Protein 1WZL (pdb70)

Foldseek 3Di:
DPQVFKDFACAFLAWAAQALFKIKGKMKGFPQFFDWKKKWKDAPPDDPPDGTDIWTFDFQAAFDTITMTMTMDGGPVQWMKMWMWTAGPVGDIWIAAPQGIGNDNVNNHIHIDGGRDRLLNFDAFPVLLQFAEEEDAQQFEFQQDPPQWDPPADDADQPDFDDLQHGPLGALNGVLVCLVVVLLLPGQEYEYQAQAADPHPRCLAHQGLLFGHSSHHTLVSVLVSQVSCVVSNYAYEYEDELFWHFCNHPQNVQCLVQPPNRPSPLQFAFDHDDFDDDCDTRTDAPDPSDNGTTTTQCVPPVSLVVVLVSVVSVVVSPHQEYEYEPVVNHDDVSQLVSCVSVCVSPVRRAYEYEDPDQPSVQQSRSGHQEYAPVLLLVLLLCQLQVVVAFQSNSSNSVVVSLSRGHLSHQQAHERENDEQAFWDNCVSNVNDVLSVLLSLLCLLQDRHHYYHYAQVQFPRGAGGPPRNSRRHDDPPVSGNVVSSVSSSLSSVVSVVQPQSSPFRKHWFDTDRVQRKTKMWGDDDLKIKMKIWRSAQAKAKDKTFADCSNHFWWAFSVPRDIFGADPRIGIDIAGGGDMTITIRVD/DPQVFKDFACAFLAWAAQALFKIKGKMKGWPQFFPWKKKWKDAPPDDPPDGTDIWTWDFQAAFDTITMTMTMDGGPVQWMWMWMWTQHPVRQTWIAAPQGIDSDNVNNGTHINGGRDRLQNQDAFPVLLQFAEEEDAQQFEFQQDPVLWDPQADDADQPDFDDQQHGPQGALNGVLVCLVVVLLLPGQEYEYQAQAADPDPRCLAHQDLQFGHSSHHTLVSVLVSQVSQVVSNYAYEYEDELFWHFCNHPQNVQCLVVPVPRPSNVQFAAQDPPQDDPPDGRTDAPDPPDNGTTTTQCVPPVSLVVVLVSVVNVVVSPHQEYEYEPVVNHDPVSQLVSLVSVCVSPVRRAYEYEDDDQPSVQASRSGHQEYAPVLLLVLLLCQLAVVVAFQSNSSNSVVVSCSSGHLSHQQAHERENDEQAFWQNCVSNVVDVLSVLLSLLCLLQDRHHYYHYQQVQFPRGAGGPPRNSRRHDPPNVSGNVVSSVSSSLSSVVSVVQCQSSPFRKHWFDGDRVQSKTKIWRDDDLKIKIKIWRAAQAKDKDKTFAPCSNHFWWAFSVPRDIWGADPRITIDIDHHGDMTIIIRPD

CATH classification: 2.60.40.10 (+3 more: 3.20.20.80, 3.90.400.10, 2.60.40.1180)

B-factor: mean 25.06, std 10.13, range [9.93, 81.61]

Structure (mmCIF, N/CA/C/O backbone):
data_1WZL
#
_entry.id   1WZL
#
_cell.length_a   112.874
_cell.length_b   117.907
_cell.length_c   113.142
_cell.angle_alpha   90.00
_cell.angle_beta   90.00
_cell.angle_gamma   90.00
#
_symmetry.space_group_name_H-M   'P 21 21 21'
#
loop_
_entity.id
_entity.type
_entity.pdbx_description
1 polymer 'Alpha-amylase II'
2 non-polymer 'CALCIUM ION'
3 water water
#
loop_
_atom_site.group_PDB
_atom_site.id
_atom_site.type_symbol
_atom_site.label_atom_id
_atom_site.label_alt_id
_atom_site.label_comp_id
_atom_site.label_asym_id
_atom_site.label_entity_id
_atom_site.label_seq_id
_atom_site.pdbx_PDB_ins_code
_atom_site.Cartn_x
_atom_site.Cartn_y
_atom_site.Cartn_z
_atom_site.occupancy
_atom_site.B_iso_or_equiv
_atom_site.auth_seq_id
_atom_site.auth_comp_id
_atom_site.auth_asym_id
_atom_site.auth_atom_id
_atom_site.pdbx_PDB_model_num
ATOM 1 N N . MET A 1 1 ? 20.309 33.301 20.793 1.00 30.41 1 MET A N 1
ATOM 2 C CA . MET A 1 1 ? 20.761 34.100 21.965 1.00 28.73 1 MET A CA 1
ATOM 3 C C . MET A 1 1 ? 22.219 33.818 22.339 1.00 27.63 1 MET A C 1
ATOM 4 O O . MET A 1 1 ? 22.825 32.853 21.862 1.00 25.40 1 MET A O 1
ATOM 9 N N . LEU A 1 2 ? 22.786 34.678 23.179 1.00 25.98 2 LEU A N 1
ATOM 10 C CA . LEU A 1 2 ? 24.170 34.536 23.618 1.00 24.81 2 LEU A CA 1
ATOM 11 C C . LEU A 1 2 ? 24.175 33.743 24.921 1.00 23.09 2 LEU A C 1
ATOM 12 O O . LEU A 1 2 ? 24.030 34.299 26.008 1.00 20.45 2 LEU A O 1
ATOM 17 N N . LEU A 1 3 ? 24.343 32.434 24.784 1.00 20.13 3 LEU A N 1
ATOM 18 C CA . LEU A 1 3 ? 24.331 31.509 25.906 1.00 20.84 3 LEU A CA 1
ATOM 19 C C . LEU A 1 3 ? 25.368 31.801 26.984 1.00 19.79 3 LEU A C 1
ATOM 20 O O . LEU A 1 3 ? 25.157 31.490 28.157 1.00 19.70 3 LEU A O 1
ATOM 25 N N . GLU A 1 4 ? 26.492 32.389 26.592 1.00 19.96 4 GLU A N 1
ATOM 26 C CA . GLU A 1 4 ? 27.547 32.715 27.549 1.00 20.52 4 GLU A CA 1
ATOM 27 C C . GLU A 1 4 ? 27.142 33.823 28.523 1.00 20.58 4 GLU A C 1
ATOM 28 O O . GLU A 1 4 ? 27.739 33.957 29.587 1.00 17.93 4 GLU A O 1
ATOM 34 N N . ALA A 1 5 ? 26.132 34.608 28.161 1.00 20.16 5 ALA A N 1
ATOM 35 C CA . ALA A 1 5 ? 25.684 35.700 29.013 1.00 20.90 5 ALA A CA 1
ATOM 36 C C . ALA A 1 5 ? 24.500 35.324 29.900 1.00 20.19 5 ALA A C 1
ATOM 37 O O . ALA A 1 5 ? 24.003 36.150 30.664 1.00 22.14 5 ALA A O 1
ATOM 39 N N . ILE A 1 6 ? 24.055 34.077 29.811 1.00 20.82 6 ILE A N 1
ATOM 40 C CA . ILE A 1 6 ? 22.931 33.608 30.616 1.00 19.91 6 ILE A CA 1
ATOM 41 C C . ILE A 1 6 ? 23.449 33.002 31.920 1.00 20.58 6 ILE A C 1
ATOM 42 O O . ILE A 1 6 ? 24.346 32.157 31.909 1.00 21.59 6 ILE A O 1
ATOM 47 N N . PHE A 1 7 ? 22.885 33.432 33.045 1.00 19.05 7 PHE A N 1
ATOM 48 C CA . PHE A 1 7 ? 23.343 32.935 34.332 1.00 18.08 7 PHE A CA 1
ATOM 49 C C . PHE A 1 7 ? 22.288 32.586 35.359 1.00 18.62 7 PHE A C 1
ATOM 50 O O . PHE A 1 7 ? 21.239 33.218 35.456 1.00 19.18 7 PHE A O 1
ATOM 58 N N . HIS A 1 8 ? 22.620 31.572 36.145 1.00 18.96 8 HIS A N 1
ATOM 59 C CA . HIS A 1 8 ? 21.794 31.111 37.235 1.00 19.03 8 HIS A CA 1
ATOM 60 C C . HIS A 1 8 ? 22.643 30.169 38.065 1.00 18.48 8 HIS A C 1
ATOM 61 O O . HIS A 1 8 ? 23.555 29.518 37.556 1.00 17.72 8 HIS A O 1
ATOM 68 N N . GLU A 1 9 ? 22.346 30.127 39.354 1.00 19.20 9 GLU A N 1
ATOM 69 C CA . GLU A 1 9 ? 23.025 29.226 40.266 1.00 17.85 9 GLU A CA 1
ATOM 70 C C . GLU A 1 9 ? 21.938 28.811 41.239 1.00 18.85 9 GLU A C 1
ATOM 71 O O . GLU A 1 9 ? 21.066 29.623 41.572 1.00 18.43 9 GLU A O 1
ATOM 77 N N . ALA A 1 10 ? 21.965 27.550 41.666 1.00 15.92 10 ALA A N 1
ATOM 78 C CA . ALA A 1 10 ? 20.952 27.020 42.578 1.00 16.73 10 ALA A CA 1
ATOM 79 C C . ALA A 1 10 ? 21.253 27.337 44.043 1.00 16.01 10 ALA A C 1
ATOM 80 O O . ALA A 1 10 ? 21.220 26.461 44.908 1.00 16.87 10 ALA A O 1
ATOM 82 N N . LYS A 1 11 ? 21.530 28.606 44.315 1.00 16.32 11 LYS A N 1
ATOM 83 C CA . LYS A 1 11 ? 21.839 29.061 45.666 1.00 16.24 11 LYS A CA 1
ATOM 84 C C . LYS A 1 11 ? 21.884 30.584 45.697 1.00 16.84 11 LYS A C 1
ATOM 85 O O . LYS A 1 11 ? 21.537 31.249 44.718 1.00 13.60 11 LYS A O 1
ATOM 91 N N . GLY A 1 12 ? 22.317 31.125 46.835 1.00 17.43 12 GLY A N 1
ATOM 92 C CA . GLY A 1 12 ? 22.444 32.568 47.000 1.00 16.21 12 GLY A CA 1
ATOM 93 C C . GLY A 1 12 ? 21.248 33.445 46.653 1.00 15.74 12 GLY A C 1
ATOM 94 O O . GLY A 1 12 ? 20.159 33.276 47.196 1.00 14.82 12 GLY A O 1
ATOM 95 N N . SER A 1 13 ? 21.464 34.402 45.755 1.00 15.88 13 SER A N 1
ATOM 96 C CA . SER A 1 13 ? 20.416 35.334 45.352 1.00 17.28 13 SER A CA 1
ATOM 97 C C . SER A 1 13 ? 19.673 34.883 44.104 1.00 17.08 13 SER A C 1
ATOM 98 O O . SER A 1 13 ? 18.754 35.564 43.644 1.00 19.14 13 SER A O 1
ATOM 101 N N . TYR A 1 14 ? 20.066 33.739 43.553 1.00 14.90 14 TYR A N 1
ATOM 102 C CA . TYR A 1 14 ? 19.424 33.252 42.337 1.00 15.44 14 TYR A CA 1
ATOM 103 C C . TYR A 1 14 ? 18.469 32.085 42.548 1.00 15.87 14 TYR A C 1
ATOM 104 O O . TYR A 1 14 ? 17.608 31.792 41.709 1.00 15.27 14 TYR A O 1
ATOM 113 N N . ALA A 1 15 ? 18.612 31.416 43.687 1.00 16.59 15 ALA A N 1
ATOM 114 C CA . ALA A 1 15 ? 17.716 30.312 44.074 1.00 15.57 15 ALA A CA 1
ATOM 115 C C . ALA A 1 15 ? 17.671 30.335 45.599 1.00 16.31 15 ALA A C 1
ATOM 116 O O . ALA A 1 15 ? 18.701 30.141 46.236 1.00 15.51 15 ALA A O 1
ATOM 118 N N . TYR A 1 16 ? 16.496 30.635 46.154 1.00 15.33 16 TYR A N 1
ATOM 119 C CA . TYR A 1 16 ? 16.311 30.665 47.604 1.00 16.51 16 TYR A CA 1
ATOM 120 C C . TYR A 1 16 ? 14.831 30.518 47.963 1.00 17.84 16 TYR A C 1
ATOM 121 O O . TYR A 1 16 ? 13.949 30.991 47.234 1.00 17.99 16 TYR A O 1
ATOM 130 N N . PRO A 1 17 ? 14.534 29.847 49.087 1.00 18.75 17 PRO A N 1
ATOM 131 C CA . PRO A 1 17 ? 13.132 29.672 49.479 1.00 19.14 17 PRO A CA 1
ATOM 132 C C . PRO A 1 17 ? 12.527 30.907 50.148 1.00 20.47 17 PRO A C 1
ATOM 133 O O . PRO A 1 17 ? 13.247 31.743 50.701 1.00 18.54 17 PRO A O 1
ATOM 137 N N . ILE A 1 18 ? 11.203 31.028 50.081 1.00 21.04 18 ILE A N 1
ATOM 138 C CA . ILE A 1 18 ? 10.504 32.139 50.729 1.00 21.77 18 ILE A CA 1
ATOM 139 C C . ILE A 1 18 ? 9.578 31.509 51.754 1.00 22.53 18 ILE A C 1
ATOM 140 O O . ILE A 1 18 ? 9.000 32.188 52.595 1.00 21.92 18 ILE A O 1
ATOM 145 N N . SER A 1 19 ? 9.457 30.190 51.669 1.00 22.67 19 SER A N 1
ATOM 146 C CA . SER A 1 19 ? 8.642 29.417 52.594 1.00 25.21 19 SER A CA 1
ATOM 147 C C . SER A 1 19 ? 9.206 28.008 52.564 1.00 25.56 19 SER A C 1
ATOM 148 O O . SER A 1 19 ? 10.123 27.716 51.795 1.00 24.30 19 SER A O 1
ATOM 151 N N . GLU A 1 20 ? 8.658 27.121 53.381 1.00 26.90 20 GLU A N 1
ATOM 152 C CA . GLU A 1 20 ? 9.166 25.759 53.418 1.00 27.66 20 GLU A CA 1
ATOM 153 C C . GLU A 1 20 ? 8.886 25.002 52.127 1.00 27.35 20 GLU A C 1
ATOM 154 O O . GLU A 1 20 ? 9.567 24.032 51.815 1.00 28.54 20 GLU A O 1
ATOM 160 N N . THR A 1 21 ? 7.870 25.435 51.390 1.00 26.29 21 THR A N 1
ATOM 161 C CA . THR A 1 21 ? 7.510 24.772 50.145 1.00 25.20 21 THR A CA 1
ATOM 162 C C . THR A 1 21 ? 7.559 25.633 48.889 1.00 24.22 21 THR A C 1
ATOM 163 O O . THR A 1 21 ? 6.998 25.257 47.859 1.00 24.58 21 THR A O 1
ATOM 167 N N . GLN A 1 22 ? 8.211 26.787 48.961 1.00 22.27 22 GLN A N 1
ATOM 168 C CA . GLN A 1 22 ? 8.285 27.664 47.792 1.00 21.25 22 GLN A CA 1
ATOM 169 C C . GLN A 1 22 ? 9.698 28.173 47.518 1.00 20.12 22 GLN A C 1
ATOM 170 O O . GLN A 1 22 ? 10.315 28.798 48.378 1.00 19.90 22 GLN A O 1
ATOM 176 N N . LEU A 1 23 ? 10.200 27.909 46.314 1.00 17.63 23 LEU A N 1
ATOM 177 C CA . LEU A 1 23 ? 11.540 28.339 45.927 1.00 16.60 23 LEU A CA 1
ATOM 178 C C . LEU A 1 23 ? 11.496 29.439 44.882 1.00 16.82 23 LEU A C 1
ATOM 179 O O . LEU A 1 23 ? 10.903 29.262 43.818 1.00 17.05 23 LEU A O 1
ATOM 184 N N . ARG A 1 24 ? 12.107 30.579 45.188 1.00 15.19 24 ARG A N 1
ATOM 185 C CA . ARG A 1 24 ? 12.157 31.673 44.232 1.00 15.64 24 ARG A CA 1
ATOM 186 C C . ARG A 1 24 ? 13.389 31.385 43.388 1.00 17.06 24 ARG A C 1
ATOM 187 O O . ARG A 1 24 ? 14.426 31.002 43.930 1.00 17.31 24 ARG A O 1
ATOM 195 N N . VAL A 1 25 ? 13.274 31.522 42.072 1.00 16.26 25 VAL A N 1
ATOM 196 C CA . VAL A 1 25 ? 14.425 31.315 41.202 1.00 17.96 25 VAL A CA 1
ATOM 197 C C . VAL A 1 25 ? 14.534 32.515 40.275 1.00 18.31 25 VAL A C 1
ATOM 198 O O . VAL A 1 25 ? 13.526 33.051 39.816 1.00 19.31 25 VAL A O 1
ATOM 202 N N . ARG A 1 26 ? 15.764 32.956 40.036 1.00 17.58 26 ARG A N 1
ATOM 203 C CA . ARG A 1 26 ? 16.007 34.100 39.175 1.00 19.13 26 ARG A CA 1
ATOM 204 C C . ARG A 1 26 ? 17.068 33.755 38.141 1.00 18.93 26 ARG A C 1
ATOM 205 O O . ARG A 1 26 ? 17.986 32.976 38.401 1.00 19.15 26 ARG A O 1
ATOM 213 N N . LEU A 1 27 ? 16.934 34.340 36.961 1.00 19.00 27 LEU A N 1
ATOM 214 C CA . LEU A 1 27 ? 17.876 34.086 35.890 1.00 18.93 27 LEU A CA 1
ATOM 215 C C . LEU A 1 27 ? 18.164 35.374 35.147 1.00 18.31 27 LEU A C 1
ATOM 216 O O . LEU A 1 27 ? 17.252 36.149 34.866 1.00 17.85 27 LEU A O 1
ATOM 221 N N . ARG A 1 28 ? 19.437 35.619 34.855 1.00 18.30 28 ARG A N 1
ATOM 222 C CA . ARG A 1 28 ? 19.801 36.818 34.123 1.00 19.85 28 ARG A CA 1
ATOM 223 C C . ARG A 1 28 ? 20.319 36.450 32.742 1.00 19.59 28 ARG A C 1
ATOM 224 O O . ARG A 1 28 ? 20.857 35.356 32.530 1.00 19.05 28 ARG A O 1
ATOM 232 N N . ALA A 1 29 ? 20.129 37.370 31.803 1.00 18.35 29 ALA A N 1
ATOM 233 C CA . ALA A 1 29 ? 20.566 37.198 30.421 1.00 19.62 29 ALA A CA 1
ATOM 234 C C . ALA A 1 29 ? 20.842 38.576 29.845 1.00 18.73 29 ALA A C 1
ATOM 235 O O . ALA A 1 29 ? 20.393 39.582 30.395 1.00 18.33 29 ALA A O 1
ATOM 237 N N . LYS A 1 30 ? 21.601 38.632 28.757 1.00 17.90 30 LYS A N 1
ATOM 238 C CA . LYS A 1 30 ? 21.894 39.914 28.125 1.00 20.03 30 LYS A CA 1
ATOM 239 C C . LYS A 1 30 ? 20.540 40.550 27.823 1.00 20.84 30 LYS A C 1
ATOM 240 O O . LYS A 1 30 ? 19.622 39.867 27.354 1.00 21.70 30 LYS A O 1
ATOM 246 N N . LYS A 1 31 ? 20.401 41.842 28.106 1.00 22.18 31 LYS A N 1
ATOM 247 C CA . LYS A 1 31 ? 19.133 42.544 27.878 1.00 23.54 31 LYS A CA 1
ATOM 248 C C . LYS A 1 31 ? 18.606 42.439 26.448 1.00 23.70 31 LYS A C 1
ATOM 249 O O . LYS A 1 31 ? 19.304 42.795 25.501 1.00 22.66 31 LYS A O 1
ATOM 255 N N . GLY A 1 32 ? 17.373 41.958 26.314 1.00 24.70 32 GLY A N 1
ATOM 256 C CA . GLY A 1 32 ? 16.741 41.832 25.017 1.00 26.34 32 GLY A CA 1
ATOM 257 C C . GLY A 1 32 ? 17.074 40.548 24.288 1.00 27.81 32 GLY A C 1
ATOM 258 O O . GLY A 1 32 ? 16.539 40.270 23.217 1.00 25.83 32 GLY A O 1
ATOM 259 N N . ASP A 1 33 ? 17.953 39.754 24.881 1.00 27.47 33 ASP A N 1
ATOM 260 C CA . ASP A 1 33 ? 18.385 38.505 24.285 1.00 29.01 33 ASP A CA 1
ATOM 261 C C . ASP A 1 33 ? 17.394 37.367 24.515 1.00 29.13 33 ASP A C 1
ATOM 262 O O . ASP A 1 33 ? 17.309 36.436 23.714 1.00 30.66 33 ASP A O 1
ATOM 267 N N . VAL A 1 34 ? 16.643 37.448 25.607 1.00 28.11 34 VAL A N 1
ATOM 268 C CA . VAL A 1 34 ? 15.652 36.431 25.946 1.00 27.27 34 VAL A CA 1
ATOM 269 C C . VAL A 1 34 ? 14.279 37.083 26.092 1.00 28.64 34 VAL A C 1
ATOM 270 O O . VAL A 1 34 ? 14.119 38.033 26.861 1.00 27.84 34 VAL A O 1
ATOM 274 N N . VAL A 1 35 ? 13.291 36.567 25.364 1.00 28.20 35 VAL A N 1
ATOM 275 C CA . VAL A 1 35 ? 11.935 37.117 25.407 1.00 29.17 35 VAL A CA 1
ATOM 276 C C . VAL A 1 35 ? 11.021 36.356 26.361 1.00 27.69 35 VAL A C 1
ATOM 277 O O . VAL A 1 35 ? 10.113 36.935 26.961 1.00 27.02 35 VAL A O 1
ATOM 281 N N . ARG A 1 36 ? 11.261 35.058 26.500 1.00 25.92 36 ARG A N 1
ATOM 282 C CA . ARG A 1 36 ? 10.440 34.237 27.375 1.00 26.20 36 ARG A CA 1
ATOM 283 C C . ARG A 1 36 ? 11.287 33.246 28.169 1.00 24.11 36 ARG A C 1
ATOM 284 O O . ARG A 1 36 ? 12.172 32.598 27.621 1.00 24.17 36 ARG A O 1
ATOM 292 N N . CYS A 1 37 ? 11.008 33.133 29.461 1.00 23.07 37 CYS A N 1
ATOM 293 C CA . CYS A 1 37 ? 11.747 32.226 30.332 1.00 23.54 37 CYS A CA 1
ATOM 294 C C . CYS A 1 37 ? 10.750 31.386 31.119 1.00 22.65 37 CYS A C 1
ATOM 295 O O . CYS A 1 37 ? 9.944 31.917 31.888 1.00 24.60 37 CYS A O 1
ATOM 298 N N . GLU A 1 38 ? 10.796 30.077 30.908 1.00 22.32 38 GLU A N 1
ATOM 299 C CA . GLU A 1 38 ? 9.894 29.174 31.600 1.00 22.57 38 GLU A CA 1
ATOM 300 C C . GLU A 1 38 ? 10.673 28.138 32.390 1.00 22.70 38 GLU A C 1
ATOM 301 O O . GLU A 1 38 ? 11.744 27.695 31.971 1.00 21.62 38 GLU A O 1
ATOM 307 N N . VAL A 1 39 ? 10.132 27.756 33.540 1.00 21.02 39 VAL A N 1
ATOM 308 C CA . VAL A 1 39 ? 10.785 26.763 34.377 1.00 20.77 39 VAL A CA 1
ATOM 309 C C . VAL A 1 39 ? 9.973 25.467 34.449 1.00 21.42 39 VAL A C 1
ATOM 310 O O . VAL A 1 39 ? 8.774 25.480 34.744 1.00 20.41 39 VAL A O 1
ATOM 314 N N . LEU A 1 40 ? 10.640 24.353 34.155 1.00 20.04 40 LEU A N 1
ATOM 315 C CA . LEU A 1 40 ? 10.032 23.025 34.195 1.00 20.87 40 LEU A CA 1
ATOM 316 C C . LEU A 1 40 ? 10.668 22.328 35.387 1.00 20.75 40 LEU A C 1
ATOM 317 O O . LEU A 1 40 ? 11.890 22.204 35.457 1.00 20.73 40 LEU A O 1
ATOM 322 N N . TYR A 1 41 ? 9.847 21.865 36.322 1.00 19.30 41 TYR A N 1
ATOM 323 C CA . TYR A 1 41 ? 10.389 21.246 37.521 1.00 21.35 41 TYR A CA 1
ATOM 324 C C . TYR A 1 41 ? 9.538 20.131 38.114 1.00 22.13 41 TYR A C 1
ATOM 325 O O . TYR A 1 41 ? 8.427 19.860 37.649 1.00 21.64 41 TYR A O 1
ATOM 334 N N . ALA A 1 42 ? 10.077 19.502 39.157 1.00 19.99 42 ALA A N 1
ATOM 335 C CA . ALA A 1 42 ? 9.403 18.417 39.867 1.00 21.57 42 ALA A CA 1
ATOM 336 C C . ALA A 1 42 ? 10.254 17.964 41.049 1.00 21.88 42 ALA A C 1
ATOM 337 O O . ALA A 1 42 ? 11.399 18.392 41.190 1.00 21.59 42 ALA A O 1
ATOM 339 N N . ASP A 1 43 ? 9.689 17.112 41.901 1.00 22.95 43 ASP A N 1
ATOM 340 C CA . ASP A 1 43 ? 10.416 16.595 43.055 1.00 22.83 43 ASP A CA 1
ATOM 341 C C . ASP A 1 43 ? 11.657 15.897 42.518 1.00 22.53 43 ASP A C 1
ATOM 342 O O . ASP A 1 43 ? 11.604 15.237 41.474 1.00 22.25 43 ASP A O 1
ATOM 347 N N . ARG A 1 44 ? 12.768 16.045 43.231 1.00 21.73 44 ARG A N 1
ATOM 348 C CA . ARG A 1 44 ? 14.040 15.451 42.822 1.00 22.25 44 ARG A CA 1
ATOM 349 C C . ARG A 1 44 ? 13.989 13.933 42.637 1.00 22.15 44 ARG A C 1
ATOM 350 O O . ARG A 1 44 ? 14.854 13.355 41.976 1.00 22.47 44 ARG A O 1
ATOM 358 N N . TYR A 1 45 ? 12.985 13.286 43.224 1.00 22.41 45 TYR A N 1
ATOM 359 C CA . TYR A 1 45 ? 12.852 11.837 43.088 1.00 23.14 45 TYR A CA 1
ATOM 360 C C . TYR A 1 45 ? 11.766 11.418 42.099 1.00 25.10 45 TYR A C 1
ATOM 361 O O . TYR A 1 45 ? 11.475 10.230 41.954 1.00 25.41 45 TYR A O 1
ATOM 370 N N . ALA A 1 46 ? 11.177 12.386 41.407 1.00 26.83 46 ALA A N 1
ATOM 371 C CA . ALA A 1 46 ? 10.129 12.078 40.445 1.00 28.65 46 ALA A CA 1
ATOM 372 C C . ALA A 1 46 ? 10.625 11.102 39.387 1.00 30.32 46 ALA A C 1
ATOM 373 O O . ALA A 1 46 ? 11.800 11.116 39.013 1.00 29.85 46 ALA A O 1
ATOM 375 N N . SER A 1 47 ? 9.722 10.251 38.912 1.00 32.94 47 SER A N 1
ATOM 376 C CA . SER A 1 47 ? 10.051 9.270 37.885 1.00 36.68 47 SER A CA 1
ATOM 377 C C . SER A 1 47 ? 10.301 9.974 36.557 1.00 38.86 47 SER A C 1
ATOM 378 O O . SER A 1 47 ? 9.718 11.023 36.284 1.00 39.04 47 SER A O 1
ATOM 381 N N . PRO A 1 48 ? 11.176 9.405 35.714 1.00 40.97 48 PRO A N 1
ATOM 382 C CA . PRO A 1 48 ? 11.497 9.987 34.408 1.00 42.94 48 PRO A CA 1
ATOM 383 C C . PRO A 1 48 ? 10.308 9.992 33.449 1.00 44.27 48 PRO A C 1
ATOM 384 O O . PRO A 1 48 ? 10.431 10.408 32.298 1.00 46.34 48 PRO A O 1
ATOM 388 N N . GLU A 1 49 ? 9.157 9.531 33.926 1.00 45.40 49 GLU A N 1
ATOM 389 C CA . GLU A 1 49 ? 7.950 9.491 33.108 1.00 47.21 49 GLU A CA 1
ATOM 390 C C . GLU A 1 49 ? 6.941 10.562 33.506 1.00 46.63 49 GLU A C 1
ATOM 391 O O . GLU A 1 49 ? 6.226 11.089 32.658 1.00 45.94 49 GLU A O 1
ATOM 397 N N . GLU A 1 50 ? 6.879 10.867 34.800 1.00 45.91 50 GLU A N 1
ATOM 398 C CA . GLU A 1 50 ? 5.941 11.859 35.315 1.00 44.99 50 GLU A CA 1
ATOM 399 C C . GLU A 1 50 ? 6.095 13.200 34.594 1.00 43.51 50 GLU A C 1
ATOM 400 O O . GLU A 1 50 ? 7.197 13.589 34.199 1.00 42.41 50 GLU A O 1
ATOM 406 N N . GLU A 1 51 ? 4.979 13.898 34.414 1.00 42.04 51 GLU A N 1
ATOM 407 C CA . GLU A 1 51 ? 4.999 15.194 33.753 1.00 40.78 51 GLU A CA 1
ATOM 408 C C . GLU A 1 51 ? 5.630 16.232 34.672 1.00 37.44 51 GLU A C 1
ATOM 409 O O . GLU A 1 51 ? 5.451 16.183 35.887 1.00 37.04 51 GLU A O 1
ATOM 415 N N . LEU A 1 52 ? 6.374 17.168 34.092 1.00 34.48 52 LEU A N 1
ATOM 416 C CA . LEU A 1 52 ? 7.023 18.213 34.874 1.00 31.89 52 LEU A CA 1
ATOM 417 C C . LEU A 1 52 ? 6.065 19.374 35.091 1.00 29.89 52 LEU A C 1
ATOM 418 O O . LEU A 1 52 ? 5.205 19.648 34.254 1.00 28.66 52 LEU A O 1
ATOM 423 N N . ALA A 1 53 ? 6.213 20.047 36.226 1.00 26.72 53 ALA A N 1
ATOM 424 C CA . ALA A 1 53 ? 5.379 21.195 36.545 1.00 25.47 53 ALA A CA 1
ATOM 425 C C . ALA A 1 53 ? 5.912 22.371 35.736 1.00 24.80 53 ALA A C 1
ATOM 426 O O . ALA A 1 53 ? 7.065 22.362 35.303 1.00 23.20 53 ALA A O 1
ATOM 428 N N . HIS A 1 54 ? 5.072 23.377 35.527 1.00 24.52 54 HIS A N 1
ATOM 429 C CA . HIS A 1 54 ? 5.466 24.548 34.757 1.00 25.13 54 HIS A CA 1
ATOM 430 C C . HIS A 1 54 ? 5.379 25.834 35.571 1.00 24.74 54 HIS A C 1
ATOM 431 O O . HIS A 1 54 ? 4.394 26.072 36.267 1.00 24.54 54 HIS A O 1
ATOM 438 N N . ALA A 1 55 ? 6.410 26.666 35.474 1.00 23.79 55 ALA A N 1
ATOM 439 C CA . ALA A 1 55 ? 6.434 27.947 36.173 1.00 24.36 55 ALA A CA 1
ATOM 440 C C . ALA A 1 55 ? 6.940 28.993 35.195 1.00 25.33 55 ALA A C 1
ATOM 441 O O . ALA A 1 55 ? 8.046 28.874 34.667 1.00 25.30 55 ALA A O 1
ATOM 443 N N . LEU A 1 56 ? 6.125 30.012 34.945 1.00 25.38 56 LEU A N 1
ATOM 444 C CA . LEU A 1 56 ? 6.500 31.074 34.015 1.00 26.93 56 LEU A CA 1
ATOM 445 C C . LEU A 1 56 ? 7.322 32.135 34.741 1.00 27.04 56 LEU A C 1
ATOM 446 O O . LEU A 1 56 ? 6.860 32.724 35.712 1.00 27.28 56 LEU A O 1
ATOM 451 N N . ALA A 1 57 ? 8.541 32.372 34.270 1.00 26.75 57 ALA A N 1
ATOM 452 C CA . ALA A 1 57 ? 9.419 33.355 34.896 1.00 26.82 57 ALA A CA 1
ATOM 453 C C . ALA A 1 57 ? 9.288 34.727 34.249 1.00 27.05 57 ALA A C 1
ATOM 454 O O . ALA A 1 57 ? 9.892 34.991 33.209 1.00 28.99 57 ALA A O 1
ATOM 456 N N . GLY A 1 58 ? 8.510 35.604 34.876 1.00 25.45 58 GLY A N 1
ATOM 457 C CA . GLY A 1 58 ? 8.329 36.941 34.337 1.00 25.93 58 GLY A CA 1
ATOM 458 C C . GLY A 1 58 ? 9.561 37.815 34.505 1.00 25.85 58 GLY A C 1
ATOM 459 O O . GLY A 1 58 ? 10.390 37.564 35.378 1.00 24.69 58 GLY A O 1
ATOM 460 N N . LYS A 1 59 ? 9.683 38.846 33.674 1.00 26.19 59 LYS A N 1
ATOM 461 C CA . LYS A 1 59 ? 10.827 39.743 33.752 1.00 26.83 59 LYS A CA 1
ATOM 462 C C . LYS A 1 59 ? 10.667 40.681 34.941 1.00 26.41 59 LYS A C 1
ATOM 463 O O . LYS A 1 59 ? 9.849 41.597 34.907 1.00 28.95 59 LYS A O 1
ATOM 469 N N . ALA A 1 60 ? 11.444 40.446 35.993 1.00 25.31 60 ALA A N 1
ATOM 470 C CA . ALA A 1 60 ? 11.374 41.265 37.200 1.00 23.62 60 ALA A CA 1
ATOM 471 C C . ALA A 1 60 ? 12.088 42.607 37.063 1.00 24.05 60 ALA A C 1
ATOM 472 O O . ALA A 1 60 ? 11.948 43.480 37.923 1.00 23.17 60 ALA A O 1
ATOM 474 N N . GLY A 1 61 ? 12.855 42.772 35.990 1.00 21.44 61 GLY A N 1
ATOM 475 C CA . GLY A 1 61 ? 13.556 44.024 35.782 1.00 20.18 61 GLY A CA 1
ATOM 476 C C . GLY A 1 61 ? 14.743 43.909 34.846 1.00 20.16 61 GLY A C 1
ATOM 477 O O . GLY A 1 61 ? 15.080 42.829 34.362 1.00 20.89 61 GLY A O 1
ATOM 478 N N . SER A 1 62 ? 15.373 45.036 34.561 1.00 19.54 62 SER A N 1
ATOM 479 C CA . SER A 1 62 ? 16.545 45.013 33.707 1.00 20.52 62 SER A CA 1
ATOM 480 C C . SER A 1 62 ? 17.426 46.189 34.060 1.00 20.77 62 SER A C 1
ATOM 481 O O . SER A 1 62 ? 16.929 47.261 34.400 1.00 21.47 62 SER A O 1
ATOM 484 N N . ASP A 1 63 ? 18.737 45.980 34.046 1.00 20.97 63 ASP A N 1
ATOM 485 C CA . ASP A 1 63 ? 19.628 47.077 34.353 1.00 21.28 63 ASP A CA 1
ATOM 486 C C . ASP A 1 63 ? 20.350 47.533 33.100 1.00 23.76 63 ASP A C 1
ATOM 487 O O . ASP A 1 63 ? 19.813 47.456 31.989 1.00 24.36 63 ASP A O 1
ATOM 492 N N . GLU A 1 64 ? 21.565 48.017 33.280 1.00 25.23 64 GLU A N 1
ATOM 493 C CA . GLU A 1 64 ? 22.340 48.513 32.163 1.00 27.26 64 GLU A CA 1
ATOM 494 C C . GLU A 1 64 ? 22.579 47.454 31.090 1.00 27.42 64 GLU A C 1
ATOM 495 O O . GLU A 1 64 ? 22.390 47.705 29.898 1.00 25.71 64 GLU A O 1
ATOM 501 N N . ARG A 1 65 ? 22.983 46.262 31.512 1.00 25.09 65 ARG A N 1
ATOM 502 C CA . ARG A 1 65 ? 23.301 45.207 30.556 1.00 23.31 65 ARG A CA 1
ATOM 503 C C . ARG A 1 65 ? 22.481 43.924 30.592 1.00 21.55 65 ARG A C 1
ATOM 504 O O . ARG A 1 65 ? 22.516 43.139 29.639 1.00 18.65 65 ARG A O 1
ATOM 512 N N . PHE A 1 66 ? 21.748 43.708 31.680 1.00 19.11 66 PHE A N 1
ATOM 513 C CA . PHE A 1 66 ? 20.973 42.480 31.823 1.00 18.07 66 PHE A CA 1
ATOM 514 C C . PHE A 1 66 ? 19.466 42.602 32.006 1.00 18.06 66 PHE A C 1
ATOM 515 O O . PHE A 1 66 ? 18.930 43.650 32.385 1.00 18.18 66 PHE A O 1
ATOM 523 N N . ASP A 1 67 ? 18.806 41.479 31.735 1.00 18.18 67 ASP A N 1
ATOM 524 C CA . ASP A 1 67 ? 17.370 41.299 31.921 1.00 18.96 67 ASP A CA 1
ATOM 525 C C . ASP A 1 67 ? 17.336 40.277 33.053 1.00 18.67 67 ASP A C 1
ATOM 526 O O . ASP A 1 67 ? 18.161 39.363 33.083 1.00 20.36 67 ASP A O 1
ATOM 531 N N . TYR A 1 68 ? 16.401 40.430 33.981 1.00 18.86 68 TYR A N 1
ATOM 532 C CA . TYR A 1 68 ? 16.271 39.492 35.087 1.00 18.94 68 TYR A CA 1
ATOM 533 C C . TYR A 1 68 ? 14.877 38.882 35.077 1.00 19.68 68 TYR A C 1
ATOM 534 O O . TYR A 1 68 ? 13.876 39.602 35.111 1.00 19.98 68 TYR A O 1
ATOM 543 N N . PHE A 1 69 ? 14.818 37.556 35.026 1.00 19.70 69 PHE A N 1
ATOM 544 C CA . PHE A 1 69 ? 13.550 36.841 35.032 1.00 19.42 69 PHE A CA 1
ATOM 545 C C . PHE A 1 69 ? 13.400 36.181 36.397 1.00 21.15 69 PHE A C 1
ATOM 546 O O . PHE A 1 69 ? 14.385 35.722 36.982 1.00 21.39 69 PHE A O 1
ATOM 554 N N . GLU A 1 70 ? 12.176 36.140 36.909 1.00 19.64 70 GLU A N 1
ATOM 555 C CA . GLU A 1 70 ? 11.936 35.559 38.224 1.00 20.67 70 GLU A CA 1
ATOM 556 C C . GLU A 1 70 ? 10.698 34.666 38.247 1.00 19.29 70 GLU A C 1
ATOM 557 O O . GLU A 1 70 ? 9.652 35.025 37.707 1.00 16.79 70 GLU A O 1
ATOM 563 N N . ALA A 1 71 ? 10.821 33.505 38.880 1.00 17.75 71 ALA A N 1
ATOM 564 C CA . ALA A 1 71 ? 9.709 32.572 38.982 1.00 19.04 71 ALA A CA 1
ATOM 565 C C . ALA A 1 71 ? 9.618 32.016 40.392 1.00 20.23 71 ALA A C 1
ATOM 566 O O . ALA A 1 71 ? 10.570 32.105 41.172 1.00 19.62 71 ALA A O 1
ATOM 568 N N . LEU A 1 72 ? 8.467 31.443 40.721 1.00 19.75 72 LEU A N 1
ATOM 569 C CA . LEU A 1 72 ? 8.273 30.850 42.037 1.00 20.76 72 LEU A CA 1
ATOM 570 C C . LEU A 1 72 ? 7.897 29.391 41.832 1.00 20.70 72 LEU A C 1
ATOM 571 O O . LEU A 1 72 ? 6.938 29.085 41.129 1.00 20.72 72 LEU A O 1
ATOM 576 N N . LEU A 1 73 ? 8.657 28.487 42.437 1.00 19.08 73 LEU A N 1
ATOM 577 C CA . LEU A 1 73 ? 8.378 27.068 42.289 1.00 19.39 73 LEU A CA 1
ATOM 578 C C . LEU A 1 73 ? 7.639 26.540 43.514 1.00 21.87 73 LEU A C 1
ATOM 579 O O . LEU A 1 73 ? 8.061 26.780 44.650 1.00 20.36 73 LEU A O 1
ATOM 584 N N . GLU A 1 74 ? 6.525 25.843 43.283 1.00 20.68 74 GLU A N 1
ATOM 585 C CA . GLU A 1 74 ? 5.731 25.266 44.371 1.00 22.45 74 GLU A CA 1
ATOM 586 C C . GLU A 1 74 ? 6.272 23.868 44.626 1.00 23.32 74 GLU A C 1
ATOM 587 O O . GLU A 1 74 ? 6.052 22.963 43.828 1.00 23.76 74 GLU A O 1
ATOM 593 N N . CYS A 1 75 ? 6.966 23.690 45.744 1.00 24.22 75 CYS A N 1
ATOM 594 C CA . CYS A 1 75 ? 7.570 22.403 46.063 1.00 24.64 75 CYS A CA 1
ATOM 595 C C . CYS A 1 75 ? 7.040 21.797 47.356 1.00 23.55 75 CYS A C 1
ATOM 596 O O . CYS A 1 75 ? 7.632 21.966 48.420 1.00 24.01 75 CYS A O 1
ATOM 599 N N . SER A 1 76 ? 5.934 21.070 47.262 1.00 24.66 76 SER A N 1
ATOM 600 C CA . SER A 1 76 ? 5.336 20.456 48.442 1.00 24.02 76 SER A CA 1
ATOM 601 C C . SER A 1 76 ? 6.255 19.426 49.098 1.00 24.17 76 SER A C 1
ATOM 602 O O . SER A 1 76 ? 6.179 19.203 50.307 1.00 24.00 76 SER A O 1
ATOM 605 N N . THR A 1 77 ? 7.112 18.788 48.305 1.00 24.50 77 THR A N 1
ATOM 606 C CA . THR A 1 77 ? 8.031 17.791 48.844 1.00 23.93 77 THR A CA 1
ATOM 607 C C . THR A 1 77 ? 9.259 18.443 49.467 1.00 22.49 77 THR A C 1
ATOM 608 O O . THR A 1 77 ? 10.044 17.781 50.148 1.00 22.35 77 THR A O 1
ATOM 612 N N . LYS A 1 78 ? 9.426 19.739 49.223 1.00 21.40 78 LYS A N 1
ATOM 613 C CA . LYS A 1 78 ? 10.561 20.489 49.761 1.00 20.07 78 LYS A CA 1
ATOM 614 C C . LYS A 1 78 ? 11.870 20.115 49.060 1.00 20.26 78 LYS A C 1
ATOM 615 O O . LYS A 1 78 ? 12.957 20.478 49.511 1.00 18.38 78 LYS A O 1
ATOM 621 N N . ARG A 1 79 ? 11.753 19.397 47.946 1.00 18.68 79 ARG A N 1
ATOM 622 C CA . ARG A 1 79 ? 12.917 18.982 47.160 1.00 19.82 79 ARG A CA 1
ATOM 623 C C . ARG A 1 79 ? 12.562 19.269 45.713 1.00 18.51 79 ARG A C 1
ATOM 624 O O . ARG A 1 79 ? 11.461 18.944 45.272 1.00 21.59 79 ARG A O 1
ATOM 632 N N . VAL A 1 80 ? 13.476 19.855 44.954 1.00 18.35 80 VAL A N 1
ATOM 633 C CA . VAL A 1 80 ? 13.137 20.164 43.572 1.00 17.67 80 VAL A CA 1
ATOM 634 C C . VAL A 1 80 ? 14.296 20.135 42.579 1.00 18.44 80 VAL A C 1
ATOM 635 O O . VAL A 1 80 ? 15.437 20.459 42.909 1.00 16.60 80 VAL A O 1
ATOM 639 N N . LYS A 1 81 ? 13.986 19.705 41.363 1.00 17.31 81 LYS A N 1
ATOM 640 C CA . LYS A 1 81 ? 14.954 19.672 40.283 1.00 16.74 81 LYS A CA 1
ATOM 641 C C . LYS A 1 81 ? 14.252 20.473 39.207 1.00 17.45 81 LYS A C 1
ATOM 642 O O . LYS A 1 81 ? 13.034 20.359 39.050 1.00 17.85 81 LYS A O 1
ATOM 648 N N . TYR A 1 82 ? 14.999 21.290 38.476 1.00 17.93 82 TYR A N 1
ATOM 649 C CA . TYR A 1 82 ? 14.379 22.113 37.451 1.00 17.90 82 TYR A CA 1
ATOM 650 C C . TYR A 1 82 ? 15.313 22.472 36.312 1.00 18.61 82 TYR A C 1
ATOM 651 O O . TYR A 1 82 ? 16.537 22.453 36.462 1.00 20.02 82 TYR A O 1
ATOM 660 N N . VAL A 1 83 ? 14.714 22.777 35.165 1.00 16.94 83 VAL A N 1
ATOM 661 C CA . VAL A 1 83 ? 15.452 23.158 33.971 1.00 17.75 83 VAL A CA 1
ATOM 662 C C . VAL A 1 83 ? 14.752 24.371 33.374 1.00 18.96 83 VAL A C 1
ATOM 663 O O . VAL A 1 83 ? 13.529 24.500 33.493 1.00 18.78 83 VAL A O 1
ATOM 667 N N . PHE A 1 84 ? 15.517 25.269 32.755 1.00 18.71 84 PHE A N 1
ATOM 668 C CA . PHE A 1 84 ? 14.929 26.466 32.142 1.00 18.90 84 PHE A CA 1
ATOM 669 C C . PHE A 1 84 ? 14.669 26.258 30.660 1.00 19.50 84 PHE A C 1
ATOM 670 O O . PHE A 1 84 ? 15.449 25.600 29.974 1.00 20.22 84 PHE A O 1
ATOM 678 N N . LEU A 1 85 ? 13.560 26.812 30.181 1.00 19.52 85 LEU A N 1
ATOM 679 C CA . LEU A 1 85 ? 13.198 26.745 28.768 1.00 20.58 85 LEU A CA 1
ATOM 680 C C . LEU A 1 85 ? 13.223 28.209 28.330 1.00 19.22 85 LEU A C 1
ATOM 681 O O . LEU A 1 85 ? 12.332 28.984 28.676 1.00 19.78 85 LEU A O 1
ATOM 686 N N . LEU A 1 86 ? 14.261 28.579 27.586 1.00 19.11 86 LEU A N 1
ATOM 687 C CA . LEU A 1 86 ? 14.451 29.951 27.133 1.00 19.47 86 LEU A CA 1
ATOM 688 C C . LEU A 1 86 ? 14.107 30.163 25.661 1.00 21.26 86 LEU A C 1
ATOM 689 O O . LEU A 1 86 ? 14.524 29.389 24.802 1.00 20.70 86 LEU A O 1
ATOM 694 N N . THR A 1 87 ? 13.363 31.229 25.376 1.00 24.02 87 THR A N 1
ATOM 695 C CA . THR A 1 87 ? 12.966 31.548 24.006 1.00 25.64 87 THR A CA 1
ATOM 696 C C . THR A 1 87 ? 13.466 32.931 23.603 1.00 26.95 87 THR A C 1
ATOM 697 O O . THR A 1 87 ? 13.240 33.912 24.310 1.00 27.30 87 THR A O 1
ATOM 701 N N . GLY A 1 88 ? 14.153 32.996 22.465 1.00 29.16 88 GLY A N 1
ATOM 702 C CA . GLY A 1 88 ? 14.683 34.259 21.983 1.00 31.33 88 GLY A CA 1
ATOM 703 C C . GLY A 1 88 ? 13.686 35.043 21.151 1.00 34.29 88 GLY A C 1
ATOM 704 O O . GLY A 1 88 ? 12.620 34.533 20.815 1.00 33.22 88 GLY A O 1
ATOM 705 N N . PRO A 1 89 ? 14.010 36.295 20.800 1.00 36.96 89 PRO A N 1
ATOM 706 C CA . PRO A 1 89 ? 13.148 37.171 20.001 1.00 39.61 89 PRO A CA 1
ATOM 707 C C . PRO A 1 89 ? 12.607 36.496 18.745 1.00 42.03 89 PRO A C 1
ATOM 708 O O . PRO A 1 89 ? 11.415 36.589 18.444 1.00 43.52 89 PRO A O 1
ATOM 712 N N . GLN A 1 90 ? 13.487 35.817 18.016 1.00 43.67 90 GLN A N 1
ATOM 713 C CA . GLN A 1 90 ? 13.087 35.137 16.792 1.00 46.00 90 GLN A CA 1
ATOM 714 C C . GLN A 1 90 ? 12.597 33.706 17.012 1.00 44.80 90 GLN A C 1
ATOM 715 O O . GLN A 1 90 ? 12.800 32.832 16.170 1.00 45.07 90 GLN A O 1
ATOM 721 N N . GLY A 1 91 ? 11.954 33.479 18.153 1.00 43.01 91 GLY A N 1
ATOM 722 C CA . GLY A 1 91 ? 11.400 32.173 18.463 1.00 39.78 91 GLY A CA 1
ATOM 723 C C . GLY A 1 91 ? 12.316 30.992 18.738 1.00 38.11 91 GLY A C 1
ATOM 724 O O . GLY A 1 91 ? 11.825 29.922 19.098 1.00 37.00 91 GLY A O 1
ATOM 725 N N . GLU A 1 92 ? 13.628 31.144 18.578 1.00 36.97 92 GLU A N 1
ATOM 726 C CA . GLU A 1 92 ? 14.518 30.012 18.841 1.00 36.06 92 GLU A CA 1
ATOM 727 C C . GLU A 1 92 ? 14.496 29.680 20.335 1.00 33.89 92 GLU A C 1
ATOM 728 O O . GLU A 1 92 ? 14.504 30.575 21.176 1.00 33.49 92 GLU A O 1
ATOM 734 N N . ALA A 1 93 ? 14.453 28.391 20.661 1.00 32.73 93 ALA A N 1
ATOM 735 C CA . ALA A 1 93 ? 14.391 27.964 22.056 1.00 31.88 93 ALA A CA 1
ATOM 736 C C . ALA A 1 93 ? 15.528 27.041 22.465 1.00 31.00 93 ALA A C 1
ATOM 737 O O . ALA A 1 93 ? 16.090 26.324 21.637 1.00 31.86 93 ALA A O 1
ATOM 739 N N . VAL A 1 94 ? 15.859 27.057 23.752 1.00 27.71 94 VAL A N 1
ATOM 740 C CA . VAL A 1 94 ? 16.935 26.222 24.257 1.00 25.20 94 VAL A CA 1
ATOM 741 C C . VAL A 1 94 ? 16.751 25.921 25.738 1.00 23.99 94 VAL A C 1
ATOM 742 O O . VAL A 1 94 ? 16.247 26.751 26.492 1.00 22.50 94 VAL A O 1
ATOM 746 N N . TYR A 1 95 ? 17.142 24.722 26.151 1.00 23.20 95 TYR A N 1
ATOM 747 C CA . TYR A 1 95 ? 17.030 24.344 27.551 1.00 22.95 95 TYR A CA 1
ATOM 748 C C . TYR A 1 95 ? 18.336 24.673 28.253 1.00 21.93 95 TYR A C 1
ATOM 749 O O . TYR A 1 95 ? 19.418 24.512 27.688 1.00 20.73 95 TYR A O 1
ATOM 758 N N . PHE A 1 96 ? 18.215 25.144 29.488 1.00 21.67 96 PHE A N 1
ATOM 759 C CA . PHE A 1 96 ? 19.363 25.529 30.298 1.00 19.49 96 PHE A CA 1
ATOM 760 C C . PHE A 1 96 ? 19.282 24.796 31.630 1.00 19.11 96 PHE A C 1
ATOM 761 O O . PHE A 1 96 ? 18.347 25.007 32.410 1.00 17.27 96 PHE A O 1
ATOM 769 N N . GLY A 1 97 ? 20.255 23.921 31.870 1.00 18.30 97 GLY A N 1
ATOM 770 C CA . GLY A 1 97 ? 20.297 23.147 33.100 1.00 17.21 97 GLY A CA 1
ATOM 771 C C . GLY A 1 97 ? 21.709 23.092 33.638 1.00 17.38 97 GLY A C 1
ATOM 772 O O . GLY A 1 97 ? 22.628 23.651 33.040 1.00 17.66 97 GLY A O 1
ATOM 773 N N . GLU A 1 98 ? 21.885 22.418 34.767 1.00 16.71 98 GLU A N 1
ATOM 774 C CA . GLU A 1 98 ? 23.207 22.296 35.372 1.00 18.97 98 GLU A CA 1
ATOM 775 C C . GLU A 1 98 ? 24.257 21.788 34.379 1.00 20.74 98 GLU A C 1
ATOM 776 O O . GLU A 1 98 ? 25.411 22.225 34.398 1.00 21.63 98 GLU A O 1
ATOM 782 N N . THR A 1 99 ? 23.848 20.872 33.509 1.00 22.14 99 THR A N 1
ATOM 783 C CA . THR A 1 99 ? 24.753 20.307 32.515 1.00 25.19 99 THR A CA 1
ATOM 784 C C . THR A 1 99 ? 25.186 21.367 31.511 1.00 26.10 99 THR A C 1
ATOM 785 O O . THR A 1 99 ? 26.322 21.357 31.028 1.00 26.70 99 THR A O 1
ATOM 789 N N . GLY A 1 100 ? 24.270 22.280 31.201 1.00 25.15 100 GLY A N 1
ATOM 790 C CA . GLY A 1 100 ? 24.562 23.339 30.250 1.00 25.08 100 GLY A CA 1
ATOM 791 C C . GLY A 1 100 ? 23.369 23.656 29.364 1.00 24.76 100 GLY A C 1
ATOM 792 O O . GLY A 1 100 ? 22.221 23.523 29.789 1.00 23.42 100 GLY A O 1
ATOM 793 N N . PHE A 1 101 ? 23.638 24.066 28.128 1.00 24.62 101 PHE A N 1
ATOM 794 C CA . PHE A 1 101 ? 22.577 24.406 27.190 1.00 25.22 101 PHE A CA 1
ATOM 795 C C . PHE A 1 101 ? 22.397 23.349 26.107 1.00 25.40 101 PHE A C 1
ATOM 796 O O . PHE A 1 101 ? 23.364 22.752 25.640 1.00 26.79 101 PHE A O 1
ATOM 804 N N . SER A 1 102 ? 21.152 23.113 25.712 1.00 25.70 102 SER A N 1
ATOM 805 C CA . SER A 1 102 ? 20.872 22.131 24.676 1.00 27.45 102 SER A CA 1
ATOM 806 C C . SER A 1 102 ? 19.466 22.290 24.120 1.00 27.89 102 SER A C 1
ATOM 807 O O . SER A 1 102 ? 18.553 22.749 24.812 1.00 26.55 102 SER A O 1
ATOM 810 N N . ALA A 1 103 ? 19.295 21.887 22.866 1.00 28.99 103 ALA A N 1
ATOM 811 C CA . ALA A 1 103 ? 17.993 21.953 22.217 1.00 29.54 103 ALA A CA 1
ATOM 812 C C . ALA A 1 103 ? 17.171 20.807 22.792 1.00 29.93 103 ALA A C 1
ATOM 813 O O . ALA A 1 103 ? 15.941 20.826 22.753 1.00 29.87 103 ALA A O 1
ATOM 815 N N . GLU A 1 104 ? 17.871 19.810 23.329 1.00 30.54 104 GLU A N 1
ATOM 816 C CA . GLU A 1 104 ? 17.232 18.648 23.943 1.00 31.78 104 GLU A CA 1
ATOM 817 C C . GLU A 1 104 ? 17.209 18.826 25.454 1.00 31.39 104 GLU A C 1
ATOM 818 O O . GLU A 1 104 ? 18.248 19.032 26.075 1.00 31.25 104 GLU A O 1
ATOM 824 N N . ARG A 1 105 ? 16.021 18.738 26.039 1.00 31.86 105 ARG A N 1
ATOM 825 C CA . ARG A 1 105 ? 15.855 18.905 27.477 1.00 33.00 105 ARG A CA 1
ATOM 826 C C . ARG A 1 105 ? 16.765 18.003 28.305 1.00 32.90 105 ARG A C 1
ATOM 827 O O . ARG A 1 105 ? 17.448 18.468 29.215 1.00 30.90 105 ARG A O 1
ATOM 835 N N . SER A 1 106 ? 16.778 16.716 27.983 1.00 32.13 106 SER A N 1
ATOM 836 C CA . SER A 1 106 ? 17.598 15.763 28.716 1.00 33.33 106 SER A CA 1
ATOM 837 C C . SER A 1 106 ? 19.077 16.136 28.756 1.00 31.79 106 SER A C 1
ATOM 838 O O . SER A 1 106 ? 19.738 15.960 29.777 1.00 33.59 106 SER A O 1
ATOM 841 N N . LYS A 1 107 ? 19.599 16.661 27.655 1.00 29.82 107 LYS A N 1
ATOM 842 C CA . LYS A 1 107 ? 21.016 17.011 27.592 1.00 29.40 107 LYS A CA 1
ATOM 843 C C . LYS A 1 107 ? 21.382 18.279 28.363 1.00 27.34 107 LYS A C 1
ATOM 844 O O . LYS A 1 107 ? 22.552 18.506 28.669 1.00 27.33 107 LYS A O 1
ATOM 850 N N . ALA A 1 108 ? 20.388 19.102 28.677 1.00 25.72 108 ALA A N 1
ATOM 851 C CA . ALA A 1 108 ? 20.641 20.338 29.418 1.00 25.24 108 ALA A CA 1
ATOM 852 C C . ALA A 1 108 ? 20.874 20.025 30.890 1.00 24.09 108 ALA A C 1
ATOM 853 O O . ALA A 1 108 ? 21.464 20.817 31.629 1.00 23.99 108 ALA A O 1
ATOM 855 N N . GLY A 1 109 ? 20.398 18.864 31.315 1.00 22.97 109 GLY A N 1
ATOM 856 C CA . GLY A 1 109 ? 20.573 18.482 32.698 1.00 23.21 109 GLY A CA 1
ATOM 857 C C . GLY A 1 109 ? 19.591 19.232 33.563 1.00 24.00 109 GLY A C 1
ATOM 858 O O . GLY A 1 109 ? 18.638 19.831 33.062 1.00 22.49 109 GLY A O 1
ATOM 859 N N . VAL A 1 110 ? 19.826 19.232 34.866 1.00 24.66 110 VAL A N 1
ATOM 860 C CA . VAL A 1 110 ? 18.893 19.902 35.747 1.00 23.47 110 VAL A CA 1
ATOM 861 C C . VAL A 1 110 ? 19.525 20.506 36.995 1.00 22.68 110 VAL A C 1
ATOM 862 O O . VAL A 1 110 ? 20.404 19.905 37.623 1.00 20.74 110 VAL A O 1
ATOM 866 N N . PHE A 1 111 ? 19.091 21.718 37.333 1.00 20.81 111 PHE A N 1
ATOM 867 C CA . PHE A 1 111 ? 19.569 22.364 38.541 1.00 19.06 111 PHE A CA 1
ATOM 868 C C . PHE A 1 111 ? 18.794 21.687 39.647 1.00 18.19 111 PHE A C 1
ATOM 869 O O . PHE A 1 111 ? 17.667 21.231 39.431 1.00 18.09 111 PHE A O 1
ATOM 877 N N . GLN A 1 112 ? 19.396 21.607 40.827 1.00 16.49 112 GLN A N 1
ATOM 878 C CA . GLN A 1 112 ? 18.730 20.983 41.961 1.00 14.48 112 GLN A CA 1
ATOM 879 C C . GLN A 1 112 ? 18.878 21.785 43.245 1.00 15.84 112 GLN A C 1
ATOM 880 O O . GLN A 1 112 ? 19.957 22.297 43.551 1.00 14.76 112 GLN A O 1
ATOM 886 N N . TYR A 1 113 ? 17.773 21.915 43.971 1.00 15.34 113 TYR A N 1
ATOM 887 C CA . TYR A 1 113 ? 17.780 22.566 45.267 1.00 17.23 113 TYR A CA 1
ATOM 888 C C . TYR A 1 113 ? 17.411 21.356 46.117 1.00 18.44 113 TYR A C 1
ATOM 889 O O . TYR A 1 113 ? 16.234 21.014 46.270 1.00 16.49 113 TYR A O 1
ATOM 898 N N . ALA A 1 114 ? 18.449 20.691 46.613 1.00 19.16 114 ALA A N 1
ATOM 899 C CA . ALA A 1 114 ? 18.341 19.461 47.385 1.00 19.01 114 ALA A CA 1
ATOM 900 C C . ALA A 1 114 ? 17.228 19.365 48.407 1.00 19.72 114 ALA A C 1
ATOM 901 O O . ALA A 1 114 ? 16.454 18.405 48.401 1.00 18.17 114 ALA A O 1
ATOM 903 N N . TYR A 1 115 ? 17.163 20.335 49.308 1.00 19.77 115 TYR A N 1
ATOM 904 C CA . TYR A 1 115 ? 16.149 20.290 50.340 1.00 20.05 115 TYR A CA 1
ATOM 905 C C . TYR A 1 115 ? 15.910 21.667 50.943 1.00 20.00 115 TYR A C 1
ATOM 906 O O . TYR A 1 115 ? 16.845 22.455 51.089 1.00 17.95 115 TYR A O 1
ATOM 915 N N . ILE A 1 116 ? 14.661 21.953 51.300 1.00 19.64 116 ILE A N 1
ATOM 916 C CA . ILE A 1 116 ? 14.327 23.237 51.903 1.00 19.79 116 ILE A CA 1
ATOM 917 C C . ILE A 1 116 ? 14.031 23.058 53.384 1.00 19.18 116 ILE A C 1
ATOM 918 O O . ILE A 1 116 ? 12.989 22.524 53.749 1.00 20.29 116 ILE A O 1
ATOM 923 N N . HIS A 1 117 ? 14.959 23.484 54.234 1.00 18.43 117 HIS A N 1
ATOM 924 C CA . HIS A 1 117 ? 14.763 23.379 55.675 1.00 18.78 117 HIS A CA 1
ATOM 925 C C . HIS A 1 117 ? 14.115 24.660 56.166 1.00 19.45 117 HIS A C 1
ATOM 926 O O . HIS A 1 117 ? 14.498 25.764 55.759 1.00 17.91 117 HIS A O 1
ATOM 933 N N . ARG A 1 118 ? 13.139 24.523 57.052 1.00 19.25 118 ARG A N 1
ATOM 934 C CA . ARG A 1 118 ? 12.448 25.694 57.571 1.00 21.01 118 ARG A CA 1
ATOM 935 C C . ARG A 1 118 ? 13.418 26.647 58.262 1.00 19.12 118 ARG A C 1
ATOM 936 O O . ARG A 1 118 ? 13.265 27.862 58.178 1.00 19.17 118 ARG A O 1
ATOM 944 N N . SER A 1 119 ? 14.423 26.093 58.932 1.00 18.94 119 SER A N 1
ATOM 945 C CA . SER A 1 119 ? 15.400 26.904 59.651 1.00 19.59 119 SER A CA 1
ATOM 946 C C . SER A 1 119 ? 16.309 27.699 58.720 1.00 19.35 119 SER A C 1
ATOM 947 O O . SER A 1 119 ? 17.061 28.567 59.166 1.00 20.13 119 SER A O 1
ATOM 950 N N . GLU A 1 120 ? 16.253 27.401 57.428 1.00 18.94 120 GLU A N 1
ATOM 951 C CA . GLU A 1 120 ? 17.097 28.110 56.478 1.00 20.21 120 GLU A CA 1
ATOM 952 C C . GLU A 1 120 ? 16.305 29.118 55.649 1.00 20.87 120 GLU A C 1
ATOM 953 O O . GLU A 1 120 ? 16.842 29.732 54.723 1.00 23.46 120 GLU A O 1
ATOM 959 N N . VAL A 1 121 ? 15.025 29.280 55.971 1.00 19.50 121 VAL A N 1
ATOM 960 C CA . VAL A 1 121 ? 14.203 30.255 55.271 1.00 18.01 121 VAL A CA 1
ATOM 961 C C . VAL A 1 121 ? 14.550 31.608 55.892 1.00 17.17 121 VAL A C 1
ATOM 962 O O . VAL A 1 121 ? 14.336 31.827 57.083 1.00 17.07 121 VAL A O 1
ATOM 966 N N . PHE A 1 122 ? 15.057 32.523 55.071 1.00 16.08 122 PHE A N 1
ATOM 967 C CA . PHE A 1 122 ? 15.472 33.855 55.526 1.00 15.49 122 PHE A CA 1
ATOM 968 C C . PHE A 1 122 ? 14.262 34.550 56.169 1.00 15.12 122 PHE A C 1
ATOM 969 O O . PHE A 1 122 ? 13.231 34.759 55.528 1.00 15.08 122 PHE A O 1
ATOM 977 N N . THR A 1 123 ? 14.391 34.869 57.455 1.00 16.09 123 THR A N 1
ATOM 978 C CA . THR A 1 123 ? 13.313 35.494 58.212 1.00 16.57 123 THR A CA 1
ATOM 979 C C . THR A 1 123 ? 13.787 36.753 58.938 1.00 15.98 123 THR A C 1
ATOM 980 O O . THR A 1 123 ? 14.785 36.723 59.658 1.00 17.05 123 THR A O 1
ATOM 984 N N . THR A 1 124 ? 13.065 37.854 58.751 1.00 16.20 124 THR A N 1
ATOM 985 C CA . THR A 1 124 ? 13.416 39.115 59.391 1.00 15.42 124 THR A CA 1
ATOM 986 C C . THR A 1 124 ? 12.251 39.592 60.266 1.00 15.94 124 THR A C 1
ATOM 987 O O . THR A 1 124 ? 11.109 39.174 60.076 1.00 16.76 124 THR A O 1
ATOM 991 N N . PRO A 1 125 ? 12.528 40.474 61.238 1.00 17.10 125 PRO A N 1
ATOM 992 C CA . PRO A 1 125 ? 11.474 40.979 62.131 1.00 17.14 125 PRO A CA 1
ATOM 993 C C . PRO A 1 125 ? 10.328 41.652 61.381 1.00 18.42 125 PRO A C 1
ATOM 994 O O . PRO A 1 125 ? 10.553 42.490 60.509 1.00 17.27 125 PRO A O 1
ATOM 998 N N . GLU A 1 126 ? 9.100 41.281 61.727 1.00 19.24 126 GLU A N 1
ATOM 999 C CA . GLU A 1 126 ? 7.924 41.850 61.078 1.00 19.79 126 GLU A CA 1
ATOM 1000 C C . GLU A 1 126 ? 7.832 43.364 61.183 1.00 19.82 126 GLU A C 1
ATOM 1001 O O . GLU A 1 126 ? 7.487 44.036 60.209 1.00 19.06 126 GLU A O 1
ATOM 1007 N N . TRP A 1 127 ? 8.142 43.908 62.355 1.00 18.88 127 TRP A N 1
ATOM 1008 C CA . TRP A 1 127 ? 8.054 45.354 62.544 1.00 19.28 127 TRP A CA 1
ATOM 1009 C C . TRP A 1 127 ? 9.024 46.120 61.653 1.00 17.41 127 TRP A C 1
ATOM 1010 O O . TRP A 1 127 ? 8.710 47.209 61.185 1.00 17.22 127 TRP A O 1
ATOM 1021 N N . ALA A 1 128 ? 10.199 45.545 61.416 1.00 18.83 128 ALA A N 1
ATOM 1022 C CA . ALA A 1 128 ? 11.211 46.201 60.599 1.00 20.04 128 ALA A CA 1
ATOM 1023 C C . ALA A 1 128 ? 10.835 46.261 59.123 1.00 20.63 128 ALA A C 1
ATOM 1024 O O . ALA A 1 128 ? 11.478 46.964 58.338 1.00 21.87 128 ALA A O 1
ATOM 1026 N N . LYS A 1 129 ? 9.798 45.520 58.746 1.00 20.91 129 LYS A N 1
ATOM 1027 C CA . LYS A 1 129 ? 9.343 45.501 57.361 1.00 23.17 129 LYS A CA 1
ATOM 1028 C C . LYS A 1 129 ? 8.543 46.747 56.989 1.00 23.78 129 LYS A C 1
ATOM 1029 O O . LYS A 1 129 ? 8.272 46.996 55.813 1.00 25.19 129 LYS A O 1
ATOM 1035 N N . GLU A 1 130 ? 8.158 47.527 57.991 1.00 23.03 130 GLU A N 1
ATOM 1036 C CA . GLU A 1 130 ? 7.412 48.750 57.735 1.00 23.90 130 GLU A CA 1
ATOM 1037 C C . GLU A 1 130 ? 7.852 49.863 58.673 1.00 22.39 130 GLU A C 1
ATOM 1038 O O . GLU A 1 130 ? 7.060 50.709 59.078 1.00 23.10 130 GLU A O 1
ATOM 1044 N N . ALA A 1 131 ? 9.137 49.860 59.002 1.00 19.30 131 ALA A N 1
ATOM 1045 C CA . ALA A 1 131 ? 9.687 50.864 59.897 1.00 18.96 131 ALA A CA 1
ATOM 1046 C C . ALA A 1 131 ? 10.244 52.071 59.154 1.00 17.08 131 ALA A C 1
ATOM 1047 O O . ALA A 1 131 ? 10.453 52.037 57.942 1.00 16.84 131 ALA A O 1
ATOM 1049 N N . VAL A 1 132 ? 10.436 53.145 59.911 1.00 16.99 132 VAL A N 1
ATOM 1050 C CA . VAL A 1 132 ? 11.048 54.370 59.426 1.00 16.05 132 VAL A CA 1
ATOM 1051 C C . VAL A 1 132 ? 12.042 54.644 60.547 1.00 15.82 132 VAL A C 1
ATOM 1052 O O . VAL A 1 132 ? 11.644 54.890 61.689 1.00 16.35 132 VAL A O 1
ATOM 1056 N N . ILE A 1 133 ? 13.332 54.578 60.226 1.00 15.31 133 ILE A N 1
ATOM 1057 C CA . ILE A 1 133 ? 14.381 54.776 61.228 1.00 16.19 133 ILE A CA 1
ATOM 1058 C C . ILE A 1 133 ? 14.894 56.209 61.271 1.00 15.27 133 ILE A C 1
ATOM 1059 O O . ILE A 1 133 ? 15.001 56.876 60.246 1.00 16.57 133 ILE A O 1
ATOM 1064 N N . TYR A 1 134 ? 15.248 56.656 62.467 1.00 15.64 134 TYR A N 1
ATOM 1065 C CA . TYR A 1 134 ? 15.755 58.002 62.666 1.00 15.13 134 TYR A CA 1
ATOM 1066 C C . TYR A 1 134 ? 17.152 57.883 63.278 1.00 15.82 134 TYR A C 1
ATOM 1067 O O . TYR A 1 134 ? 17.322 57.278 64.343 1.00 14.75 134 TYR A O 1
ATOM 1076 N N . GLN A 1 135 ? 18.149 58.449 62.602 1.00 14.46 135 GLN A N 1
ATOM 1077 C CA . GLN A 1 135 ? 19.510 58.373 63.103 1.00 16.98 135 GLN A CA 1
ATOM 1078 C C . GLN A 1 135 ? 19.861 59.508 64.033 1.00 16.19 135 GLN A C 1
ATOM 1079 O O . GLN A 1 135 ? 19.846 60.682 63.649 1.00 16.83 135 GLN A O 1
ATOM 1085 N N . ILE A 1 136 ? 20.200 59.149 65.262 1.00 17.66 136 ILE A N 1
ATOM 1086 C CA . ILE A 1 136 ? 20.564 60.154 66.234 1.00 18.18 136 ILE A CA 1
ATOM 1087 C C . ILE A 1 136 ? 22.037 60.111 66.605 1.00 18.05 136 ILE A C 1
ATOM 1088 O O . ILE A 1 136 ? 22.591 59.066 66.952 1.00 17.41 136 ILE A O 1
ATOM 1093 N N . PHE A 1 137 ? 22.676 61.262 66.443 1.00 18.05 137 PHE A N 1
ATOM 1094 C CA . PHE A 1 137 ? 24.065 61.453 66.830 1.00 19.16 137 PHE A CA 1
ATOM 1095 C C . PHE A 1 137 ? 23.827 62.172 68.157 1.00 19.16 137 PHE A C 1
ATOM 1096 O O . PHE A 1 137 ? 23.647 63.390 68.186 1.00 18.23 137 PHE A O 1
ATOM 1104 N N . PRO A 1 138 ? 23.816 61.421 69.268 1.00 20.65 138 PRO A N 1
ATOM 1105 C CA . PRO A 1 138 ? 23.581 61.933 70.621 1.00 19.30 138 PRO A CA 1
ATOM 1106 C C . PRO A 1 138 ? 24.207 63.257 71.057 1.00 19.07 138 PRO A C 1
ATOM 1107 O O . PRO A 1 138 ? 23.514 64.095 71.642 1.00 16.92 138 PRO A O 1
ATOM 1111 N N . GLU A 1 139 ? 25.496 63.453 70.781 1.00 18.75 139 GLU A N 1
ATOM 1112 C CA . GLU A 1 139 ? 26.196 64.681 71.172 1.00 19.78 139 GLU A CA 1
ATOM 1113 C C . GLU A 1 139 ? 25.530 65.929 70.609 1.00 20.11 139 GLU A C 1
ATOM 1114 O O . GLU A 1 139 ? 25.612 67.007 71.208 1.00 19.50 139 GLU A O 1
ATOM 1120 N N . ARG A 1 140 ? 24.868 65.792 69.461 1.00 18.82 140 ARG A N 1
ATOM 1121 C CA . ARG A 1 140 ? 24.252 66.953 68.823 1.00 19.78 140 ARG A CA 1
ATOM 1122 C C . ARG A 1 140 ? 22.725 66.951 68.690 1.00 18.95 140 ARG A C 1
ATOM 1123 O O . ARG A 1 140 ? 22.172 67.826 68.023 1.00 17.70 140 ARG A O 1
ATOM 1131 N N . PHE A 1 141 ? 22.028 66.028 69.350 1.00 18.34 141 PHE A N 1
ATOM 1132 C CA . PHE A 1 141 ? 20.573 65.998 69.220 1.00 17.82 141 PHE A CA 1
ATOM 1133 C C . PHE A 1 141 ? 19.852 66.910 70.208 1.00 17.61 141 PHE A C 1
ATOM 1134 O O . PHE A 1 141 ? 19.156 67.842 69.807 1.00 18.00 141 PHE A O 1
ATOM 1142 N N . ALA A 1 142 ? 19.991 66.627 71.497 1.00 18.05 142 ALA A N 1
ATOM 1143 C CA . ALA A 1 142 ? 19.353 67.451 72.518 1.00 18.84 142 ALA A CA 1
ATOM 1144 C C . ALA A 1 142 ? 20.092 67.324 73.844 1.00 17.87 142 ALA A C 1
ATOM 1145 O O . ALA A 1 142 ? 20.383 66.217 74.300 1.00 17.39 142 ALA A O 1
ATOM 1147 N N . ASN A 1 143 ? 20.383 68.464 74.462 1.00 17.87 143 ASN A N 1
ATOM 1148 C CA . ASN A 1 143 ? 21.078 68.495 75.746 1.00 18.19 143 ASN A CA 1
ATOM 1149 C C . ASN A 1 143 ? 20.016 68.630 76.831 1.00 18.71 143 ASN A C 1
ATOM 1150 O O . ASN A 1 143 ? 19.615 69.741 77.183 1.00 19.14 143 ASN A O 1
ATOM 1155 N N . GLY A 1 144 ? 19.548 67.499 77.348 1.00 18.51 144 GLY A N 1
ATOM 1156 C CA . GLY A 1 144 ? 18.537 67.549 78.385 1.00 17.30 144 GLY A CA 1
ATOM 1157 C C . GLY A 1 144 ? 19.122 67.654 79.777 1.00 19.46 144 GLY A C 1
ATOM 1158 O O . GLY A 1 144 ? 18.431 68.049 80.720 1.00 19.65 144 GLY A O 1
ATOM 1159 N N . ASP A 1 145 ? 20.396 67.302 79.906 1.00 18.47 145 ASP A N 1
ATOM 1160 C CA . ASP A 1 145 ? 21.066 67.342 81.195 1.00 19.08 145 ASP A CA 1
ATOM 1161 C C . ASP A 1 145 ? 22.379 68.116 81.121 1.00 20.15 145 ASP A C 1
ATOM 1162 O O . ASP A 1 145 ? 23.425 67.556 80.793 1.00 17.28 145 ASP A O 1
ATOM 1167 N N . PRO A 1 146 ? 22.335 69.420 81.433 1.00 20.53 146 PRO A N 1
ATOM 1168 C CA . PRO A 1 146 ? 23.524 70.274 81.406 1.00 21.55 146 PRO A CA 1
ATOM 1169 C C . PRO A 1 146 ? 24.595 69.799 82.387 1.00 21.18 146 PRO A C 1
ATOM 1170 O O . PRO A 1 146 ? 25.788 69.995 82.154 1.00 23.42 146 PRO A O 1
ATOM 1174 N N . SER A 1 147 ? 24.170 69.157 83.473 1.00 20.56 147 SER A N 1
ATOM 1175 C CA . SER A 1 147 ? 25.106 68.711 84.506 1.00 21.02 147 SER A CA 1
ATOM 1176 C C . SER A 1 147 ? 26.139 67.676 84.070 1.00 21.60 147 SER A C 1
ATOM 1177 O O . SER A 1 147 ? 27.167 67.511 84.727 1.00 20.67 147 SER A O 1
ATOM 1180 N N . ASN A 1 148 ? 25.879 66.960 82.981 1.00 21.38 148 ASN A N 1
ATOM 1181 C CA . ASN A 1 148 ? 26.849 65.961 82.537 1.00 21.68 148 ASN A CA 1
ATOM 1182 C C . ASN A 1 148 ? 27.658 66.426 81.332 1.00 22.14 148 ASN A C 1
ATOM 1183 O O . ASN A 1 148 ? 28.324 65.619 80.678 1.00 21.71 148 ASN A O 1
ATOM 1188 N N . ASP A 1 149 ? 27.604 67.721 81.036 1.00 21.54 149 ASP A N 1
ATOM 1189 C CA . ASP A 1 149 ? 28.336 68.246 79.891 1.00 23.41 149 ASP A CA 1
ATOM 1190 C C . ASP A 1 149 ? 29.842 68.087 80.006 1.00 26.47 149 ASP A C 1
ATOM 1191 O O . ASP A 1 149 ? 30.420 68.233 81.083 1.00 25.66 149 ASP A O 1
ATOM 1196 N N . PRO A 1 150 ? 30.497 67.764 78.886 1.00 28.67 150 PRO A N 1
ATOM 1197 C CA . PRO A 1 150 ? 31.948 67.596 78.872 1.00 30.89 150 PRO A CA 1
ATOM 1198 C C . PRO A 1 150 ? 32.590 68.973 79.042 1.00 31.65 150 PRO A C 1
ATOM 1199 O O . PRO A 1 150 ? 31.972 69.999 78.747 1.00 28.84 150 PRO A O 1
ATOM 1203 N N . PRO A 1 151 ? 33.835 69.009 79.534 1.00 33.37 151 PRO A N 1
ATOM 1204 C CA . PRO A 1 151 ? 34.552 70.269 79.737 1.00 33.75 151 PRO A CA 1
ATOM 1205 C C . PRO A 1 151 ? 34.670 71.044 78.429 1.00 33.83 151 PRO A C 1
ATOM 1206 O O . PRO A 1 151 ? 34.911 70.460 77.371 1.00 34.29 151 PRO A O 1
ATOM 1210 N N . GLY A 1 152 ? 34.485 72.357 78.505 1.00 33.94 152 GLY A N 1
ATOM 1211 C CA . GLY A 1 152 ? 34.595 73.183 77.319 1.00 34.48 152 GLY A CA 1
ATOM 1212 C C . GLY A 1 152 ? 33.442 73.106 76.333 1.00 34.53 152 GLY A C 1
ATOM 1213 O O . GLY A 1 152 ? 33.621 73.420 75.157 1.00 35.50 152 GLY A O 1
ATOM 1214 N N . THR A 1 153 ? 32.260 72.699 76.789 1.00 34.11 153 THR A N 1
ATOM 1215 C CA . THR A 1 153 ? 31.100 72.614 75.895 1.00 34.40 153 THR A CA 1
ATOM 1216 C C . THR A 1 153 ? 30.777 73.998 75.324 1.00 35.56 153 THR A C 1
ATOM 1217 O O . THR A 1 153 ? 30.839 74.996 76.040 1.00 36.12 153 THR A O 1
ATOM 1221 N N . GLU A 1 154 ? 30.433 74.053 74.038 1.00 36.95 154 GLU A N 1
ATOM 1222 C CA . GLU A 1 154 ? 30.101 75.317 73.374 1.00 37.84 154 GLU A CA 1
ATOM 1223 C C . GLU A 1 154 ? 28.596 75.584 73.344 1.00 38.39 154 GLU A C 1
ATOM 1224 O O . GLU A 1 154 ? 27.792 74.660 73.472 1.00 37.29 154 GLU A O 1
ATOM 1230 N N . GLN A 1 155 ? 28.222 76.851 73.164 1.00 39.21 155 GLN A N 1
ATOM 1231 C CA . GLN A 1 155 ? 26.814 77.255 73.121 1.00 40.22 155 GLN A CA 1
ATOM 1232 C C . GLN A 1 155 ? 26.042 76.534 72.023 1.00 38.07 155 GLN A C 1
ATOM 1233 O O . GLN A 1 155 ? 26.584 76.221 70.965 1.00 38.21 155 GLN A O 1
ATOM 1239 N N . TRP A 1 156 ? 24.762 76.298 72.281 1.00 36.64 156 TRP A N 1
ATOM 1240 C CA . TRP A 1 156 ? 23.892 75.612 71.336 1.00 36.00 156 TRP A CA 1
ATOM 1241 C C . TRP A 1 156 ? 23.157 76.642 70.490 1.00 36.77 156 TRP A C 1
ATOM 1242 O O . TRP A 1 156 ? 22.110 77.147 70.888 1.00 37.28 156 TRP A O 1
ATOM 1253 N N . ALA A 1 157 ? 23.710 76.951 69.320 1.00 39.22 157 ALA A N 1
ATOM 1254 C CA . ALA A 1 157 ? 23.101 77.936 68.428 1.00 39.91 157 ALA A CA 1
ATOM 1255 C C . ALA A 1 157 ? 23.083 77.463 66.975 1.00 41.18 157 ALA A C 1
ATOM 1256 O O . ALA A 1 157 ? 23.903 76.640 66.564 1.00 39.63 157 ALA A O 1
ATOM 1258 N N . LYS A 1 158 ? 22.142 77.997 66.202 1.00 43.21 158 LYS A N 1
ATOM 1259 C CA . LYS A 1 158 ? 21.999 77.632 64.797 1.00 44.77 158 LYS A CA 1
ATOM 1260 C C . LYS A 1 158 ? 23.213 78.005 63.954 1.00 45.07 158 LYS A C 1
ATOM 1261 O O . LYS A 1 158 ? 23.621 77.249 63.073 1.00 45.37 158 LYS A O 1
ATOM 1267 N N . ASP A 1 159 ? 23.787 79.171 64.220 1.00 44.76 159 ASP A N 1
ATOM 1268 C CA . ASP A 1 159 ? 24.948 79.624 63.468 1.00 45.01 159 ASP A CA 1
ATOM 1269 C C . ASP A 1 159 ? 26.234 78.948 63.937 1.00 43.69 159 ASP A C 1
ATOM 1270 O O . ASP A 1 159 ? 27.325 79.300 63.494 1.00 42.10 159 ASP A O 1
ATOM 1275 N N . ALA A 1 160 ? 26.107 77.969 64.827 1.00 41.30 160 ALA A N 1
ATOM 1276 C CA . ALA A 1 160 ? 27.281 77.266 65.332 1.00 40.69 160 ALA A CA 1
ATOM 1277 C C . ALA A 1 160 ? 27.904 76.406 64.235 1.00 40.20 160 ALA A C 1
ATOM 1278 O O . ALA A 1 160 ? 27.196 75.780 63.447 1.00 40.28 160 ALA A O 1
ATOM 1280 N N . ARG A 1 161 ? 29.231 76.384 64.185 1.00 39.99 161 ARG A N 1
ATOM 1281 C CA . ARG A 1 161 ? 29.940 75.594 63.189 1.00 40.33 161 ARG A CA 1
ATOM 1282 C C . ARG A 1 161 ? 30.936 74.649 63.852 1.00 41.07 161 ARG A C 1
ATOM 1283 O O . ARG A 1 161 ? 32.081 75.011 64.122 1.00 40.53 161 ARG A O 1
ATOM 1291 N N . PRO A 1 162 ? 30.496 73.409 64.113 1.00 41.26 162 PRO A N 1
ATOM 1292 C CA . PRO A 1 162 ? 31.218 72.297 64.741 1.00 41.17 162 PRO A CA 1
ATOM 1293 C C . PRO A 1 162 ? 32.634 72.011 64.251 1.00 41.88 162 PRO A C 1
ATOM 1294 O O . PRO A 1 162 ? 32.914 72.054 63.054 1.00 40.40 162 PRO A O 1
ATOM 1298 N N . ARG A 1 163 ? 33.520 71.728 65.201 1.00 42.74 163 ARG A N 1
ATOM 1299 C CA . ARG A 1 163 ? 34.906 71.387 64.912 1.00 44.56 163 ARG A CA 1
ATOM 1300 C C . ARG A 1 163 ? 35.092 69.931 65.334 1.00 44.49 163 ARG A C 1
ATOM 1301 O O . ARG A 1 163 ? 34.273 69.394 66.079 1.00 44.49 163 ARG A O 1
ATOM 1309 N N . HIS A 1 164 ? 36.156 69.293 64.858 1.00 44.29 164 HIS A N 1
ATOM 1310 C CA . HIS A 1 164 ? 36.409 67.900 65.203 1.00 44.35 164 HIS A CA 1
ATOM 1311 C C . HIS A 1 164 ? 36.431 67.648 66.708 1.00 43.05 164 HIS A C 1
ATOM 1312 O O . HIS A 1 164 ? 36.056 66.566 67.162 1.00 42.89 164 HIS A O 1
ATOM 1319 N N . ASP A 1 165 ? 36.862 68.640 67.482 1.00 41.92 165 ASP A N 1
ATOM 1320 C CA . ASP A 1 165 ? 36.930 68.477 68.928 1.00 40.13 165 ASP A CA 1
ATOM 1321 C C . ASP A 1 165 ? 35.880 69.276 69.696 1.00 38.59 165 ASP A C 1
ATOM 1322 O O . ASP A 1 165 ? 36.039 69.535 70.890 1.00 37.72 165 ASP A O 1
ATOM 1327 N N . SER A 1 166 ? 34.808 69.666 69.015 1.00 35.95 166 SER A N 1
ATOM 1328 C CA . SER A 1 166 ? 33.743 70.428 69.658 1.00 34.76 166 SER A CA 1
ATOM 1329 C C . SER A 1 166 ? 32.860 69.550 70.540 1.00 33.58 166 SER A C 1
ATOM 1330 O O . SER A 1 166 ? 32.906 68.324 70.469 1.00 32.77 166 SER A O 1
ATOM 1333 N N . PHE A 1 167 ? 32.064 70.206 71.377 1.00 32.60 167 PHE A N 1
ATOM 1334 C CA . PHE A 1 167 ? 31.140 69.544 72.287 1.00 31.96 167 PHE A CA 1
ATOM 1335 C C . PHE A 1 167 ? 29.958 70.473 72.506 1.00 30.31 167 PHE A C 1
ATOM 1336 O O . PHE A 1 167 ? 30.139 71.675 72.716 1.00 31.06 167 PHE A O 1
ATOM 1344 N N . TYR A 1 168 ? 28.751 69.920 72.452 1.00 28.22 168 TYR A N 1
ATOM 1345 C CA . TYR A 1 168 ? 27.537 70.712 72.643 1.00 26.52 168 TYR A CA 1
ATOM 1346 C C . TYR A 1 168 ? 26.674 70.184 73.785 1.00 24.13 168 TYR A C 1
ATOM 1347 O O . TYR A 1 168 ? 25.670 70.798 74.146 1.00 23.94 168 TYR A O 1
ATOM 1356 N N . GLY A 1 169 ? 27.072 69.048 74.351 1.00 22.12 169 GLY A N 1
ATOM 1357 C CA . GLY A 1 169 ? 26.343 68.490 75.476 1.00 20.84 169 GLY A CA 1
ATOM 1358 C C . GLY A 1 169 ? 25.144 67.605 75.213 1.00 19.72 169 GLY A C 1
ATOM 1359 O O . GLY A 1 169 ? 24.392 67.296 76.142 1.00 18.70 169 GLY A O 1
ATOM 1360 N N . GLY A 1 170 ? 24.958 67.185 73.965 1.00 18.23 170 GLY A N 1
ATOM 1361 C CA . GLY A 1 170 ? 23.826 66.323 73.645 1.00 16.42 170 GLY A CA 1
ATOM 1362 C C . GLY A 1 170 ? 23.861 65.059 74.493 1.00 16.27 170 GLY A C 1
ATOM 1363 O O . GLY A 1 170 ? 24.942 64.525 74.757 1.00 15.74 170 GLY A O 1
ATOM 1364 N N . ASP A 1 171 ? 22.694 64.576 74.920 1.00 15.71 171 ASP A N 1
ATOM 1365 C CA . ASP A 1 171 ? 22.653 63.402 75.779 1.00 15.05 171 ASP A CA 1
ATOM 1366 C C . ASP A 1 171 ? 21.359 62.589 75.704 1.00 14.37 171 ASP A C 1
ATOM 1367 O O . ASP A 1 171 ? 20.432 62.957 74.985 1.00 13.15 171 ASP A O 1
ATOM 1372 N N . LEU A 1 172 ? 21.303 61.480 76.446 1.00 15.86 172 LEU A N 1
ATOM 1373 C CA . LEU A 1 172 ? 20.119 60.625 76.451 1.00 14.85 172 LEU A CA 1
ATOM 1374 C C . LEU A 1 172 ? 18.908 61.311 77.075 1.00 16.41 172 LEU A C 1
ATOM 1375 O O . LEU A 1 172 ? 17.767 61.064 76.664 1.00 14.39 172 LEU A O 1
ATOM 1380 N N . LYS A 1 173 ? 19.140 62.153 78.080 1.00 16.43 173 LYS A N 1
ATOM 1381 C CA . LYS A 1 173 ? 18.034 62.870 78.721 1.00 17.05 173 LYS A CA 1
ATOM 1382 C C . LYS A 1 173 ? 17.361 63.762 77.681 1.00 15.94 173 LYS A C 1
ATOM 1383 O O . LYS A 1 173 ? 16.143 63.927 77.686 1.00 15.80 173 LYS A O 1
ATOM 1389 N N . GLY A 1 174 ? 18.165 64.336 76.788 1.00 14.37 174 GLY A N 1
ATOM 1390 C CA . GLY A 1 174 ? 17.615 65.195 75.753 1.00 15.14 174 GLY A CA 1
ATOM 1391 C C . GLY A 1 174 ? 16.701 64.396 74.845 1.00 15.45 174 GLY A C 1
ATOM 1392 O O . GLY A 1 174 ? 15.603 64.828 74.500 1.00 15.52 174 GLY A O 1
ATOM 1393 N N . VAL A 1 175 ? 17.162 63.214 74.457 1.00 15.42 175 VAL A N 1
ATOM 1394 C CA . VAL A 1 175 ? 16.372 62.349 73.597 1.00 14.19 175 VAL A CA 1
ATOM 1395 C C . VAL A 1 175 ? 15.023 62.064 74.252 1.00 14.66 175 VAL A C 1
ATOM 1396 O O . VAL A 1 175 ? 13.979 62.141 73.608 1.00 15.34 175 VAL A O 1
ATOM 1400 N N . ILE A 1 176 ? 15.044 61.748 75.540 1.00 16.00 176 ILE A N 1
ATOM 1401 C CA . ILE A 1 176 ? 13.810 61.464 76.260 1.00 15.75 176 ILE A CA 1
ATOM 1402 C C . ILE A 1 176 ? 12.867 62.662 76.211 1.00 14.78 176 ILE A C 1
ATOM 1403 O O . ILE A 1 176 ? 11.659 62.509 75.979 1.00 13.48 176 ILE A O 1
ATOM 1408 N N . ASP A 1 177 ? 13.425 63.850 76.439 1.00 14.96 177 ASP A N 1
ATOM 1409 C CA . ASP A 1 177 ? 12.647 65.093 76.427 1.00 15.65 177 ASP A CA 1
ATOM 1410 C C . ASP A 1 177 ? 12.049 65.382 75.063 1.00 16.52 177 ASP A C 1
ATOM 1411 O O . ASP A 1 177 ? 11.020 66.042 74.954 1.00 15.03 177 ASP A O 1
ATOM 1416 N N . ARG A 1 178 ? 12.710 64.901 74.018 1.00 16.58 178 ARG A N 1
ATOM 1417 C CA . ARG A 1 178 ? 12.240 65.153 72.661 1.00 16.69 178 ARG A CA 1
ATOM 1418 C C . ARG A 1 178 ? 11.467 63.999 72.033 1.00 16.94 178 ARG A C 1
ATOM 1419 O O . ARG A 1 178 ? 11.179 64.031 70.841 1.00 19.08 178 ARG A O 1
ATOM 1427 N N . LEU A 1 179 ? 11.134 62.980 72.821 1.00 16.61 179 LEU A N 1
ATOM 1428 C CA . LEU A 1 179 ? 10.378 61.856 72.281 1.00 16.16 179 LEU A CA 1
ATOM 1429 C C . LEU A 1 179 ? 9.038 62.321 71.695 1.00 15.90 179 LEU A C 1
ATOM 1430 O O . LEU A 1 179 ? 8.569 61.769 70.700 1.00 16.98 179 LEU A O 1
ATOM 1435 N N . PRO A 1 180 ? 8.398 63.334 72.308 1.00 16.85 180 PRO A N 1
ATOM 1436 C CA . PRO A 1 180 ? 7.122 63.784 71.736 1.00 15.86 180 PRO A CA 1
ATOM 1437 C C . PRO A 1 180 ? 7.312 64.227 70.289 1.00 16.45 180 PRO A C 1
ATOM 1438 O O . PRO A 1 180 ? 6.463 63.986 69.435 1.00 16.25 180 PRO A O 1
ATOM 1442 N N . TYR A 1 181 ? 8.441 64.876 70.026 1.00 16.65 181 TYR A N 1
ATOM 1443 C CA . TYR A 1 181 ? 8.778 65.354 68.684 1.00 17.14 181 TYR A CA 1
ATOM 1444 C C . TYR A 1 181 ? 8.922 64.179 67.723 1.00 16.88 181 TYR A C 1
ATOM 1445 O O . TYR A 1 181 ? 8.358 64.185 66.624 1.00 15.83 181 TYR A O 1
ATOM 1454 N N . LEU A 1 182 ? 9.689 63.177 68.145 1.00 17.19 182 LEU A N 1
ATOM 1455 C CA . LEU A 1 182 ? 9.917 61.996 67.321 1.00 17.83 182 LEU A CA 1
ATOM 1456 C C . LEU A 1 182 ? 8.626 61.218 67.097 1.00 17.61 182 LEU A C 1
ATOM 1457 O O . LEU A 1 182 ? 8.411 60.663 66.017 1.00 14.58 182 LEU A O 1
ATOM 1462 N N . GLU A 1 183 ? 7.763 61.168 68.107 1.00 16.82 183 GLU A N 1
ATOM 1463 C CA . GLU A 1 183 ? 6.502 60.457 67.936 1.00 16.22 183 GLU A CA 1
ATOM 1464 C C . GLU A 1 183 ? 5.622 61.224 66.945 1.00 16.70 183 GLU A C 1
ATOM 1465 O O . GLU A 1 183 ? 4.956 60.615 66.109 1.00 17.65 183 GLU A O 1
ATOM 1471 N N . GLU A 1 184 ? 5.628 62.555 67.024 1.00 14.94 184 GLU A N 1
ATOM 1472 C CA . GLU A 1 184 ? 4.828 63.366 66.104 1.00 15.77 184 GLU A CA 1
ATOM 1473 C C . GLU A 1 184 ? 5.303 63.096 64.678 1.00 15.59 184 GLU A C 1
ATOM 1474 O O . GLU A 1 184 ? 4.504 62.873 63.762 1.00 14.41 184 GLU A O 1
ATOM 1480 N N . LEU A 1 185 ? 6.618 63.130 64.495 1.00 16.16 185 LEU A N 1
ATOM 1481 C CA . LEU A 1 185 ? 7.217 62.879 63.187 1.00 17.46 185 LEU A CA 1
ATOM 1482 C C . LEU A 1 185 ? 6.735 61.546 62.625 1.00 18.38 185 LEU A C 1
ATOM 1483 O O . LEU A 1 185 ? 6.487 61.416 61.423 1.00 18.50 185 LEU A O 1
ATOM 1488 N N . GLY A 1 186 ? 6.609 60.556 63.507 1.00 18.57 186 GLY A N 1
ATOM 1489 C CA . GLY A 1 186 ? 6.140 59.247 63.091 1.00 17.42 186 GLY A CA 1
ATOM 1490 C C . GLY A 1 186 ? 7.197 58.163 62.946 1.00 16.38 186 GLY A C 1
ATOM 1491 O O . GLY A 1 186 ? 6.928 57.117 62.362 1.00 15.28 186 GLY A O 1
ATOM 1492 N N . VAL A 1 187 ? 8.394 58.391 63.475 1.00 15.61 187 VAL A N 1
ATOM 1493 C CA . VAL A 1 187 ? 9.450 57.389 63.374 1.00 16.08 187 VAL A CA 1
ATOM 1494 C C . VAL A 1 187 ? 9.135 56.201 64.271 1.00 16.57 187 VAL A C 1
ATOM 1495 O O . VAL A 1 187 ? 8.507 56.348 65.318 1.00 18.04 187 VAL A O 1
ATOM 1499 N N . THR A 1 188 ? 9.568 55.014 63.870 1.00 15.63 188 THR A N 1
ATOM 1500 C CA . THR A 1 188 ? 9.283 53.836 64.677 1.00 17.16 188 THR A CA 1
ATOM 1501 C C . THR A 1 188 ? 10.499 53.201 65.336 1.00 14.65 188 THR A C 1
ATOM 1502 O O . THR A 1 188 ? 10.384 52.223 66.067 1.00 15.83 188 THR A O 1
ATOM 1506 N N . ALA A 1 189 ? 11.673 53.766 65.082 1.00 14.14 189 ALA A N 1
ATOM 1507 C CA . ALA A 1 189 ? 12.927 53.266 65.667 1.00 14.30 189 ALA A CA 1
ATOM 1508 C C . ALA A 1 189 ? 13.975 54.377 65.640 1.00 14.31 189 ALA A C 1
ATOM 1509 O O . ALA A 1 189 ? 13.958 55.246 64.769 1.00 14.39 189 ALA A O 1
ATOM 1511 N N . LEU A 1 190 ? 14.870 54.342 66.616 1.00 13.75 190 LEU A N 1
ATOM 1512 C CA . LEU A 1 190 ? 15.951 55.307 66.696 1.00 14.12 190 LEU A CA 1
ATOM 1513 C C . LEU A 1 190 ? 17.238 54.506 66.607 1.00 14.36 190 LEU A C 1
ATOM 1514 O O . LEU A 1 190 ? 17.377 53.464 67.259 1.00 13.99 190 LEU A O 1
ATOM 1519 N N . TYR A 1 191 ? 18.158 54.974 65.774 1.00 14.74 191 TYR A N 1
ATOM 1520 C CA . TYR A 1 191 ? 19.450 54.325 65.616 1.00 14.63 191 TYR A CA 1
ATOM 1521 C C . TYR A 1 191 ? 20.484 55.287 66.198 1.00 14.84 191 TYR A C 1
ATOM 1522 O O . TYR A 1 191 ? 20.616 56.424 65.751 1.00 13.15 191 TYR A O 1
ATOM 1531 N N . PHE A 1 192 ? 21.206 54.823 67.212 1.00 14.51 192 PHE A N 1
ATOM 1532 C CA . PHE A 1 192 ? 22.213 55.641 67.882 1.00 15.56 192 PHE A CA 1
ATOM 1533 C C . PHE A 1 192 ? 23.617 55.260 67.442 1.00 16.46 192 PHE A C 1
ATOM 1534 O O . PHE A 1 192 ? 23.893 54.086 67.205 1.00 15.36 192 PHE A O 1
ATOM 1542 N N . THR A 1 193 ? 24.498 56.248 67.317 1.00 16.50 193 THR A N 1
ATOM 1543 C CA . THR A 1 193 ? 25.890 55.974 66.990 1.00 18.20 193 THR A CA 1
ATOM 1544 C C . THR A 1 193 ? 26.424 55.455 68.333 1.00 16.76 193 THR A C 1
ATOM 1545 O O . THR A 1 193 ? 25.697 55.447 69.321 1.00 16.13 193 THR A O 1
ATOM 1549 N N . PRO A 1 194 ? 27.692 55.025 68.398 1.00 16.67 194 PRO A N 1
ATOM 1550 C CA . PRO A 1 194 ? 28.202 54.516 69.681 1.00 16.52 194 PRO A CA 1
ATOM 1551 C C . PRO A 1 194 ? 27.905 55.384 70.912 1.00 16.27 194 PRO A C 1
ATOM 1552 O O . PRO A 1 194 ? 28.105 56.593 70.881 1.00 17.63 194 PRO A O 1
ATOM 1556 N N . ILE A 1 195 ? 27.425 54.767 71.990 1.00 16.37 195 ILE A N 1
ATOM 1557 C CA . ILE A 1 195 ? 27.133 55.523 73.205 1.00 17.15 195 ILE A CA 1
ATOM 1558 C C . ILE A 1 195 ? 27.838 54.947 74.431 1.00 17.68 195 ILE A C 1
ATOM 1559 O O . ILE A 1 195 ? 27.683 55.452 75.546 1.00 15.73 195 ILE A O 1
ATOM 1564 N N . PHE A 1 196 ? 28.624 53.896 74.210 1.00 16.55 196 PHE A N 1
ATOM 1565 C CA . PHE A 1 196 ? 29.372 53.244 75.279 1.00 17.85 196 PHE A CA 1
ATOM 1566 C C . PHE A 1 196 ? 30.552 54.122 75.695 1.00 16.08 196 PHE A C 1
ATOM 1567 O O . PHE A 1 196 ? 31.073 54.907 74.897 1.00 17.46 196 PHE A O 1
ATOM 1575 N N . ALA A 1 197 ? 30.972 53.980 76.947 1.00 16.27 197 ALA A N 1
ATOM 1576 C CA . ALA A 1 197 ? 32.073 54.773 77.490 1.00 17.57 197 ALA A CA 1
ATOM 1577 C C . ALA A 1 197 ? 33.337 54.726 76.632 1.00 18.16 197 ALA A C 1
ATOM 1578 O O . ALA A 1 197 ? 33.822 53.657 76.266 1.00 18.70 197 ALA A O 1
ATOM 1580 N N . SER A 1 198 ? 33.860 55.906 76.324 1.00 19.23 198 SER A N 1
ATOM 1581 C CA . SER A 1 198 ? 35.064 56.049 75.518 1.00 21.71 198 SER A CA 1
ATOM 1582 C C . SER A 1 198 ? 35.675 57.423 75.796 1.00 22.64 198 SER A C 1
ATOM 1583 O O . SER A 1 198 ? 34.952 58.392 75.990 1.00 21.47 198 SER A O 1
ATOM 1586 N N . PRO A 1 199 ? 37.016 57.523 75.812 1.00 24.67 199 PRO A N 1
ATOM 1587 C CA . PRO A 1 199 ? 37.701 58.794 76.073 1.00 25.23 199 PRO A CA 1
ATOM 1588 C C . PRO A 1 199 ? 37.672 59.804 74.935 1.00 25.29 199 PRO A C 1
ATOM 1589 O O . PRO A 1 199 ? 37.923 60.988 75.149 1.00 25.91 199 PRO A O 1
ATOM 1593 N N . SER A 1 200 ? 37.365 59.342 73.729 1.00 24.39 200 SER A N 1
ATOM 1594 C CA . SER A 1 200 ? 37.336 60.220 72.565 1.00 25.51 200 SER A CA 1
ATOM 1595 C C . SER A 1 200 ? 35.991 60.913 72.407 1.00 26.30 200 SER A C 1
ATOM 1596 O O . SER A 1 200 ? 35.070 60.700 73.196 1.00 25.72 200 SER A O 1
ATOM 1599 N N . HIS A 1 201 ? 35.890 61.759 71.389 1.00 26.57 201 HIS A N 1
ATOM 1600 C CA . HIS A 1 201 ? 34.649 62.473 71.115 1.00 28.65 201 HIS A CA 1
ATOM 1601 C C . HIS A 1 201 ? 33.711 61.642 70.241 1.00 28.94 201 HIS A C 1
ATOM 1602 O O . HIS A 1 201 ? 32.494 61.759 70.348 1.00 28.01 201 HIS A O 1
ATOM 1609 N N . HIS A 1 202 ? 34.288 60.803 69.383 1.00 28.26 202 HIS A N 1
ATOM 1610 C CA . HIS A 1 202 ? 33.524 59.961 68.459 1.00 27.56 202 HIS A CA 1
ATOM 1611 C C . HIS A 1 202 ? 33.057 58.632 69.060 1.00 25.52 202 HIS A C 1
ATOM 1612 O O . HIS A 1 202 ? 32.091 58.035 68.585 1.00 24.82 202 HIS A O 1
ATOM 1619 N N . LYS A 1 203 ? 33.758 58.164 70.085 1.00 23.80 203 LYS A N 1
ATOM 1620 C CA . LYS A 1 203 ? 33.398 56.930 70.779 1.00 22.77 203 LYS A CA 1
ATOM 1621 C C . LYS A 1 203 ? 33.515 55.636 69.969 1.00 21.48 203 LYS A C 1
ATOM 1622 O O . LYS A 1 203 ? 32.862 54.654 70.307 1.00 19.27 203 LYS A O 1
ATOM 1628 N N . TYR A 1 204 ? 34.323 55.614 68.912 1.00 20.38 204 TYR A N 1
ATOM 1629 C CA . TYR A 1 204 ? 34.470 54.388 68.131 1.00 21.13 204 TYR A CA 1
ATOM 1630 C C . TYR A 1 204 ? 35.582 53.526 68.720 1.00 21.85 204 TYR A C 1
ATOM 1631 O O . TYR A 1 204 ? 35.861 52.421 68.248 1.00 21.88 204 TYR A O 1
ATOM 1640 N N . ASP A 1 205 ? 36.209 54.056 69.766 1.00 20.85 205 ASP A N 1
ATOM 1641 C CA . ASP A 1 205 ? 37.274 53.374 70.492 1.00 20.74 205 ASP A CA 1
ATOM 1642 C C . ASP A 1 205 ? 36.733 53.164 71.909 1.00 21.02 205 ASP A C 1
ATOM 1643 O O . ASP A 1 205 ? 36.995 53.945 72.826 1.00 21.09 205 ASP A O 1
ATOM 1648 N N . THR A 1 206 ? 35.969 52.088 72.062 1.00 19.75 206 THR A N 1
ATOM 1649 C CA . THR A 1 206 ? 35.308 51.736 73.313 1.00 18.52 206 THR A CA 1
ATOM 1650 C C . THR A 1 206 ? 36.192 51.387 74.508 1.00 19.15 206 THR A C 1
ATOM 1651 O O . THR A 1 206 ? 37.047 50.505 74.435 1.00 18.92 206 THR A O 1
ATOM 1655 N N . ALA A 1 207 ? 35.960 52.077 75.621 1.00 19.45 207 ALA A N 1
ATOM 1656 C CA . ALA A 1 207 ? 36.713 51.824 76.839 1.00 19.77 207 ALA A CA 1
ATOM 1657 C C . ALA A 1 207 ? 35.936 50.839 77.702 1.00 19.19 207 ALA A C 1
ATOM 1658 O O . ALA A 1 207 ? 36.518 49.950 78.316 1.00 21.47 207 ALA A O 1
ATOM 1660 N N . ASP A 1 208 ? 34.618 51.003 77.760 1.00 19.31 208 ASP A N 1
ATOM 1661 C CA . ASP A 1 208 ? 33.776 50.112 78.557 1.00 18.60 208 ASP A CA 1
ATOM 1662 C C . ASP A 1 208 ? 32.475 49.769 77.816 1.00 18.86 208 ASP A C 1
ATOM 1663 O O . ASP A 1 208 ? 31.585 50.612 77.694 1.00 17.67 208 ASP A O 1
ATOM 1668 N N . TYR A 1 209 ? 32.383 48.536 77.312 1.00 16.74 209 TYR A N 1
ATOM 1669 C CA . TYR A 1 209 ? 31.201 48.077 76.577 1.00 17.69 209 TYR A CA 1
ATOM 1670 C C . TYR A 1 209 ? 29.961 47.916 77.448 1.00 18.65 209 TYR A C 1
ATOM 1671 O O . TYR A 1 209 ? 28.843 47.841 76.932 1.00 16.73 209 TYR A O 1
ATOM 1680 N N . LEU A 1 210 ? 30.148 47.860 78.762 1.00 19.10 210 LEU A N 1
ATOM 1681 C CA . LEU A 1 210 ? 29.020 47.659 79.667 1.00 19.60 210 LEU A CA 1
ATOM 1682 C C . LEU A 1 210 ? 28.546 48.918 80.383 1.00 20.22 210 LEU A C 1
ATOM 1683 O O . LEU A 1 210 ? 27.838 48.838 81.387 1.00 20.71 210 LEU A O 1
ATOM 1688 N N . ALA A 1 211 ? 28.928 50.080 79.875 1.00 18.59 211 ALA A N 1
ATOM 1689 C CA . ALA A 1 211 ? 28.505 51.321 80.493 1.00 20.00 211 ALA A CA 1
ATOM 1690 C C . ALA A 1 211 ? 28.243 52.415 79.469 1.00 19.52 211 ALA A C 1
ATOM 1691 O O . ALA A 1 211 ? 28.954 52.531 78.467 1.00 20.78 211 ALA A O 1
ATOM 1693 N N . ILE A 1 212 ? 27.199 53.200 79.717 1.00 18.17 212 ILE A N 1
ATOM 1694 C CA . ILE A 1 212 ? 26.854 54.322 78.856 1.00 19.22 212 ILE A CA 1
ATOM 1695 C C . ILE A 1 212 ? 27.907 55.376 79.184 1.00 20.00 212 ILE A C 1
ATOM 1696 O O . ILE A 1 212 ? 28.255 55.552 80.350 1.00 19.63 212 ILE A O 1
ATOM 1701 N N . ASP A 1 213 ? 28.422 56.070 78.174 1.00 20.14 213 ASP A N 1
ATOM 1702 C CA . ASP A 1 213 ? 29.423 57.098 78.437 1.00 20.06 213 ASP A CA 1
ATOM 1703 C C . ASP A 1 213 ? 28.815 58.147 79.354 1.00 20.55 213 ASP A C 1
ATOM 1704 O O . ASP A 1 213 ? 27.719 58.654 79.099 1.00 20.31 213 ASP A O 1
ATOM 1709 N N . PRO A 1 214 ? 29.529 58.490 80.435 1.00 20.83 214 PRO A N 1
ATOM 1710 C CA . PRO A 1 214 ? 29.088 59.479 81.421 1.00 20.94 214 PRO A CA 1
ATOM 1711 C C . PRO A 1 214 ? 28.526 60.769 80.834 1.00 20.61 214 PRO A C 1
ATOM 1712 O O . PRO A 1 214 ? 27.608 61.360 81.403 1.00 21.25 214 PRO A O 1
ATOM 1716 N N . GLN A 1 215 ? 29.057 61.218 79.701 1.00 19.41 215 GLN A N 1
ATOM 1717 C CA .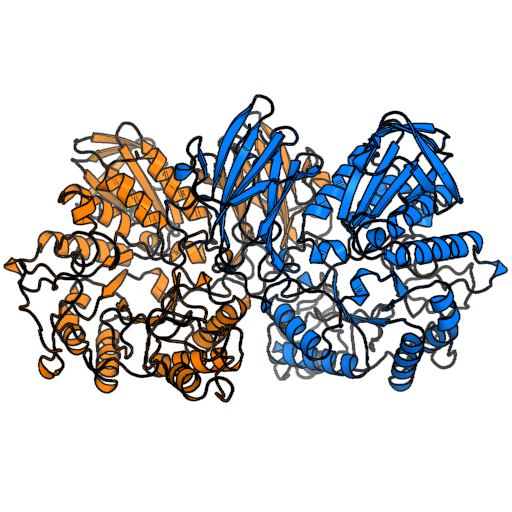 GLN A 1 215 ? 28.548 62.460 79.118 1.00 19.68 215 GLN A CA 1
ATOM 1718 C C . GLN A 1 215 ? 27.163 62.299 78.492 1.00 18.93 215 GLN A C 1
ATOM 1719 O O . GLN A 1 215 ? 26.441 63.282 78.307 1.00 17.14 215 GLN A O 1
ATOM 1725 N N . PHE A 1 216 ? 26.784 61.063 78.178 1.00 17.74 216 PHE A N 1
ATOM 1726 C CA . PHE A 1 216 ? 25.470 60.810 77.581 1.00 17.93 216 PHE A CA 1
ATOM 1727 C C . PHE A 1 216 ? 24.425 60.421 78.622 1.00 16.13 216 PHE A C 1
ATOM 1728 O O . PHE A 1 216 ? 23.247 60.740 78.479 1.00 18.07 216 PHE A O 1
ATOM 1736 N N . GLY A 1 217 ? 24.863 59.719 79.661 1.00 19.06 217 GLY A N 1
ATOM 1737 C CA . GLY A 1 217 ? 23.946 59.308 80.706 1.00 18.01 217 GLY A CA 1
ATOM 1738 C C . GLY A 1 217 ? 24.472 58.140 81.517 1.00 19.39 217 GLY A C 1
ATOM 1739 O O . GLY A 1 217 ? 25.672 58.023 81.770 1.00 19.49 217 GLY A O 1
ATOM 1740 N N . ASP A 1 218 ? 23.561 57.263 81.919 1.00 19.82 218 ASP A N 1
ATOM 1741 C CA . ASP A 1 218 ? 23.900 56.085 82.710 1.00 20.12 218 ASP A CA 1
ATOM 1742 C C . ASP A 1 218 ? 22.847 55.007 82.466 1.00 19.79 218 ASP A C 1
ATOM 1743 O O . ASP A 1 218 ? 21.943 55.202 81.661 1.00 17.53 218 ASP A O 1
ATOM 1748 N N . LEU A 1 219 ? 22.982 53.863 83.130 1.00 18.97 219 LEU A N 1
ATOM 1749 C CA . LEU A 1 219 ? 22.033 52.768 82.955 1.00 21.34 219 LEU A CA 1
ATOM 1750 C C . LEU A 1 219 ? 20.584 53.121 83.252 1.00 21.28 219 LEU A C 1
ATOM 1751 O O . LEU A 1 219 ? 19.696 52.838 82.447 1.00 20.74 219 LEU A O 1
ATOM 1756 N N . PRO A 1 220 ? 20.321 53.728 84.422 1.00 21.37 220 PRO A N 1
ATOM 1757 C CA . PRO A 1 220 ? 18.939 54.082 84.746 1.00 19.94 220 PRO A CA 1
ATOM 1758 C C . PRO A 1 220 ? 18.318 54.983 83.696 1.00 18.74 220 PRO A C 1
ATOM 1759 O O . PRO A 1 220 ? 17.164 54.804 83.324 1.00 18.37 220 PRO A O 1
ATOM 1763 N N . THR A 1 221 ? 19.091 55.950 83.214 1.00 18.75 221 THR A N 1
ATOM 1764 C CA . THR A 1 221 ? 18.602 56.883 82.204 1.00 18.52 221 THR A CA 1
ATOM 1765 C C . THR A 1 221 ? 18.360 56.145 80.890 1.00 18.57 221 THR A C 1
ATOM 1766 O O . THR A 1 221 ? 17.377 56.410 80.202 1.00 18.96 221 THR A O 1
ATOM 1770 N N . PHE A 1 222 ? 19.252 55.219 80.541 1.00 18.26 222 PHE A N 1
ATOM 1771 C CA . PHE A 1 222 ? 19.085 54.463 79.302 1.00 18.10 222 PHE A CA 1
ATOM 1772 C C . PHE A 1 222 ? 17.829 53.589 79.382 1.00 17.04 222 PHE A C 1
ATOM 1773 O O . PHE A 1 222 ? 17.089 53.461 78.404 1.00 16.66 222 PHE A O 1
ATOM 1781 N N . ARG A 1 223 ? 17.583 52.992 80.546 1.00 17.28 223 ARG A N 1
ATOM 1782 C CA . ARG A 1 223 ? 16.403 52.146 80.733 1.00 18.21 223 ARG A CA 1
ATOM 1783 C C . ARG A 1 223 ? 15.144 52.970 80.560 1.00 17.74 223 ARG A C 1
ATOM 1784 O O . ARG A 1 223 ? 14.156 52.512 79.978 1.00 16.79 223 ARG A O 1
ATOM 1792 N N . ARG A 1 224 ? 15.186 54.191 81.080 1.00 18.33 224 ARG A N 1
ATOM 1793 C CA . ARG A 1 224 ? 14.054 55.101 80.983 1.00 18.93 224 ARG A CA 1
ATOM 1794 C C . ARG A 1 224 ? 13.821 55.444 79.525 1.00 18.06 224 ARG A C 1
ATOM 1795 O O . ARG A 1 224 ? 12.681 55.471 79.055 1.00 18.05 224 ARG A O 1
ATOM 1803 N N . LEU A 1 225 ? 14.901 55.727 78.807 1.00 15.52 225 LEU A N 1
ATOM 1804 C CA . LEU A 1 225 ? 14.778 56.051 77.391 1.00 16.03 225 LEU A CA 1
ATOM 1805 C C . LEU A 1 225 ? 14.127 54.881 76.662 1.00 16.19 225 LEU A C 1
ATOM 1806 O O . LEU A 1 225 ? 13.187 55.068 75.893 1.00 16.91 225 LEU A O 1
ATOM 1811 N N . VAL A 1 226 ? 14.624 53.672 76.900 1.00 16.41 226 VAL A N 1
ATOM 1812 C CA . VAL A 1 226 ? 14.052 52.499 76.242 1.00 15.52 226 VAL A CA 1
ATOM 1813 C C . VAL A 1 226 ? 12.555 52.370 76.546 1.00 16.99 226 VAL A C 1
ATOM 1814 O O . VAL A 1 226 ? 11.750 52.178 75.634 1.00 15.59 226 VAL A O 1
ATOM 1818 N N . ASP A 1 227 ? 12.178 52.479 77.820 1.00 16.02 227 ASP A N 1
ATOM 1819 C CA . ASP A 1 227 ? 10.766 52.366 78.179 1.00 17.20 227 ASP A CA 1
ATOM 1820 C C . ASP A 1 227 ? 9.900 53.495 77.610 1.00 15.49 227 ASP A C 1
ATOM 1821 O O . ASP A 1 227 ? 8.821 53.237 77.067 1.00 15.46 227 ASP A O 1
ATOM 1826 N N . GLU A 1 228 ? 10.368 54.737 77.709 1.00 14.14 228 GLU A N 1
ATOM 1827 C CA . GLU A 1 228 ? 9.587 55.857 77.184 1.00 14.15 228 GLU A CA 1
ATOM 1828 C C . GLU A 1 228 ? 9.437 55.811 75.664 1.00 14.27 228 GLU A C 1
ATOM 1829 O O . GLU A 1 228 ? 8.401 56.215 75.134 1.00 13.24 228 GLU A O 1
ATOM 1835 N N . ALA A 1 229 ? 10.467 55.331 74.968 1.00 14.41 229 ALA A N 1
ATOM 1836 C CA . ALA A 1 229 ? 10.408 55.215 73.510 1.00 14.25 229 ALA A CA 1
ATOM 1837 C C . ALA A 1 229 ? 9.384 54.133 73.145 1.00 14.65 229 ALA A C 1
ATOM 1838 O O . ALA A 1 229 ? 8.518 54.346 72.295 1.00 14.47 229 ALA A O 1
ATOM 1840 N N . HIS A 1 230 ? 9.490 52.974 73.795 1.00 14.05 230 HIS A N 1
ATOM 1841 C CA . HIS A 1 230 ? 8.575 51.868 73.534 1.00 16.21 230 HIS A CA 1
ATOM 1842 C C . HIS A 1 230 ? 7.107 52.236 73.719 1.00 17.15 230 HIS A C 1
ATOM 1843 O O . HIS A 1 230 ? 6.271 51.871 72.893 1.00 15.43 230 HIS A O 1
ATOM 1850 N N . ARG A 1 231 ? 6.772 52.951 74.789 1.00 18.46 231 ARG A N 1
ATOM 1851 C CA . ARG A 1 231 ? 5.371 53.312 74.990 1.00 19.82 231 ARG A CA 1
ATOM 1852 C C . ARG A 1 231 ? 4.898 54.308 73.936 1.00 18.94 231 ARG A C 1
ATOM 1853 O O . ARG A 1 231 ? 3.719 54.635 73.877 1.00 16.92 231 ARG A O 1
ATOM 1861 N N . ARG A 1 232 ? 5.819 54.790 73.104 1.00 19.28 232 ARG A N 1
ATOM 1862 C CA . ARG A 1 232 ? 5.461 55.723 72.038 1.00 18.85 232 ARG A CA 1
ATOM 1863 C C . ARG A 1 232 ? 5.614 55.043 70.684 1.00 19.52 232 ARG A C 1
ATOM 1864 O O . ARG A 1 232 ? 5.579 55.693 69.637 1.00 19.69 232 ARG A O 1
ATOM 1872 N N . GLY A 1 233 ? 5.763 53.722 70.722 1.00 19.28 233 GLY A N 1
ATOM 1873 C CA . GLY A 1 233 ? 5.926 52.935 69.508 1.00 19.35 233 GLY A CA 1
ATOM 1874 C C . GLY A 1 233 ? 7.243 53.162 68.787 1.00 19.21 233 GLY A C 1
ATOM 1875 O O . GLY A 1 233 ? 7.331 53.056 67.561 1.00 18.94 233 GLY A O 1
ATOM 1876 N N . ILE A 1 234 ? 8.286 53.432 69.563 1.00 17.75 234 ILE A N 1
ATOM 1877 C CA . ILE A 1 234 ? 9.614 53.678 69.014 1.00 16.36 234 ILE A CA 1
ATOM 1878 C C . ILE A 1 234 ? 10.608 52.664 69.571 1.00 15.31 234 ILE A C 1
ATOM 1879 O O . ILE A 1 234 ? 10.757 52.523 70.793 1.00 13.84 234 ILE A O 1
ATOM 1884 N N . LYS A 1 235 ? 11.269 51.948 68.667 1.00 14.47 235 LYS A N 1
ATOM 1885 C CA . LYS A 1 235 ? 12.248 50.949 69.061 1.00 15.48 235 LYS A CA 1
ATOM 1886 C C . LYS A 1 235 ? 13.636 51.574 69.176 1.00 14.66 235 LYS A C 1
ATOM 1887 O O . LYS A 1 235 ? 13.873 52.677 68.681 1.00 13.08 235 LYS A O 1
ATOM 1893 N N . ILE A 1 236 ? 14.541 50.868 69.848 1.00 14.90 236 ILE A N 1
ATOM 1894 C CA . ILE A 1 236 ? 15.901 51.350 70.078 1.00 13.44 236 ILE A CA 1
ATOM 1895 C C . ILE A 1 236 ? 16.963 50.429 69.468 1.00 14.13 236 ILE A C 1
ATOM 1896 O O . ILE A 1 236 ? 17.045 49.248 69.811 1.00 14.51 236 ILE A O 1
ATOM 1901 N N . ILE A 1 237 ? 17.788 50.974 68.579 1.00 12.85 237 ILE A N 1
ATOM 1902 C CA . ILE A 1 237 ? 18.848 50.200 67.944 1.00 12.98 237 ILE A CA 1
ATOM 1903 C C . ILE A 1 237 ? 20.185 50.811 68.350 1.00 15.85 237 ILE A C 1
ATOM 1904 O O . ILE A 1 237 ? 20.386 52.020 68.219 1.00 14.60 237 ILE A O 1
ATOM 1909 N N . LEU A 1 238 ? 21.088 49.971 68.849 1.00 14.39 238 LEU A N 1
ATOM 1910 C CA . LEU A 1 238 ? 22.396 50.439 69.285 1.00 16.33 238 LEU A CA 1
ATOM 1911 C C . LEU A 1 238 ? 23.489 50.048 68.312 1.00 17.91 238 LEU A C 1
ATOM 1912 O O . LEU A 1 238 ? 23.416 49.002 67.678 1.00 15.74 238 LEU A O 1
ATOM 1917 N N . ASP A 1 239 ? 24.501 50.898 68.206 1.00 19.02 239 ASP A N 1
ATOM 1918 C CA . ASP A 1 239 ? 25.623 50.654 67.319 1.00 21.05 239 ASP A CA 1
ATOM 1919 C C . ASP A 1 239 ? 26.681 49.881 68.104 1.00 21.64 239 ASP A C 1
ATOM 1920 O O . ASP A 1 239 ? 27.079 50.285 69.199 1.00 23.16 239 ASP A O 1
ATOM 1925 N N . ALA A 1 240 ? 27.113 48.751 67.562 1.00 20.25 240 ALA A N 1
ATOM 1926 C CA . ALA A 1 240 ? 28.112 47.936 68.233 1.00 21.03 240 ALA A CA 1
ATOM 1927 C C . ALA A 1 240 ? 29.406 47.860 67.433 1.00 20.12 240 ALA A C 1
ATOM 1928 O O . ALA A 1 240 ? 29.399 47.538 66.244 1.00 18.48 240 ALA A O 1
ATOM 1930 N N . VAL A 1 241 ? 30.514 48.162 68.097 1.00 18.43 241 VAL A N 1
ATOM 1931 C CA . VAL A 1 241 ? 31.822 48.104 67.467 1.00 18.59 241 VAL A CA 1
ATOM 1932 C C . VAL A 1 241 ? 32.518 46.868 68.028 1.00 17.45 241 VAL A C 1
ATOM 1933 O O . VAL A 1 241 ? 33.227 46.956 69.027 1.00 18.06 241 VAL A O 1
ATOM 1937 N N . PHE A 1 242 ? 32.299 45.718 67.397 1.00 16.15 242 PHE A N 1
ATOM 1938 C CA . PHE A 1 242 ? 32.901 44.470 67.855 1.00 16.69 242 PHE A CA 1
ATOM 1939 C C . PHE A 1 242 ? 34.188 44.104 67.136 1.00 15.49 242 PHE A C 1
ATOM 1940 O O . PHE A 1 242 ? 34.875 43.151 67.515 1.00 14.96 242 PHE A O 1
ATOM 1948 N N . ASN A 1 243 ? 34.513 44.862 66.097 1.00 16.70 243 ASN A N 1
ATOM 1949 C CA . ASN A 1 243 ? 35.719 44.600 65.326 1.00 16.35 243 ASN A CA 1
ATOM 1950 C C . ASN A 1 243 ? 36.982 44.964 66.078 1.00 17.12 243 ASN A C 1
ATOM 1951 O O . ASN A 1 243 ? 38.001 44.280 65.982 1.00 16.81 243 ASN A O 1
ATOM 1956 N N . HIS A 1 244 ? 36.908 46.075 66.799 1.00 15.75 244 HIS A N 1
ATOM 1957 C CA . HIS A 1 244 ? 38.032 46.576 67.571 1.00 18.18 244 HIS A CA 1
ATOM 1958 C C . HIS A 1 244 ? 37.531 47.260 68.833 1.00 17.44 244 HIS A C 1
ATOM 1959 O O . HIS A 1 244 ? 36.369 47.665 68.922 1.00 17.63 244 HIS A O 1
ATOM 1966 N N . ALA A 1 245 ? 38.420 47.373 69.810 1.00 19.01 245 ALA A N 1
ATOM 1967 C CA . ALA A 1 245 ? 38.116 48.007 71.082 1.00 18.43 245 ALA A CA 1
ATOM 1968 C C . ALA A 1 245 ? 38.959 49.267 71.160 1.00 17.99 245 ALA A C 1
ATOM 1969 O O . ALA A 1 245 ? 39.713 49.568 70.236 1.00 18.07 245 ALA A O 1
ATOM 1971 N N . GLY A 1 246 ? 38.801 50.023 72.241 1.00 18.81 246 GLY A N 1
ATOM 1972 C CA . GLY A 1 246 ? 39.597 51.224 72.417 1.00 19.38 246 GLY A CA 1
ATOM 1973 C C . GLY A 1 246 ? 40.804 50.844 73.255 1.00 20.49 246 GLY A C 1
ATOM 1974 O O . GLY A 1 246 ? 40.789 49.793 73.897 1.00 20.48 246 GLY A O 1
ATOM 1975 N N . ASP A 1 247 ? 41.846 51.673 73.264 1.00 22.88 247 ASP A N 1
ATOM 1976 C CA . ASP A 1 247 ? 43.046 51.362 74.041 1.00 25.24 247 ASP A CA 1
ATOM 1977 C C . ASP A 1 247 ? 42.813 51.430 75.544 1.00 25.66 247 ASP A C 1
ATOM 1978 O O . ASP A 1 247 ? 43.679 51.038 76.334 1.00 25.17 247 ASP A O 1
ATOM 1983 N N . GLN A 1 248 ? 41.645 51.929 75.934 1.00 23.89 248 GLN A N 1
ATOM 1984 C CA . GLN A 1 248 ? 41.296 52.034 77.344 1.00 25.93 248 GLN A CA 1
ATOM 1985 C C . GLN A 1 248 ? 40.529 50.803 77.789 1.00 25.75 248 GLN A C 1
ATOM 1986 O O . GLN A 1 248 ? 40.197 50.664 78.965 1.00 24.69 248 GLN A O 1
ATOM 1992 N N . PHE A 1 249 ? 40.232 49.919 76.839 1.00 24.24 249 PHE A N 1
ATOM 1993 C CA . PHE A 1 249 ? 39.515 48.681 77.133 1.00 24.32 249 PHE A CA 1
ATOM 1994 C C . PHE A 1 249 ? 40.340 47.941 78.188 1.00 24.55 249 PHE A C 1
ATOM 1995 O O . PHE A 1 249 ? 41.545 47.780 78.023 1.00 25.48 249 PHE A O 1
ATOM 2003 N N . PHE A 1 250 ? 39.689 47.495 79.260 1.00 25.22 250 PHE A N 1
ATOM 2004 C CA . PHE A 1 250 ? 40.378 46.823 80.361 1.00 25.65 250 PHE A CA 1
ATOM 2005 C C . PHE A 1 250 ? 41.358 45.736 79.919 1.00 26.25 250 PHE A C 1
ATOM 2006 O O . PHE A 1 250 ? 42.471 45.641 80.444 1.00 25.93 250 PHE A O 1
ATOM 2014 N N . ALA A 1 251 ? 40.944 44.914 78.960 1.00 25.52 251 ALA A N 1
ATOM 2015 C CA . ALA A 1 251 ? 41.790 43.833 78.465 1.00 24.70 251 ALA A CA 1
ATOM 2016 C C . ALA A 1 251 ? 43.067 44.363 77.819 1.00 24.47 251 ALA A C 1
ATOM 2017 O O . ALA A 1 251 ? 44.142 43.797 78.008 1.00 25.69 251 ALA A O 1
ATOM 2019 N N . PHE A 1 252 ? 42.957 45.453 77.067 1.00 23.69 252 PHE A N 1
ATOM 2020 C CA . PHE A 1 252 ? 44.131 46.009 76.411 1.00 23.87 252 PHE A CA 1
ATOM 2021 C C . PHE A 1 252 ? 45.058 46.698 77.399 1.00 25.12 252 PHE A C 1
ATOM 2022 O O . PHE A 1 252 ? 46.280 46.658 77.248 1.00 24.18 252 PHE A O 1
ATOM 2030 N N . ARG A 1 253 ? 44.487 47.339 78.410 1.00 25.42 253 ARG A N 1
ATOM 2031 C CA . ARG A 1 253 ? 45.320 48.011 79.394 1.00 26.79 253 ARG A CA 1
ATOM 2032 C C . ARG A 1 253 ? 46.116 46.967 80.168 1.00 25.10 253 ARG A C 1
ATOM 2033 O O . ARG A 1 253 ? 47.268 47.201 80.539 1.00 24.77 253 ARG A O 1
ATOM 2041 N N . ASP A 1 254 ? 45.510 45.803 80.386 1.00 24.43 254 ASP A N 1
ATOM 2042 C CA . ASP A 1 254 ? 46.189 44.722 81.092 1.00 26.11 254 ASP A CA 1
ATOM 2043 C C . ASP A 1 254 ? 47.414 44.290 80.281 1.00 27.42 254 ASP A C 1
ATOM 2044 O O . ASP A 1 254 ? 48.468 43.977 80.846 1.00 26.31 254 ASP A O 1
ATOM 2049 N N . VAL A 1 255 ? 47.270 44.277 78.957 1.00 26.34 255 VAL A N 1
ATOM 2050 C CA . VAL A 1 255 ? 48.362 43.888 78.068 1.00 27.37 255 VAL A CA 1
ATOM 2051 C C . VAL A 1 255 ? 49.478 44.927 78.088 1.00 27.97 255 VAL A C 1
ATOM 2052 O O . VAL A 1 255 ? 50.658 44.584 78.071 1.00 27.61 255 VAL A O 1
ATOM 2056 N N . LEU A 1 256 ? 49.093 46.198 78.114 1.00 28.09 256 LEU A N 1
ATOM 2057 C CA . LEU A 1 256 ? 50.055 47.292 78.145 1.00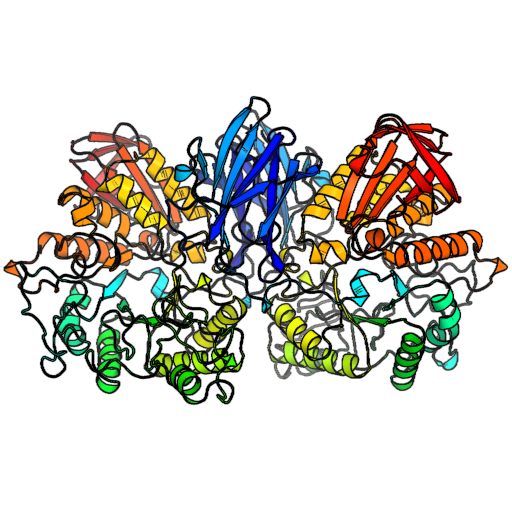 28.33 256 LEU A CA 1
ATOM 2058 C C . LEU A 1 256 ? 50.821 47.288 79.457 1.00 29.20 256 LEU A C 1
ATOM 2059 O O . LEU A 1 256 ? 51.964 47.735 79.520 1.00 31.51 256 LEU A O 1
ATOM 2064 N N . GLN A 1 257 ? 50.185 46.779 80.504 1.00 28.76 257 GLN A N 1
ATOM 2065 C CA . GLN A 1 257 ? 50.798 46.738 81.823 1.00 29.65 257 GLN A CA 1
ATOM 2066 C C . GLN A 1 257 ? 51.602 45.468 82.092 1.00 30.02 257 GLN A C 1
ATOM 2067 O O . GLN A 1 257 ? 52.701 45.534 82.635 1.00 30.18 257 GLN A O 1
ATOM 2073 N N . LYS A 1 258 ? 51.054 44.316 81.713 1.00 30.50 258 LYS A N 1
ATOM 2074 C CA . LYS A 1 258 ? 51.721 43.040 81.956 1.00 32.24 258 LYS A CA 1
ATOM 2075 C C . LYS A 1 258 ? 52.484 42.480 80.759 1.00 32.81 258 LYS A C 1
ATOM 2076 O O . LYS A 1 258 ? 53.314 41.585 80.913 1.00 32.71 258 LYS A O 1
ATOM 2082 N N . GLY A 1 259 ? 52.207 43.004 79.570 1.00 32.43 259 GLY A N 1
ATOM 2083 C CA . GLY A 1 259 ? 52.891 42.529 78.379 1.00 32.44 259 GLY A CA 1
ATOM 2084 C C . GLY A 1 259 ? 52.667 41.058 78.074 1.00 33.38 259 GLY A C 1
ATOM 2085 O O . GLY A 1 259 ? 51.529 40.588 78.018 1.00 32.59 259 GLY A O 1
ATOM 2086 N N . GLU A 1 260 ? 53.759 40.325 77.878 1.00 34.26 260 GLU A N 1
ATOM 2087 C CA . GLU A 1 260 ? 53.679 38.902 77.566 1.00 35.59 260 GLU A CA 1
ATOM 2088 C C . GLU A 1 260 ? 53.111 38.060 78.709 1.00 34.64 260 GLU A C 1
ATOM 2089 O O . GLU A 1 260 ? 52.811 36.880 78.530 1.00 34.14 260 GLU A O 1
ATOM 2095 N N . GLN A 1 261 ? 52.935 38.677 79.874 1.00 33.31 261 GLN A N 1
ATOM 2096 C CA . GLN A 1 261 ? 52.391 37.979 81.041 1.00 32.75 261 GLN A CA 1
ATOM 2097 C C . GLN A 1 261 ? 50.886 38.207 81.167 1.00 31.07 261 GLN A C 1
ATOM 2098 O O . GLN A 1 261 ? 50.239 37.654 82.057 1.00 29.22 261 GLN A O 1
ATOM 2104 N N . SER A 1 262 ? 50.334 39.030 80.281 1.00 30.31 262 SER A N 1
ATOM 2105 C CA . SER A 1 262 ? 48.907 39.325 80.308 1.00 29.03 262 SER A CA 1
ATOM 2106 C C . SER A 1 262 ? 48.069 38.137 79.860 1.00 29.00 262 SER A C 1
ATOM 2107 O O . SER A 1 262 ? 48.374 37.487 78.860 1.00 27.85 262 SER A O 1
ATOM 2110 N N . ARG A 1 263 ? 47.001 37.865 80.600 1.00 29.16 263 ARG A N 1
ATOM 2111 C CA . ARG A 1 263 ? 46.117 36.758 80.265 1.00 29.73 263 ARG A CA 1
ATOM 2112 C C . ARG A 1 263 ? 45.206 37.111 79.093 1.00 26.74 263 ARG A C 1
ATOM 2113 O O . ARG A 1 263 ? 44.400 36.288 78.661 1.00 25.40 263 ARG A O 1
ATOM 2121 N N . TYR A 1 264 ? 45.338 38.333 78.583 1.00 24.69 264 TYR A N 1
ATOM 2122 C CA . TYR A 1 264 ? 44.513 38.783 77.464 1.00 25.93 264 TYR A CA 1
ATOM 2123 C C . TYR A 1 264 ? 45.337 39.113 76.226 1.00 25.28 264 TYR A C 1
ATOM 2124 O O . TYR A 1 264 ? 44.820 39.706 75.279 1.00 25.12 264 TYR A O 1
ATOM 2133 N N . LYS A 1 265 ? 46.611 38.738 76.225 1.00 24.08 265 LYS A N 1
ATOM 2134 C CA . LYS A 1 265 ? 47.460 39.038 75.080 1.00 24.99 265 LYS A CA 1
ATOM 2135 C C . LYS A 1 265 ? 46.907 38.443 73.785 1.00 22.99 265 LYS A C 1
ATOM 2136 O O . LYS A 1 265 ? 47.041 39.041 72.720 1.00 24.04 265 LYS A O 1
ATOM 2142 N N . ASP A 1 266 ? 46.270 37.279 73.875 1.00 22.43 266 ASP A N 1
ATOM 2143 C CA . ASP A 1 266 ? 45.723 36.643 72.682 1.00 23.86 266 ASP A CA 1
ATOM 2144 C C . ASP A 1 266 ? 44.343 37.158 72.274 1.00 23.51 266 ASP A C 1
ATOM 2145 O O . ASP A 1 266 ? 43.724 36.631 71.349 1.00 22.25 266 ASP A O 1
ATOM 2150 N N . TRP A 1 267 ? 43.866 38.191 72.962 1.00 22.57 267 TRP A N 1
ATOM 2151 C CA . TRP A 1 267 ? 42.570 38.789 72.652 1.00 21.16 267 TRP A CA 1
ATOM 2152 C C . TRP A 1 267 ? 42.776 39.829 71.558 1.00 21.00 267 TRP A C 1
ATOM 2153 O O . TRP A 1 267 ? 41.818 40.411 71.040 1.00 19.57 267 TRP A O 1
ATOM 2164 N N . PHE A 1 268 ? 44.041 40.043 71.209 1.00 19.80 268 PHE A N 1
ATOM 2165 C CA . PHE A 1 268 ? 44.423 41.026 70.200 1.00 20.36 268 PHE A CA 1
ATOM 2166 C C . PHE A 1 268 ? 45.417 40.432 69.217 1.00 21.43 268 PHE A C 1
ATOM 2167 O O . PHE A 1 268 ? 45.752 39.246 69.306 1.00 21.41 268 PHE A O 1
ATOM 2175 N N . PHE A 1 269 ? 45.879 41.265 68.286 1.00 21.79 269 PHE A N 1
ATOM 2176 C CA . PHE A 1 269 ? 46.838 40.852 67.262 1.00 24.67 269 PHE A CA 1
ATOM 2177 C C . PHE A 1 269 ? 48.111 41.657 67.464 1.00 26.59 269 PHE A C 1
ATOM 2178 O O . PHE A 1 269 ? 48.253 42.757 66.945 1.00 26.79 269 PHE A O 1
ATOM 2186 N N . ILE A 1 270 ? 49.045 41.080 68.210 1.00 30.25 270 ILE A N 1
ATOM 2187 C CA . ILE A 1 270 ? 50.313 41.731 68.519 1.00 34.48 270 ILE A CA 1
ATOM 2188 C C . ILE A 1 270 ? 51.470 40.988 67.862 1.00 37.37 270 ILE A C 1
ATOM 2189 O O . ILE A 1 270 ? 51.423 39.768 67.709 1.00 38.75 270 ILE A O 1
ATOM 2194 N N . GLU A 1 271 ? 52.508 41.719 67.474 1.00 41.72 271 GLU A N 1
ATOM 2195 C CA . GLU A 1 271 ? 53.660 41.095 66.840 1.00 46.46 271 GLU A CA 1
ATOM 2196 C C . GLU A 1 271 ? 54.817 40.921 67.813 1.00 47.73 271 GLU A C 1
ATOM 2197 O O . GLU A 1 271 ? 55.628 40.010 67.657 1.00 48.55 271 GLU A O 1
ATOM 2203 N N . ASP A 1 272 ? 54.886 41.794 68.815 1.00 49.44 272 ASP A N 1
ATOM 2204 C CA . ASP A 1 272 ? 55.942 41.727 69.825 1.00 51.56 272 ASP A CA 1
ATOM 2205 C C . ASP A 1 272 ? 55.654 42.648 71.010 1.00 52.59 272 ASP A C 1
ATOM 2206 O O . ASP A 1 272 ? 54.667 43.381 71.013 1.00 52.36 272 ASP A O 1
ATOM 2211 N N . PHE A 1 273 ? 56.521 42.599 72.017 1.00 53.40 273 PHE A N 1
ATOM 2212 C CA . PHE A 1 273 ? 56.364 43.414 73.220 1.00 54.60 273 PHE A CA 1
ATOM 2213 C C . PHE A 1 273 ? 57.607 44.268 73.476 1.00 56.10 273 PHE A C 1
ATOM 2214 O O . PHE A 1 273 ? 58.715 43.892 73.086 1.00 55.75 273 PHE A O 1
ATOM 2222 N N . PRO A 1 274 ? 57.439 45.432 74.133 1.00 57.30 274 PRO A N 1
ATOM 2223 C CA . PRO A 1 274 ? 56.174 45.988 74.631 1.00 58.73 274 PRO A CA 1
ATOM 2224 C C . PRO A 1 274 ? 55.312 46.520 73.485 1.00 59.85 274 PRO A C 1
ATOM 2225 O O . PRO A 1 274 ? 55.777 46.613 72.355 1.00 59.09 274 PRO A O 1
ATOM 2229 N N . VAL A 1 275 ? 54.056 46.852 73.780 1.00 61.94 275 VAL A N 1
ATOM 2230 C CA . VAL A 1 275 ? 53.156 47.352 72.749 1.00 64.48 275 VAL A CA 1
ATOM 2231 C C . VAL A 1 275 ? 52.931 48.863 72.636 1.00 66.40 275 VAL A C 1
ATOM 2232 O O . VAL A 1 275 ? 52.009 49.400 73.243 1.00 67.36 275 VAL A O 1
ATOM 2236 N N . SER A 1 276 ? 53.783 49.542 71.866 1.00 68.16 276 SER A N 1
ATOM 2237 C CA . SER A 1 276 ? 53.625 50.978 71.614 1.00 70.18 276 SER A CA 1
ATOM 2238 C C . SER A 1 276 ? 54.773 51.528 70.770 1.00 71.77 276 SER A C 1
ATOM 2239 O O . SER A 1 276 ? 55.733 50.818 70.479 1.00 72.55 276 SER A O 1
ATOM 2242 N N . LYS A 1 277 ? 54.667 52.801 70.396 1.00 73.28 277 LYS A N 1
ATOM 2243 C CA . LYS A 1 277 ? 55.720 53.497 69.646 1.00 74.62 277 LYS A CA 1
ATOM 2244 C C . LYS A 1 277 ? 55.193 54.852 69.146 1.00 75.04 277 LYS A C 1
ATOM 2245 O O . LYS A 1 277 ? 53.980 55.076 69.131 1.00 75.33 277 LYS A O 1
ATOM 2251 N N . THR A 1 278 ? 56.100 55.749 68.754 1.00 75.74 278 THR A N 1
ATOM 2252 C CA . THR A 1 278 ? 55.714 57.053 68.207 1.00 76.11 278 THR A CA 1
ATOM 2253 C C . THR A 1 278 ? 55.302 56.974 66.733 1.00 75.87 278 THR A C 1
ATOM 2254 O O . THR A 1 278 ? 56.158 56.720 65.887 1.00 76.37 278 THR A O 1
ATOM 2258 N N . SER A 1 279 ? 54.024 57.174 66.410 1.00 75.23 279 SER A N 1
ATOM 2259 C CA . SER A 1 279 ? 53.602 57.144 65.005 1.00 74.11 279 SER A CA 1
ATOM 2260 C C . SER A 1 279 ? 53.683 55.703 64.515 1.00 72.94 279 SER A C 1
ATOM 2261 O O . SER A 1 279 ? 53.413 55.397 63.353 1.00 72.98 279 SER A O 1
ATOM 2264 N N . ARG A 1 280 ? 54.053 54.831 65.443 1.00 70.79 280 ARG A N 1
ATOM 2265 C CA . ARG A 1 280 ? 54.276 53.413 65.199 1.00 68.22 280 ARG A CA 1
ATOM 2266 C C . ARG A 1 280 ? 53.601 52.574 66.274 1.00 65.60 280 ARG A C 1
ATOM 2267 O O . ARG A 1 280 ? 53.429 53.020 67.407 1.00 66.03 280 ARG A O 1
ATOM 2275 N N . THR A 1 281 ? 53.223 51.355 65.912 1.00 61.85 281 THR A N 1
ATOM 2276 C CA . THR A 1 281 ? 52.537 50.462 66.833 1.00 57.71 281 THR A CA 1
ATOM 2277 C C . THR A 1 281 ? 52.668 49.040 66.322 1.00 53.76 281 THR A C 1
ATOM 2278 O O . THR A 1 281 ? 52.502 48.758 65.135 1.00 53.06 281 THR A O 1
ATOM 2282 N N . ASN A 1 282 ? 52.996 48.160 67.260 1.00 49.43 282 ASN A N 1
ATOM 2283 C CA . ASN A 1 282 ? 53.230 46.750 67.002 1.00 45.21 282 ASN A CA 1
ATOM 2284 C C . ASN A 1 282 ? 52.028 45.838 67.204 1.00 40.42 282 ASN A C 1
ATOM 2285 O O . ASN A 1 282 ? 52.177 44.707 67.666 1.00 39.95 282 ASN A O 1
ATOM 2290 N N . TYR A 1 283 ? 50.840 46.326 66.868 1.00 35.60 283 TYR A N 1
ATOM 2291 C CA . TYR A 1 283 ? 49.634 45.517 66.988 1.00 30.11 283 TYR A CA 1
ATOM 2292 C C . TYR A 1 283 ? 48.626 45.959 65.943 1.00 26.57 283 TYR A C 1
ATOM 2293 O O . TYR A 1 283 ? 48.581 47.132 65.566 1.00 25.95 283 TYR A O 1
ATOM 2302 N N . GLU A 1 284 ? 47.842 45.007 65.448 1.00 24.08 284 GLU A N 1
ATOM 2303 C CA . GLU A 1 284 ? 46.849 45.305 64.426 1.00 22.25 284 GLU A CA 1
ATOM 2304 C C . GLU A 1 284 ? 45.752 46.201 64.989 1.00 20.83 284 GLU A C 1
ATOM 2305 O O . GLU A 1 284 ? 45.277 45.996 66.103 1.00 20.99 284 GLU A O 1
ATOM 2311 N N . THR A 1 285 ? 45.366 47.204 64.211 1.00 19.85 285 THR A N 1
ATOM 2312 C CA . THR A 1 285 ? 44.344 48.152 64.630 1.00 20.22 285 THR A CA 1
ATOM 2313 C C . THR A 1 285 ? 43.339 48.361 63.513 1.00 20.88 285 THR A C 1
ATOM 2314 O O . THR A 1 285 ? 43.490 47.822 62.415 1.00 20.71 285 THR A O 1
ATOM 2318 N N . PHE A 1 286 ? 42.313 49.155 63.798 1.00 21.42 286 PHE A N 1
ATOM 2319 C CA . PHE A 1 286 ? 41.318 49.479 62.789 1.00 20.18 286 PHE A CA 1
ATOM 2320 C C . PHE A 1 286 ? 42.097 50.285 61.758 1.00 21.20 286 PHE A C 1
ATOM 2321 O O . PHE A 1 286 ? 43.006 51.033 62.119 1.00 20.38 286 PHE A O 1
ATOM 2329 N N . ALA A 1 287 ? 41.763 50.126 60.484 1.00 21.18 287 ALA A N 1
ATOM 2330 C CA . ALA A 1 287 ? 42.456 50.861 59.439 1.00 21.51 287 ALA A CA 1
ATOM 2331 C C . ALA A 1 287 ? 43.977 50.672 59.509 1.00 22.27 287 ALA A C 1
ATOM 2332 O O . ALA A 1 287 ? 44.464 49.547 59.653 1.00 20.91 287 ALA A O 1
ATOM 2334 N N . VAL A 1 288 ? 44.714 51.779 59.424 1.00 22.79 288 VAL A N 1
ATOM 2335 C CA . VAL A 1 288 ? 46.170 51.740 59.447 1.00 23.75 288 VAL A CA 1
ATOM 2336 C C . VAL A 1 288 ? 46.792 52.615 60.529 1.00 24.16 288 VAL A C 1
ATOM 2337 O O . VAL A 1 288 ? 46.573 53.824 60.549 1.00 25.08 288 VAL A O 1
ATOM 2341 N N . GLN A 1 289 ? 47.569 52.009 61.419 1.00 25.19 289 GLN A N 1
ATOM 2342 C CA . GLN A 1 289 ? 48.242 52.753 62.473 1.00 26.62 289 GLN A CA 1
ATOM 2343 C C . GLN A 1 289 ? 47.328 53.589 63.364 1.00 26.42 289 GLN A C 1
ATOM 2344 O O . GLN A 1 289 ? 47.591 54.770 63.579 1.00 26.53 289 GLN A O 1
ATOM 2350 N N . VAL A 1 290 ? 46.246 52.997 63.860 1.00 24.67 290 VAL A N 1
ATOM 2351 C CA . VAL A 1 290 ? 45.330 53.711 64.752 1.00 24.19 290 VAL A CA 1
ATOM 2352 C C . VAL A 1 290 ? 45.469 53.083 66.139 1.00 23.49 290 VAL A C 1
ATOM 2353 O O . VAL A 1 290 ? 44.708 52.190 66.502 1.00 23.11 290 VAL A O 1
ATOM 2357 N N . PRO A 1 291 ? 46.447 53.554 66.933 1.00 23.50 291 PRO A N 1
ATOM 2358 C CA . PRO A 1 291 ? 46.767 53.091 68.290 1.00 23.64 291 PRO A CA 1
ATOM 2359 C C . PRO A 1 291 ? 45.606 52.941 69.264 1.00 21.08 291 PRO A C 1
ATOM 2360 O O . PRO A 1 291 ? 45.592 52.030 70.089 1.00 22.66 291 PRO A O 1
ATOM 2364 N N . ALA A 1 292 ? 44.637 53.842 69.178 1.00 22.67 292 ALA A N 1
ATOM 2365 C CA . ALA A 1 292 ? 43.502 53.807 70.097 1.00 22.93 292 ALA A CA 1
ATOM 2366 C C . ALA A 1 292 ? 42.459 52.767 69.721 1.00 22.98 292 ALA A C 1
ATOM 2367 O O . ALA A 1 292 ? 41.477 52.572 70.444 1.00 22.87 292 ALA A O 1
ATOM 2369 N N . MET A 1 293 ? 42.677 52.091 68.596 1.00 21.54 293 MET A N 1
ATOM 2370 C CA . MET A 1 293 ? 41.710 51.100 68.138 1.00 22.39 293 MET A CA 1
ATOM 2371 C C . MET A 1 293 ? 42.284 49.733 67.802 1.00 21.13 293 MET A C 1
ATOM 2372 O O . MET A 1 293 ? 42.275 49.317 66.644 1.00 22.49 293 MET A O 1
ATOM 2377 N N . PRO A 1 294 ? 42.773 49.008 68.817 1.00 19.50 294 PRO A N 1
ATOM 2378 C CA . PRO A 1 294 ? 43.347 47.674 68.620 1.00 19.11 294 PRO A CA 1
ATOM 2379 C C . PRO A 1 294 ? 42.267 46.675 68.206 1.00 19.10 294 PRO A C 1
ATOM 2380 O O . PRO A 1 294 ? 41.236 46.561 68.862 1.00 18.37 294 PRO A O 1
ATOM 2384 N N . LYS A 1 295 ? 42.507 45.963 67.110 1.00 18.31 295 LYS A N 1
ATOM 2385 C CA . LYS A 1 295 ? 41.558 44.979 66.618 1.00 18.28 295 LYS A CA 1
ATOM 2386 C C . LYS A 1 295 ? 41.377 43.848 67.618 1.00 18.22 295 LYS A C 1
ATOM 2387 O O . LYS A 1 295 ? 42.336 43.415 68.264 1.00 18.47 295 LYS A O 1
ATOM 2393 N N . LEU A 1 296 ? 40.142 43.378 67.755 1.00 17.02 296 LEU A N 1
ATOM 2394 C CA . LEU A 1 296 ? 39.837 42.271 68.660 1.00 16.90 296 LEU A CA 1
ATOM 2395 C C . LEU A 1 296 ? 39.900 40.964 67.884 1.00 17.20 296 LEU A C 1
ATOM 2396 O O . LEU A 1 296 ? 39.478 40.906 66.728 1.00 17.40 296 LEU A O 1
ATOM 2401 N N . ARG A 1 297 ? 40.418 39.918 68.519 1.00 18.16 297 ARG A N 1
ATOM 2402 C CA . ARG A 1 297 ? 40.514 38.609 67.875 1.00 18.81 297 ARG A CA 1
ATOM 2403 C C . ARG A 1 297 ? 39.206 37.873 68.159 1.00 18.95 297 ARG A C 1
ATOM 2404 O O . ARG A 1 297 ? 39.142 37.019 69.040 1.00 19.14 297 ARG A O 1
ATOM 2412 N N . THR A 1 298 ? 38.160 38.224 67.413 1.00 18.73 298 THR A N 1
ATOM 2413 C CA . THR A 1 298 ? 36.844 37.613 67.594 1.00 17.26 298 THR A CA 1
ATOM 2414 C C . THR A 1 298 ? 36.850 36.099 67.371 1.00 17.49 298 THR A C 1
ATOM 2415 O O . THR A 1 298 ? 35.910 35.405 67.755 1.00 18.81 298 THR A O 1
ATOM 2419 N N . GLU A 1 299 ? 37.908 35.595 66.742 1.00 17.35 299 GLU A N 1
ATOM 2420 C CA . GLU A 1 299 ? 38.043 34.163 66.503 1.00 15.65 299 GLU A CA 1
ATOM 2421 C C . GLU A 1 299 ? 38.393 33.459 67.813 1.00 16.69 299 GLU A C 1
ATOM 2422 O O . GLU A 1 299 ? 38.204 32.249 67.947 1.00 16.95 299 GLU A O 1
ATOM 2428 N N . ASN A 1 300 ? 38.908 34.221 68.773 1.00 16.95 300 ASN A N 1
ATOM 2429 C CA . ASN A 1 300 ? 39.268 33.658 70.069 1.00 18.68 300 ASN A CA 1
ATOM 2430 C C . ASN A 1 300 ? 37.975 33.431 70.853 1.00 17.89 300 ASN A C 1
ATOM 2431 O O . ASN A 1 300 ? 37.210 34.362 71.070 1.00 19.58 300 ASN A O 1
ATOM 2436 N N . PRO A 1 301 ? 37.721 32.187 71.291 1.00 20.15 301 PRO A N 1
ATOM 2437 C CA . PRO A 1 301 ? 36.511 31.843 72.049 1.00 19.88 301 PRO A CA 1
ATOM 2438 C C . PRO A 1 301 ? 36.232 32.747 73.248 1.00 20.74 301 PRO A C 1
ATOM 2439 O O . PRO A 1 301 ? 35.074 33.010 73.572 1.00 19.84 301 PRO A O 1
ATOM 2443 N N . GLU A 1 302 ? 37.289 33.215 73.908 1.00 21.61 302 GLU A N 1
ATOM 2444 C CA . GLU A 1 302 ? 37.125 34.082 75.075 1.00 22.95 302 GLU A CA 1
ATOM 2445 C C . GLU A 1 302 ? 36.602 35.444 74.650 1.00 22.23 302 GLU A C 1
ATOM 2446 O O . GLU A 1 302 ? 35.724 36.018 75.300 1.00 21.72 302 GLU A O 1
ATOM 2452 N N . VAL A 1 303 ? 37.155 35.959 73.557 1.00 20.29 303 VAL A N 1
ATOM 2453 C CA . VAL A 1 303 ? 36.738 37.252 73.032 1.00 19.01 303 VAL A CA 1
ATOM 2454 C C . VAL A 1 303 ? 35.288 37.153 72.572 1.00 19.36 303 VAL A C 1
ATOM 2455 O O . VAL A 1 303 ? 34.456 37.998 72.914 1.00 18.50 303 VAL A O 1
ATOM 2459 N N . LYS A 1 304 ? 34.982 36.107 71.809 1.00 18.78 304 LYS A N 1
ATOM 2460 C CA . LYS A 1 304 ? 33.627 35.906 71.314 1.00 19.94 304 LYS A CA 1
ATOM 2461 C C . LYS A 1 304 ? 32.639 35.842 72.473 1.00 20.31 304 LYS A C 1
ATOM 2462 O O . LYS A 1 304 ? 31.614 36.516 72.463 1.00 19.09 304 LYS A O 1
ATOM 2468 N N . GLU A 1 305 ? 32.956 35.033 73.478 1.00 20.29 305 GLU A N 1
ATOM 2469 C CA . GLU A 1 305 ? 32.074 34.887 74.625 1.00 21.60 305 GLU A CA 1
ATOM 2470 C C . GLU A 1 305 ? 31.916 36.206 75.372 1.00 21.07 305 GLU A C 1
ATOM 2471 O O . GLU A 1 305 ? 30.818 36.552 75.816 1.00 20.57 305 GLU A O 1
ATOM 2477 N N . TYR A 1 306 ? 33.006 36.950 75.517 1.00 19.83 306 TYR A N 1
ATOM 2478 C CA . TYR A 1 306 ? 32.919 38.225 76.218 1.00 19.74 306 TYR A CA 1
ATOM 2479 C C . TYR A 1 306 ? 32.006 39.176 75.448 1.00 18.78 306 TYR A C 1
ATOM 2480 O O . TYR A 1 306 ? 31.161 39.848 76.037 1.00 19.74 306 TYR A O 1
ATOM 2489 N N . LEU A 1 307 ? 32.172 39.239 74.132 1.00 18.19 307 LEU A N 1
ATOM 2490 C CA . LEU A 1 307 ? 31.330 40.120 73.328 1.00 17.11 307 LEU A CA 1
ATOM 2491 C C . LEU A 1 307 ? 29.868 39.669 73.359 1.00 17.06 307 LEU A C 1
ATOM 2492 O O . LEU A 1 307 ? 28.949 40.496 73.346 1.00 18.73 307 LEU A O 1
ATOM 2497 N N . PHE A 1 308 ? 29.649 38.357 73.415 1.00 17.67 308 PHE A N 1
ATOM 2498 C CA . PHE A 1 308 ? 28.286 37.837 73.472 1.00 17.76 308 PHE A CA 1
ATOM 2499 C C . PHE A 1 308 ? 27.641 38.239 74.795 1.00 17.75 308 PHE A C 1
ATOM 2500 O O . PHE A 1 308 ? 26.444 38.525 74.847 1.00 16.24 308 PHE A O 1
ATOM 2508 N N . ASP A 1 309 ? 28.428 38.259 75.867 1.00 16.74 309 ASP A N 1
ATOM 2509 C CA . ASP A 1 309 ? 27.887 38.667 77.160 1.00 18.35 309 ASP A CA 1
ATOM 2510 C C . ASP A 1 309 ? 27.506 40.135 77.075 1.00 17.10 309 ASP A C 1
ATOM 2511 O O . ASP A 1 309 ? 26.517 40.557 77.657 1.00 16.97 309 ASP A O 1
ATOM 2516 N N . VAL A 1 310 ? 28.296 40.911 76.339 1.00 17.79 310 VAL A N 1
ATOM 2517 C CA . VAL A 1 310 ? 27.995 42.328 76.163 1.00 18.04 310 VAL A CA 1
ATOM 2518 C C . VAL A 1 310 ? 26.624 42.444 75.497 1.00 18.04 310 VAL A C 1
ATOM 2519 O O . VAL A 1 310 ? 25.766 43.198 75.955 1.00 19.77 310 VAL A O 1
ATOM 2523 N N . ALA A 1 311 ? 26.416 41.691 74.420 1.00 18.35 311 ALA A N 1
ATOM 2524 C CA . ALA A 1 311 ? 25.137 41.723 73.711 1.00 18.65 311 ALA A CA 1
ATOM 2525 C C . ALA A 1 311 ? 23.990 41.337 74.644 1.00 17.91 311 ALA A C 1
ATOM 2526 O O . ALA A 1 311 ? 22.943 41.991 74.662 1.00 18.09 311 ALA A O 1
ATOM 2528 N N . ARG A 1 312 ? 24.193 40.265 75.409 1.00 18.37 312 ARG A N 1
ATOM 2529 C CA . ARG A 1 312 ? 23.182 39.795 76.354 1.00 20.20 312 ARG A CA 1
ATOM 2530 C C . ARG A 1 312 ? 22.813 40.910 77.328 1.00 20.89 312 ARG A C 1
ATOM 2531 O O . ARG A 1 312 ? 21.638 41.136 77.630 1.00 19.54 312 ARG A O 1
ATOM 2539 N N . PHE A 1 313 ? 23.832 41.604 77.821 1.00 20.66 313 PHE A N 1
ATOM 2540 C CA . PHE A 1 313 ? 23.632 42.685 78.776 1.00 19.95 313 PHE A CA 1
ATOM 2541 C C . PHE A 1 313 ? 22.720 43.784 78.240 1.00 19.60 313 PHE A C 1
ATOM 2542 O O . PHE A 1 313 ? 21.766 44.180 78.910 1.00 19.35 313 PHE A O 1
ATOM 2550 N N . TRP A 1 314 ? 22.995 44.278 77.037 1.00 17.76 314 TRP A N 1
ATOM 2551 C CA . TRP A 1 314 ? 22.158 45.336 76.496 1.00 18.20 314 TRP A CA 1
ATOM 2552 C C . TRP A 1 314 ? 20.780 44.864 76.058 1.00 17.74 314 TRP A C 1
ATOM 2553 O O . TRP A 1 314 ? 19.800 45.590 76.203 1.00 19.13 314 TRP A O 1
ATOM 2564 N N . MET A 1 315 ? 20.683 43.651 75.536 1.00 18.75 315 MET A N 1
ATOM 2565 C CA . MET A 1 315 ? 19.375 43.172 75.131 1.00 19.08 315 MET A CA 1
ATOM 2566 C C . MET A 1 315 ? 18.527 42.986 76.385 1.00 19.85 315 MET A C 1
ATOM 2567 O O . MET A 1 315 ? 17.303 43.073 76.336 1.00 19.92 315 MET A O 1
ATOM 2572 N N . GLU A 1 316 ? 19.189 42.747 77.514 1.00 21.50 316 GLU A N 1
ATOM 2573 C CA . GLU A 1 316 ? 18.492 42.590 78.781 1.00 22.76 316 GLU A CA 1
ATOM 2574 C C . GLU A 1 316 ? 17.906 43.941 79.195 1.00 21.95 316 GLU A C 1
ATOM 2575 O O . GLU A 1 316 ? 16.961 43.998 79.980 1.00 21.78 316 GLU A O 1
ATOM 2581 N N . GLN A 1 317 ? 18.470 45.022 78.656 1.00 20.62 317 GLN A N 1
ATOM 2582 C CA . GLN A 1 317 ? 17.990 46.369 78.947 1.00 20.30 317 GLN A CA 1
ATOM 2583 C C . GLN A 1 317 ? 16.790 46.709 78.053 1.00 19.27 317 GLN A C 1
ATOM 2584 O O . GLN A 1 317 ? 16.209 47.790 78.159 1.00 19.96 317 GLN A O 1
ATOM 2590 N N . GLY A 1 318 ? 16.445 45.791 77.152 1.00 17.42 318 GLY A N 1
ATOM 2591 C CA . GLY A 1 318 ? 15.294 45.982 76.281 1.00 17.28 318 GLY A CA 1
ATOM 2592 C C . GLY A 1 318 ? 15.471 46.521 74.868 1.00 16.44 318 GLY A C 1
ATOM 2593 O O . GLY A 1 318 ? 14.466 46.826 74.206 1.00 15.80 318 GLY A O 1
ATOM 2594 N N . ILE A 1 319 ? 16.709 46.644 74.385 1.00 15.98 319 ILE A N 1
ATOM 2595 C CA . ILE A 1 319 ? 16.912 47.170 73.032 1.00 14.89 319 ILE A CA 1
ATOM 2596 C C . ILE A 1 319 ? 16.297 46.246 71.995 1.00 15.26 319 ILE A C 1
ATOM 2597 O O . ILE A 1 319 ? 16.039 45.071 72.261 1.00 15.04 319 ILE A O 1
ATOM 2602 N N . ASP A 1 320 ? 16.100 46.786 70.798 1.00 13.21 320 ASP A N 1
ATOM 2603 C CA . ASP A 1 320 ? 15.450 46.066 69.716 1.00 14.97 320 ASP A CA 1
ATOM 2604 C C . ASP A 1 320 ? 16.326 45.665 68.543 1.00 15.17 320 ASP A C 1
ATOM 2605 O O . ASP A 1 320 ? 15.831 45.149 67.544 1.00 14.90 320 ASP A O 1
ATOM 2610 N N . GLY A 1 321 ? 17.624 45.895 68.650 1.00 16.63 321 GLY A N 1
ATOM 2611 C CA . GLY A 1 321 ? 18.487 45.530 67.547 1.00 14.15 321 GLY A CA 1
ATOM 2612 C C . GLY A 1 321 ? 19.856 46.161 67.620 1.00 15.70 321 GLY A C 1
ATOM 2613 O O . GLY A 1 321 ? 20.142 46.981 68.499 1.00 13.05 321 GLY A O 1
ATOM 2614 N N . TRP A 1 322 ? 20.692 45.761 66.667 1.00 12.40 322 TRP A N 1
ATOM 2615 C CA . TRP A 1 322 ? 22.066 46.219 66.575 1.00 14.75 322 TRP A CA 1
ATOM 2616 C C . TRP A 1 322 ? 22.449 46.686 65.172 1.00 15.14 322 TRP A C 1
ATOM 2617 O O . TRP A 1 322 ? 21.963 46.157 64.172 1.00 16.19 322 TRP A O 1
ATOM 2628 N N . ARG A 1 323 ? 23.325 47.683 65.117 1.00 15.74 323 ARG A N 1
ATOM 2629 C CA . ARG A 1 323 ? 23.864 48.192 63.864 1.00 16.70 323 ARG A CA 1
ATOM 2630 C C . ARG A 1 323 ? 25.342 47.861 64.091 1.00 18.75 323 ARG A C 1
ATOM 2631 O O . ARG A 1 323 ? 25.917 48.277 65.103 1.00 18.26 323 ARG A O 1
ATOM 2639 N N . LEU A 1 324 ? 25.953 47.110 63.175 1.00 17.55 324 LEU A N 1
ATOM 2640 C CA . LEU A 1 324 ? 27.351 46.680 63.329 1.00 18.94 324 LEU A CA 1
ATOM 2641 C C . LEU A 1 324 ? 28.403 47.404 62.492 1.00 19.49 324 LEU A C 1
ATOM 2642 O O . LEU A 1 324 ? 28.366 47.353 61.262 1.00 19.14 324 LEU A O 1
ATOM 2647 N N . ASP A 1 325 ? 29.362 48.044 63.155 1.00 19.80 325 ASP A N 1
ATOM 2648 C CA . ASP A 1 325 ? 30.429 48.749 62.446 1.00 21.46 325 ASP A CA 1
ATOM 2649 C C . ASP A 1 325 ? 31.569 47.817 62.033 1.00 18.81 325 ASP A C 1
ATOM 2650 O O . ASP A 1 325 ? 31.933 46.902 62.773 1.00 17.69 325 ASP A O 1
ATOM 2655 N N . VAL A 1 326 ? 32.091 48.033 60.827 1.00 17.66 326 VAL A N 1
ATOM 2656 C CA . VAL A 1 326 ? 33.200 47.246 60.285 1.00 16.95 326 VAL A CA 1
ATOM 2657 C C . VAL A 1 326 ? 32.888 45.764 60.454 1.00 15.50 326 VAL A C 1
ATOM 2658 O O . VAL A 1 326 ? 33.781 44.963 60.719 1.00 14.85 326 VAL A O 1
ATOM 2662 N N . ALA A 1 327 ? 31.624 45.400 60.247 1.00 14.22 327 ALA A N 1
ATOM 2663 C CA . ALA A 1 327 ? 31.183 44.016 60.407 1.00 14.42 327 ALA A CA 1
ATOM 2664 C C . ALA A 1 327 ? 31.897 43.040 59.478 1.00 14.23 327 ALA A C 1
ATOM 2665 O O . ALA A 1 327 ? 32.057 41.867 59.816 1.00 14.39 327 ALA A O 1
ATOM 2667 N N . ASN A 1 328 ? 32.315 43.527 58.312 1.00 13.90 328 ASN A N 1
ATOM 2668 C CA . ASN A 1 328 ? 32.980 42.680 57.333 1.00 13.97 328 ASN A CA 1
ATOM 2669 C C . ASN A 1 328 ? 34.408 42.273 57.713 1.00 16.17 328 ASN A C 1
ATOM 2670 O O . ASN A 1 328 ? 35.051 41.510 56.997 1.00 14.62 328 ASN A O 1
ATOM 2675 N N . GLU A 1 329 ? 34.901 42.757 58.847 1.00 15.34 329 GLU A N 1
ATOM 2676 C CA . GLU A 1 329 ? 36.243 42.392 59.277 1.00 16.56 329 GLU A CA 1
ATOM 2677 C C . GLU A 1 329 ? 36.208 41.465 60.495 1.00 15.70 329 GLU A C 1
ATOM 2678 O O . GLU A 1 329 ? 37.244 41.103 61.058 1.00 16.42 329 GLU A O 1
ATOM 2684 N N . VAL A 1 330 ? 34.992 41.085 60.881 1.00 14.90 330 VAL A N 1
ATOM 2685 C CA . VAL A 1 330 ? 34.757 40.138 61.967 1.00 14.21 330 VAL A CA 1
ATOM 2686 C C . VAL A 1 330 ? 34.405 38.846 61.212 1.00 15.10 330 VAL A C 1
ATOM 2687 O O . VAL A 1 330 ? 33.744 38.903 60.173 1.00 16.12 330 VAL A O 1
ATOM 2691 N N . ASP A 1 331 ? 34.833 37.688 61.707 1.00 14.64 331 ASP A N 1
ATOM 2692 C CA . ASP A 1 331 ? 34.564 36.423 61.005 1.00 14.17 331 ASP A CA 1
ATOM 2693 C C . ASP A 1 331 ? 33.100 35.996 60.911 1.00 14.17 331 ASP A C 1
ATOM 2694 O O . ASP A 1 331 ? 32.274 36.380 61.737 1.00 12.98 331 ASP A O 1
ATOM 2699 N N . HIS A 1 332 ? 32.801 35.162 59.917 1.00 14.03 332 HIS A N 1
ATOM 2700 C CA . HIS A 1 332 ? 31.436 34.682 59.688 1.00 13.30 332 HIS A CA 1
ATOM 2701 C C . HIS A 1 332 ? 30.830 33.822 60.784 1.00 13.23 332 HIS A C 1
ATOM 2702 O O . HIS A 1 332 ? 29.634 33.928 61.055 1.00 14.33 332 HIS A O 1
ATOM 2709 N N . ALA A 1 333 ? 31.638 32.969 61.406 1.00 13.44 333 ALA A N 1
ATOM 2710 C CA . ALA A 1 333 ? 31.117 32.094 62.448 1.00 14.33 333 ALA A CA 1
ATOM 2711 C C . ALA A 1 333 ? 30.634 32.945 63.615 1.00 14.41 333 ALA A C 1
ATOM 2712 O O . ALA A 1 333 ? 29.664 32.595 64.284 1.00 14.70 333 ALA A O 1
ATOM 2714 N N . PHE A 1 334 ? 31.318 34.061 63.852 1.00 14.30 334 PHE A N 1
ATOM 2715 C CA . PHE A 1 334 ? 30.948 34.969 64.930 1.00 14.67 334 PHE A CA 1
ATOM 2716 C C . PHE A 1 334 ? 29.567 35.532 64.649 1.00 14.95 334 PHE A C 1
ATOM 2717 O O . PHE A 1 334 ? 28.715 35.594 65.537 1.00 14.93 334 PHE A O 1
ATOM 2725 N N . TRP A 1 335 ? 29.335 35.934 63.405 1.00 14.64 335 TRP A N 1
ATOM 2726 C CA . TRP A 1 335 ? 28.037 36.487 63.035 1.00 14.24 335 TRP A CA 1
ATOM 2727 C C . TRP A 1 335 ? 26.928 35.438 63.010 1.00 14.48 335 TRP A C 1
ATOM 2728 O O . TRP A 1 335 ? 25.786 35.748 63.350 1.00 15.81 335 TRP A O 1
ATOM 2739 N N . ARG A 1 336 ? 27.234 34.206 62.600 1.00 14.55 336 ARG A N 1
ATOM 2740 C CA . ARG A 1 336 ? 26.191 33.177 62.603 1.00 14.20 336 ARG A CA 1
ATOM 2741 C C . ARG A 1 336 ? 25.814 32.873 64.053 1.00 15.15 336 ARG A C 1
ATOM 2742 O O . ARG A 1 336 ? 24.641 32.700 64.371 1.00 14.60 336 ARG A O 1
ATOM 2750 N N . GLU A 1 337 ? 26.810 32.793 64.929 1.00 14.21 337 GLU A N 1
ATOM 2751 C CA . GLU A 1 337 ? 26.544 32.505 66.339 1.00 15.45 337 GLU A CA 1
ATOM 2752 C C . GLU A 1 337 ? 25.907 33.712 67.012 1.00 15.21 337 GLU A C 1
ATOM 2753 O O . GLU A 1 337 ? 25.094 33.575 67.934 1.00 15.35 337 GLU A O 1
ATOM 2759 N N . PHE A 1 338 ? 26.267 34.899 66.534 1.00 14.94 338 PHE A N 1
ATOM 2760 C CA . PHE A 1 338 ? 25.703 36.132 67.069 1.00 14.33 338 PHE A CA 1
ATOM 2761 C C . PHE A 1 338 ? 24.205 36.153 66.756 1.00 14.24 338 PHE A C 1
ATOM 2762 O O . PHE A 1 338 ? 23.387 36.457 67.622 1.00 14.67 338 PHE A O 1
ATOM 2770 N N . ARG A 1 339 ? 23.843 35.823 65.518 1.00 14.61 339 ARG A N 1
ATOM 2771 C CA . ARG A 1 339 ? 22.433 35.825 65.135 1.00 15.28 339 ARG A CA 1
ATOM 2772 C C . ARG A 1 339 ? 21.663 34.811 65.964 1.00 15.99 339 ARG A C 1
ATOM 2773 O O . ARG A 1 339 ? 20.563 35.094 66.438 1.00 15.22 339 ARG A O 1
ATOM 2781 N N . ARG A 1 340 ? 22.240 33.625 66.141 1.00 17.48 340 ARG A N 1
ATOM 2782 C CA . ARG A 1 340 ? 21.573 32.585 66.925 1.00 18.42 340 ARG A CA 1
ATOM 2783 C C . ARG A 1 340 ? 21.288 33.099 68.333 1.00 17.66 340 ARG A C 1
ATOM 2784 O O . ARG A 1 340 ? 20.169 32.981 68.838 1.00 17.50 340 ARG A O 1
ATOM 2792 N N . LEU A 1 341 ? 22.302 33.686 68.957 1.00 16.25 341 LEU A N 1
ATOM 2793 C CA . LEU A 1 341 ? 22.160 34.226 70.309 1.00 19.04 341 LEU A CA 1
ATOM 2794 C C . LEU A 1 341 ? 21.108 35.331 70.358 1.00 18.38 341 LEU A C 1
ATOM 2795 O O . LEU A 1 341 ? 20.153 35.261 71.131 1.00 18.05 341 LEU A O 1
ATOM 2800 N N . VAL A 1 342 ? 21.293 36.353 69.528 1.00 17.04 342 VAL A N 1
ATOM 2801 C CA . VAL A 1 342 ? 20.367 37.477 69.479 1.00 16.56 342 VAL A CA 1
ATOM 2802 C C . VAL A 1 342 ? 18.920 37.046 69.253 1.00 17.04 342 VAL A C 1
ATOM 2803 O O . VAL A 1 342 ? 18.025 37.466 69.992 1.00 17.39 342 VAL A O 1
ATOM 2807 N N . LYS A 1 343 ? 18.683 36.215 68.241 1.00 15.95 343 LYS A N 1
ATOM 2808 C CA . LYS A 1 343 ? 17.322 35.767 67.946 1.00 18.07 343 LYS A CA 1
ATOM 2809 C C . LYS A 1 343 ? 16.735 34.891 69.046 1.00 19.43 343 LYS A C 1
ATOM 2810 O O . LYS A 1 343 ? 15.519 34.840 69.213 1.00 20.02 343 LYS A O 1
ATOM 2816 N N . SER A 1 344 ? 17.583 34.196 69.797 1.00 20.92 344 SER A N 1
ATOM 2817 C CA . SER A 1 344 ? 17.074 33.335 70.861 1.00 22.53 344 SER A CA 1
ATOM 2818 C C . SER A 1 344 ? 16.562 34.188 72.021 1.00 23.61 344 SER A C 1
ATOM 2819 O O . SER A 1 344 ? 15.621 33.805 72.710 1.00 24.74 344 SER A O 1
ATOM 2822 N N . LEU A 1 345 ? 17.184 35.347 72.220 1.00 23.47 345 LEU A N 1
ATOM 2823 C CA . LEU A 1 345 ? 16.810 36.269 73.288 1.00 24.34 345 LEU A CA 1
ATOM 2824 C C . LEU A 1 345 ? 15.631 37.141 72.885 1.00 24.32 345 LEU A C 1
ATOM 2825 O O . LEU A 1 345 ? 14.814 37.523 73.718 1.00 24.38 345 LEU A O 1
ATOM 2830 N N . ASN A 1 346 ? 15.556 37.462 71.601 1.00 22.63 346 ASN A N 1
ATOM 2831 C CA . ASN A 1 346 ? 14.482 38.296 71.079 1.00 21.04 346 ASN A CA 1
ATOM 2832 C C . ASN A 1 346 ? 14.399 38.047 69.579 1.00 20.79 346 ASN A C 1
ATOM 2833 O O . ASN A 1 346 ? 15.243 38.506 68.819 1.00 19.12 346 ASN A O 1
ATOM 2838 N N . PRO A 1 347 ? 13.387 37.286 69.141 1.00 22.30 347 PRO A N 1
ATOM 2839 C CA . PRO A 1 347 ? 13.184 36.963 67.727 1.00 22.35 347 PRO A CA 1
ATOM 2840 C C . PRO A 1 347 ? 12.945 38.212 66.893 1.00 22.03 347 PRO A C 1
ATOM 2841 O O . PRO A 1 347 ? 13.160 38.213 65.681 1.00 22.52 347 PRO A O 1
ATOM 2845 N N . ASP A 1 348 ? 12.496 39.277 67.545 1.00 20.03 348 ASP A N 1
ATOM 2846 C CA . ASP A 1 348 ? 12.208 40.523 66.845 1.00 20.98 348 ASP A CA 1
ATOM 2847 C C . ASP A 1 348 ? 13.393 41.472 66.795 1.00 18.39 348 ASP A C 1
ATOM 2848 O O . ASP A 1 348 ? 13.297 42.544 66.209 1.00 17.22 348 ASP A O 1
ATOM 2853 N N . ALA A 1 349 ? 14.507 41.079 67.406 1.00 17.62 349 ALA A N 1
ATOM 2854 C CA . ALA A 1 349 ? 15.709 41.910 67.407 1.00 16.93 349 ALA A CA 1
ATOM 2855 C C . ALA A 1 349 ? 16.279 41.953 65.986 1.00 16.29 349 ALA A C 1
ATOM 2856 O O . ALA A 1 349 ? 16.403 40.922 65.332 1.00 16.89 349 ALA A O 1
ATOM 2858 N N . LEU A 1 350 ? 16.640 43.148 65.535 1.00 15.54 350 LEU A N 1
ATOM 2859 C CA . LEU A 1 350 ? 17.167 43.351 64.200 1.00 13.60 350 LEU A CA 1
ATOM 2860 C C . LEU A 1 350 ? 18.693 43.431 64.181 1.00 14.68 350 LEU A C 1
ATOM 2861 O O . LEU A 1 350 ? 19.312 43.996 65.085 1.00 13.54 350 LEU A O 1
ATOM 2866 N N . ILE A 1 351 ? 19.296 42.874 63.135 1.00 13.27 351 ILE A N 1
ATOM 2867 C CA . ILE A 1 351 ? 20.750 42.888 62.990 1.00 12.68 351 ILE A CA 1
ATOM 2868 C C . ILE A 1 351 ? 21.126 43.554 61.660 1.00 14.52 351 ILE A C 1
ATOM 2869 O O . ILE A 1 351 ? 20.868 43.015 60.578 1.00 14.51 351 ILE A O 1
ATOM 2874 N N . VAL A 1 352 ? 21.752 44.720 61.743 1.00 13.66 352 VAL A N 1
ATOM 2875 C CA . VAL A 1 352 ? 22.140 45.455 60.546 1.00 13.70 352 VAL A CA 1
ATOM 2876 C C . VAL A 1 352 ? 23.649 45.668 60.475 1.00 14.20 352 VAL A C 1
ATOM 2877 O O . VAL A 1 352 ? 24.272 46.131 61.435 1.00 14.92 352 VAL A O 1
ATOM 2881 N N . GLY A 1 353 ? 24.227 45.338 59.325 1.00 15.26 353 GLY A N 1
ATOM 2882 C CA . GLY A 1 353 ? 25.654 45.502 59.158 1.00 14.49 353 GLY A CA 1
ATOM 2883 C C . GLY A 1 353 ? 26.007 46.665 58.262 1.00 16.14 353 GLY A C 1
ATOM 2884 O O . GLY A 1 353 ? 25.191 47.122 57.462 1.00 14.29 353 GLY A O 1
ATOM 2885 N N . GLU A 1 354 ? 27.225 47.167 58.418 1.00 15.92 354 GLU A N 1
ATOM 2886 C CA . GLU A 1 354 ? 27.701 48.261 57.587 1.00 17.88 354 GLU A CA 1
ATOM 2887 C C . GLU A 1 354 ? 28.851 47.687 56.766 1.00 15.66 354 GLU A C 1
ATOM 2888 O O . GLU A 1 354 ? 29.931 47.413 57.292 1.00 16.26 354 GLU A O 1
ATOM 2894 N N . ILE A 1 355 ? 28.584 47.475 55.479 1.00 15.38 355 ILE A N 1
ATOM 2895 C CA . ILE A 1 355 ? 29.553 46.902 54.542 1.00 15.13 355 ILE A CA 1
ATOM 2896 C C . ILE A 1 355 ? 29.498 47.725 53.252 1.00 15.59 355 ILE A C 1
ATOM 2897 O O . ILE A 1 355 ? 28.446 47.826 52.624 1.00 15.39 355 ILE A O 1
ATOM 2902 N N . TRP A 1 356 ? 30.629 48.314 52.869 1.00 15.42 356 TRP A N 1
ATOM 2903 C CA . TRP A 1 356 ? 30.698 49.159 51.677 1.00 16.84 356 TRP A CA 1
ATOM 2904 C C . TRP A 1 356 ? 31.025 48.428 50.372 1.00 16.89 356 TRP A C 1
ATOM 2905 O O . TRP A 1 356 ? 31.755 48.945 49.525 1.00 13.57 356 TRP A O 1
ATOM 2916 N N . HIS A 1 357 ? 30.479 47.228 50.213 1.00 15.79 357 HIS A N 1
ATOM 2917 C CA . HIS A 1 357 ? 30.675 46.444 49.001 1.00 17.28 357 HIS A CA 1
ATOM 2918 C C . HIS A 1 357 ? 29.680 45.285 49.019 1.00 17.02 357 HIS A C 1
ATOM 2919 O O . HIS A 1 357 ? 28.963 45.115 50.002 1.00 18.60 357 HIS A O 1
ATOM 2926 N N . ASP A 1 358 ? 29.616 44.508 47.941 1.00 16.47 358 ASP A N 1
ATOM 2927 C CA . ASP A 1 358 ? 28.667 43.395 47.851 1.00 16.68 358 ASP A CA 1
ATOM 2928 C C . ASP A 1 358 ? 28.611 42.586 49.147 1.00 16.22 358 ASP A C 1
ATOM 2929 O O . ASP A 1 358 ? 29.559 41.878 49.484 1.00 16.74 358 ASP A O 1
ATOM 2934 N N . ALA A 1 359 ? 27.492 42.676 49.863 1.00 14.98 359 ALA A N 1
ATOM 2935 C CA . ALA A 1 359 ? 27.350 41.967 51.134 1.00 15.02 359 ALA A CA 1
ATOM 2936 C C . ALA A 1 359 ? 26.577 40.649 51.076 1.00 15.44 359 ALA A C 1
ATOM 2937 O O . ALA A 1 359 ? 26.093 40.179 52.111 1.00 13.11 359 ALA A O 1
ATOM 2939 N N . SER A 1 360 ? 26.470 40.050 49.892 1.00 14.26 360 SER A N 1
ATOM 2940 C CA . SER A 1 360 ? 25.728 38.804 49.754 1.00 14.42 360 SER A CA 1
ATOM 2941 C C . SER A 1 360 ? 26.205 37.698 50.710 1.00 15.32 360 SER A C 1
ATOM 2942 O O . SER A 1 360 ? 25.407 36.871 51.152 1.00 13.78 360 SER A O 1
ATOM 2945 N N . GLY A 1 361 ? 27.494 37.689 51.038 1.00 14.64 361 GLY A N 1
ATOM 2946 C CA . GLY A 1 361 ? 28.016 36.675 51.939 1.00 16.46 361 GLY A CA 1
ATOM 2947 C C . GLY A 1 361 ? 27.448 36.759 53.354 1.00 17.19 361 GLY A C 1
ATOM 2948 O O . GLY A 1 361 ? 27.501 35.786 54.111 1.00 18.03 361 GLY A O 1
ATOM 2949 N N . TRP A 1 362 ? 26.902 37.921 53.704 1.00 15.08 362 TRP A N 1
ATOM 2950 C CA . TRP A 1 362 ? 26.322 38.160 55.023 1.00 16.49 362 TRP A CA 1
ATOM 2951 C C . TRP A 1 362 ? 24.801 38.252 54.953 1.00 16.12 362 TRP A C 1
ATOM 2952 O O . TRP A 1 362 ? 24.138 38.391 55.982 1.00 15.93 362 TRP A O 1
ATOM 2963 N N . LEU A 1 363 ? 24.250 38.180 53.744 1.00 15.93 363 LEU A N 1
ATOM 2964 C CA . LEU A 1 363 ? 22.809 38.302 53.559 1.00 15.58 363 LEU A CA 1
ATOM 2965 C C . LEU A 1 363 ? 22.106 37.068 52.995 1.00 17.67 363 LEU A C 1
ATOM 2966 O O . LEU A 1 363 ? 21.203 37.183 52.164 1.00 17.21 363 LEU A O 1
ATOM 2971 N N . MET A 1 364 ? 22.516 35.897 53.469 1.00 18.68 364 MET A N 1
ATOM 2972 C CA . MET A 1 364 ? 21.934 34.629 53.053 1.00 21.08 364 MET A CA 1
ATOM 2973 C C . MET A 1 364 ? 20.795 34.242 53.997 1.00 21.08 364 MET A C 1
ATOM 2974 O O . MET A 1 364 ? 19.949 33.414 53.659 1.00 20.99 364 MET A O 1
ATOM 2979 N N . GLY A 1 365 ? 20.786 34.842 55.185 1.00 20.65 365 GLY A N 1
ATOM 2980 C CA . GLY A 1 365 ? 19.750 34.557 56.162 1.00 18.34 365 GLY A CA 1
ATOM 2981 C C . GLY A 1 365 ? 20.287 34.006 57.469 1.00 18.28 365 GLY A C 1
ATOM 2982 O O . GLY A 1 365 ? 19.561 33.941 58.464 1.00 17.27 365 GLY A O 1
ATOM 2983 N N . ASP A 1 366 ? 21.556 33.607 57.479 1.00 16.69 366 ASP A N 1
ATOM 2984 C CA . ASP A 1 366 ? 22.152 33.054 58.689 1.00 16.85 366 ASP A CA 1
ATOM 2985 C C . ASP A 1 366 ? 23.012 34.045 59.462 1.00 16.23 366 ASP A C 1
ATOM 2986 O O . ASP A 1 366 ? 23.577 33.703 60.505 1.00 15.86 366 ASP A O 1
ATOM 2991 N N . GLN A 1 367 ? 23.131 35.262 58.942 1.00 15.73 367 GLN A N 1
ATOM 2992 C CA . GLN A 1 367 ? 23.918 36.281 59.615 1.00 14.33 367 GLN A CA 1
ATOM 2993 C C . GLN A 1 367 ? 23.154 37.577 59.873 1.00 13.92 367 GLN A C 1
ATOM 2994 O O . GLN A 1 367 ? 22.495 37.711 60.908 1.00 13.20 367 GLN A O 1
ATOM 3000 N N . PHE A 1 368 ? 23.217 38.518 58.935 1.00 14.05 368 PHE A N 1
ATOM 3001 C CA . PHE A 1 368 ? 22.529 39.805 59.088 1.00 13.91 368 PHE A CA 1
ATOM 3002 C C . PHE A 1 368 ? 21.154 39.826 58.446 1.00 14.11 368 PHE A C 1
ATOM 3003 O O . PHE A 1 368 ? 20.888 39.087 57.493 1.00 14.10 368 PHE A O 1
ATOM 3011 N N . ASP A 1 369 ? 20.285 40.683 58.975 1.00 13.35 369 ASP A N 1
ATOM 3012 C CA . ASP A 1 369 ? 18.955 40.854 58.409 1.00 14.96 369 ASP A CA 1
ATOM 3013 C C . ASP A 1 369 ? 19.069 41.826 57.238 1.00 14.39 369 ASP A C 1
ATOM 3014 O O . ASP A 1 369 ? 18.364 41.689 56.239 1.00 15.18 369 ASP A O 1
ATOM 3019 N N . SER A 1 370 ? 19.970 42.799 57.362 1.00 15.61 370 SER A N 1
ATOM 3020 C CA . SER A 1 370 ? 20.154 43.807 56.319 1.00 16.74 370 SER A CA 1
ATOM 3021 C C . SER A 1 370 ? 21.434 44.607 56.518 1.00 16.90 370 SER A C 1
ATOM 3022 O O . SER A 1 370 ? 22.174 44.389 57.472 1.00 17.38 370 SER A O 1
ATOM 3025 N N . VAL A 1 371 ? 21.703 45.521 55.590 1.00 15.92 371 VAL A N 1
ATOM 3026 C CA . VAL A 1 371 ? 22.868 46.394 55.687 1.00 15.01 371 VAL A CA 1
ATOM 3027 C C . VAL A 1 371 ? 22.466 47.805 55.250 1.00 15.63 371 VAL A C 1
ATOM 3028 O O . VAL A 1 371 ? 21.326 48.049 54.860 1.00 14.42 371 VAL A O 1
ATOM 3032 N N . MET A 1 372 ? 23.409 48.732 55.322 1.00 14.79 372 MET A N 1
ATOM 3033 C CA . MET A 1 372 ? 23.161 50.099 54.907 1.00 15.24 372 MET A CA 1
ATOM 3034 C C . MET A 1 372 ? 23.153 50.083 53.391 1.00 15.26 372 MET A C 1
ATOM 3035 O O . MET A 1 372 ? 24.064 49.523 52.785 1.00 15.26 372 MET A O 1
ATOM 3040 N N . ASN A 1 373 ? 22.141 50.692 52.782 1.00 14.22 373 ASN A N 1
ATOM 3041 C CA . ASN A 1 373 ? 22.064 50.703 51.325 1.00 15.13 373 ASN A CA 1
ATOM 3042 C C . ASN A 1 373 ? 22.829 51.888 50.702 1.00 12.97 373 ASN A C 1
ATOM 3043 O O . ASN A 1 373 ? 22.216 52.831 50.199 1.00 13.30 373 ASN A O 1
ATOM 3048 N N . TYR A 1 374 ? 24.162 51.832 50.719 1.00 13.51 374 TYR A N 1
ATOM 3049 C CA . TYR A 1 374 ? 24.970 52.911 50.155 1.00 14.35 374 TYR A CA 1
ATOM 3050 C C . TYR A 1 374 ? 24.689 53.096 48.660 1.00 14.82 374 TYR A C 1
ATOM 3051 O O . TYR A 1 374 ? 24.761 54.210 48.146 1.00 15.47 374 TYR A O 1
ATOM 3060 N N . LEU A 1 375 ? 24.344 52.014 47.966 1.00 15.37 375 LEU A N 1
ATOM 3061 C CA . LEU A 1 375 ? 24.027 52.101 46.542 1.00 16.65 375 LEU A CA 1
ATOM 3062 C C . LEU A 1 375 ? 22.809 53.005 46.354 1.00 16.21 375 LEU A C 1
ATOM 3063 O O . LEU A 1 375 ? 22.765 53.823 45.432 1.00 15.03 375 LEU A O 1
ATOM 3068 N N . PHE A 1 376 ? 21.811 52.845 47.223 1.00 15.81 376 PHE A N 1
ATOM 3069 C CA . PHE A 1 376 ? 20.612 53.685 47.160 1.00 16.06 376 PHE A CA 1
ATOM 3070 C C . PHE A 1 376 ? 21.030 55.147 47.297 1.00 16.96 376 PHE A C 1
ATOM 3071 O O . PHE A 1 376 ? 20.605 55.997 46.515 1.00 16.83 376 PHE A O 1
ATOM 3079 N N . ARG A 1 377 ? 21.880 55.437 48.277 1.00 16.66 377 ARG A N 1
ATOM 3080 C CA . ARG A 1 377 ? 22.325 56.809 48.475 1.00 18.12 377 ARG A CA 1
ATOM 3081 C C . ARG A 1 377 ? 23.085 57.351 47.267 1.00 17.30 377 ARG A C 1
ATOM 3082 O O . ARG A 1 377 ? 22.880 58.492 46.862 1.00 17.90 377 ARG A O 1
ATOM 3090 N N . GLU A 1 378 ? 23.976 56.545 46.701 1.00 18.50 378 GLU A N 1
ATOM 3091 C CA . GLU A 1 378 ? 24.755 56.976 45.541 1.00 19.09 378 GLU A CA 1
ATOM 3092 C C . GLU A 1 378 ? 23.862 57.300 44.353 1.00 17.93 378 GLU A C 1
ATOM 3093 O O . GLU A 1 378 ? 24.085 58.284 43.642 1.00 17.99 378 GLU A O 1
ATOM 3099 N N . SER A 1 379 ? 22.845 56.471 44.148 1.00 17.81 379 SER A N 1
ATOM 3100 C CA . SER A 1 379 ? 21.907 56.671 43.047 1.00 18.07 379 SER A CA 1
ATOM 3101 C C . SER A 1 379 ? 21.071 57.921 43.260 1.00 17.74 379 SER A C 1
ATOM 3102 O O . SER A 1 379 ? 20.838 58.687 42.327 1.00 17.24 379 SER A O 1
ATOM 3105 N N . VAL A 1 380 ? 20.614 58.120 44.492 1.00 17.14 380 VAL A N 1
ATOM 3106 C CA . VAL A 1 380 ? 19.797 59.279 44.823 1.00 17.20 380 VAL A CA 1
ATOM 3107 C C . VAL A 1 380 ? 20.637 60.552 44.734 1.00 17.04 380 VAL A C 1
ATOM 3108 O O . VAL A 1 380 ? 20.149 61.595 44.303 1.00 18.42 380 VAL A O 1
ATOM 3112 N N . ILE A 1 381 ? 21.905 60.463 45.128 1.00 17.43 381 ILE A N 1
ATOM 3113 C CA . ILE A 1 381 ? 22.799 61.620 45.058 1.00 17.72 381 ILE A CA 1
ATOM 3114 C C . ILE A 1 381 ? 22.998 62.074 43.615 1.00 18.48 381 ILE A C 1
ATOM 3115 O O . ILE A 1 381 ? 22.805 63.246 43.286 1.00 20.19 381 ILE A O 1
ATOM 3120 N N . ARG A 1 382 ? 23.388 61.142 42.753 1.00 18.96 382 ARG A N 1
ATOM 3121 C CA . ARG A 1 382 ? 23.652 61.476 41.358 1.00 18.81 382 ARG A CA 1
ATOM 3122 C C . ARG A 1 382 ? 22.437 61.840 40.506 1.00 19.61 382 ARG A C 1
ATOM 3123 O O . ARG A 1 382 ? 22.560 62.588 39.532 1.00 18.71 382 ARG A O 1
ATOM 3131 N N . PHE A 1 383 ? 21.263 61.346 40.879 1.00 18.32 383 PHE A N 1
ATOM 3132 C CA . PHE A 1 383 ? 20.066 61.649 40.109 1.00 18.88 383 PHE A CA 1
ATOM 3133 C C . PHE A 1 383 ? 19.331 62.899 40.590 1.00 19.88 383 PHE A C 1
ATOM 3134 O O . PHE A 1 383 ? 19.028 63.796 39.801 1.00 20.09 383 PHE A O 1
ATOM 3142 N N . PHE A 1 384 ? 19.052 62.958 41.888 1.00 20.25 384 PHE A N 1
ATOM 3143 C CA . PHE A 1 384 ? 18.335 64.088 42.466 1.00 19.66 384 PHE A CA 1
ATOM 3144 C C . PHE A 1 384 ? 19.205 65.271 42.884 1.00 19.37 384 PHE A C 1
ATOM 3145 O O . PHE A 1 384 ? 18.811 66.424 42.707 1.00 20.15 384 PHE A O 1
ATOM 3153 N N . ALA A 1 385 ? 20.378 65.000 43.445 1.00 20.59 385 ALA A N 1
ATOM 3154 C CA . ALA A 1 385 ? 21.234 66.084 43.918 1.00 21.84 385 ALA A CA 1
ATOM 3155 C C . ALA A 1 385 ? 22.200 66.722 42.921 1.00 22.66 385 ALA A C 1
ATOM 3156 O O . ALA A 1 385 ? 22.109 67.918 42.663 1.00 21.26 385 ALA A O 1
ATOM 3158 N N . THR A 1 386 ? 23.098 65.925 42.345 1.00 22.73 386 THR A N 1
ATOM 3159 C CA . THR A 1 386 ? 24.096 66.452 41.412 1.00 22.58 386 THR A CA 1
ATOM 3160 C C . THR A 1 386 ? 23.674 66.453 39.952 1.00 23.04 386 THR A C 1
ATOM 3161 O O . THR A 1 386 ? 24.232 67.200 39.147 1.00 23.59 386 THR A O 1
ATOM 3165 N N . GLY A 1 387 ? 22.709 65.606 39.607 1.00 22.97 387 GLY A N 1
ATOM 3166 C CA . GLY A 1 387 ? 22.254 65.533 38.229 1.00 23.48 387 GLY A CA 1
ATOM 3167 C C . GLY A 1 387 ? 23.275 64.896 37.295 1.00 23.88 387 GLY A C 1
ATOM 3168 O O . GLY A 1 387 ? 23.274 65.158 36.089 1.00 24.73 387 GLY A O 1
ATOM 3169 N N . GLU A 1 388 ? 24.145 64.050 37.840 1.00 23.92 388 GLU A N 1
ATOM 3170 C CA . GLU A 1 388 ? 25.172 63.385 37.036 1.00 24.74 388 GLU A CA 1
ATOM 3171 C C . GLU A 1 388 ? 24.634 62.222 36.207 1.00 23.29 388 GLU A C 1
ATOM 3172 O O . GLU A 1 388 ? 25.250 61.813 35.223 1.00 23.83 388 GLU A O 1
ATOM 3178 N N . ILE A 1 389 ? 23.489 61.682 36.602 1.00 20.94 389 ILE A N 1
ATOM 3179 C CA . ILE A 1 389 ? 22.892 60.583 35.853 1.00 19.38 389 ILE A CA 1
ATOM 3180 C C . ILE A 1 389 ? 21.450 60.944 35.529 1.00 19.35 389 ILE A C 1
ATOM 3181 O O . ILE A 1 389 ? 20.822 61.718 36.254 1.00 18.46 389 ILE A O 1
ATOM 3186 N N . HIS A 1 390 ? 20.938 60.399 34.430 1.00 18.04 390 HIS A N 1
ATOM 3187 C CA . HIS A 1 390 ? 19.570 60.675 34.024 1.00 20.21 390 HIS A CA 1
ATOM 3188 C C . HIS A 1 390 ? 18.636 59.563 34.478 1.00 20.01 390 HIS A C 1
ATOM 3189 O O . HIS A 1 390 ? 19.066 58.608 35.126 1.00 20.59 390 HIS A O 1
ATOM 3196 N N . ALA A 1 391 ? 17.359 59.697 34.133 1.00 20.65 391 ALA A N 1
ATOM 3197 C CA . ALA A 1 391 ? 16.324 58.742 34.520 1.00 18.91 391 ALA A CA 1
ATOM 3198 C C . ALA A 1 391 ? 16.577 57.275 34.160 1.00 21.93 391 ALA A C 1
ATOM 3199 O O . ALA A 1 391 ? 16.238 56.372 34.934 1.00 19.49 391 ALA A O 1
ATOM 3201 N N . GLU A 1 392 ? 17.153 57.026 32.988 1.00 21.24 392 GLU A N 1
ATOM 3202 C CA . GLU A 1 392 ? 17.423 55.651 32.580 1.00 22.16 392 GLU A CA 1
ATOM 3203 C C . GLU A 1 392 ? 18.554 55.032 33.378 1.00 21.00 392 GLU A C 1
ATOM 3204 O O . GLU A 1 392 ? 18.479 53.871 33.773 1.00 20.76 392 GLU A O 1
ATOM 3210 N N . ARG A 1 393 ? 19.598 55.813 33.619 1.00 21.17 393 ARG A N 1
ATOM 3211 C CA . ARG A 1 393 ? 20.724 55.327 34.395 1.00 21.03 393 ARG A CA 1
ATOM 3212 C C . ARG A 1 393 ? 20.226 55.058 35.817 1.00 20.08 393 ARG A C 1
ATOM 3213 O O . ARG A 1 393 ? 20.508 54.013 36.396 1.00 20.02 393 ARG A O 1
ATOM 3221 N N . PHE A 1 394 ? 19.475 56.007 36.368 1.00 19.35 394 PHE A N 1
ATOM 3222 C CA . PHE A 1 394 ? 18.916 55.876 37.712 1.00 17.53 394 PHE A CA 1
ATOM 3223 C C . PHE A 1 394 ? 18.198 54.532 37.823 1.00 17.65 394 PHE A C 1
ATOM 3224 O O . PHE A 1 394 ? 18.432 53.769 38.758 1.00 16.92 394 PHE A O 1
ATOM 3232 N N . ASP A 1 395 ? 17.339 54.251 36.847 1.00 18.25 395 ASP A N 1
ATOM 3233 C CA . ASP A 1 395 ? 16.565 53.012 36.783 1.00 19.28 395 ASP A CA 1
ATOM 3234 C C . ASP A 1 395 ? 17.472 51.780 36.822 1.00 19.38 395 ASP A C 1
ATOM 3235 O O . ASP A 1 395 ? 17.238 50.839 37.590 1.00 18.32 395 ASP A O 1
ATOM 3240 N N . ALA A 1 396 ? 18.517 51.796 35.999 1.00 18.05 396 ALA A N 1
ATOM 3241 C CA . ALA A 1 396 ? 19.464 50.684 35.919 1.00 18.61 396 ALA A CA 1
ATOM 3242 C C . ALA A 1 396 ? 20.195 50.438 37.240 1.00 17.89 396 ALA A C 1
ATOM 3243 O O . ALA A 1 396 ? 20.335 49.298 37.676 1.00 16.96 396 ALA A O 1
ATOM 3245 N N . GLU A 1 397 ? 20.666 51.512 37.865 1.00 17.36 397 GLU A N 1
ATOM 3246 C CA . GLU A 1 397 ? 21.372 51.407 39.133 1.00 17.58 397 GLU A CA 1
ATOM 3247 C C . GLU A 1 397 ? 20.497 50.820 40.224 1.00 17.48 397 GLU A C 1
ATOM 3248 O O . GLU A 1 397 ? 20.952 49.993 41.017 1.00 16.78 397 GLU A O 1
ATOM 3254 N N . LEU A 1 398 ? 19.244 51.256 40.275 1.00 15.82 398 LEU A N 1
ATOM 3255 C CA . LEU A 1 398 ? 18.322 50.753 41.286 1.00 15.80 398 LEU A CA 1
ATOM 3256 C C . LEU A 1 398 ? 18.069 49.271 41.069 1.00 14.85 398 LEU A C 1
ATOM 3257 O O . LEU A 1 398 ? 18.126 48.471 42.001 1.00 15.36 398 LEU A O 1
ATOM 3262 N N . THR A 1 399 ? 17.783 48.918 39.822 1.00 15.39 399 THR A N 1
ATOM 3263 C CA . THR A 1 399 ? 17.485 47.539 39.457 1.00 14.18 399 THR A CA 1
ATOM 3264 C C . THR A 1 399 ? 18.636 46.584 39.735 1.00 14.77 399 THR A C 1
ATOM 3265 O O . THR A 1 399 ? 18.431 45.498 40.288 1.00 15.37 399 THR A O 1
ATOM 3269 N N . ARG A 1 400 ? 19.841 46.977 39.335 1.00 15.27 400 ARG A N 1
ATOM 3270 C CA . ARG A 1 400 ? 21.014 46.140 39.545 1.00 17.52 400 ARG A CA 1
ATOM 3271 C C . ARG A 1 400 ? 21.195 45.885 41.039 1.00 17.41 400 ARG A C 1
ATOM 3272 O O . ARG A 1 400 ? 21.443 44.751 41.461 1.00 17.27 400 ARG A O 1
ATOM 3280 N N . ALA A 1 401 ? 21.079 46.936 41.846 1.00 15.28 401 ALA A N 1
ATOM 3281 C CA . ALA A 1 401 ? 21.230 46.786 43.292 1.00 14.35 401 ALA A CA 1
ATOM 3282 C C . ALA A 1 401 ? 20.151 45.862 43.851 1.00 14.34 401 ALA A C 1
ATOM 3283 O O . ALA A 1 401 ? 20.430 44.960 44.642 1.00 14.27 401 ALA A O 1
ATOM 3285 N N . ARG A 1 402 ? 18.917 46.072 43.416 1.00 15.16 402 ARG A N 1
ATOM 3286 C CA . ARG A 1 402 ? 17.794 45.269 43.891 1.00 17.62 402 ARG A CA 1
ATOM 3287 C C . ARG A 1 402 ? 18.014 43.766 43.690 1.00 17.84 402 ARG A C 1
ATOM 3288 O O . ARG A 1 402 ? 17.634 42.954 44.531 1.00 17.12 402 ARG A O 1
ATOM 3296 N N . MET A 1 403 ? 18.629 43.402 42.572 1.00 16.84 403 MET A N 1
ATOM 3297 C CA . MET A 1 403 ? 18.880 41.997 42.249 1.00 18.30 403 MET A CA 1
ATOM 3298 C C . MET A 1 403 ? 20.113 41.397 42.927 1.00 18.13 403 MET A C 1
ATOM 3299 O O . MET A 1 403 ? 20.459 40.241 42.693 1.00 19.48 403 MET A O 1
ATOM 3304 N N . LEU A 1 404 ? 20.774 42.183 43.764 1.00 17.11 404 LEU A N 1
ATOM 3305 C CA . LEU A 1 404 ? 21.977 41.727 44.446 1.00 17.48 404 LEU A CA 1
ATOM 3306 C C . LEU A 1 404 ? 21.770 40.649 45.498 1.00 17.95 404 LEU A C 1
ATOM 3307 O O . LEU A 1 404 ? 22.568 39.717 45.603 1.00 16.41 404 LEU A O 1
ATOM 3312 N N . TYR A 1 405 ? 20.701 40.778 46.274 1.00 16.80 405 TYR A N 1
ATOM 3313 C CA . TYR A 1 405 ? 20.451 39.853 47.365 1.00 15.67 405 TYR A CA 1
ATOM 3314 C C . TYR A 1 405 ? 19.056 39.255 47.371 1.00 15.30 405 TYR A C 1
ATOM 3315 O O . TYR A 1 405 ? 18.211 39.624 46.556 1.00 13.97 405 TYR A O 1
ATOM 3324 N N . PRO A 1 406 ? 18.805 38.296 48.281 1.00 14.75 406 PRO A N 1
ATOM 3325 C CA . PRO A 1 406 ? 17.461 37.715 48.320 1.00 13.98 406 PRO A CA 1
ATOM 3326 C C . PRO A 1 406 ? 16.485 38.832 48.692 1.00 14.56 406 PRO A C 1
ATOM 3327 O O . PRO A 1 406 ? 16.872 39.826 49.323 1.00 12.96 406 PRO A O 1
ATOM 3331 N N . GLU A 1 407 ? 15.222 38.657 48.316 1.00 14.90 407 GLU A N 1
ATOM 3332 C CA . GLU A 1 407 ? 14.179 39.656 48.571 1.00 15.56 407 GLU A CA 1
ATOM 3333 C C . GLU A 1 407 ? 13.975 40.020 50.048 1.00 14.64 407 GLU A C 1
ATOM 3334 O O . GLU A 1 407 ? 13.588 41.141 50.365 1.00 13.09 407 GLU A O 1
ATOM 3340 N N . GLN A 1 408 ? 14.241 39.076 50.946 1.00 15.04 408 GLN A N 1
ATOM 3341 C CA . GLN A 1 408 ? 14.068 39.335 52.370 1.00 14.58 408 GLN A CA 1
ATOM 3342 C C . GLN A 1 408 ? 15.071 40.366 52.868 1.00 14.46 408 GLN A C 1
ATOM 3343 O O . GLN A 1 408 ? 14.790 41.127 53.803 1.00 14.24 408 GLN A O 1
ATOM 3349 N N . ALA A 1 409 ? 16.240 40.404 52.241 1.00 13.56 409 ALA A N 1
ATOM 3350 C CA . ALA A 1 409 ? 17.268 41.370 52.617 1.00 13.25 409 ALA A CA 1
ATOM 3351 C C . ALA A 1 409 ? 16.955 42.709 51.954 1.00 14.27 409 ALA A C 1
ATOM 3352 O O . ALA A 1 409 ? 16.912 43.743 52.614 1.00 15.13 409 ALA A O 1
ATOM 3354 N N . ALA A 1 410 ? 16.733 42.681 50.643 1.00 14.03 410 ALA A N 1
ATOM 3355 C CA . ALA A 1 410 ? 16.435 43.886 49.878 1.00 14.06 410 ALA A CA 1
ATOM 3356 C C . ALA A 1 410 ? 15.272 44.687 50.448 1.00 14.11 410 ALA A C 1
ATOM 3357 O O . ALA A 1 410 ? 15.314 45.912 50.472 1.00 13.55 410 ALA A O 1
ATOM 3359 N N . GLN A 1 411 ? 14.235 43.985 50.898 1.00 15.27 411 GLN A N 1
ATOM 3360 C CA . GLN A 1 411 ? 13.038 44.618 51.449 1.00 15.91 411 GLN A CA 1
ATOM 3361 C C . GLN A 1 411 ? 13.323 45.408 52.723 1.00 16.40 411 GLN A C 1
ATOM 3362 O O . GLN A 1 411 ? 12.584 46.328 53.067 1.00 16.46 411 GLN A O 1
ATOM 3368 N N . GLY A 1 412 ? 14.402 45.052 53.413 1.00 15.06 412 GLY A N 1
ATOM 3369 C CA . GLY A 1 412 ? 14.733 45.736 54.645 1.00 15.93 412 GLY A CA 1
ATOM 3370 C C . GLY A 1 412 ? 16.011 46.554 54.664 1.00 15.26 412 GLY A C 1
ATOM 3371 O O . GLY A 1 412 ? 16.430 46.990 55.735 1.00 15.58 412 GLY A O 1
ATOM 3372 N N . LEU A 1 413 ? 16.639 46.776 53.511 1.00 14.73 413 LEU A N 1
ATOM 3373 C CA . LEU A 1 413 ? 17.876 47.559 53.476 1.00 15.20 413 LEU A CA 1
ATOM 3374 C C . LEU A 1 413 ? 17.620 48.971 53.986 1.00 15.77 413 LEU A C 1
ATOM 3375 O O . LEU A 1 413 ? 16.558 49.541 53.734 1.00 15.22 413 LEU A O 1
ATOM 3380 N N . TRP A 1 414 ? 18.580 49.536 54.710 1.00 14.82 414 TRP A N 1
ATOM 3381 C CA . TRP A 1 414 ? 18.415 50.891 55.215 1.00 14.88 414 TRP A CA 1
ATOM 3382 C C . TRP A 1 414 ? 18.782 51.895 54.137 1.00 15.00 414 TRP A C 1
ATOM 3383 O O . TRP A 1 414 ? 19.954 52.068 53.799 1.00 14.62 414 TRP A O 1
ATOM 3394 N N . ASN A 1 415 ? 17.768 52.570 53.610 1.00 15.12 415 ASN A N 1
ATOM 3395 C CA . ASN A 1 415 ? 17.971 53.540 52.548 1.00 15.67 415 ASN A CA 1
ATOM 3396 C C . ASN A 1 415 ? 18.197 54.936 53.098 1.00 15.58 415 ASN A C 1
ATOM 3397 O O . ASN A 1 415 ? 17.247 55.658 53.423 1.00 14.40 415 ASN A O 1
ATOM 3402 N N . LEU A 1 416 ? 19.471 55.299 53.200 1.00 14.78 416 LEU A N 1
ATOM 3403 C CA . LEU A 1 416 ? 19.868 56.596 53.725 1.00 16.70 416 LEU A CA 1
ATOM 3404 C C . LEU A 1 416 ? 20.152 57.610 52.628 1.00 16.73 416 LEU A C 1
ATOM 3405 O O . LEU A 1 416 ? 20.424 57.250 51.481 1.00 14.85 416 LEU A O 1
ATOM 3410 N N . LEU A 1 417 ? 20.087 58.886 52.990 1.00 17.43 417 LEU A N 1
ATOM 3411 C CA . LEU A 1 417 ? 20.363 59.969 52.048 1.00 18.52 417 LEU A CA 1
ATOM 3412 C C . LEU A 1 417 ? 21.703 60.558 52.426 1.00 18.02 417 LEU A C 1
ATOM 3413 O O . LEU A 1 417 ? 22.409 61.144 51.605 1.00 18.58 417 LEU A O 1
ATOM 3418 N N . ASP A 1 418 ? 22.044 60.397 53.697 1.00 17.60 418 ASP A N 1
ATOM 3419 C CA . ASP A 1 418 ? 23.282 60.943 54.235 1.00 17.97 418 ASP A CA 1
ATOM 3420 C C . ASP A 1 418 ? 23.517 60.349 55.619 1.00 18.99 418 ASP A C 1
ATOM 3421 O O . ASP A 1 418 ? 22.761 59.477 56.055 1.00 18.53 418 ASP A O 1
ATOM 3426 N N . SER A 1 419 ? 24.573 60.797 56.295 1.00 18.54 419 SER A N 1
ATOM 3427 C CA . SER A 1 419 ? 24.893 60.295 57.624 1.00 20.36 419 SER A CA 1
ATOM 3428 C C . SER A 1 419 ? 25.903 61.196 58.312 1.00 20.26 419 SER A C 1
ATOM 3429 O O . SER A 1 419 ? 26.269 62.249 57.788 1.00 21.02 419 SER A O 1
ATOM 3432 N N . HIS A 1 420 ? 26.314 60.793 59.510 1.00 18.84 420 HIS A N 1
ATOM 3433 C CA . HIS A 1 420 ? 27.290 61.533 60.293 1.00 21.71 420 HIS A CA 1
ATOM 3434 C C . HIS A 1 420 ? 28.673 61.563 59.631 1.00 23.00 420 HIS A C 1
ATOM 3435 O O . HIS A 1 420 ? 29.591 62.211 60.140 1.00 23.96 420 HIS A O 1
ATOM 3442 N N . ASP A 1 421 ? 28.827 60.861 58.511 1.00 24.80 421 ASP A N 1
ATOM 3443 C CA . ASP A 1 421 ? 30.110 60.825 57.812 1.00 25.33 421 ASP A CA 1
ATOM 3444 C C . ASP A 1 421 ? 30.051 61.402 56.407 1.00 24.09 421 ASP A C 1
ATOM 3445 O O . ASP A 1 421 ? 30.944 61.146 55.598 1.00 24.24 421 ASP A O 1
ATOM 3450 N N . THR A 1 422 ? 29.005 62.166 56.115 1.00 21.43 422 THR A N 1
ATOM 3451 C CA . THR A 1 422 ? 28.851 62.769 54.798 1.00 21.16 422 THR A CA 1
ATOM 3452 C C . THR A 1 422 ? 28.204 64.135 54.907 1.00 20.13 422 THR A C 1
ATOM 3453 O O . THR A 1 422 ? 27.713 64.523 55.964 1.00 21.37 422 THR A O 1
ATOM 3457 N N . GLU A 1 423 ? 28.202 64.856 53.792 1.00 19.84 423 GLU A N 1
ATOM 3458 C CA . GLU A 1 423 ? 27.579 66.170 53.729 1.00 18.86 423 GLU A CA 1
ATOM 3459 C C . GLU A 1 423 ? 26.079 65.903 53.787 1.00 17.74 423 GLU A C 1
ATOM 3460 O O . GLU A 1 423 ? 25.621 64.825 53.394 1.00 18.42 423 GLU A O 1
ATOM 3466 N N . ARG A 1 424 ? 25.309 66.873 54.263 1.00 17.14 424 ARG A N 1
ATOM 3467 C CA . ARG A 1 424 ? 23.866 66.686 54.326 1.00 18.22 424 ARG A CA 1
ATOM 3468 C C . ARG A 1 424 ? 23.290 66.687 52.920 1.00 20.47 424 ARG A C 1
ATOM 3469 O O . ARG A 1 424 ? 23.794 67.381 52.033 1.00 19.73 424 ARG A O 1
ATOM 3477 N N . PHE A 1 425 ? 22.238 65.900 52.717 1.00 19.70 425 PHE A N 1
ATOM 3478 C CA . PHE A 1 425 ? 21.630 65.793 51.402 1.00 19.91 425 PHE A CA 1
ATOM 3479 C C . PHE A 1 425 ? 21.170 67.137 50.851 1.00 21.29 425 PHE A C 1
ATOM 3480 O O . PHE A 1 425 ? 21.254 67.374 49.647 1.00 20.68 425 PHE A O 1
ATOM 3488 N N . LEU A 1 426 ? 20.695 68.020 51.726 1.00 22.51 426 LEU A N 1
ATOM 3489 C CA . LEU A 1 426 ? 20.228 69.334 51.287 1.00 23.19 426 LEU A CA 1
ATOM 3490 C C . LEU A 1 426 ? 21.387 70.077 50.622 1.00 23.50 426 LEU A C 1
ATOM 3491 O O . LEU A 1 426 ? 21.207 70.757 49.611 1.00 24.75 426 LEU A O 1
ATOM 3496 N N . THR A 1 427 ? 22.575 69.946 51.205 1.00 24.19 427 THR A N 1
ATOM 3497 C CA . THR A 1 427 ? 23.768 70.593 50.669 1.00 24.18 427 THR A CA 1
ATOM 3498 C C . THR A 1 427 ? 24.200 69.947 49.347 1.00 23.17 427 THR A C 1
ATOM 3499 O O . THR A 1 427 ? 24.667 70.638 48.439 1.00 23.64 427 THR A O 1
ATOM 3503 N N . SER A 1 428 ? 24.028 68.631 49.231 1.00 22.85 428 SER A N 1
ATOM 3504 C CA . SER A 1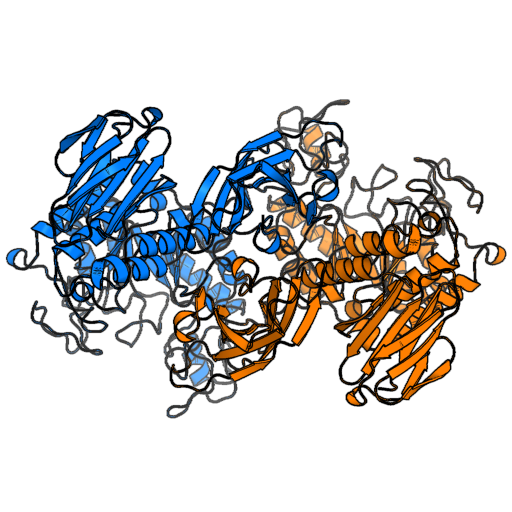 428 ? 24.375 67.927 47.997 1.00 21.47 428 SER A CA 1
ATOM 3505 C C . SER A 1 428 ? 23.502 68.483 46.877 1.00 23.03 428 SER A C 1
ATOM 3506 O O . SER A 1 428 ? 23.910 68.522 45.713 1.00 20.89 428 SER A O 1
ATOM 3509 N N . CYS A 1 429 ? 22.291 68.896 47.251 1.00 21.79 429 CYS A N 1
ATOM 3510 C CA . CYS A 1 429 ? 21.323 69.465 46.317 1.00 22.86 429 CYS A CA 1
ATOM 3511 C C . CYS A 1 429 ? 21.560 70.967 46.150 1.00 23.67 429 CYS A C 1
ATOM 3512 O O . CYS A 1 429 ? 20.738 71.681 45.578 1.00 23.02 429 CYS A O 1
ATOM 3515 N N . GLY A 1 430 ? 22.703 71.432 46.640 1.00 24.79 430 GLY A N 1
ATOM 3516 C CA . GLY A 1 430 ? 23.038 72.841 46.553 1.00 24.28 430 GLY A CA 1
ATOM 3517 C C . GLY A 1 430 ? 21.992 73.742 47.185 1.00 25.05 430 GLY A C 1
ATOM 3518 O O . GLY A 1 430 ? 21.778 74.877 46.749 1.00 24.62 430 GLY A O 1
ATOM 3519 N N . GLY A 1 431 ? 21.353 73.247 48.239 1.00 25.09 431 GLY A N 1
ATOM 3520 C CA . GLY A 1 431 ? 20.353 74.038 48.937 1.00 23.10 431 GLY A CA 1
ATOM 3521 C C . GLY A 1 431 ? 19.005 74.112 48.243 1.00 22.90 431 GLY A C 1
ATOM 3522 O O . GLY A 1 431 ? 18.145 74.871 48.670 1.00 23.38 431 GLY A O 1
ATOM 3523 N N . ASN A 1 432 ? 18.804 73.337 47.183 1.00 23.77 432 ASN A N 1
ATOM 3524 C CA . ASN A 1 432 ? 17.529 73.357 46.479 1.00 24.07 432 ASN A CA 1
ATOM 3525 C C . ASN A 1 432 ? 16.527 72.424 47.164 1.00 24.23 432 ASN A C 1
ATOM 3526 O O . ASN A 1 432 ? 16.637 71.201 47.058 1.00 24.11 432 ASN A O 1
ATOM 3531 N N . GLU A 1 433 ? 15.531 72.995 47.834 1.00 23.15 433 GLU A N 1
ATOM 3532 C CA . GLU A 1 433 ? 14.540 72.188 48.543 1.00 23.58 433 GLU A CA 1
ATOM 3533 C C . GLU A 1 433 ? 13.641 71.356 47.642 1.00 23.21 433 GLU A C 1
ATOM 3534 O O . GLU A 1 433 ? 13.137 70.313 48.056 1.00 23.56 433 GLU A O 1
ATOM 3540 N N . ALA A 1 434 ? 13.426 71.823 46.418 1.00 23.08 434 ALA A N 1
ATOM 3541 C CA . ALA A 1 434 ? 12.580 71.103 45.481 1.00 21.66 434 ALA A CA 1
ATOM 3542 C C . ALA A 1 434 ? 13.219 69.763 45.142 1.00 21.45 434 ALA A C 1
ATOM 3543 O O . ALA A 1 434 ? 12.546 68.730 45.119 1.00 21.05 434 ALA A O 1
ATOM 3545 N N . LYS A 1 435 ? 14.518 69.787 44.861 1.00 19.95 435 LYS A N 1
ATOM 3546 C CA . LYS A 1 435 ? 15.251 68.569 44.536 1.00 18.89 435 LYS A CA 1
ATOM 3547 C C . LYS A 1 435 ? 15.273 67.669 45.763 1.00 19.37 435 LYS A C 1
ATOM 3548 O O . LYS A 1 435 ? 15.059 66.461 45.668 1.00 18.60 435 LYS A O 1
ATOM 3554 N N . PHE A 1 436 ? 15.527 68.282 46.912 1.00 17.71 436 PHE A N 1
ATOM 3555 C CA . PHE A 1 436 ? 15.581 67.580 48.185 1.00 18.58 436 PHE A CA 1
ATOM 3556 C C . PHE A 1 436 ? 14.269 66.850 48.465 1.00 18.23 436 PHE A C 1
ATOM 3557 O O . PHE A 1 436 ? 14.271 65.679 48.842 1.00 18.69 436 PHE A O 1
ATOM 3565 N N . ARG A 1 437 ? 13.151 67.547 48.292 1.00 17.45 437 ARG A N 1
ATOM 3566 C CA . ARG A 1 437 ? 11.838 66.960 48.535 1.00 17.24 437 ARG A CA 1
ATOM 3567 C C . ARG A 1 437 ? 11.515 65.805 47.608 1.00 17.11 437 ARG A C 1
ATOM 3568 O O . ARG A 1 437 ? 10.884 64.830 48.020 1.00 16.36 437 ARG A O 1
ATOM 3576 N N . LEU A 1 438 ? 11.928 65.911 46.351 1.00 16.30 438 LEU A N 1
ATOM 3577 C CA . LEU A 1 438 ? 11.638 64.847 45.406 1.00 16.28 438 LEU A CA 1
ATOM 3578 C C . LEU A 1 438 ? 12.406 63.589 45.805 1.00 15.16 438 LEU A C 1
ATOM 3579 O O . LEU A 1 438 ? 11.926 62.480 45.613 1.00 15.71 438 LEU A O 1
ATOM 3584 N N . ALA A 1 439 ? 13.592 63.776 46.377 1.00 15.37 439 ALA A N 1
ATOM 3585 C CA . ALA A 1 439 ? 14.416 62.664 46.822 1.00 15.09 439 ALA A CA 1
ATOM 3586 C C . ALA A 1 439 ? 13.784 61.996 48.039 1.00 14.75 439 ALA A C 1
ATOM 3587 O O . ALA A 1 439 ? 13.829 60.774 48.189 1.00 14.97 439 ALA A O 1
ATOM 3589 N N . VAL A 1 440 ? 13.199 62.805 48.916 1.00 15.10 440 VAL A N 1
ATOM 3590 C CA . VAL A 1 440 ? 12.547 62.283 50.116 1.00 14.63 440 VAL A CA 1
ATOM 3591 C C . VAL A 1 440 ? 11.287 61.524 49.704 1.00 15.40 440 VAL A C 1
ATOM 3592 O O . VAL A 1 440 ? 10.988 60.457 50.246 1.00 13.57 440 VAL A O 1
ATOM 3596 N N . LEU A 1 441 ? 10.552 62.079 48.742 1.00 14.75 441 LEU A N 1
ATOM 3597 C CA . LEU A 1 441 ? 9.338 61.438 48.250 1.00 15.90 441 LEU A CA 1
ATOM 3598 C C . LEU A 1 441 ? 9.701 60.043 47.736 1.00 16.22 441 LEU A C 1
ATOM 3599 O O . LEU A 1 441 ? 9.014 59.063 48.027 1.00 16.54 441 LEU A O 1
ATOM 3604 N N . PHE A 1 442 ? 10.790 59.957 46.978 1.00 15.66 442 PHE A N 1
ATOM 3605 C CA . PHE A 1 442 ? 11.253 58.674 46.460 1.00 16.26 442 PHE A CA 1
ATOM 3606 C C . PHE A 1 442 ? 11.633 57.755 47.623 1.00 16.69 442 PHE A C 1
ATOM 3607 O O . PHE A 1 442 ? 11.184 56.616 47.688 1.00 17.51 442 PHE A O 1
ATOM 3615 N N . GLN A 1 443 ? 12.467 58.255 48.533 1.00 16.82 443 GLN A N 1
ATOM 3616 C CA . GLN A 1 443 ? 12.905 57.488 49.698 1.00 16.74 443 GLN A CA 1
ATOM 3617 C C . GLN A 1 443 ? 11.727 56.852 50.426 1.00 17.98 443 GLN A C 1
ATOM 3618 O O . GLN A 1 443 ? 11.715 55.647 50.690 1.00 16.20 443 GLN A O 1
ATOM 3624 N N . MET A 1 444 ? 10.735 57.678 50.738 1.00 16.60 444 MET A N 1
ATOM 3625 C CA . MET A 1 444 ? 9.546 57.254 51.473 1.00 18.59 444 MET A CA 1
ATOM 3626 C C . MET A 1 444 ? 8.608 56.294 50.720 1.00 17.91 444 MET A C 1
ATOM 3627 O O . MET A 1 444 ? 7.711 55.713 51.330 1.00 17.84 444 MET A O 1
ATOM 3632 N N . THR A 1 445 ? 8.799 56.119 49.411 1.00 16.42 445 THR A N 1
ATOM 3633 C CA . THR A 1 445 ? 7.932 55.211 48.646 1.00 15.92 445 THR A CA 1
ATOM 3634 C C . THR A 1 445 ? 8.675 54.051 47.985 1.00 15.49 445 THR A C 1
ATOM 3635 O O . THR A 1 445 ? 8.054 53.169 47.397 1.00 15.77 445 THR A O 1
ATOM 3639 N N . TYR A 1 446 ? 9.999 54.038 48.100 1.00 14.59 446 TYR A N 1
ATOM 3640 C CA . TYR A 1 446 ? 10.804 52.973 47.484 1.00 15.68 446 TYR A CA 1
ATOM 3641 C C . TYR A 1 446 ? 11.000 51.729 48.372 1.00 15.53 446 TYR A C 1
ATOM 3642 O O . TYR A 1 446 ? 10.721 51.750 49.572 1.00 15.58 446 TYR A O 1
ATOM 3651 N N . LEU A 1 447 ? 11.481 50.654 47.751 1.00 15.53 447 LEU A N 1
ATOM 3652 C CA . LEU A 1 447 ? 11.738 49.375 48.416 1.00 16.51 447 LEU A CA 1
ATOM 3653 C C . LEU A 1 447 ? 12.914 49.475 49.383 1.00 15.18 447 LEU A C 1
ATOM 3654 O O . LEU A 1 447 ? 14.040 49.783 48.983 1.00 13.17 447 LEU A O 1
ATOM 3659 N N . GLY A 1 448 ? 12.647 49.200 50.654 1.00 13.90 448 GLY A N 1
ATOM 3660 C CA . GLY A 1 448 ? 13.687 49.274 51.660 1.00 15.78 448 GLY A CA 1
ATOM 3661 C C . GLY A 1 448 ? 13.178 50.045 52.861 1.00 17.94 448 GLY A C 1
ATOM 3662 O O . GLY A 1 448 ? 12.023 50.466 52.876 1.00 21.19 448 GLY A O 1
ATOM 3663 N N . THR A 1 449 ? 14.032 50.235 53.861 1.00 16.98 449 THR A N 1
ATOM 3664 C CA . THR A 1 449 ? 13.659 50.953 55.073 1.00 17.02 449 THR A CA 1
ATOM 3665 C C . THR A 1 449 ? 14.180 52.395 55.050 1.00 15.73 449 THR A C 1
ATOM 3666 O O . THR A 1 449 ? 15.385 52.621 55.008 1.00 16.75 449 THR A O 1
ATOM 3670 N N . PRO A 1 450 ? 13.277 53.388 55.080 1.00 15.44 450 PRO A N 1
ATOM 3671 C CA . PRO A 1 450 ? 13.715 54.787 55.066 1.00 15.47 450 PRO A CA 1
ATOM 3672 C C . PRO A 1 450 ? 14.500 55.129 56.334 1.00 16.02 450 PRO A C 1
ATOM 3673 O O . PRO A 1 450 ? 14.096 54.762 57.436 1.00 16.00 450 PRO A O 1
ATOM 3677 N N . LEU A 1 451 ? 15.622 55.822 56.171 1.00 15.42 451 LEU A N 1
ATOM 3678 C CA . LEU A 1 451 ? 16.439 56.232 57.306 1.00 17.33 451 LEU A CA 1
ATOM 3679 C C . LEU A 1 451 ? 16.642 57.743 57.257 1.00 17.15 451 LEU A C 1
ATOM 3680 O O . LEU A 1 451 ? 17.228 58.273 56.312 1.00 17.76 451 LEU A O 1
ATOM 3685 N N . ILE A 1 452 ? 16.153 58.427 58.286 1.00 16.17 452 ILE A N 1
ATOM 3686 C CA . ILE A 1 452 ? 16.244 59.881 58.385 1.00 16.08 452 ILE A CA 1
ATOM 3687 C C . ILE A 1 452 ? 17.412 60.298 59.272 1.00 16.51 452 ILE A C 1
ATOM 3688 O O . ILE A 1 452 ? 17.550 59.801 60.388 1.00 17.98 452 ILE A O 1
ATOM 3693 N N . TYR A 1 453 ? 18.262 61.194 58.777 1.00 16.42 453 TYR A N 1
ATOM 3694 C CA . TYR A 1 453 ? 19.402 61.677 59.560 1.00 15.97 453 TYR A CA 1
ATOM 3695 C C . TYR A 1 453 ? 18.854 62.850 60.377 1.00 13.80 453 TYR A C 1
ATOM 3696 O O . TYR A 1 453 ? 18.166 63.702 59.821 1.00 14.73 453 TYR A O 1
ATOM 3705 N N . TYR A 1 454 ? 19.141 62.903 61.680 1.00 14.33 454 TYR A N 1
ATOM 3706 C CA . TYR A 1 454 ? 18.598 63.971 62.533 1.00 14.75 454 TYR A CA 1
ATOM 3707 C C . TYR A 1 454 ? 18.731 65.379 61.955 1.00 16.95 454 TYR A C 1
ATOM 3708 O O . TYR A 1 454 ? 19.811 65.793 61.508 1.00 15.67 454 TYR A O 1
ATOM 3717 N N . GLY A 1 455 ? 17.620 66.109 61.967 1.00 15.51 455 GLY A N 1
ATOM 3718 C CA . GLY A 1 455 ? 17.622 67.475 61.469 1.00 16.57 455 GLY A CA 1
ATOM 3719 C C . GLY A 1 455 ? 17.247 67.648 60.010 1.00 17.84 455 GLY A C 1
ATOM 3720 O O . GLY A 1 455 ? 16.791 68.723 59.614 1.00 18.69 455 GLY A O 1
ATOM 3721 N N . ASP A 1 456 ? 17.455 66.613 59.201 1.00 15.50 456 ASP A N 1
ATOM 3722 C CA . ASP A 1 456 ? 17.107 66.694 57.781 1.00 17.73 456 ASP A CA 1
ATOM 3723 C C . ASP A 1 456 ? 15.625 67.061 57.631 1.00 18.15 456 ASP A C 1
ATOM 3724 O O . ASP A 1 456 ? 15.262 67.854 56.762 1.00 18.85 456 ASP A O 1
ATOM 3729 N N . GLU A 1 457 ? 14.779 66.507 58.499 1.00 18.57 457 GLU A N 1
ATOM 3730 C CA . GLU A 1 457 ? 13.341 66.768 58.437 1.00 17.74 457 GLU A CA 1
ATOM 3731 C C . GLU A 1 457 ? 12.933 68.228 58.706 1.00 18.19 457 GLU A C 1
ATOM 3732 O O . GLU A 1 457 ? 11.819 68.630 58.376 1.00 19.03 457 GLU A O 1
ATOM 3738 N N . ILE A 1 458 ? 13.828 69.014 59.301 1.00 20.20 458 ILE A N 1
ATOM 3739 C CA . ILE A 1 458 ? 13.538 70.425 59.597 1.00 21.95 458 ILE A CA 1
ATOM 3740 C C . ILE A 1 458 ? 14.409 71.379 58.787 1.00 22.65 458 ILE A C 1
ATOM 3741 O O . ILE A 1 458 ? 14.523 72.567 59.113 1.00 22.47 458 ILE A O 1
ATOM 3746 N N . GLY A 1 459 ? 14.995 70.842 57.720 1.00 23.06 459 GLY A N 1
ATOM 3747 C CA . GLY A 1 459 ? 15.865 71.597 56.829 1.00 22.93 459 GLY A CA 1
ATOM 3748 C C . GLY A 1 459 ? 17.277 71.973 57.245 1.00 23.04 459 GLY A C 1
ATOM 3749 O O . GLY A 1 459 ? 17.766 73.036 56.873 1.00 23.41 459 GLY A O 1
ATOM 3750 N N . MET A 1 460 ? 17.948 71.119 58.009 1.00 21.71 460 MET A N 1
ATOM 3751 C CA . MET A 1 460 ? 19.315 71.435 58.394 1.00 21.76 460 MET A CA 1
ATOM 3752 C C . MET A 1 460 ? 20.216 71.189 57.187 1.00 22.36 460 MET A C 1
ATOM 3753 O O . MET A 1 460 ? 19.881 70.401 56.299 1.00 19.45 460 MET A O 1
ATOM 3758 N N . ALA A 1 461 ? 21.345 71.885 57.135 1.00 22.21 461 ALA A N 1
ATOM 3759 C CA . ALA A 1 461 ? 22.278 71.730 56.028 1.00 23.06 461 ALA A CA 1
ATOM 3760 C C . ALA A 1 461 ? 23.702 71.651 56.571 1.00 23.00 461 ALA A C 1
ATOM 3761 O O . ALA A 1 461 ? 23.916 71.779 57.776 1.00 22.80 461 ALA A O 1
ATOM 3763 N N . GLY A 1 462 ? 24.670 71.429 55.686 1.00 24.00 462 GLY A N 1
ATOM 3764 C CA . GLY A 1 462 ? 26.054 71.362 56.117 1.00 24.78 462 GLY A CA 1
ATOM 3765 C C . GLY A 1 462 ? 26.965 70.482 55.282 1.00 26.19 462 GLY A C 1
ATOM 3766 O O . GLY A 1 462 ? 26.522 69.537 54.624 1.00 24.87 462 GLY A O 1
ATOM 3767 N N . ALA A 1 463 ? 28.254 70.802 55.302 1.00 26.72 463 ALA A N 1
ATOM 3768 C CA . ALA A 1 463 ? 29.244 70.023 54.567 1.00 26.80 463 ALA A CA 1
ATOM 3769 C C . ALA A 1 463 ? 29.474 68.750 55.364 1.00 26.96 463 ALA A C 1
ATOM 3770 O O . ALA A 1 463 ? 28.904 68.582 56.443 1.00 26.58 463 ALA A O 1
ATOM 3772 N N . THR A 1 464 ? 30.303 67.853 54.842 1.00 27.33 464 THR A N 1
ATOM 3773 C CA . THR A 1 464 ? 30.575 66.600 55.537 1.00 28.08 464 THR A CA 1
ATOM 3774 C C . THR A 1 464 ? 31.198 66.844 56.909 1.00 29.06 464 THR A C 1
ATOM 3775 O O . THR A 1 464 ? 31.520 67.978 57.266 1.00 29.17 464 THR A O 1
ATOM 3779 N N . ASP A 1 465 ? 31.381 65.765 57.661 1.00 30.38 465 ASP A N 1
ATOM 3780 C CA . ASP A 1 465 ? 31.946 65.837 58.999 1.00 31.57 465 ASP A CA 1
ATOM 3781 C C . ASP A 1 465 ? 33.098 66.839 59.035 1.00 32.82 465 ASP A C 1
ATOM 3782 O O . ASP A 1 465 ? 33.982 66.815 58.177 1.00 33.15 465 ASP A O 1
ATOM 3787 N N . PRO A 1 466 ? 33.122 67.715 60.057 1.00 32.07 466 PRO A N 1
ATOM 3788 C CA . PRO A 1 466 ? 32.131 67.790 61.133 1.00 30.61 466 PRO A CA 1
ATOM 3789 C C . PRO A 1 466 ? 30.978 68.763 60.897 1.00 29.43 466 PRO A C 1
ATOM 3790 O O . PRO A 1 466 ? 30.140 68.950 61.779 1.00 28.49 466 PRO A O 1
ATOM 3794 N N . ASP A 1 467 ? 30.921 69.383 59.724 1.00 26.47 467 ASP A N 1
ATOM 3795 C CA . ASP A 1 467 ? 29.844 70.333 59.475 1.00 26.28 467 ASP A CA 1
ATOM 3796 C C . ASP A 1 467 ? 28.471 69.667 59.409 1.00 26.10 467 ASP A C 1
ATOM 3797 O O . ASP A 1 467 ? 27.447 70.345 59.486 1.00 24.93 467 ASP A O 1
ATOM 3802 N N . CYS A 1 468 ? 28.447 68.346 59.254 1.00 24.99 468 CYS A N 1
ATOM 3803 C CA . CYS A 1 468 ? 27.176 67.619 59.188 1.00 25.91 468 CYS A CA 1
ATOM 3804 C C . CYS A 1 468 ? 26.714 67.297 60.606 1.00 26.24 468 CYS A C 1
ATOM 3805 O O . CYS A 1 468 ? 25.641 66.728 60.809 1.00 25.87 468 CYS A O 1
ATOM 3808 N N . LEU A 1 469 ? 27.534 67.687 61.578 1.00 24.96 469 LEU A N 1
ATOM 3809 C CA . LEU A 1 469 ? 27.259 67.423 62.981 1.00 24.88 469 LEU A CA 1
ATOM 3810 C C . LEU A 1 469 ? 26.795 68.639 63.783 1.00 25.21 469 LEU A C 1
ATOM 3811 O O . LEU A 1 469 ? 27.031 68.716 64.987 1.00 25.83 469 LEU A O 1
ATOM 3816 N N . ARG A 1 470 ? 26.153 69.596 63.123 1.00 24.35 470 ARG A N 1
ATOM 3817 C CA . ARG A 1 470 ? 25.678 70.787 63.814 1.00 24.23 470 ARG A CA 1
ATOM 3818 C C . ARG A 1 470 ? 24.620 70.436 64.847 1.00 23.69 470 ARG A C 1
ATOM 3819 O O . ARG A 1 470 ? 23.905 69.437 64.711 1.00 20.80 470 ARG A O 1
ATOM 3827 N N . PRO A 1 471 ? 24.511 71.256 65.904 1.00 23.17 471 PRO A N 1
ATOM 3828 C CA . PRO A 1 471 ? 23.518 71.010 66.950 1.00 23.24 471 PRO A CA 1
ATOM 3829 C C . PRO A 1 471 ? 22.108 71.122 66.372 1.00 22.67 471 PRO A C 1
ATOM 3830 O O . PRO A 1 471 ? 21.821 72.021 65.581 1.00 22.35 471 PRO A O 1
ATOM 3834 N N . MET A 1 472 ? 21.239 70.192 66.755 1.00 21.46 472 MET A N 1
ATOM 3835 C CA . MET A 1 472 ? 19.863 70.175 66.270 1.00 21.03 472 MET A CA 1
ATOM 3836 C C . MET A 1 472 ? 19.155 71.512 66.459 1.00 22.02 472 MET A C 1
ATOM 3837 O O . MET A 1 472 ? 19.292 72.155 67.501 1.00 22.87 472 MET A O 1
ATOM 3842 N N . ILE A 1 473 ? 18.393 71.922 65.448 1.00 21.25 473 ILE A N 1
ATOM 3843 C CA . ILE A 1 473 ? 17.653 73.179 65.501 1.00 23.42 473 ILE A CA 1
ATOM 3844 C C . ILE A 1 473 ? 16.312 72.898 66.162 1.00 24.06 473 ILE A C 1
ATOM 3845 O O . ILE A 1 473 ? 15.477 72.195 65.594 1.00 22.82 473 ILE A O 1
ATOM 3850 N N . TRP A 1 474 ? 16.106 73.439 67.359 1.00 24.87 474 TRP A N 1
ATOM 3851 C CA . TRP A 1 474 ? 14.857 73.218 68.085 1.00 27.09 474 TRP A CA 1
ATOM 3852 C C . TRP A 1 474 ? 13.891 74.396 68.068 1.00 29.80 474 TRP A C 1
ATOM 3853 O O . TRP A 1 474 ? 12.676 74.206 68.162 1.00 29.63 474 TRP A O 1
ATOM 3864 N N . GLU A 1 475 ? 14.422 75.610 67.963 1.00 31.09 475 GLU A N 1
ATOM 3865 C CA . GLU A 1 475 ? 13.566 76.790 67.923 1.00 34.33 475 GLU A CA 1
ATOM 3866 C C . GLU A 1 475 ? 12.675 76.665 66.693 1.00 34.54 475 GLU A C 1
ATOM 3867 O O . GLU A 1 475 ? 13.143 76.751 65.556 1.00 34.47 475 GLU A O 1
ATOM 3873 N N . GLU A 1 476 ? 11.388 76.451 66.937 1.00 34.01 476 GLU A N 1
ATOM 3874 C CA . GLU A 1 476 ? 10.415 76.270 65.870 1.00 34.93 476 GLU A CA 1
ATOM 3875 C C . GLU A 1 476 ? 10.492 77.295 64.749 1.00 34.38 476 GLU A C 1
ATOM 3876 O O . GLU A 1 476 ? 10.371 76.948 63.573 1.00 33.22 476 GLU A O 1
ATOM 3882 N N . LYS A 1 477 ? 10.688 78.557 65.112 1.00 33.47 477 LYS A N 1
ATOM 3883 C CA . LYS A 1 477 ? 10.774 79.627 64.125 1.00 35.28 477 LYS A CA 1
ATOM 3884 C C . LYS A 1 477 ? 11.981 79.442 63.205 1.00 33.53 477 LYS A C 1
ATOM 3885 O O . LYS A 1 477 ? 12.040 80.024 62.123 1.00 33.43 477 LYS A O 1
ATOM 3891 N N . GLU A 1 478 ? 12.938 78.627 63.641 1.00 31.76 478 GLU A N 1
ATOM 3892 C CA . GLU A 1 478 ? 14.148 78.373 62.863 1.00 30.68 478 GLU A CA 1
ATOM 3893 C C . GLU A 1 478 ? 14.075 77.061 62.082 1.00 28.71 478 GLU A C 1
ATOM 3894 O O . GLU A 1 478 ? 14.961 76.753 61.284 1.00 26.07 478 GLU A O 1
ATOM 3900 N N . GLN A 1 479 ? 13.023 76.287 62.319 1.00 27.27 479 GLN A N 1
ATOM 3901 C CA . GLN A 1 479 ? 12.841 75.014 61.632 1.00 24.88 479 GLN A CA 1
ATOM 3902 C C . GLN A 1 479 ? 12.002 75.206 60.378 1.00 24.58 479 GLN A C 1
ATOM 3903 O O . GLN A 1 479 ? 11.208 76.149 60.287 1.00 23.44 479 GLN A O 1
ATOM 3909 N N . ASN A 1 480 ? 12.171 74.304 59.417 1.00 23.55 480 ASN A N 1
ATOM 3910 C CA . ASN A 1 480 ? 11.395 74.364 58.186 1.00 24.02 480 ASN A CA 1
ATOM 3911 C C . ASN A 1 480 ? 10.197 73.465 58.467 1.00 23.92 480 ASN A C 1
ATOM 3912 O O . ASN A 1 480 ? 10.240 72.257 58.220 1.00 22.79 480 ASN A O 1
ATOM 3917 N N . ARG A 1 481 ? 9.124 74.058 58.980 1.00 23.93 481 ARG A N 1
ATOM 3918 C CA . ARG A 1 481 ? 7.927 73.293 59.327 1.00 24.77 481 ARG A CA 1
ATOM 3919 C C . ARG A 1 481 ? 7.198 72.765 58.105 1.00 24.11 481 ARG A C 1
ATOM 3920 O O . ARG A 1 481 ? 6.448 71.788 58.189 1.00 24.73 481 ARG A O 1
ATOM 3928 N N . GLY A 1 482 ? 7.407 73.421 56.970 1.00 23.78 482 GLY A N 1
ATOM 3929 C CA . GLY A 1 482 ? 6.771 72.964 55.749 1.00 22.64 482 GLY A CA 1
ATOM 3930 C C . GLY A 1 482 ? 7.339 71.589 55.447 1.00 20.81 482 GLY A C 1
ATOM 3931 O O . GLY A 1 482 ? 6.602 70.650 55.172 1.00 18.86 482 GLY A O 1
ATOM 3932 N N . LEU A 1 483 ? 8.662 71.473 55.521 1.00 21.71 483 LEU A N 1
ATOM 3933 C CA . LEU A 1 483 ? 9.344 70.209 55.262 1.00 21.43 483 LEU A CA 1
ATOM 3934 C C . LEU A 1 483 ? 8.897 69.165 56.272 1.00 19.72 483 LEU A C 1
ATOM 3935 O O . LEU A 1 483 ? 8.618 68.024 55.918 1.00 20.45 483 LEU A O 1
ATOM 3940 N N . PHE A 1 484 ? 8.847 69.567 57.537 1.00 20.54 484 PHE A N 1
ATOM 3941 C CA . PHE A 1 484 ? 8.437 68.680 58.615 1.00 19.32 484 PHE A CA 1
ATOM 3942 C C . PHE A 1 484 ? 7.103 68.028 58.280 1.00 19.72 484 PHE A C 1
ATOM 3943 O O . PHE A 1 484 ? 6.975 66.805 58.320 1.00 19.57 484 PHE A O 1
ATOM 3951 N N . GLU A 1 485 ? 6.113 68.844 57.930 1.00 19.46 485 GLU A N 1
ATOM 3952 C CA . GLU A 1 485 ? 4.787 68.333 57.594 1.00 18.62 485 GLU A CA 1
ATOM 3953 C C . GLU A 1 485 ? 4.818 67.437 56.365 1.00 17.80 485 GLU A C 1
ATOM 3954 O O . GLU A 1 485 ? 4.011 66.519 56.236 1.00 16.50 485 GLU A O 1
ATOM 3960 N N . PHE A 1 486 ? 5.751 67.707 55.460 1.00 18.11 486 PHE A N 1
ATOM 3961 C CA . PHE A 1 486 ? 5.888 66.911 54.249 1.00 18.26 486 PHE A CA 1
ATOM 3962 C C . PHE A 1 486 ? 6.354 65.517 54.658 1.00 17.88 486 PHE A C 1
ATOM 3963 O O . PHE A 1 486 ? 5.810 64.511 54.210 1.00 16.45 486 PHE A O 1
ATOM 3971 N N . TYR A 1 487 ? 7.372 65.468 55.513 1.00 17.39 487 TYR A N 1
ATOM 3972 C CA . TYR A 1 487 ? 7.896 64.198 56.012 1.00 17.83 487 TYR A CA 1
ATOM 3973 C C . TYR A 1 487 ? 6.794 63.433 56.722 1.00 17.13 487 TYR A C 1
ATOM 3974 O O . TYR A 1 487 ? 6.569 62.247 56.461 1.00 15.95 487 TYR A O 1
ATOM 3983 N N . LYS A 1 488 ? 6.122 64.115 57.645 1.00 15.94 488 LYS A N 1
ATOM 3984 C CA . LYS A 1 488 ? 5.040 63.498 58.402 1.00 16.50 488 LYS A CA 1
ATOM 3985 C C . LYS A 1 488 ? 3.996 62.880 57.487 1.00 16.13 488 LYS A C 1
ATOM 3986 O O . LYS A 1 488 ? 3.571 61.739 57.696 1.00 16.45 488 LYS A O 1
ATOM 3992 N N . GLU A 1 489 ? 3.585 63.624 56.464 1.00 16.94 489 GLU A N 1
ATOM 3993 C CA . GLU A 1 489 ? 2.566 63.133 55.534 1.00 16.67 489 GLU A CA 1
ATOM 3994 C C . GLU A 1 489 ? 3.037 61.912 54.745 1.00 16.49 489 GLU A C 1
ATOM 3995 O O . GLU A 1 489 ? 2.271 60.970 54.542 1.00 15.77 489 GLU A O 1
ATOM 4001 N N . LEU A 1 490 ? 4.292 61.922 54.300 1.00 17.57 490 LEU A N 1
ATOM 4002 C CA . LEU A 1 490 ? 4.830 60.783 53.549 1.00 16.47 490 LEU A CA 1
ATOM 4003 C C . LEU A 1 490 ? 4.870 59.557 54.454 1.00 17.09 490 LEU A C 1
ATOM 4004 O O . LEU A 1 490 ? 4.546 58.441 54.037 1.00 16.52 490 LEU A O 1
ATOM 4009 N N . ILE A 1 491 ? 5.275 59.771 55.701 1.00 15.92 491 ILE A N 1
ATOM 4010 C CA . ILE A 1 491 ? 5.356 58.684 56.674 1.00 19.21 491 ILE A CA 1
ATOM 4011 C C . ILE A 1 491 ? 3.978 58.079 56.931 1.00 17.92 491 ILE A C 1
ATOM 4012 O O . ILE A 1 491 ? 3.835 56.855 57.001 1.00 18.78 491 ILE A O 1
ATOM 4017 N N . ARG A 1 492 ? 2.964 58.931 57.072 1.00 16.47 492 ARG A N 1
ATOM 4018 C CA . ARG A 1 492 ? 1.612 58.427 57.292 1.00 17.40 492 ARG A CA 1
ATOM 4019 C C . ARG A 1 492 ? 1.184 57.597 56.076 1.00 17.98 492 ARG A C 1
ATOM 4020 O O . ARG A 1 492 ? 0.626 56.503 56.218 1.00 16.03 492 ARG A O 1
ATOM 4028 N N . LEU A 1 493 ? 1.458 58.115 54.882 1.00 18.34 493 LEU A N 1
ATOM 4029 C CA . LEU A 1 493 ? 1.103 57.414 53.650 1.00 21.11 493 LEU A CA 1
ATOM 4030 C C . LEU A 1 493 ? 1.764 56.040 53.572 1.00 21.22 493 LEU A C 1
ATOM 4031 O O . LEU A 1 493 ? 1.123 55.055 53.199 1.00 22.37 493 LEU A O 1
ATOM 4036 N N . ARG A 1 494 ? 3.047 55.971 53.921 1.00 21.43 494 ARG A N 1
ATOM 4037 C CA . ARG A 1 494 ? 3.765 54.701 53.872 1.00 21.88 494 ARG A CA 1
ATOM 4038 C C . ARG A 1 494 ? 3.111 53.666 54.796 1.00 23.36 494 ARG A C 1
ATOM 4039 O O . ARG A 1 494 ? 3.051 52.480 54.464 1.00 23.16 494 ARG A O 1
ATOM 4047 N N . HIS A 1 495 ? 2.602 54.111 55.942 1.00 25.05 495 HIS A N 1
ATOM 4048 C CA . HIS A 1 495 ? 1.950 53.187 56.866 1.00 26.90 495 HIS A CA 1
ATOM 4049 C C . HIS A 1 495 ? 0.563 52.754 56.405 1.00 26.96 495 HIS A C 1
ATOM 4050 O O . HIS A 1 495 ? 0.113 51.655 56.737 1.00 27.26 495 HIS A O 1
ATOM 4057 N N . ARG A 1 496 ? -0.118 53.607 55.648 1.00 26.17 496 ARG A N 1
ATOM 4058 C CA . ARG A 1 496 ? -1.457 53.271 55.169 1.00 26.79 496 ARG A CA 1
ATOM 4059 C C . ARG A 1 496 ? -1.463 52.443 53.889 1.00 27.18 496 ARG A C 1
ATOM 4060 O O . ARG A 1 496 ? -2.441 51.747 53.605 1.00 26.41 496 ARG A O 1
ATOM 4068 N N . LEU A 1 497 ? -0.379 52.515 53.121 1.00 25.24 497 LEU A N 1
ATOM 4069 C CA . LEU A 1 497 ? -0.294 51.764 51.871 1.00 23.95 497 LEU A CA 1
ATOM 4070 C C . LEU A 1 497 ? 0.622 50.557 52.019 1.00 22.67 497 LEU A C 1
ATOM 4071 O O . LEU A 1 497 ? 1.846 50.689 52.012 1.00 22.32 497 LEU A O 1
ATOM 4076 N N . ALA A 1 498 ? 0.016 49.380 52.148 1.00 21.42 498 ALA A N 1
ATOM 4077 C CA . ALA A 1 498 ? 0.762 48.143 52.313 1.00 20.29 498 ALA A CA 1
ATOM 4078 C C . ALA A 1 498 ? 1.809 47.927 51.228 1.00 19.22 498 ALA A C 1
ATOM 4079 O O . ALA A 1 498 ? 2.900 47.423 51.504 1.00 17.97 498 ALA A O 1
ATOM 4081 N N . SER A 1 499 ? 1.491 48.314 49.997 1.00 17.12 499 SER A N 1
ATOM 4082 C CA . SER A 1 499 ? 2.435 48.119 48.901 1.00 19.37 499 SER A CA 1
ATOM 4083 C C . SER A 1 499 ? 3.727 48.918 49.066 1.00 19.32 499 SER A C 1
ATOM 4084 O O . SER A 1 499 ? 4.751 48.565 48.481 1.00 19.28 499 SER A O 1
ATOM 4087 N N . LEU A 1 500 ? 3.692 49.984 49.862 1.00 19.36 500 LEU A N 1
ATOM 4088 C CA . LEU A 1 500 ? 4.894 50.784 50.048 1.00 19.70 500 LEU A CA 1
ATOM 4089 C C . LEU A 1 500 ? 5.878 50.143 51.023 1.00 19.83 500 LEU A C 1
ATOM 4090 O O . LEU A 1 500 ? 7.063 50.465 51.010 1.00 21.66 500 LEU A O 1
ATOM 4095 N N . THR A 1 501 ? 5.400 49.232 51.863 1.00 20.68 501 THR A N 1
ATOM 4096 C CA . THR A 1 501 ? 6.279 48.575 52.820 1.00 20.08 501 THR A CA 1
ATOM 4097 C C . THR A 1 501 ? 6.506 47.101 52.517 1.00 20.78 501 THR A C 1
ATOM 4098 O O . THR A 1 501 ? 7.595 46.587 52.748 1.00 22.11 501 THR A O 1
ATOM 4102 N N . ARG A 1 502 ? 5.477 46.418 52.022 1.00 19.80 502 ARG A N 1
ATOM 4103 C CA . ARG A 1 502 ? 5.583 44.990 51.727 1.00 21.19 502 ARG A CA 1
ATOM 4104 C C . ARG A 1 502 ? 5.396 44.669 50.248 1.00 22.81 502 ARG A C 1
ATOM 4105 O O . ARG A 1 502 ? 5.254 43.504 49.872 1.00 23.24 502 ARG A O 1
ATOM 4113 N N . GLY A 1 503 ? 5.421 45.688 49.400 1.00 20.51 503 GLY A N 1
ATOM 4114 C CA . GLY A 1 503 ? 5.231 45.436 47.986 1.00 20.20 503 GLY A CA 1
ATOM 4115 C C . GLY A 1 503 ? 6.517 45.246 47.215 1.00 19.45 503 GLY A C 1
ATOM 4116 O O . GLY A 1 503 ? 7.602 45.554 47.710 1.00 18.49 503 GLY A O 1
ATOM 4117 N N . ASN A 1 504 ? 6.398 44.701 46.010 1.00 18.76 504 ASN A N 1
ATOM 4118 C CA . ASN A 1 504 ? 7.557 44.518 45.156 1.00 19.00 504 ASN A CA 1
ATOM 4119 C C . ASN A 1 504 ? 7.710 45.837 44.419 1.00 19.31 504 ASN A C 1
ATOM 4120 O O . ASN A 1 504 ? 6.937 46.767 44.644 1.00 17.85 504 ASN A O 1
ATOM 4125 N N . VAL A 1 505 ? 8.723 45.943 43.574 1.00 19.24 505 VAL A N 1
ATOM 4126 C CA . VAL A 1 505 ? 8.911 47.163 42.819 1.00 19.64 505 VAL A CA 1
ATOM 4127 C C . VAL A 1 505 ? 9.164 46.812 41.361 1.00 21.05 505 VAL A C 1
ATOM 4128 O O . VAL A 1 505 ? 9.895 45.870 41.059 1.00 21.98 505 VAL A O 1
ATOM 4132 N N . ARG A 1 506 ? 8.534 47.558 40.461 1.00 20.26 506 ARG A N 1
ATOM 4133 C CA . ARG A 1 506 ? 8.714 47.347 39.029 1.00 20.15 506 ARG A CA 1
ATOM 4134 C C . ARG A 1 506 ? 8.820 48.714 38.379 1.00 19.82 506 ARG A C 1
ATOM 4135 O O . ARG A 1 506 ? 8.104 49.645 38.750 1.00 18.57 506 ARG A O 1
ATOM 4143 N N . SER A 1 507 ? 9.730 48.838 37.422 1.00 18.93 507 SER A N 1
ATOM 4144 C CA . SER A 1 507 ? 9.903 50.099 36.728 1.00 19.85 507 SER A CA 1
ATOM 4145 C C . SER A 1 507 ? 8.695 50.300 35.826 1.00 21.20 507 SER A C 1
ATOM 4146 O O . SER A 1 507 ? 8.227 49.365 35.165 1.00 18.75 507 SER A O 1
ATOM 4149 N N . TRP A 1 508 ? 8.196 51.532 35.809 1.00 21.16 508 TRP A N 1
ATOM 4150 C CA . TRP A 1 508 ? 7.004 51.882 35.051 1.00 22.26 508 TRP A CA 1
ATOM 4151 C C . TRP A 1 508 ? 7.291 52.773 33.848 1.00 23.45 508 TRP A C 1
ATOM 4152 O O . TRP A 1 508 ? 6.711 52.585 32.779 1.00 24.27 508 TRP A O 1
ATOM 4163 N N . HIS A 1 509 ? 8.171 53.749 34.032 1.00 22.87 509 HIS A N 1
ATOM 4164 C CA . HIS A 1 509 ? 8.517 54.662 32.953 1.00 25.75 509 HIS A CA 1
ATOM 4165 C C . HIS A 1 509 ? 9.880 55.278 33.231 1.00 25.83 509 HIS A C 1
ATOM 4166 O O . HIS A 1 509 ? 10.207 55.561 34.381 1.00 26.27 509 HIS A O 1
ATOM 4173 N N . ALA A 1 510 ? 10.666 55.495 32.184 1.00 25.12 510 ALA A N 1
ATOM 4174 C CA . ALA A 1 510 ? 11.980 56.112 32.330 1.00 26.27 510 ALA A CA 1
ATOM 4175 C C . ALA A 1 510 ? 12.298 56.883 31.057 1.00 27.45 510 ALA A C 1
ATOM 4176 O O . ALA A 1 510 ? 12.542 56.294 30.003 1.00 29.37 510 ALA A O 1
ATOM 4178 N N . ASP A 1 511 ? 12.268 58.206 31.162 1.00 27.41 511 ASP A N 1
ATOM 4179 C CA . ASP A 1 511 ? 12.537 59.087 30.033 1.00 26.83 511 ASP A CA 1
ATOM 4180 C C . ASP A 1 511 ? 13.809 59.874 30.323 1.00 25.03 511 ASP A C 1
ATOM 4181 O O . ASP A 1 511 ? 13.795 60.810 31.117 1.00 24.18 511 ASP A O 1
ATOM 4186 N N . LYS A 1 512 ? 14.905 59.486 29.681 1.00 24.79 512 LYS A N 1
ATOM 4187 C CA . LYS A 1 512 ? 16.191 60.144 29.875 1.00 26.04 512 LYS A CA 1
ATOM 4188 C C . LYS A 1 512 ? 16.173 61.593 29.402 1.00 26.46 512 LYS A C 1
ATOM 4189 O O . LYS A 1 512 ? 16.923 62.426 29.905 1.00 26.63 512 LYS A O 1
ATOM 4195 N N . GLN A 1 513 ? 15.316 61.890 28.431 1.00 27.16 513 GLN A N 1
ATOM 4196 C CA . GLN A 1 513 ? 15.215 63.239 27.889 1.00 28.01 513 GLN A CA 1
ATOM 4197 C C . GLN A 1 513 ? 14.511 64.171 28.866 1.00 26.75 513 GLN A C 1
ATOM 4198 O O . GLN A 1 513 ? 15.032 65.228 29.218 1.00 26.03 513 GLN A O 1
ATOM 4204 N N . ALA A 1 514 ? 13.321 63.776 29.301 1.00 25.91 514 ALA A N 1
ATOM 4205 C CA . ALA A 1 514 ? 12.551 64.582 30.238 1.00 25.00 514 ALA A CA 1
ATOM 4206 C C . ALA A 1 514 ? 13.048 64.358 31.664 1.00 25.15 514 ALA A C 1
ATOM 4207 O O . ALA A 1 514 ? 12.658 65.078 32.583 1.00 25.21 514 ALA A O 1
ATOM 4209 N N . ASN A 1 515 ? 13.927 63.370 31.829 1.00 23.95 515 ASN A N 1
ATOM 4210 C CA . ASN A 1 515 ? 14.485 62.998 33.134 1.00 22.80 515 ASN A CA 1
ATOM 4211 C C . ASN A 1 515 ? 13.355 62.658 34.093 1.00 22.30 515 ASN A C 1
ATOM 4212 O O . ASN A 1 515 ? 13.337 63.091 35.244 1.00 21.92 515 ASN A O 1
ATOM 4217 N N . LEU A 1 516 ? 12.407 61.876 33.601 1.00 22.30 516 LEU A N 1
ATOM 4218 C CA . LEU A 1 516 ? 11.279 61.472 34.411 1.00 22.08 516 LEU A CA 1
ATOM 4219 C C . LEU A 1 516 ? 11.313 59.962 34.625 1.00 20.87 516 LEU A C 1
ATOM 4220 O O . LEU A 1 516 ? 11.494 59.192 33.684 1.00 21.49 516 LEU A O 1
ATOM 4225 N N . TYR A 1 517 ? 11.152 59.549 35.876 1.00 20.20 517 TYR A N 1
ATOM 4226 C CA . TYR A 1 517 ? 11.159 58.137 36.228 1.00 18.33 517 TYR A CA 1
ATOM 4227 C C . TYR A 1 517 ? 9.916 57.785 37.033 1.00 18.25 517 TYR A C 1
ATOM 4228 O O . TYR A 1 517 ? 9.498 58.544 37.904 1.00 19.12 517 TYR A O 1
ATOM 4237 N N . ALA A 1 518 ? 9.321 56.637 36.732 1.00 18.88 518 ALA A N 1
ATOM 4238 C CA . ALA A 1 518 ? 8.142 56.188 37.460 1.00 18.24 518 ALA A CA 1
ATOM 4239 C C . ALA A 1 518 ? 8.284 54.704 37.751 1.00 18.60 518 ALA A C 1
ATOM 4240 O O . ALA A 1 518 ? 8.871 53.964 36.963 1.00 19.28 518 ALA A O 1
ATOM 4242 N N . PHE A 1 519 ? 7.756 54.277 38.895 1.00 18.20 519 PHE A N 1
ATOM 4243 C CA . PHE A 1 519 ? 7.806 52.875 39.290 1.00 18.23 519 PHE A CA 1
ATOM 4244 C C . PHE A 1 519 ? 6.525 52.536 40.029 1.00 19.01 519 PHE A C 1
ATOM 4245 O O . PHE A 1 519 ? 5.825 53.427 40.503 1.00 19.88 519 PHE A O 1
ATOM 4253 N N . VAL A 1 520 ? 6.222 51.249 40.127 1.00 18.91 520 VAL A N 1
ATOM 4254 C CA . VAL A 1 520 ? 5.015 50.805 40.796 1.00 19.05 520 VAL A CA 1
ATOM 4255 C C . VAL A 1 520 ? 5.338 49.804 41.892 1.00 19.68 520 VAL A C 1
ATOM 4256 O O . VAL A 1 520 ? 6.171 48.911 41.710 1.00 20.23 520 VAL A O 1
ATOM 4260 N N . ARG A 1 521 ? 4.694 49.981 43.041 1.00 18.65 521 ARG A N 1
ATOM 4261 C CA . ARG A 1 521 ? 4.863 49.073 44.171 1.00 17.49 521 ARG A CA 1
ATOM 4262 C C . ARG A 1 521 ? 3.593 48.234 44.157 1.00 19.05 521 ARG A C 1
ATOM 4263 O O . ARG A 1 521 ? 2.500 48.777 44.025 1.00 17.82 521 ARG A O 1
ATOM 4271 N N . THR A 1 522 ? 3.728 46.918 44.287 1.00 20.52 522 THR A N 1
ATOM 4272 C CA . THR A 1 522 ? 2.564 46.038 44.252 1.00 21.08 522 THR A CA 1
ATOM 4273 C C . THR A 1 522 ? 2.524 45.001 45.365 1.00 21.80 522 THR A C 1
ATOM 4274 O O . THR A 1 522 ? 3.523 44.349 45.676 1.00 18.41 522 THR A O 1
ATOM 4278 N N . VAL A 1 523 ? 1.346 44.856 45.959 1.00 22.99 523 VAL A N 1
ATOM 4279 C CA . VAL A 1 523 ? 1.103 43.867 47.006 1.00 26.71 523 VAL A CA 1
ATOM 4280 C C . VAL A 1 523 ? -0.333 43.428 46.762 1.00 27.34 523 VAL A C 1
ATOM 4281 O O . VAL A 1 523 ? -1.246 44.251 46.763 1.00 26.08 523 VAL A O 1
ATOM 4285 N N . GLN A 1 524 ? -0.522 42.135 46.519 1.00 28.86 524 GLN A N 1
ATOM 4286 C CA . GLN A 1 524 ? -1.860 41.605 46.257 1.00 31.79 524 GLN A CA 1
ATOM 4287 C C . GLN A 1 524 ? -2.448 42.385 45.065 1.00 30.75 524 GLN A C 1
ATOM 4288 O O . GLN A 1 524 ? -1.814 42.499 44.021 1.00 29.65 524 GLN A O 1
ATOM 4294 N N . ASP A 1 525 ? -3.644 42.939 45.239 1.00 30.18 525 ASP A N 1
ATOM 4295 C CA . ASP A 1 525 ? -4.301 43.695 44.174 1.00 29.84 525 ASP A CA 1
ATOM 4296 C C . ASP A 1 525 ? -4.011 45.194 44.225 1.00 29.11 525 ASP A C 1
ATOM 4297 O O . ASP A 1 525 ? -4.414 45.941 43.335 1.00 28.32 525 ASP A O 1
ATOM 4302 N N . GLN A 1 526 ? -3.306 45.634 45.262 1.00 26.11 526 GLN A N 1
ATOM 4303 C CA . GLN A 1 526 ? -2.986 47.046 45.405 1.00 23.64 526 GLN A CA 1
ATOM 4304 C C . GLN A 1 526 ? -1.805 47.489 44.547 1.00 24.66 526 GLN A C 1
ATOM 4305 O O . GLN A 1 526 ? -0.752 46.845 44.518 1.00 23.59 526 GLN A O 1
ATOM 4311 N N . HIS A 1 527 ? -1.994 48.606 43.853 1.00 24.18 527 HIS A N 1
ATOM 4312 C CA . HIS A 1 527 ? -0.959 49.178 43.002 1.00 23.91 527 HIS A CA 1
ATOM 4313 C C . HIS A 1 527 ? -0.758 50.639 43.383 1.00 24.54 527 HIS A C 1
ATOM 4314 O O . HIS A 1 527 ? -1.722 51.393 43.519 1.00 23.89 527 HIS A O 1
ATOM 4321 N N . VAL A 1 528 ? 0.495 51.031 43.567 1.00 22.20 528 VAL A N 1
ATOM 4322 C CA . VAL A 1 528 ? 0.819 52.412 43.886 1.00 20.99 528 VAL A CA 1
ATOM 4323 C C . VAL A 1 528 ? 1.945 52.836 42.951 1.00 22.29 528 VAL A C 1
ATOM 4324 O O . VAL A 1 528 ? 3.075 52.356 43.056 1.00 21.46 528 VAL A O 1
ATOM 4328 N N . GLY A 1 529 ? 1.619 53.727 42.023 1.00 20.38 529 GLY A N 1
ATOM 4329 C CA . GLY A 1 529 ? 2.606 54.199 41.074 1.00 21.12 529 GLY A CA 1
ATOM 4330 C C . GLY A 1 529 ? 3.161 55.550 41.469 1.00 20.04 529 GLY A C 1
ATOM 4331 O O . GLY A 1 529 ? 2.411 56.482 41.751 1.00 21.71 529 GLY A O 1
ATOM 4332 N N . VAL A 1 530 ? 4.482 55.654 41.499 1.00 18.92 530 VAL A N 1
ATOM 4333 C CA . VAL A 1 530 ? 5.138 56.901 41.855 1.00 18.19 530 VAL A CA 1
ATOM 4334 C C . VAL A 1 530 ? 5.765 57.481 40.590 1.00 19.10 530 VAL A C 1
ATOM 4335 O O . VAL A 1 530 ? 6.464 56.782 39.858 1.00 18.51 530 VAL A O 1
ATOM 4339 N N . VAL A 1 531 ? 5.486 58.754 40.327 1.00 20.09 531 VAL A N 1
ATOM 4340 C CA . VAL A 1 531 ? 6.007 59.438 39.149 1.00 20.14 531 VAL A CA 1
ATOM 4341 C C . VAL A 1 531 ? 6.830 60.632 39.604 1.00 20.08 531 VAL A C 1
ATOM 4342 O O . VAL A 1 531 ? 6.327 61.514 40.294 1.00 21.59 531 VAL A O 1
ATOM 4346 N N . LEU A 1 532 ? 8.095 60.662 39.207 1.00 19.23 532 LEU A N 1
ATOM 4347 C CA . LEU A 1 532 ? 8.984 61.743 39.602 1.00 19.70 532 LEU A CA 1
ATOM 4348 C C . LEU A 1 532 ? 9.422 62.603 38.426 1.00 21.07 532 LEU A C 1
ATOM 4349 O O . LEU A 1 532 ? 10.102 62.121 37.517 1.00 20.70 532 LEU A O 1
ATOM 4354 N N . ASN A 1 533 ? 9.039 63.874 38.432 1.00 22.34 533 ASN A N 1
ATOM 4355 C CA . ASN A 1 533 ? 9.455 64.764 37.357 1.00 20.60 533 ASN A CA 1
ATOM 4356 C C . ASN A 1 533 ? 10.708 65.455 37.869 1.00 21.34 533 ASN A C 1
ATOM 4357 O O . ASN A 1 533 ? 10.648 66.542 38.438 1.00 22.00 533 ASN A O 1
ATOM 4362 N N . ASN A 1 534 ? 11.853 64.826 37.635 1.00 21.28 534 ASN A N 1
ATOM 4363 C CA . ASN A 1 534 ? 13.116 65.353 38.114 1.00 21.55 534 ASN A CA 1
ATOM 4364 C C . ASN A 1 534 ? 13.748 66.335 37.142 1.00 23.54 534 ASN A C 1
ATOM 4365 O O . ASN A 1 534 ? 14.853 66.123 36.642 1.00 22.63 534 ASN A O 1
ATOM 4370 N N . ARG A 1 535 ? 13.018 67.415 36.882 1.00 24.45 535 ARG A N 1
ATOM 4371 C CA . ARG A 1 535 ? 13.471 68.463 35.983 1.00 27.29 535 ARG A CA 1
ATOM 4372 C C . ARG A 1 535 ? 12.820 69.772 36.423 1.00 27.24 535 ARG A C 1
ATOM 4373 O O . ARG A 1 535 ? 11.698 69.776 36.938 1.00 24.71 535 ARG A O 1
ATOM 4381 N N . GLY A 1 536 ? 13.531 70.875 36.221 1.00 26.76 536 GLY A N 1
ATOM 4382 C CA . GLY A 1 536 ? 13.022 72.173 36.616 1.00 29.77 536 GLY A CA 1
ATOM 4383 C C . GLY A 1 536 ? 11.996 72.787 35.684 1.00 31.47 536 GLY A C 1
ATOM 4384 O O . GLY A 1 536 ? 11.935 74.007 35.538 1.00 32.85 536 GLY A O 1
ATOM 4385 N N . GLU A 1 537 ? 11.188 71.951 35.046 1.00 32.08 537 GLU A N 1
ATOM 4386 C CA . GLU A 1 537 ? 10.165 72.455 34.148 1.00 33.29 537 GLU A CA 1
ATOM 4387 C C . GLU A 1 537 ? 8.941 71.569 34.093 1.00 31.94 537 GLU A C 1
ATOM 4388 O O . GLU A 1 537 ? 9.031 70.351 34.244 1.00 30.42 537 GLU A O 1
ATOM 4394 N N . LYS A 1 538 ? 7.792 72.200 33.879 1.00 30.38 538 LYS A N 1
ATOM 4395 C CA . LYS A 1 538 ? 6.524 71.492 33.782 1.00 29.67 538 LYS A CA 1
ATOM 4396 C C . LYS A 1 538 ? 6.610 70.624 32.535 1.00 28.53 538 LYS A C 1
ATOM 4397 O O . LYS A 1 538 ? 7.007 71.104 31.473 1.00 26.63 538 LYS A O 1
ATOM 4403 N N . GLN A 1 539 ? 6.260 69.347 32.659 1.00 27.71 539 GLN A N 1
ATOM 4404 C CA . GLN A 1 539 ? 6.313 68.453 31.507 1.00 28.77 539 GLN A CA 1
ATOM 4405 C C . GLN A 1 539 ? 5.114 67.523 31.469 1.00 29.13 539 GLN A C 1
ATOM 4406 O O . GLN A 1 539 ? 4.488 67.256 32.491 1.00 29.99 539 GLN A O 1
A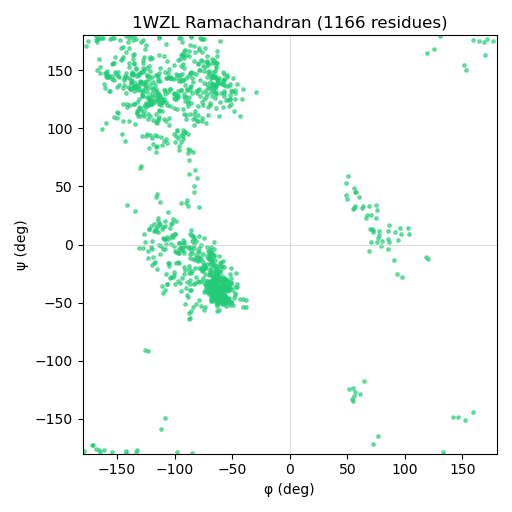TOM 4412 N N . THR A 1 540 ? 4.796 67.037 30.277 1.00 29.64 540 THR A N 1
ATOM 4413 C CA . THR A 1 540 ? 3.673 66.133 30.102 1.00 30.17 540 THR A CA 1
ATOM 4414 C C . THR A 1 540 ? 4.195 64.795 29.593 1.00 31.23 540 THR A C 1
ATOM 4415 O O . THR A 1 540 ? 5.070 64.751 28.725 1.00 32.26 540 THR A O 1
ATOM 4419 N N . VAL A 1 541 ? 3.668 63.707 30.142 1.00 31.63 541 VAL A N 1
ATOM 4420 C CA . VAL A 1 541 ? 4.086 62.374 29.734 1.00 31.79 541 VAL A CA 1
ATOM 4421 C C . VAL A 1 541 ? 2.908 61.423 29.640 1.00 31.96 541 VAL A C 1
ATOM 4422 O O . VAL A 1 541 ? 1.894 61.605 30.310 1.00 31.63 541 VAL A O 1
ATOM 4426 N N . LEU A 1 542 ? 3.051 60.412 28.790 1.00 33.43 542 LEU A N 1
ATOM 4427 C CA . LEU A 1 542 ? 2.016 59.406 28.594 1.00 33.87 542 LEU A CA 1
ATOM 4428 C C . LEU A 1 542 ? 2.539 58.072 29.111 1.00 33.82 542 LEU A C 1
ATOM 4429 O O . LEU A 1 542 ? 3.437 57.477 28.514 1.00 33.26 542 LEU A O 1
ATOM 4434 N N . LEU A 1 543 ? 1.982 57.608 30.224 1.00 33.23 543 LEU A N 1
ATOM 4435 C CA . LEU A 1 543 ? 2.405 56.342 30.809 1.00 33.76 543 LEU A CA 1
ATOM 4436 C C . LEU A 1 543 ? 1.469 55.221 30.376 1.00 33.87 543 LEU A C 1
ATOM 4437 O O . LEU A 1 543 ? 0.271 55.439 30.198 1.00 33.63 543 LEU A O 1
ATOM 4442 N N . GLN A 1 544 ? 2.021 54.024 30.210 1.00 34.46 544 GLN A N 1
ATOM 4443 C CA . GLN A 1 544 ? 1.233 52.868 29.803 1.00 35.39 544 GLN A CA 1
ATOM 4444 C C . GLN A 1 544 ? 0.514 52.274 31.007 1.00 35.86 544 GLN A C 1
ATOM 4445 O O . GLN A 1 544 ? 1.121 52.051 32.053 1.00 34.67 544 GLN A O 1
ATOM 4451 N N . VAL A 1 545 ? -0.781 52.017 30.856 1.00 36.06 545 VAL A N 1
ATOM 4452 C CA . VAL A 1 545 ? -1.575 51.465 31.944 1.00 38.08 545 VAL A CA 1
ATOM 4453 C C . VAL A 1 545 ? -2.667 50.506 31.474 1.00 40.90 545 VAL A C 1
ATOM 4454 O O . VAL A 1 545 ? -3.768 50.926 31.120 1.00 41.70 545 VAL A O 1
ATOM 4458 N N . PRO A 1 546 ? -2.375 49.197 31.471 1.00 43.40 546 PRO A N 1
ATOM 4459 C CA . PRO A 1 546 ? -3.364 48.203 31.041 1.00 45.19 546 PRO A CA 1
ATOM 4460 C C . PRO A 1 546 ? -4.566 48.180 31.981 1.00 46.58 546 PRO A C 1
ATOM 4461 O O . PRO A 1 546 ? -4.406 48.203 33.201 1.00 47.47 546 PRO A O 1
ATOM 4465 N N . GLU A 1 547 ? -5.761 48.139 31.399 1.00 47.83 547 GLU A N 1
ATOM 4466 C CA . GLU A 1 547 ? -7.001 48.119 32.165 1.00 49.27 547 GLU A CA 1
ATOM 4467 C C . GLU A 1 547 ? -7.025 47.130 33.323 1.00 48.59 547 GLU A C 1
ATOM 4468 O O . GLU A 1 547 ? -7.769 47.315 34.289 1.00 48.74 547 GLU A O 1
ATOM 4474 N N . SER A 1 548 ? -6.211 46.085 33.233 1.00 48.20 548 SER A N 1
ATOM 4475 C CA . SER A 1 548 ? -6.156 45.074 34.283 1.00 47.43 548 SER A CA 1
ATOM 4476 C C . SER A 1 548 ? -5.723 45.667 35.621 1.00 46.67 548 SER A C 1
ATOM 4477 O O . SER A 1 548 ? -6.264 45.311 36.669 1.00 46.43 548 SER A O 1
ATOM 4480 N N . GLY A 1 549 ? -4.751 46.573 35.582 1.00 45.14 549 GLY A N 1
ATOM 4481 C CA . GLY A 1 549 ? -4.270 47.191 36.805 1.00 44.61 549 GLY A CA 1
ATOM 4482 C C . GLY A 1 549 ? -5.115 48.365 37.266 1.00 44.03 549 GLY A C 1
ATOM 4483 O O . GLY A 1 549 ? -4.811 48.992 38.282 1.00 43.82 549 GLY A O 1
ATOM 4484 N N . GLY A 1 550 ? -6.174 48.666 36.521 1.00 43.01 550 GLY A N 1
ATOM 4485 C CA . GLY A 1 550 ? -7.043 49.773 36.885 1.00 41.56 550 GLY A CA 1
ATOM 4486 C C . GLY A 1 550 ? -7.104 50.865 35.833 1.00 40.47 550 GLY A C 1
ATOM 4487 O O . GLY A 1 550 ? -6.272 50.913 34.928 1.00 41.30 550 GLY A O 1
ATOM 4488 N N . LYS A 1 551 ? -8.095 51.743 35.953 1.00 39.20 551 LYS A N 1
ATOM 4489 C CA . LYS A 1 551 ? -8.276 52.847 35.017 1.00 38.18 551 LYS A CA 1
ATOM 4490 C C . LYS A 1 551 ? -8.466 54.177 35.747 1.00 37.22 551 LYS A C 1
ATOM 4491 O O . LYS A 1 551 ? -8.584 55.230 35.118 1.00 35.47 551 LYS A O 1
ATOM 4497 N N . THR A 1 552 ? -8.492 54.118 37.078 1.00 35.48 552 THR A N 1
ATOM 4498 C CA . THR A 1 552 ? -8.647 55.308 37.913 1.00 32.96 552 THR A CA 1
ATOM 4499 C C . THR A 1 552 ? -7.648 55.285 39.072 1.00 31.44 552 THR A C 1
ATOM 4500 O O . THR A 1 552 ? -7.449 54.255 39.721 1.00 29.38 552 THR A O 1
ATOM 4504 N N . TRP A 1 553 ? -7.019 56.425 39.328 1.00 29.84 553 TRP A N 1
ATOM 4505 C CA . TRP A 1 553 ? -6.045 56.529 40.408 1.00 29.61 553 TRP A CA 1
ATOM 4506 C C . TRP A 1 553 ? -6.256 57.815 41.194 1.00 29.41 553 TRP A C 1
ATOM 4507 O O . TRP A 1 553 ? -6.852 58.775 40.699 1.00 28.00 553 TRP A O 1
ATOM 4518 N N . LEU A 1 554 ? -5.746 57.830 42.418 1.00 27.80 554 LEU A N 1
ATOM 4519 C CA . LEU A 1 554 ? -5.865 58.995 43.274 1.00 26.35 554 LEU A CA 1
ATOM 4520 C C . LEU A 1 554 ? -4.467 59.417 43.706 1.00 25.61 554 LEU A C 1
ATOM 4521 O O . LEU A 1 554 ? -3.668 58.581 44.132 1.00 22.67 554 LEU A O 1
ATOM 4526 N N . ASP A 1 555 ? -4.162 60.703 43.565 1.00 24.47 555 ASP A N 1
ATOM 4527 C CA . ASP A 1 555 ? -2.859 61.223 43.977 1.00 26.10 555 ASP A CA 1
ATOM 4528 C C . ASP A 1 555 ? -2.993 61.479 45.465 1.00 25.63 555 ASP A C 1
ATOM 4529 O O . ASP A 1 555 ? -3.593 62.467 45.895 1.00 25.70 555 ASP A O 1
ATOM 4534 N N . CYS A 1 556 ? -2.431 60.568 46.247 1.00 24.85 556 CYS A N 1
ATOM 4535 C CA . CYS A 1 556 ? -2.508 60.637 47.702 1.00 23.81 556 CYS A CA 1
ATOM 4536 C C . CYS A 1 556 ? -1.946 61.906 48.328 1.00 23.60 556 CYS A C 1
ATOM 4537 O O . CYS A 1 556 ? -2.199 62.194 49.496 1.00 23.63 556 CYS A O 1
ATOM 4540 N N . LEU A 1 557 ? -1.196 62.668 47.545 1.00 23.24 557 LEU A N 1
ATOM 4541 C CA . LEU A 1 557 ? -0.608 63.905 48.038 1.00 24.42 557 LEU A CA 1
ATOM 4542 C C . LEU A 1 557 ? -1.518 65.105 47.838 1.00 24.58 557 LEU A C 1
ATOM 4543 O O . LEU A 1 557 ? -1.497 66.042 48.633 1.00 25.61 557 LEU A O 1
ATOM 4548 N N . THR A 1 558 ? -2.307 65.085 46.770 1.00 22.87 558 THR A N 1
ATOM 4549 C CA . THR A 1 558 ? -3.196 66.207 46.483 1.00 24.56 558 THR A CA 1
ATOM 4550 C C . THR A 1 558 ? -4.682 65.875 46.448 1.00 24.06 558 THR A C 1
ATOM 4551 O O . THR A 1 558 ? -5.518 66.771 46.535 1.00 26.01 558 THR A O 1
ATOM 4555 N N . GLY A 1 559 ? -5.010 64.597 46.317 1.00 23.20 559 GLY A N 1
ATOM 4556 C CA . GLY A 1 559 ? -6.406 64.216 46.244 1.00 24.01 559 GLY A CA 1
ATOM 4557 C C . GLY A 1 559 ? -6.930 64.286 44.817 1.00 25.82 559 GLY A C 1
ATOM 4558 O O . GLY A 1 559 ? -8.109 64.040 44.571 1.00 25.03 559 GLY A O 1
ATOM 4559 N N . GLU A 1 560 ? -6.061 64.624 43.866 1.00 27.63 560 GLU A N 1
ATOM 4560 C CA . GLU A 1 560 ? -6.473 64.708 42.464 1.00 28.77 560 GLU A CA 1
ATOM 4561 C C . GLU A 1 560 ? -6.819 63.328 41.919 1.00 30.55 560 GLU A C 1
ATOM 4562 O O . GLU A 1 560 ? -6.101 62.356 42.166 1.00 30.53 560 GLU A O 1
ATOM 4568 N N . GLU A 1 561 ? -7.914 63.247 41.169 1.00 31.31 561 GLU A N 1
ATOM 4569 C CA . GLU A 1 561 ? -8.343 61.980 40.588 1.00 33.13 561 GLU A CA 1
ATOM 4570 C C . GLU A 1 561 ? -7.911 61.935 39.123 1.00 33.67 561 GLU A C 1
ATOM 4571 O O . GLU A 1 561 ? -8.224 62.841 38.352 1.00 33.50 561 GLU A O 1
ATOM 4577 N N . VAL A 1 562 ? -7.179 60.891 38.743 1.00 33.16 562 VAL A N 1
ATOM 4578 C CA . VAL A 1 562 ? -6.718 60.756 37.364 1.00 33.26 562 VAL A CA 1
ATOM 4579 C C . VAL A 1 562 ? -7.348 59.544 36.686 1.00 33.79 562 VAL A C 1
ATOM 4580 O O . VAL A 1 562 ? -7.596 58.523 37.327 1.00 33.96 562 VAL A O 1
ATOM 4584 N N . HIS A 1 563 ? -7.600 59.664 35.386 1.00 34.32 563 HIS A N 1
ATOM 4585 C CA . HIS A 1 563 ? -8.237 58.595 34.617 1.00 34.75 563 HIS A CA 1
ATOM 4586 C C . HIS A 1 563 ? -7.407 58.202 33.399 1.00 34.98 563 HIS A C 1
ATOM 4587 O O . HIS A 1 563 ? -6.838 59.056 32.716 1.00 34.77 563 HIS A O 1
ATOM 4594 N N . GLY A 1 564 ? -7.347 56.906 33.124 1.00 34.90 564 GLY A N 1
ATOM 4595 C CA . GLY A 1 564 ? -6.589 56.442 31.979 1.00 37.26 564 GLY A CA 1
ATOM 4596 C C . GLY A 1 564 ? -7.494 56.293 30.773 1.00 38.52 564 GLY A C 1
ATOM 4597 O O . GLY A 1 564 ? -8.638 55.855 30.902 1.00 38.23 564 GLY A O 1
ATOM 4598 N N . LYS A 1 565 ? -6.996 56.674 29.601 1.00 40.10 565 LYS A N 1
ATOM 4599 C CA . LYS A 1 565 ? -7.777 56.556 28.376 1.00 41.69 565 LYS A CA 1
ATOM 4600 C C . LYS A 1 565 ? -7.131 55.529 27.455 1.00 41.26 565 LYS A C 1
ATOM 4601 O O . LYS A 1 565 ? -5.964 55.659 27.077 1.00 39.77 565 LYS A O 1
ATOM 4607 N N . GLN A 1 566 ? -7.895 54.496 27.116 1.00 41.43 566 GLN A N 1
ATOM 4608 C CA . GLN A 1 566 ? -7.423 53.438 26.233 1.00 42.23 566 GLN A CA 1
ATOM 4609 C C . GLN A 1 566 ? -6.054 52.878 26.626 1.00 41.79 566 GLN A C 1
ATOM 4610 O O . GLN A 1 566 ? -5.138 52.827 25.803 1.00 40.86 566 GLN A O 1
ATOM 4616 N N . GLY A 1 567 ? -5.920 52.465 27.883 1.00 41.20 567 GLY A N 1
ATOM 4617 C CA . GLY A 1 567 ? -4.666 51.897 28.348 1.00 40.07 567 GLY A CA 1
ATOM 4618 C C . GLY A 1 567 ? -3.514 52.878 28.465 1.00 39.70 567 GLY A C 1
ATOM 4619 O O . GLY A 1 567 ? -2.359 52.475 28.603 1.00 38.02 567 GLY A O 1
ATOM 4620 N N . GLN A 1 568 ? -3.822 54.168 28.411 1.00 39.77 568 GLN A N 1
ATOM 4621 C CA . GLN A 1 568 ? -2.796 55.194 28.521 1.00 38.88 568 GLN A CA 1
ATOM 4622 C C . GLN A 1 568 ? -3.172 56.221 29.579 1.00 38.43 568 GLN A C 1
ATOM 4623 O O . GLN A 1 568 ? -4.352 56.497 29.798 1.00 36.90 568 GLN A O 1
ATOM 4629 N N . LEU A 1 569 ? -2.159 56.777 30.236 1.00 37.13 569 LEU A N 1
ATOM 4630 C CA . LEU A 1 569 ? -2.370 57.775 31.276 1.00 36.42 569 LEU A CA 1
ATOM 4631 C C . LEU A 1 569 ? -1.534 59.017 30.994 1.00 35.20 569 LEU A C 1
ATOM 4632 O O . LEU A 1 569 ? -0.303 58.982 31.055 1.00 34.09 569 LEU A O 1
ATOM 4637 N N . LYS A 1 570 ? -2.218 60.113 30.683 1.00 35.61 570 LYS A N 1
ATOM 4638 C CA . LYS A 1 570 ? -1.564 61.380 30.379 1.00 35.11 570 LYS A CA 1
ATOM 4639 C C . LYS A 1 570 ? -1.415 62.206 31.649 1.00 34.56 570 LYS A C 1
ATOM 4640 O O . LYS A 1 570 ? -2.397 62.499 32.328 1.00 34.48 570 LYS A O 1
ATOM 4646 N N . LEU A 1 571 ? -0.180 62.580 31.965 1.00 33.85 571 LEU A N 1
ATOM 4647 C CA . LEU A 1 571 ? 0.099 63.364 33.163 1.00 33.13 571 LEU A CA 1
ATOM 4648 C C . LEU A 1 571 ? 0.968 64.577 32.881 1.00 31.98 571 LEU A C 1
ATOM 4649 O O . LEU A 1 571 ? 1.913 64.515 32.094 1.00 33.12 571 LEU A O 1
ATOM 4654 N N . THR A 1 572 ? 0.639 65.684 33.531 1.00 31.13 572 THR A N 1
ATOM 4655 C CA . THR A 1 572 ? 1.405 66.910 33.384 1.00 30.74 572 THR A CA 1
ATOM 4656 C C . THR A 1 572 ? 1.894 67.268 34.786 1.00 30.49 572 THR A C 1
ATOM 4657 O O . THR A 1 572 ? 1.107 67.621 35.663 1.00 30.84 572 THR A O 1
ATOM 4661 N N . LEU A 1 573 ? 3.199 67.149 34.993 1.00 29.40 573 LEU A N 1
ATOM 4662 C CA . LEU A 1 573 ? 3.796 67.421 36.291 1.00 29.87 573 LEU A CA 1
ATOM 4663 C C . LEU A 1 573 ? 4.518 68.757 36.351 1.00 28.40 573 LEU A C 1
ATOM 4664 O O . LEU A 1 573 ? 5.158 69.178 35.384 1.00 28.45 573 LEU A O 1
ATOM 4669 N N . ARG A 1 574 ? 4.417 69.421 37.496 1.00 26.50 574 ARG A N 1
ATOM 4670 C CA . ARG A 1 574 ? 5.094 70.691 37.679 1.00 27.04 574 ARG A CA 1
ATOM 4671 C C . ARG A 1 574 ? 6.568 70.425 37.966 1.00 25.97 574 ARG A C 1
ATOM 4672 O O . ARG A 1 574 ? 6.963 69.281 38.202 1.00 23.32 574 ARG A O 1
ATOM 4680 N N . PRO A 1 575 ? 7.403 71.476 37.946 1.00 24.86 575 PRO A N 1
ATOM 4681 C CA . PRO A 1 575 ? 8.838 71.310 38.206 1.00 24.33 575 PRO A CA 1
ATOM 4682 C C . PRO A 1 575 ? 9.132 70.550 39.502 1.00 24.67 575 PRO A C 1
ATOM 4683 O O . PRO A 1 575 ? 8.668 70.930 40.573 1.00 23.08 575 PRO A O 1
ATOM 4687 N N . TYR A 1 576 ? 9.912 69.479 39.384 1.00 24.33 576 TYR A N 1
ATOM 4688 C CA . TYR A 1 576 ? 10.293 68.636 40.516 1.00 23.81 576 TYR A CA 1
ATOM 4689 C C . TYR A 1 576 ? 9.104 68.103 41.309 1.00 23.32 576 TYR A C 1
ATOM 4690 O O . TYR A 1 576 ? 9.211 67.844 42.511 1.00 25.10 576 TYR A O 1
ATOM 4699 N N . GLN A 1 577 ? 7.981 67.901 40.630 1.00 23.33 577 GLN A N 1
ATOM 4700 C CA . GLN A 1 577 ? 6.795 67.378 41.295 1.00 23.38 577 GLN A CA 1
ATOM 4701 C C . GLN A 1 577 ? 6.822 65.854 41.310 1.00 22.88 577 GLN A C 1
ATOM 4702 O O . GLN A 1 577 ? 7.325 65.215 40.382 1.00 22.84 577 GLN A O 1
ATOM 4708 N N . GLY A 1 578 ? 6.276 65.288 42.378 1.00 20.95 578 GLY A N 1
ATOM 4709 C CA . GLY A 1 578 ? 6.204 63.852 42.501 1.00 20.31 578 GLY A CA 1
ATOM 4710 C C . GLY A 1 578 ? 4.758 63.484 42.755 1.00 21.73 578 GLY A C 1
ATOM 4711 O O . GLY A 1 578 ? 4.067 64.175 43.502 1.00 23.98 578 GLY A O 1
ATOM 4712 N N . MET A 1 579 ? 4.282 62.425 42.112 1.00 20.98 579 MET A N 1
ATOM 4713 C CA . MET A 1 579 ? 2.912 61.978 42.310 1.00 21.12 579 MET A CA 1
ATOM 4714 C C . MET A 1 579 ? 2.920 60.553 42.847 1.00 21.11 579 MET A C 1
ATOM 4715 O O . MET A 1 579 ? 3.763 59.733 42.472 1.00 21.60 579 MET A O 1
ATOM 4720 N N . ILE A 1 580 ? 1.970 60.270 43.729 1.00 20.34 580 ILE A N 1
ATOM 4721 C CA . ILE A 1 580 ? 1.830 58.951 44.320 1.00 21.09 580 ILE A CA 1
ATOM 4722 C C . ILE A 1 580 ? 0.409 58.513 44.014 1.00 22.47 580 ILE A C 1
ATOM 4723 O O . ILE A 1 580 ? -0.525 58.868 44.737 1.00 23.07 580 ILE A O 1
ATOM 4728 N N . LEU A 1 581 ? 0.246 57.753 42.934 1.00 22.67 581 LEU A N 1
ATOM 4729 C CA . LEU A 1 581 ? -1.071 57.294 42.510 1.00 23.40 581 LEU A CA 1
ATOM 4730 C C . LEU A 1 581 ? -1.471 55.928 43.042 1.00 23.12 581 LEU A C 1
ATOM 4731 O O . LEU A 1 581 ? -0.846 54.913 42.731 1.00 22.27 581 LEU A O 1
ATOM 4736 N N . TRP A 1 582 ? -2.530 55.917 43.842 1.00 22.46 582 TRP A N 1
ATOM 4737 C CA . TRP A 1 582 ? -3.055 54.687 44.415 1.00 23.79 582 TRP A CA 1
ATOM 4738 C C . TRP A 1 582 ? -4.216 54.199 43.549 1.00 25.43 582 TRP A C 1
ATOM 4739 O O . TRP A 1 582 ? -5.131 54.963 43.248 1.00 25.66 582 TRP A O 1
ATOM 4750 N N . ASN A 1 583 ? -4.171 52.930 43.150 1.00 25.38 583 ASN A N 1
ATOM 4751 C CA . ASN A 1 583 ? -5.207 52.350 42.301 1.00 26.50 583 ASN A CA 1
ATOM 4752 C C . ASN A 1 583 ? -6.501 52.083 43.058 1.00 27.24 583 ASN A C 1
ATOM 4753 O O . ASN A 1 583 ? -7.433 51.493 42.517 1.00 26.40 583 ASN A O 1
ATOM 4758 N N . GLY A 1 584 ? -6.549 52.515 44.313 1.00 28.02 584 GLY A N 1
ATOM 4759 C CA . GLY A 1 584 ? -7.742 52.322 45.116 1.00 30.00 584 GLY A CA 1
ATOM 4760 C C . GLY A 1 584 ? -7.921 50.908 45.634 1.00 32.46 584 GLY A C 1
ATOM 4761 O O . GLY A 1 584 ? -8.947 50.587 46.237 1.00 30.55 584 GLY A O 1
ATOM 4762 N N . ARG A 1 585 ? -6.929 50.057 45.396 1.00 33.94 585 ARG A N 1
ATOM 4763 C CA . ARG A 1 585 ? -6.989 48.672 45.845 1.00 36.23 585 ARG A CA 1
ATOM 4764 C C . ARG A 1 585 ? -5.904 48.354 46.870 1.00 36.71 585 ARG A C 1
ATOM 4765 O O . ARG A 1 585 ? -6.052 47.417 47.655 1.00 36.00 585 ARG A O 1
ATOM 4773 N N . MET B 1 1 ? 34.437 41.971 22.687 1.00 28.32 1 MET B N 1
ATOM 4774 C CA . MET B 1 1 ? 34.235 40.978 23.762 1.00 27.27 1 MET B CA 1
ATOM 4775 C C . MET B 1 1 ? 32.845 41.120 24.371 1.00 26.01 1 MET B C 1
ATOM 4776 O O . MET B 1 1 ? 32.285 42.218 24.437 1.00 22.99 1 MET B O 1
ATOM 4781 N N . LEU B 1 2 ? 32.303 39.995 24.824 1.00 22.17 2 LEU B N 1
ATOM 4782 C CA . LEU B 1 2 ? 30.975 39.960 25.410 1.00 21.06 2 LEU B CA 1
ATOM 4783 C C . LEU B 1 2 ? 31.104 40.183 26.906 1.00 20.46 2 LEU B C 1
ATOM 4784 O O . LEU B 1 2 ? 31.386 39.255 27.665 1.00 19.39 2 LEU B O 1
ATOM 4789 N N . LEU B 1 3 ? 30.912 41.431 27.323 1.00 17.92 3 LEU B N 1
ATOM 4790 C CA . LEU B 1 3 ? 31.021 41.801 28.730 1.00 17.37 3 LEU B CA 1
ATOM 4791 C C . LEU B 1 3 ? 30.026 41.059 29.609 1.00 17.96 3 LEU B C 1
ATOM 4792 O O . LEU B 1 3 ? 30.276 40.833 30.797 1.00 17.78 3 LEU B O 1
ATOM 4797 N N . GLU B 1 4 ? 28.889 40.692 29.027 1.00 16.50 4 GLU B N 1
ATOM 4798 C CA . GLU B 1 4 ? 27.855 39.981 29.775 1.00 18.71 4 GLU B CA 1
ATOM 4799 C C . GLU B 1 4 ? 28.220 38.538 30.102 1.00 17.82 4 GLU B C 1
ATOM 4800 O O . GLU B 1 4 ? 27.530 37.881 30.877 1.00 18.52 4 GLU B O 1
ATOM 4806 N N . ALA B 1 5 ? 29.299 38.044 29.507 1.00 18.02 5 ALA B N 1
ATOM 4807 C CA . ALA B 1 5 ? 29.729 36.675 29.757 1.00 17.61 5 ALA B CA 1
ATOM 4808 C C . ALA B 1 5 ? 30.929 36.627 30.698 1.00 18.16 5 ALA B C 1
ATOM 4809 O O . ALA B 1 5 ? 31.435 35.551 31.011 1.00 19.27 5 ALA B O 1
ATOM 4811 N N . ILE B 1 6 ? 31.383 37.792 31.150 1.00 18.47 6 ILE B N 1
ATOM 4812 C CA . ILE B 1 6 ? 32.528 37.849 32.053 1.00 18.34 6 ILE B CA 1
ATOM 4813 C C . ILE B 1 6 ? 32.012 37.751 33.480 1.00 19.88 6 ILE B C 1
ATOM 4814 O O . ILE B 1 6 ? 31.052 38.429 33.853 1.00 19.33 6 ILE B O 1
ATOM 4819 N N . PHE B 1 7 ? 32.640 36.898 34.279 1.00 19.18 7 PHE B N 1
ATOM 4820 C CA . PHE B 1 7 ? 32.180 36.718 35.641 1.00 19.21 7 PHE B CA 1
ATOM 4821 C C . PHE B 1 7 ? 33.233 36.587 36.718 1.00 19.71 7 PHE B C 1
ATOM 4822 O O . PHE B 1 7 ? 34.293 35.983 36.527 1.00 16.93 7 PHE B O 1
ATOM 4830 N N . HIS B 1 8 ? 32.899 37.176 37.859 1.00 18.97 8 HIS B N 1
ATOM 4831 C CA . HIS B 1 8 ? 33.721 37.111 39.049 1.00 17.72 8 HIS B CA 1
ATOM 4832 C C . HIS B 1 8 ? 32.890 37.553 40.237 1.00 17.33 8 HIS B C 1
ATOM 4833 O O . HIS B 1 8 ? 31.998 38.389 40.105 1.00 16.61 8 HIS B O 1
ATOM 4840 N N . GLU B 1 9 ? 33.186 36.966 41.389 1.00 15.97 9 GLU B N 1
ATOM 4841 C CA . GLU B 1 9 ? 32.546 37.333 42.638 1.00 16.47 9 GLU B CA 1
ATOM 4842 C C . GLU B 1 9 ? 33.639 37.232 43.690 1.00 16.08 9 GLU B C 1
ATOM 4843 O O . GLU B 1 9 ? 34.522 36.365 43.598 1.00 14.64 9 GLU B O 1
ATOM 4849 N N . ALA B 1 10 ? 33.583 38.119 44.680 1.00 14.93 10 ALA B N 1
ATOM 4850 C CA . ALA B 1 10 ? 34.583 38.166 45.743 1.00 15.54 10 ALA B CA 1
ATOM 4851 C C . ALA B 1 10 ? 34.328 37.166 46.868 1.00 15.45 10 ALA B C 1
ATOM 4852 O O . ALA B 1 10 ? 34.415 37.504 48.053 1.00 16.52 10 ALA B O 1
ATOM 4854 N N . LYS B 1 11 ? 34.008 35.933 46.491 1.00 15.86 11 LYS B N 1
ATOM 4855 C CA . LYS B 1 11 ? 33.745 34.865 47.456 1.00 15.57 11 LYS B CA 1
ATOM 4856 C C . LYS B 1 11 ? 33.599 33.537 46.722 1.00 16.01 11 LYS B C 1
ATOM 4857 O O . LYS B 1 11 ? 33.818 33.453 45.507 1.00 13.92 11 LYS B O 1
ATOM 4863 N N . GLY B 1 12 ? 33.211 32.508 47.470 1.00 14.96 12 GLY B N 1
ATOM 4864 C CA . GLY B 1 12 ? 32.999 31.195 46.893 1.00 15.26 12 GLY B CA 1
ATOM 4865 C C . GLY B 1 12 ? 34.188 30.634 46.143 1.00 16.04 12 GLY B C 1
ATOM 4866 O O . GLY B 1 12 ? 35.313 30.641 46.649 1.00 13.94 12 GLY B O 1
ATOM 4867 N N . SER B 1 13 ? 33.929 30.166 44.924 1.00 15.50 13 SER B N 1
ATOM 4868 C CA . SER B 1 13 ? 34.962 29.569 44.082 1.00 16.29 13 SER B CA 1
ATOM 4869 C C . SER B 1 13 ? 35.749 30.546 43.215 1.00 17.05 13 SER B C 1
ATOM 4870 O O . SER B 1 13 ? 36.679 30.147 42.505 1.00 16.05 13 SER B O 1
ATOM 4873 N N . TYR B 1 14 ? 35.389 31.823 43.249 1.00 14.91 14 TYR B N 1
ATOM 4874 C CA . TYR B 1 14 ? 36.123 32.782 42.430 1.00 15.54 14 TYR B CA 1
ATOM 4875 C C . TYR B 1 14 ? 37.077 33.714 43.196 1.00 13.98 14 TYR B C 1
ATOM 4876 O O . TYR B 1 14 ? 37.949 34.359 42.599 1.00 14.76 14 TYR B O 1
ATOM 4885 N N . ALA B 1 15 ? 36.909 33.781 44.516 1.00 13.77 15 ALA B N 1
ATOM 4886 C CA . ALA B 1 15 ? 37.787 34.576 45.384 1.00 13.89 15 ALA B CA 1
ATOM 4887 C C . ALA B 1 15 ? 37.832 33.848 46.723 1.00 15.03 15 ALA B C 1
ATOM 4888 O O . ALA B 1 15 ? 36.808 33.730 47.395 1.00 12.60 15 ALA B O 1
ATOM 4890 N N . TYR B 1 16 ? 39.008 33.326 47.064 1.00 14.93 16 TYR B N 1
ATOM 4891 C CA . TYR B 1 16 ? 39.213 32.612 48.323 1.00 14.97 16 TYR B CA 1
ATOM 4892 C C . TYR B 1 16 ? 40.683 32.569 48.710 1.00 15.51 16 TYR B C 1
ATOM 4893 O O . TYR B 1 16 ? 41.583 32.525 47.851 1.00 15.92 16 TYR B O 1
ATOM 4902 N N . PRO B 1 17 ? 40.951 32.602 50.021 1.00 16.25 17 PRO B N 1
ATOM 4903 C CA . PRO B 1 17 ? 42.335 32.566 50.492 1.00 16.87 17 PRO B CA 1
ATOM 4904 C C . PRO B 1 17 ? 42.944 31.169 50.479 1.00 17.74 17 PRO B C 1
ATOM 4905 O O . PRO B 1 17 ? 42.235 30.164 50.612 1.00 16.65 17 PRO B O 1
ATOM 4909 N N . ILE B 1 18 ? 44.258 31.108 50.295 1.00 17.35 18 ILE B N 1
ATOM 4910 C CA . ILE B 1 18 ? 44.961 29.836 50.309 1.00 17.89 18 ILE B CA 1
ATOM 4911 C C . ILE B 1 18 ? 45.841 29.876 51.541 1.00 19.10 18 ILE B C 1
ATOM 4912 O O . ILE B 1 18 ? 46.446 28.877 51.918 1.00 19.11 18 ILE B O 1
ATOM 4917 N N . SER B 1 19 ? 45.898 31.050 52.161 1.00 17.87 19 SER B N 1
ATOM 4918 C CA . SER B 1 19 ? 46.675 31.260 53.377 1.00 21.10 19 SER B CA 1
ATOM 4919 C C . SER B 1 19 ? 46.182 32.557 53.990 1.00 21.49 19 SER B C 1
ATOM 4920 O O . SER B 1 19 ? 45.318 33.223 53.422 1.00 20.56 19 SER B O 1
ATOM 4923 N N . GLU B 1 20 ? 46.721 32.919 55.146 1.00 22.75 20 GLU B N 1
ATOM 4924 C CA . GLU B 1 20 ? 46.292 34.137 55.811 1.00 23.92 20 GLU B CA 1
ATOM 4925 C C . GLU B 1 20 ? 46.587 35.417 55.037 1.00 24.15 20 GLU B C 1
ATOM 4926 O O . GLU B 1 20 ? 45.895 36.421 55.211 1.00 23.65 20 GLU B O 1
ATOM 4932 N N . THR B 1 21 ? 47.596 35.379 54.172 1.00 22.02 21 THR B N 1
ATOM 4933 C CA . THR B 1 21 ? 47.980 36.559 53.411 1.00 22.52 21 THR B CA 1
ATOM 4934 C C . THR B 1 21 ? 47.948 36.389 51.899 1.00 22.23 21 THR B C 1
ATOM 4935 O O . THR B 1 21 ? 48.485 37.223 51.165 1.00 22.41 21 THR B O 1
ATOM 4939 N N . GLN B 1 22 ? 47.329 35.316 51.426 1.00 21.21 22 GLN B N 1
ATOM 4940 C CA . GLN B 1 22 ? 47.270 35.078 49.992 1.00 20.24 22 GLN B CA 1
ATOM 4941 C C . GLN B 1 22 ? 45.857 34.760 49.537 1.00 18.51 22 GLN B C 1
ATOM 4942 O O . GLN B 1 22 ? 45.217 33.848 50.053 1.00 20.03 22 GLN B O 1
ATOM 4948 N N . LEU B 1 23 ? 45.374 35.525 48.567 1.00 18.65 23 LEU B N 1
ATOM 4949 C CA . LEU B 1 23 ? 44.029 35.335 48.040 1.00 15.96 23 LEU B CA 1
ATOM 4950 C C . LEU B 1 23 ? 44.068 34.879 46.588 1.00 16.64 23 LEU B C 1
ATOM 4951 O O . LEU B 1 23 ? 44.679 35.534 45.734 1.00 17.31 23 LEU B O 1
ATOM 4956 N N . ARG B 1 24 ? 43.429 33.749 46.308 1.00 15.34 24 ARG B N 1
ATOM 4957 C CA . ARG B 1 24 ? 43.370 33.241 44.945 1.00 15.55 24 ARG B CA 1
ATOM 4958 C C . ARG B 1 24 ? 42.131 33.882 44.336 1.00 16.31 24 ARG B C 1
ATOM 4959 O O . ARG B 1 24 ? 41.075 33.928 44.979 1.00 14.70 24 ARG B O 1
ATOM 4967 N N . VAL B 1 25 ? 42.263 34.403 43.121 1.00 15.23 25 VAL B N 1
ATOM 4968 C CA . VAL B 1 25 ? 41.118 34.994 42.437 1.00 15.44 25 VAL B CA 1
ATOM 4969 C C . VAL B 1 25 ? 40.995 34.416 41.032 1.00 15.26 25 VAL B C 1
ATOM 4970 O O . VAL B 1 25 ? 41.992 34.194 40.342 1.00 16.38 25 VAL B O 1
ATOM 4974 N N . ARG B 1 26 ? 39.757 34.163 40.629 1.00 14.34 26 ARG B N 1
ATOM 4975 C CA . ARG B 1 26 ? 39.479 33.608 39.320 1.00 16.57 26 ARG B CA 1
ATOM 4976 C C . ARG B 1 26 ? 38.471 34.449 38.572 1.00 16.96 26 ARG B C 1
ATOM 4977 O O . ARG B 1 26 ? 37.617 35.095 39.176 1.00 16.35 26 ARG B O 1
ATOM 4985 N N . LEU B 1 27 ? 38.582 34.445 37.249 1.00 15.75 27 LEU B N 1
ATOM 4986 C CA . LEU B 1 27 ? 37.659 35.194 36.406 1.00 16.27 27 LEU B CA 1
ATOM 4987 C C . LEU B 1 27 ? 37.293 34.324 35.218 1.00 16.06 27 LEU B C 1
ATOM 4988 O O . LEU B 1 27 ? 38.128 33.588 34.690 1.00 17.28 27 LEU B O 1
ATOM 4993 N N . ARG B 1 28 ? 36.029 34.394 34.826 1.00 16.67 28 ARG B N 1
ATOM 4994 C CA . ARG B 1 28 ? 35.512 33.630 33.701 1.00 17.15 28 ARG B CA 1
ATOM 4995 C C . ARG B 1 28 ? 35.103 34.602 32.600 1.00 17.14 28 ARG B C 1
ATOM 4996 O O . ARG B 1 28 ? 34.596 35.688 32.884 1.00 16.29 28 ARG B O 1
ATOM 5004 N N . ALA B 1 29 ? 35.333 34.219 31.349 1.00 16.13 29 ALA B N 1
ATOM 5005 C CA . ALA B 1 29 ? 34.958 35.052 30.210 1.00 16.50 29 ALA B CA 1
ATOM 5006 C C . ALA B 1 29 ? 34.737 34.160 28.989 1.00 17.03 29 ALA B C 1
ATOM 5007 O O . ALA B 1 29 ? 35.278 33.055 28.915 1.00 16.11 29 ALA B O 1
ATOM 5009 N N . LYS B 1 30 ? 33.929 34.638 28.046 1.00 17.57 30 LYS B N 1
ATOM 5010 C CA . LYS B 1 30 ? 33.652 33.891 26.826 1.00 19.89 30 LYS B CA 1
ATOM 5011 C C . LYS B 1 30 ? 34.991 33.517 26.209 1.00 18.91 30 LYS B C 1
ATOM 5012 O O . LYS B 1 30 ? 35.914 34.331 26.150 1.00 18.25 30 LYS B O 1
ATOM 5018 N N . LYS B 1 31 ? 35.085 32.272 25.763 1.00 19.76 31 LYS B N 1
ATOM 5019 C CA . LYS B 1 31 ? 36.312 31.746 25.183 1.00 22.51 31 LYS B CA 1
ATOM 5020 C C . LYS B 1 31 ? 36.818 32.640 24.051 1.00 22.70 31 LYS B C 1
ATOM 5021 O O . LYS B 1 31 ? 36.090 32.934 23.103 1.00 24.23 31 LYS B O 1
ATOM 5027 N N . GLY B 1 32 ? 38.069 33.086 24.166 1.00 22.19 32 GLY B N 1
ATOM 5028 C CA . GLY B 1 32 ? 38.660 33.928 23.133 1.00 23.44 32 GLY B CA 1
ATOM 5029 C C . GLY B 1 32 ? 38.496 35.431 23.278 1.00 23.28 32 GLY B C 1
ATOM 5030 O O . GLY B 1 32 ? 39.177 36.188 22.586 1.00 24.73 32 GLY B O 1
ATOM 5031 N N . ASP B 1 33 ? 37.607 35.865 24.168 1.00 21.18 33 ASP B N 1
ATOM 5032 C CA . ASP B 1 33 ? 37.353 37.292 24.380 1.00 20.79 33 ASP B CA 1
ATOM 5033 C C . ASP B 1 33 ? 38.468 38.021 25.121 1.00 21.37 33 ASP B C 1
ATOM 5034 O O . ASP B 1 33 ? 38.737 39.196 24.867 1.00 20.53 33 ASP B O 1
ATOM 5039 N N . VAL B 1 34 ? 39.105 37.324 26.050 1.00 20.96 34 VAL B N 1
ATOM 5040 C CA . VAL B 1 34 ? 40.175 37.921 26.830 1.00 19.93 34 VAL B CA 1
ATOM 5041 C C . VAL B 1 34 ? 41.491 37.223 26.519 1.00 22.20 34 VAL B C 1
ATOM 5042 O O . VAL B 1 34 ? 41.601 36.003 26.649 1.00 21.92 34 VAL B O 1
ATOM 5046 N N . VAL B 1 35 ? 42.487 37.999 26.102 1.00 23.03 35 VAL B N 1
ATOM 5047 C CA . VAL B 1 35 ? 43.794 37.445 25.774 1.00 23.65 35 VAL B CA 1
ATOM 5048 C C . VAL B 1 35 ? 44.752 37.679 26.935 1.00 24.00 35 VAL B C 1
ATOM 5049 O O . VAL B 1 35 ? 45.733 36.959 27.100 1.00 25.36 35 VAL B O 1
ATOM 5053 N N . ARG B 1 36 ? 44.454 38.682 27.749 1.00 22.16 36 ARG B N 1
ATOM 5054 C CA . ARG B 1 36 ? 45.300 38.994 28.886 1.00 21.36 36 ARG B CA 1
ATOM 5055 C C . ARG B 1 36 ? 44.443 39.481 30.051 1.00 22.02 36 ARG B C 1
ATOM 5056 O O . ARG B 1 36 ? 43.541 40.304 29.873 1.00 19.92 36 ARG B O 1
ATOM 5064 N N . CYS B 1 37 ? 44.726 38.969 31.245 1.00 19.83 37 CYS B N 1
ATOM 5065 C CA . CYS B 1 37 ? 43.976 39.347 32.439 1.00 19.65 37 CYS B CA 1
ATOM 5066 C C . CYS B 1 37 ? 44.957 39.687 33.549 1.00 18.75 37 CYS B C 1
ATOM 5067 O O . CYS B 1 37 ? 45.716 38.833 34.003 1.00 19.13 37 CYS B O 1
ATOM 5070 N N . GLU B 1 38 ? 44.948 40.943 33.975 1.00 18.01 38 GLU B N 1
ATOM 5071 C CA . GLU B 1 38 ? 45.839 41.383 35.034 1.00 17.93 38 GLU B CA 1
ATOM 5072 C C . GLU B 1 38 ? 45.024 41.945 36.197 1.00 18.56 38 GLU B C 1
ATOM 5073 O O . GLU B 1 38 ? 43.940 42.501 35.995 1.00 17.13 38 GLU B O 1
ATOM 5079 N N . VAL B 1 39 ? 45.547 41.796 37.410 1.00 16.29 39 VAL B N 1
ATOM 5080 C CA . VAL B 1 39 ? 44.866 42.292 38.601 1.00 17.11 39 VAL B CA 1
ATOM 5081 C C . VAL B 1 39 ? 45.647 43.422 39.265 1.00 17.30 39 VAL B C 1
ATOM 5082 O O . VAL B 1 39 ? 46.848 43.292 39.518 1.00 17.58 39 VAL B O 1
ATOM 5086 N N . LEU B 1 40 ? 44.961 44.528 39.541 1.00 16.72 40 LEU B N 1
ATOM 5087 C CA . LEU B 1 40 ? 45.581 45.671 40.212 1.00 18.31 40 LEU B CA 1
ATOM 5088 C C . LEU B 1 40 ? 44.924 45.720 41.582 1.00 18.45 40 LEU B C 1
ATOM 5089 O O . LEU B 1 40 ? 43.701 45.825 41.681 1.00 17.40 40 LEU B O 1
ATOM 5094 N N . TYR B 1 41 ? 45.727 45.656 42.638 1.00 18.56 41 TYR B N 1
ATOM 5095 C CA . TYR B 1 41 ? 45.161 45.615 43.978 1.00 18.48 41 TYR B CA 1
ATOM 5096 C C . TYR B 1 41 ? 45.987 46.305 45.054 1.00 18.34 41 TYR B C 1
ATOM 5097 O O . TYR B 1 41 ? 47.136 46.682 44.836 1.00 20.18 41 TYR B O 1
ATOM 5106 N N . ALA B 1 42 ? 45.380 46.470 46.223 1.00 17.77 42 ALA B N 1
ATOM 5107 C CA . ALA B 1 42 ? 46.040 47.101 47.362 1.00 18.72 42 ALA B CA 1
ATOM 5108 C C . ALA B 1 42 ? 45.231 46.854 48.623 1.00 19.04 42 ALA B C 1
ATOM 5109 O O . ALA B 1 42 ? 44.161 46.242 48.585 1.00 18.12 42 ALA B O 1
ATOM 5111 N N . ASP B 1 43 ? 45.763 47.318 49.746 1.00 18.50 43 ASP B N 1
ATOM 5112 C CA . ASP B 1 43 ? 45.065 47.196 51.010 1.00 17.28 43 ASP B CA 1
ATOM 5113 C C . ASP B 1 43 ? 43.809 48.050 50.857 1.00 17.35 43 ASP B C 1
ATOM 5114 O O . ASP B 1 43 ? 43.827 49.089 50.191 1.00 15.82 43 ASP B O 1
ATOM 5119 N N . ARG B 1 44 ? 42.715 47.602 51.460 1.00 18.82 44 ARG B N 1
ATOM 5120 C CA . ARG B 1 44 ? 41.442 48.307 51.371 1.00 19.55 44 ARG B CA 1
ATOM 5121 C C . ARG B 1 44 ? 41.477 49.745 51.898 1.00 20.29 44 ARG B C 1
ATOM 5122 O O . ARG B 1 44 ? 40.696 50.586 51.449 1.00 19.39 44 ARG B O 1
ATOM 5130 N N . TYR B 1 45 ? 42.387 50.031 52.829 1.00 20.01 45 TYR B N 1
ATOM 5131 C CA . TYR B 1 45 ? 42.505 51.374 53.398 1.00 20.65 45 TYR B CA 1
ATOM 5132 C C . TYR B 1 45 ? 43.633 52.192 52.768 1.00 23.29 45 TYR B C 1
ATOM 5133 O O . TYR B 1 45 ? 43.957 53.283 53.238 1.00 21.73 45 TYR B O 1
ATOM 5142 N N . ALA B 1 46 ? 44.224 51.674 51.698 1.00 25.06 46 ALA B N 1
ATOM 5143 C CA . ALA B 1 46 ? 45.318 52.373 51.037 1.00 27.49 46 ALA B CA 1
ATOM 5144 C C . ALA B 1 46 ? 44.891 53.695 50.416 1.00 29.38 46 ALA B C 1
ATOM 5145 O O . ALA B 1 46 ? 43.748 53.861 49.984 1.00 28.91 46 ALA B O 1
ATOM 5147 N N . SER B 1 47 ? 45.826 54.636 50.376 1.00 32.38 47 SER B N 1
ATOM 5148 C CA . SER B 1 47 ? 45.573 55.945 49.795 1.00 35.99 47 SER B CA 1
ATOM 5149 C C . SER B 1 47 ? 45.297 55.804 48.303 1.00 38.67 47 SER B C 1
ATOM 5150 O O . SER B 1 47 ? 45.890 54.961 47.633 1.00 39.92 47 SER B O 1
ATOM 5153 N N . PRO B 1 48 ? 44.388 56.629 47.765 1.00 40.96 48 PRO B N 1
ATOM 5154 C CA . PRO B 1 48 ? 44.036 56.593 46.342 1.00 43.88 48 PRO B CA 1
ATOM 5155 C C . PRO B 1 48 ? 45.245 56.783 45.433 1.00 45.23 48 PRO B C 1
ATOM 5156 O O . PRO B 1 48 ? 45.424 56.060 44.453 1.00 46.76 48 PRO B O 1
ATOM 5160 N N . GLU B 1 49 ? 46.071 57.764 45.773 1.00 46.11 49 GLU B N 1
ATOM 5161 C CA . GLU B 1 49 ? 47.258 58.079 44.995 1.00 47.96 49 GLU B CA 1
ATOM 5162 C C . GLU B 1 49 ? 48.347 57.019 45.098 1.00 46.96 49 GLU B C 1
ATOM 5163 O O . GLU B 1 49 ? 49.353 57.086 44.390 1.00 47.10 49 GLU B O 1
ATOM 5169 N N . GLU B 1 50 ? 48.152 56.043 45.978 1.00 45.21 50 GLU B N 1
ATOM 5170 C CA . GLU B 1 50 ? 49.139 54.980 46.147 1.00 43.36 50 GLU B CA 1
ATOM 5171 C C . GLU B 1 50 ? 49.215 54.066 44.932 1.00 41.43 50 GLU B C 1
ATOM 5172 O O . GLU B 1 50 ? 48.203 53.764 44.300 1.00 40.91 50 GLU B O 1
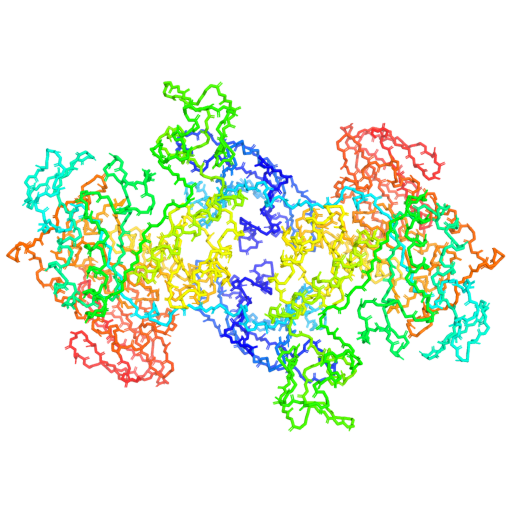ATOM 5178 N N . GLU B 1 51 ? 50.428 53.629 44.615 1.00 39.21 51 GLU B N 1
ATOM 5179 C CA . GLU B 1 51 ? 50.665 52.744 43.481 1.00 38.93 51 GLU B CA 1
ATOM 5180 C C . GLU B 1 51 ? 50.036 51.385 43.791 1.00 35.54 51 GLU B C 1
ATOM 5181 O O . GLU B 1 51 ? 50.242 50.839 44.871 1.00 34.21 51 GLU B O 1
ATOM 5187 N N . LEU B 1 52 ? 49.270 50.840 42.852 1.00 33.39 52 LEU B N 1
ATOM 5188 C CA . LEU B 1 52 ? 48.630 49.546 43.065 1.00 30.67 52 LEU B CA 1
ATOM 5189 C C . LEU B 1 52 ? 49.568 48.393 42.727 1.00 28.16 52 LEU B C 1
ATOM 5190 O O . LEU B 1 52 ? 50.419 48.512 41.847 1.00 28.21 52 LEU B O 1
ATOM 5195 N N . ALA B 1 53 ? 49.421 47.281 43.441 1.00 25.14 53 ALA B N 1
ATOM 5196 C CA . ALA B 1 53 ? 50.246 46.106 43.191 1.00 24.04 53 ALA B CA 1
ATOM 5197 C C . ALA B 1 53 ? 49.708 45.455 41.921 1.00 23.06 53 ALA B C 1
ATOM 5198 O O . ALA B 1 53 ? 48.554 45.676 41.548 1.00 22.49 53 ALA B O 1
ATOM 5200 N N . HIS B 1 54 ? 50.545 44.664 41.260 1.00 22.64 54 HIS B N 1
ATOM 5201 C CA . HIS B 1 54 ? 50.155 43.993 40.027 1.00 23.02 54 HIS B CA 1
ATOM 5202 C C . HIS B 1 54 ? 50.266 42.488 40.119 1.00 22.28 54 HIS B C 1
ATOM 5203 O O . HIS B 1 54 ? 51.240 41.966 40.652 1.00 21.06 54 HIS B O 1
ATOM 5210 N N . ALA B 1 55 ? 49.270 41.794 39.581 1.00 19.95 55 ALA B N 1
ATOM 5211 C CA . ALA B 1 55 ? 49.271 40.339 39.555 1.00 21.35 55 ALA B CA 1
ATOM 5212 C C . ALA B 1 55 ? 48.688 39.884 38.221 1.00 21.45 55 ALA B C 1
ATOM 5213 O O . ALA B 1 55 ? 47.555 40.219 37.879 1.00 23.21 55 ALA B O 1
ATOM 5215 N N . LEU B 1 56 ? 49.471 39.133 37.459 1.00 20.87 56 LEU B N 1
ATOM 5216 C CA . LEU B 1 56 ? 49.010 38.646 36.166 1.00 22.25 56 LEU B CA 1
ATOM 5217 C C . LEU B 1 56 ? 48.216 37.357 36.347 1.00 22.50 56 LEU B C 1
ATOM 5218 O O . LEU B 1 56 ? 48.670 36.425 37.013 1.00 21.64 56 LEU B O 1
ATOM 5223 N N . ALA B 1 57 ? 47.032 37.310 35.746 1.00 22.01 57 ALA B N 1
ATOM 5224 C CA . ALA B 1 57 ? 46.175 36.134 35.845 1.00 23.94 57 ALA B CA 1
ATOM 5225 C C . ALA B 1 57 ? 46.322 35.252 34.614 1.00 26.05 57 ALA B C 1
ATOM 5226 O O . ALA B 1 57 ? 45.698 35.504 33.585 1.00 28.41 57 ALA B O 1
ATOM 5228 N N . GLY B 1 58 ? 47.147 34.215 34.722 1.00 24.37 58 GLY B N 1
ATOM 5229 C CA . GLY B 1 58 ? 47.338 33.319 33.598 1.00 25.19 58 GLY B CA 1
ATOM 5230 C C . GLY B 1 58 ? 46.080 32.526 33.304 1.00 24.31 58 GLY B C 1
ATOM 5231 O O . GLY B 1 58 ? 45.232 32.351 34.181 1.00 22.38 58 GLY B O 1
ATOM 5232 N N . LYS B 1 59 ? 45.953 32.056 32.066 1.00 23.81 59 LYS B N 1
ATOM 5233 C CA . LYS B 1 59 ? 44.796 31.269 31.659 1.00 24.15 59 LYS B CA 1
ATOM 5234 C C . LYS B 1 59 ? 44.919 29.888 32.298 1.00 23.96 59 LYS B C 1
ATOM 5235 O O . LYS B 1 59 ? 45.722 29.061 31.868 1.00 24.91 59 LYS B O 1
ATOM 5241 N N . ALA B 1 60 ? 44.122 29.652 33.334 1.00 22.29 60 ALA B N 1
ATOM 5242 C CA . ALA B 1 60 ? 44.142 28.389 34.058 1.00 22.00 60 ALA B CA 1
ATOM 5243 C C . ALA B 1 60 ? 43.470 27.251 33.299 1.00 22.42 60 ALA B C 1
ATOM 5244 O O . ALA B 1 60 ? 43.717 26.079 33.585 1.00 22.95 60 ALA B O 1
ATOM 5246 N N . GLY B 1 61 ? 42.610 27.585 32.342 1.00 21.79 61 GLY B N 1
ATOM 5247 C CA . GLY B 1 61 ? 41.935 26.548 31.576 1.00 21.49 61 GLY B CA 1
ATOM 5248 C C . GLY B 1 61 ? 40.794 27.063 30.713 1.00 19.58 61 GLY B C 1
ATOM 5249 O O . GLY B 1 61 ? 40.441 28.241 30.766 1.00 19.08 61 GLY B O 1
ATOM 5250 N N . SER B 1 62 ? 40.227 26.175 29.904 1.00 18.23 62 SER B N 1
ATOM 5251 C CA . SER B 1 62 ? 39.118 26.522 29.028 1.00 18.37 62 SER B CA 1
ATOM 5252 C C . SER B 1 62 ? 38.167 25.344 28.932 1.00 19.76 62 SER B C 1
ATOM 5253 O O . SER B 1 62 ? 38.609 24.200 28.826 1.00 20.28 62 SER B O 1
ATOM 5256 N N . ASP B 1 63 ? 36.866 25.608 28.988 1.00 19.21 63 ASP B N 1
ATOM 5257 C CA . ASP B 1 63 ? 35.909 24.528 28.838 1.00 21.08 63 ASP B CA 1
ATOM 5258 C C . ASP B 1 63 ? 35.187 24.746 27.520 1.00 22.75 63 ASP B C 1
ATOM 5259 O O . ASP B 1 63 ? 35.701 25.435 26.633 1.00 23.39 63 ASP B O 1
ATOM 5264 N N . GLU B 1 64 ? 34.007 24.165 27.383 1.00 24.57 64 GLU B N 1
ATOM 5265 C CA . GLU B 1 64 ? 33.251 24.294 26.146 1.00 26.94 64 GLU B CA 1
ATOM 5266 C C . GLU B 1 64 ? 33.035 25.737 25.690 1.00 26.22 64 GLU B C 1
ATOM 5267 O O . GLU B 1 64 ? 33.255 26.060 24.525 1.00 25.41 64 GLU B O 1
ATOM 5273 N N . ARG B 1 65 ? 32.608 26.603 26.606 1.00 24.76 65 ARG B N 1
ATOM 5274 C CA . ARG B 1 65 ? 32.315 27.986 26.250 1.00 23.02 65 ARG B CA 1
ATOM 5275 C C . ARG B 1 65 ? 33.141 29.108 26.885 1.00 21.83 65 ARG B C 1
ATOM 5276 O O . ARG B 1 65 ? 33.115 30.239 26.391 1.00 20.23 65 ARG B O 1
ATOM 5284 N N . PHE B 1 66 ? 33.876 28.821 27.958 1.00 18.00 66 PHE B N 1
ATOM 5285 C CA . PHE B 1 66 ? 34.649 29.879 28.616 1.00 18.92 66 PHE B CA 1
ATOM 5286 C C . PHE B 1 66 ? 36.132 29.635 28.832 1.00 18.62 66 PHE B C 1
ATOM 5287 O O . PHE B 1 66 ? 36.607 28.499 28.799 1.00 17.15 66 PHE B O 1
ATOM 5295 N N . ASP B 1 67 ? 36.843 30.740 29.053 1.00 18.93 67 ASP B N 1
ATOM 5296 C CA . ASP B 1 67 ? 38.256 30.711 29.404 1.00 17.30 67 ASP B CA 1
ATOM 5297 C C . ASP B 1 67 ? 38.224 31.029 30.888 1.00 17.93 67 ASP B C 1
ATOM 5298 O O . ASP B 1 67 ? 37.315 31.723 31.359 1.00 17.56 67 ASP B O 1
ATOM 5303 N N . TYR B 1 68 ? 39.210 30.524 31.621 1.00 16.44 68 TYR B N 1
ATOM 5304 C CA . TYR B 1 68 ? 39.312 30.781 33.051 1.00 17.49 68 TYR B CA 1
ATOM 5305 C C . TYR B 1 68 ? 40.703 31.309 33.345 1.00 17.81 68 TYR B C 1
ATOM 5306 O O . TYR B 1 68 ? 41.702 30.704 32.941 1.00 18.88 68 TYR B O 1
ATOM 5315 N N . PHE B 1 69 ? 40.756 32.442 34.034 1.00 15.63 69 PHE B N 1
ATOM 5316 C CA . PHE B 1 69 ? 42.012 33.077 34.417 1.00 16.32 69 PHE B CA 1
ATOM 5317 C C . PHE B 1 69 ? 42.126 33.042 35.933 1.00 16.63 69 PHE B C 1
ATOM 5318 O O . PHE B 1 69 ? 41.128 33.177 36.649 1.00 15.69 69 PHE B O 1
ATOM 5326 N N . GLU B 1 70 ? 43.357 32.875 36.407 1.00 16.15 70 GLU B N 1
ATOM 5327 C CA . GLU B 1 70 ? 43.633 32.762 37.833 1.00 17.45 70 GLU B CA 1
ATOM 5328 C C . GLU B 1 70 ? 44.866 33.549 38.268 1.00 16.11 70 GLU B C 1
ATOM 5329 O O . GLU B 1 70 ? 45.909 33.481 37.624 1.00 16.34 70 GLU B O 1
ATOM 5335 N N . ALA B 1 71 ? 44.742 34.294 39.361 1.00 14.34 71 ALA B N 1
ATOM 5336 C CA . ALA B 1 71 ? 45.851 35.069 39.887 1.00 15.45 71 ALA B CA 1
ATOM 5337 C C . ALA B 1 71 ? 45.923 34.876 41.395 1.00 17.29 71 ALA B C 1
ATOM 5338 O O . ALA B 1 71 ? 44.979 34.371 42.017 1.00 15.15 71 ALA B O 1
ATOM 5340 N N . LEU B 1 72 ? 47.059 35.251 41.973 1.00 17.25 72 LEU B N 1
ATOM 5341 C CA . LEU B 1 72 ? 47.257 35.143 43.413 1.00 18.25 72 LEU B CA 1
ATOM 5342 C C . LEU B 1 72 ? 47.644 36.514 43.936 1.00 18.54 72 LEU B C 1
ATOM 5343 O O . LEU B 1 72 ? 48.640 37.090 43.508 1.00 18.38 72 LEU B O 1
ATOM 5348 N N . LEU B 1 73 ? 46.849 37.048 44.855 1.00 18.84 73 LEU B N 1
ATOM 5349 C CA . LEU B 1 73 ? 47.138 38.363 45.407 1.00 17.22 73 LEU B CA 1
ATOM 5350 C C . LEU B 1 73 ? 47.852 38.215 46.748 1.00 18.14 73 LEU B C 1
ATOM 5351 O O . LEU B 1 73 ? 47.388 37.496 47.630 1.00 17.03 73 LEU B O 1
ATOM 5356 N N . GLU B 1 74 ? 48.998 38.876 46.887 1.00 18.10 74 GLU B N 1
ATOM 5357 C CA . GLU B 1 74 ? 49.762 38.834 48.128 1.00 18.56 74 GLU B CA 1
ATOM 5358 C C . GLU B 1 74 ? 49.245 40.000 48.970 1.00 20.64 74 GLU B C 1
ATOM 5359 O O . GLU B 1 74 ? 49.464 41.169 48.628 1.00 19.99 74 GLU B O 1
ATOM 5365 N N . CYS B 1 75 ? 48.561 39.680 50.066 1.00 18.64 75 CYS B N 1
ATOM 5366 C CA . CYS B 1 75 ? 47.976 40.701 50.925 1.00 21.15 75 CYS B CA 1
ATOM 5367 C C . CYS B 1 75 ? 48.459 40.632 52.358 1.00 21.42 75 CYS B C 1
ATOM 5368 O O . CYS B 1 75 ? 47.779 40.073 53.220 1.00 21.00 75 CYS B O 1
ATOM 5371 N N . SER B 1 76 ? 49.622 41.217 52.620 1.00 22.73 76 SER B N 1
ATOM 5372 C CA . SER B 1 76 ? 50.185 41.207 53.968 1.00 24.06 76 SER B CA 1
ATOM 5373 C C . SER B 1 76 ? 49.232 41.783 55.020 1.00 22.97 76 SER B C 1
ATOM 5374 O O . SER B 1 76 ? 49.264 41.364 56.175 1.00 24.30 76 SER B O 1
ATOM 5377 N N . THR B 1 77 ? 48.381 42.728 54.621 1.00 22.77 77 THR B N 1
ATOM 5378 C CA . THR B 1 77 ? 47.424 43.335 55.552 1.00 21.82 77 THR B CA 1
ATOM 5379 C C . THR B 1 77 ? 46.208 42.447 55.797 1.00 21.79 77 THR B C 1
ATOM 5380 O O . THR B 1 77 ? 45.423 42.696 56.714 1.00 22.07 77 THR B O 1
ATOM 5384 N N . LYS B 1 78 ? 46.047 41.422 54.965 1.00 20.52 78 LYS B N 1
ATOM 5385 C CA . LYS B 1 78 ? 44.914 40.508 55.085 1.00 19.39 78 LYS B CA 1
ATOM 5386 C C . LYS B 1 78 ? 43.610 41.178 54.655 1.00 18.03 78 LYS B C 1
ATOM 5387 O O . LYS B 1 78 ? 42.526 40.656 54.904 1.00 17.42 78 LYS B O 1
ATOM 5393 N N . ARG B 1 79 ? 43.731 42.333 54.004 1.00 17.60 79 ARG B N 1
ATOM 5394 C CA . ARG B 1 79 ? 42.578 43.092 53.513 1.00 17.14 79 ARG B CA 1
ATOM 5395 C C . ARG B 1 79 ? 42.924 43.536 52.099 1.00 18.86 79 ARG B C 1
ATOM 5396 O O . ARG B 1 79 ? 44.009 44.066 51.872 1.00 19.86 79 ARG B O 1
ATOM 5404 N N . VAL B 1 80 ? 42.018 43.345 51.146 1.00 16.94 80 VAL B N 1
ATOM 5405 C CA . VAL B 1 80 ? 42.343 43.733 49.781 1.00 15.42 80 VAL B CA 1
ATOM 5406 C C . VAL B 1 80 ? 41.178 44.201 48.907 1.00 17.24 80 VAL B C 1
ATOM 5407 O O . VAL B 1 80 ? 40.050 43.713 49.016 1.00 15.12 80 VAL B O 1
ATOM 5411 N N . LYS B 1 81 ? 41.474 45.184 48.062 1.00 16.22 81 LYS B N 1
ATOM 5412 C CA . LYS B 1 81 ? 40.515 45.721 47.113 1.00 17.03 81 LYS B CA 1
ATOM 5413 C C . LYS B 1 81 ? 41.215 45.510 45.778 1.00 16.18 81 LYS B C 1
ATOM 5414 O O . LYS B 1 81 ? 42.438 45.650 45.686 1.00 15.20 81 LYS B O 1
ATOM 5420 N N . TYR B 1 82 ? 40.459 45.164 44.743 1.00 16.35 82 TYR B N 1
ATOM 5421 C CA . TYR B 1 82 ? 41.084 44.909 43.457 1.00 14.14 82 TYR B CA 1
ATOM 5422 C C . TYR B 1 82 ? 40.186 45.137 42.261 1.00 15.96 82 TYR B C 1
ATOM 5423 O O . TYR B 1 82 ? 38.952 45.088 42.354 1.00 14.32 82 TYR B O 1
ATOM 5432 N N . VAL B 1 83 ? 40.830 45.387 41.127 1.00 16.05 83 VAL B N 1
ATOM 5433 C CA . VAL B 1 83 ? 40.127 45.610 39.880 1.00 14.84 83 VAL B CA 1
ATOM 5434 C C . VAL B 1 83 ? 40.855 44.819 38.793 1.00 16.55 83 VAL B C 1
ATOM 5435 O O . VAL B 1 83 ? 42.078 44.642 38.845 1.00 15.50 83 VAL B O 1
ATOM 5439 N N . PHE B 1 84 ? 40.092 44.316 37.830 1.00 16.64 84 PHE B N 1
ATOM 5440 C CA . PHE B 1 84 ? 40.649 43.542 36.726 1.00 17.62 84 PHE B CA 1
ATOM 5441 C C . PHE B 1 84 ? 40.882 44.419 35.507 1.00 18.08 84 PHE B C 1
ATOM 5442 O O . PHE B 1 84 ? 40.078 45.302 35.213 1.00 18.14 84 PHE B O 1
ATOM 5450 N N . LEU B 1 85 ? 41.991 44.187 34.813 1.00 18.65 85 LEU B N 1
ATOM 5451 C CA . LEU B 1 85 ? 42.301 44.909 33.578 1.00 18.01 85 LEU B CA 1
ATOM 5452 C C . LEU B 1 85 ? 42.304 43.818 32.514 1.00 17.01 85 LEU B C 1
ATOM 5453 O O . LEU B 1 85 ? 43.160 42.942 32.527 1.00 17.78 85 LEU B O 1
ATOM 5458 N N . LEU B 1 86 ? 41.333 43.862 31.612 1.00 15.96 86 LEU B N 1
ATOM 5459 C CA . LEU B 1 86 ? 41.227 42.854 30.574 1.00 17.16 86 LEU B CA 1
ATOM 5460 C C . LEU B 1 86 ? 41.591 43.416 29.206 1.00 19.81 86 LEU B C 1
ATOM 5461 O O . LEU B 1 86 ? 41.133 44.496 28.825 1.00 19.61 86 LEU B O 1
ATOM 5466 N N . THR B 1 87 ? 42.426 42.682 28.475 1.00 20.25 87 THR B N 1
ATOM 5467 C CA . THR B 1 87 ? 42.839 43.088 27.134 1.00 20.41 87 THR B CA 1
ATOM 5468 C C . THR B 1 87 ? 42.235 42.091 26.142 1.00 20.33 87 THR B C 1
ATOM 5469 O O . THR B 1 87 ? 42.395 40.881 26.302 1.00 20.18 87 THR B O 1
ATOM 5473 N N . GLY B 1 88 ? 41.525 42.595 25.135 1.00 20.82 88 GLY B N 1
ATOM 5474 C CA . GLY B 1 88 ? 40.914 41.720 24.147 1.00 23.57 88 GLY B CA 1
ATOM 5475 C C . GLY B 1 88 ? 41.794 41.530 22.919 1.00 26.07 88 GLY B C 1
ATOM 5476 O O . GLY B 1 88 ? 42.867 42.125 22.838 1.00 25.47 88 GLY B O 1
ATOM 5477 N N . PRO B 1 89 ? 41.371 40.705 21.944 1.00 27.55 89 PRO B N 1
ATOM 5478 C CA . PRO B 1 89 ? 42.103 40.415 20.702 1.00 30.03 89 PRO B CA 1
ATOM 5479 C C . PRO B 1 89 ? 42.558 41.648 19.921 1.00 31.66 89 PRO B C 1
ATOM 5480 O O . PRO B 1 89 ? 43.522 41.588 19.156 1.00 31.72 89 PRO B O 1
ATOM 5484 N N . GLN B 1 90 ? 41.853 42.758 20.106 1.00 31.80 90 GLN B N 1
ATOM 5485 C CA . GLN B 1 90 ? 42.182 43.995 19.414 1.00 32.57 90 GLN B CA 1
ATOM 5486 C C . GLN B 1 90 ? 42.918 44.988 20.297 1.00 32.18 90 GLN B C 1
ATOM 5487 O O . GLN B 1 90 ? 42.965 46.183 19.997 1.00 32.22 90 GLN B O 1
ATOM 5493 N N . GLY B 1 91 ? 43.487 44.496 21.392 1.00 30.12 91 GLY B N 1
ATOM 5494 C CA . GLY B 1 91 ? 44.224 45.372 22.284 1.00 28.89 91 GLY B CA 1
ATOM 5495 C C . GLY B 1 91 ? 43.359 46.322 23.094 1.00 28.95 91 GLY B C 1
ATOM 5496 O O . GLY B 1 91 ? 43.871 47.248 23.726 1.00 28.17 91 GLY B O 1
ATOM 5497 N N . GLU B 1 92 ? 42.046 46.121 23.075 1.00 27.18 92 GLU B N 1
ATOM 5498 C CA . GLU B 1 92 ? 41.163 46.984 23.858 1.00 28.20 92 GLU B CA 1
ATOM 5499 C C . GLU B 1 92 ? 41.477 46.789 25.341 1.00 27.03 92 GLU B C 1
ATOM 5500 O O . GLU B 1 92 ? 41.671 45.664 25.795 1.00 28.49 92 GLU B O 1
ATOM 5506 N N . ALA B 1 93 ? 41.548 47.887 26.086 1.00 24.42 93 ALA B N 1
ATOM 5507 C CA . ALA B 1 93 ? 41.833 47.829 27.515 1.00 23.52 93 ALA B CA 1
ATOM 5508 C C . ALA B 1 93 ? 40.537 48.081 28.277 1.00 23.01 93 ALA B C 1
ATOM 5509 O O . ALA B 1 93 ? 40.028 49.202 28.300 1.00 22.70 93 ALA B O 1
ATOM 5511 N N . VAL B 1 94 ? 40.014 47.033 28.908 1.00 22.07 94 VAL B N 1
ATOM 5512 C CA . VAL B 1 94 ? 38.758 47.111 29.649 1.00 21.30 94 VAL B CA 1
ATOM 5513 C C . VAL B 1 94 ? 38.935 46.831 31.144 1.00 20.17 94 VAL B C 1
ATOM 5514 O O . VAL B 1 94 ? 39.430 45.767 31.520 1.00 18.41 94 VAL B O 1
ATOM 5518 N N . TYR B 1 95 ? 38.546 47.773 32.002 1.00 18.69 95 TYR B N 1
ATOM 5519 C CA . TYR B 1 95 ? 38.652 47.532 33.439 1.00 18.25 95 TYR B CA 1
ATOM 5520 C C . TYR B 1 95 ? 37.350 46.901 33.931 1.00 18.18 95 TYR B C 1
ATOM 5521 O O . TYR B 1 95 ? 36.261 47.228 33.450 1.00 16.32 95 TYR B O 1
ATOM 5530 N N . PHE B 1 96 ? 37.482 45.973 34.876 1.00 16.67 96 PHE B N 1
ATOM 5531 C CA . PHE B 1 96 ? 36.346 45.255 35.445 1.00 15.67 96 PHE B CA 1
ATOM 5532 C C . PHE B 1 96 ? 36.382 45.254 36.968 1.00 14.63 96 PHE B C 1
ATOM 5533 O O . PHE B 1 96 ? 37.295 44.697 37.574 1.00 14.52 96 PHE B O 1
ATOM 5541 N N . GLY B 1 97 ? 35.362 45.842 37.583 1.00 15.95 97 GLY B N 1
ATOM 5542 C CA . GLY B 1 97 ? 35.297 45.924 39.035 1.00 15.38 97 GLY B CA 1
ATOM 5543 C C . GLY B 1 97 ? 33.881 45.752 39.552 1.00 16.62 97 GLY B C 1
ATOM 5544 O O . GLY B 1 97 ? 32.965 45.492 38.775 1.00 16.12 97 GLY B O 1
ATOM 5545 N N . GLU B 1 98 ? 33.704 45.852 40.865 1.00 15.07 98 GLU B N 1
ATOM 5546 C CA . GLU B 1 98 ? 32.381 45.727 41.459 1.00 15.11 98 GLU B CA 1
ATOM 5547 C C . GLU B 1 98 ? 31.345 46.648 40.804 1.00 16.97 98 GLU B C 1
ATOM 5548 O O . GLU B 1 98 ? 30.183 46.265 40.643 1.00 16.67 98 GLU B O 1
ATOM 5554 N N . THR B 1 99 ? 31.750 47.862 40.435 1.00 17.67 99 THR B N 1
ATOM 5555 C CA . THR B 1 99 ? 30.821 48.808 39.804 1.00 20.32 99 THR B CA 1
ATOM 5556 C C . THR B 1 99 ? 30.392 48.344 38.412 1.00 20.63 99 THR B C 1
ATOM 5557 O O . THR B 1 99 ? 29.242 48.530 38.001 1.00 22.43 99 THR B O 1
ATOM 5561 N N . GLY B 1 100 ? 31.328 47.741 37.688 1.00 21.23 100 GLY B N 1
ATOM 5562 C CA . GLY B 1 100 ? 31.037 47.261 36.347 1.00 18.88 100 GLY B CA 1
ATOM 5563 C C . GLY B 1 100 ? 32.241 47.386 35.440 1.00 18.10 100 GLY B C 1
ATOM 5564 O O . GLY B 1 100 ? 33.380 47.287 35.900 1.00 16.72 100 GLY B O 1
ATOM 5565 N N . PHE B 1 101 ? 31.994 47.612 34.153 1.00 16.88 101 PHE B N 1
ATOM 5566 C CA . PHE B 1 101 ? 33.073 47.735 33.177 1.00 17.69 101 PHE B CA 1
ATOM 5567 C C . PHE B 1 101 ? 33.236 49.174 32.715 1.00 17.70 101 PHE B C 1
ATOM 5568 O O . PHE B 1 101 ? 32.275 49.933 32.640 1.00 16.52 101 PHE B O 1
ATOM 5576 N N . SER B 1 102 ? 34.466 49.546 32.395 1.00 18.25 102 SER B N 1
ATOM 5577 C CA . SER B 1 102 ? 34.752 50.893 31.928 1.00 18.16 102 SER B CA 1
ATOM 5578 C C . SER B 1 102 ? 36.140 50.964 31.308 1.00 19.39 102 SER B C 1
ATOM 5579 O O . SER B 1 102 ? 36.985 50.095 31.550 1.00 17.07 102 SER B O 1
ATOM 5582 N N . ALA B 1 103 ? 36.361 51.981 30.482 1.00 18.28 103 ALA B N 1
ATOM 5583 C CA . ALA B 1 103 ? 37.669 52.173 29.887 1.00 19.41 103 ALA B CA 1
ATOM 5584 C C . ALA B 1 103 ? 38.508 52.904 30.938 1.00 20.14 103 ALA B C 1
ATOM 5585 O O . ALA B 1 103 ? 39.730 52.985 30.833 1.00 20.46 103 ALA B O 1
ATOM 5587 N N . GLU B 1 104 ? 37.842 53.431 31.962 1.00 20.61 104 GLU B N 1
ATOM 5588 C CA . GLU B 1 104 ? 38.528 54.148 33.040 1.00 21.58 104 GLU B CA 1
ATOM 5589 C C . GLU B 1 104 ? 38.506 53.332 34.318 1.00 21.99 104 GLU B C 1
ATOM 5590 O O . GLU B 1 104 ? 37.443 52.947 34.801 1.00 22.57 104 GLU B O 1
ATOM 5596 N N . ARG B 1 105 ? 39.687 53.090 34.869 1.00 22.52 105 ARG B N 1
ATOM 5597 C CA . ARG B 1 105 ? 39.821 52.310 36.087 1.00 24.50 105 ARG B CA 1
ATOM 5598 C C . ARG B 1 105 ? 38.923 52.789 37.225 1.00 25.46 105 ARG B C 1
ATOM 5599 O O . ARG B 1 105 ? 38.228 51.989 37.848 1.00 26.48 105 ARG B O 1
ATOM 5607 N N . SER B 1 106 ? 38.938 54.090 37.497 1.00 26.42 106 SER B N 1
ATOM 5608 C CA . SER B 1 106 ? 38.134 54.647 38.583 1.00 27.35 106 SER B CA 1
ATOM 5609 C C . SER B 1 106 ? 36.637 54.359 38.466 1.00 26.83 106 SER B C 1
ATOM 5610 O O . SER B 1 106 ? 35.946 54.249 39.478 1.00 29.92 106 SER B O 1
ATOM 5613 N N . LYS B 1 107 ? 36.134 54.229 37.243 1.00 23.72 107 LYS B N 1
ATOM 5614 C CA . LYS B 1 107 ? 34.712 53.972 37.040 1.00 21.32 107 LYS B CA 1
ATOM 5615 C C . LYS B 1 107 ? 34.319 52.511 37.140 1.00 21.07 107 LYS B C 1
ATOM 5616 O O . LYS B 1 107 ? 33.136 52.191 37.221 1.00 20.18 107 LYS B O 1
ATOM 5622 N N . ALA B 1 108 ? 35.300 51.619 37.132 1.00 18.84 108 ALA B N 1
ATOM 5623 C CA . ALA B 1 108 ? 35.003 50.192 37.233 1.00 17.59 108 ALA B CA 1
ATOM 5624 C C . ALA B 1 108 ? 34.796 49.802 38.692 1.00 17.61 108 ALA B C 1
ATOM 5625 O O . ALA B 1 108 ? 34.189 48.772 38.989 1.00 16.59 108 ALA B O 1
ATOM 5627 N N . GLY B 1 109 ? 35.304 50.631 39.600 1.00 16.94 109 GLY B N 1
ATOM 5628 C CA . GLY B 1 109 ? 35.175 50.328 41.015 1.00 18.63 109 GLY B CA 1
ATOM 5629 C C . GLY B 1 109 ? 36.105 49.176 41.350 1.00 20.01 109 GLY B C 1
ATOM 5630 O O . GLY B 1 109 ? 36.915 48.776 40.516 1.00 19.09 109 GLY B O 1
ATOM 5631 N N . VAL B 1 110 ? 36.012 48.642 42.562 1.00 18.62 110 VAL B N 1
ATOM 5632 C CA . VAL B 1 110 ? 36.866 47.528 42.938 1.00 17.37 110 VAL B CA 1
ATOM 5633 C C . VAL B 1 110 ? 36.101 46.452 43.688 1.00 18.03 110 VAL B C 1
ATOM 5634 O O . VAL B 1 110 ? 35.127 46.738 44.391 1.00 17.75 110 VAL B O 1
ATOM 5638 N N . PHE B 1 111 ? 36.526 45.207 43.519 1.00 16.48 111 PHE B N 1
ATOM 5639 C CA . PHE B 1 111 ? 35.915 44.127 44.265 1.00 16.13 111 PHE B CA 1
ATOM 5640 C C . PHE B 1 111 ? 36.678 44.227 45.565 1.00 15.59 111 PHE B C 1
ATOM 5641 O O . PHE B 1 111 ? 37.773 44.784 45.606 1.00 16.43 111 PHE B O 1
ATOM 5649 N N . GLN B 1 112 ? 36.103 43.711 46.635 1.00 15.37 112 GLN B N 1
ATOM 5650 C CA . GLN B 1 112 ? 36.788 43.767 47.914 1.00 14.07 112 GLN B CA 1
ATOM 5651 C C . GLN B 1 112 ? 36.648 42.447 48.639 1.00 14.54 112 GLN B C 1
ATOM 5652 O O . GLN B 1 112 ? 35.588 41.815 48.596 1.00 13.06 112 GLN B O 1
ATOM 5658 N N . TYR B 1 113 ? 37.732 42.045 49.294 1.00 14.16 113 TYR B N 1
ATOM 5659 C CA . TYR B 1 113 ? 37.719 40.854 50.113 1.00 15.89 113 TYR B CA 1
ATOM 5660 C C . TYR B 1 113 ? 38.076 41.477 51.456 1.00 15.91 113 TYR B C 1
ATOM 5661 O O . TYR B 1 113 ? 39.245 41.649 51.807 1.00 15.67 113 TYR B O 1
ATOM 5670 N N . ALA B 1 114 ? 37.026 41.847 52.179 1.00 16.79 114 ALA B N 1
ATOM 5671 C CA . ALA B 1 114 ? 37.134 42.531 53.453 1.00 15.50 114 ALA B CA 1
ATOM 5672 C C . ALA B 1 114 ? 38.255 42.112 54.382 1.00 17.20 114 ALA B C 1
ATOM 5673 O O . ALA B 1 114 ? 39.034 42.947 54.846 1.00 15.27 114 ALA B O 1
ATOM 5675 N N . TYR B 1 115 ? 38.329 40.826 54.681 1.00 16.14 115 TYR B N 1
ATOM 5676 C CA . TYR B 1 115 ? 39.341 40.352 55.609 1.00 16.57 115 TYR B CA 1
ATOM 5677 C C . TYR B 1 115 ? 39.571 38.861 55.439 1.00 16.86 115 TYR B C 1
ATOM 5678 O O . TYR B 1 115 ? 38.660 38.113 55.086 1.00 17.44 115 TYR B O 1
ATOM 5687 N N . ILE B 1 116 ? 40.807 38.439 55.673 1.00 16.35 116 ILE B N 1
ATOM 5688 C CA . ILE B 1 116 ? 41.152 37.035 55.570 1.00 15.62 116 ILE B CA 1
ATOM 5689 C C . ILE B 1 116 ? 41.409 36.540 56.983 1.00 16.76 116 ILE B C 1
ATOM 5690 O O . ILE B 1 116 ? 42.411 36.904 57.609 1.00 14.83 116 ILE B O 1
ATOM 5695 N N . HIS B 1 117 ? 40.484 35.734 57.494 1.00 14.47 117 HIS B N 1
ATOM 5696 C CA . HIS B 1 117 ? 40.623 35.180 58.834 1.00 16.10 117 HIS B CA 1
ATOM 5697 C C . HIS B 1 117 ? 41.267 33.810 58.709 1.00 17.34 117 HIS B C 1
ATOM 5698 O O . HIS B 1 117 ? 40.856 33.001 57.874 1.00 17.01 117 HIS B O 1
ATOM 5705 N N . ARG B 1 118 ? 42.274 33.546 59.538 1.00 18.27 118 ARG B N 1
ATOM 5706 C CA . ARG B 1 118 ? 42.965 32.258 59.490 1.00 19.25 118 ARG B CA 1
ATOM 5707 C C . ARG B 1 118 ? 41.998 31.082 59.642 1.00 19.08 118 ARG B C 1
ATOM 5708 O O . ARG B 1 118 ? 42.193 30.032 59.033 1.00 17.14 118 ARG B O 1
ATOM 5716 N N . SER B 1 119 ? 40.954 31.255 60.447 1.00 18.98 119 SER B N 1
ATOM 5717 C CA . SER B 1 119 ? 39.989 30.184 60.649 1.00 17.91 119 SER B CA 1
ATOM 5718 C C . SER B 1 119 ? 39.150 29.945 59.394 1.00 17.94 119 SER B C 1
ATOM 5719 O O . SER B 1 119 ? 38.438 28.950 59.316 1.00 17.25 119 SER B O 1
ATOM 5722 N N . GLU B 1 120 ? 39.216 30.852 58.420 1.00 17.61 120 GLU B N 1
ATOM 5723 C CA . GLU B 1 120 ? 38.431 30.688 57.196 1.00 18.81 120 GLU B CA 1
ATOM 5724 C C . GLU B 1 120 ? 39.234 30.177 56.006 1.00 19.12 120 GLU B C 1
ATOM 5725 O O . GLU B 1 120 ? 38.728 30.129 54.884 1.00 19.23 120 GLU B O 1
ATOM 5731 N N . VAL B 1 121 ? 40.493 29.818 56.235 1.00 17.68 121 VAL B N 1
ATOM 5732 C CA . VAL B 1 121 ? 41.299 29.265 55.154 1.00 16.77 121 VAL B CA 1
ATOM 5733 C C . VAL B 1 121 ? 40.920 27.782 55.089 1.00 16.34 121 VAL B C 1
ATOM 5734 O O . VAL B 1 121 ? 41.153 27.042 56.041 1.00 15.34 121 VAL B O 1
ATOM 5738 N N . PHE B 1 122 ? 40.304 27.371 53.982 1.00 14.44 122 PHE B N 1
ATOM 5739 C CA . PHE B 1 122 ? 39.882 25.980 53.778 1.00 14.14 122 PHE B CA 1
ATOM 5740 C C . PHE B 1 122 ? 41.101 25.085 54.070 1.00 15.38 122 PHE B C 1
ATOM 5741 O O . PHE B 1 122 ? 42.144 25.218 53.432 1.00 16.10 122 PHE B O 1
ATOM 5749 N N . THR B 1 123 ? 40.972 24.186 55.039 1.00 13.93 123 THR B N 1
ATOM 5750 C CA . THR B 1 123 ? 42.075 23.302 55.429 1.00 15.44 123 THR B CA 1
ATOM 5751 C C . THR B 1 123 ? 41.624 21.843 55.434 1.00 14.28 123 THR B C 1
ATOM 5752 O O . THR B 1 123 ? 40.618 21.513 56.055 1.00 15.01 123 THR B O 1
ATOM 5756 N N . THR B 1 124 ? 42.353 20.969 54.748 1.00 14.20 124 THR B N 1
ATOM 5757 C CA . THR B 1 124 ? 41.982 19.560 54.717 1.00 14.26 124 THR B CA 1
ATOM 5758 C C . THR B 1 124 ? 43.128 18.724 55.305 1.00 16.66 124 THR B C 1
ATOM 5759 O O . THR B 1 124 ? 44.265 19.189 55.401 1.00 16.26 124 THR B O 1
ATOM 5763 N N . PRO B 1 125 ? 42.843 17.485 55.726 1.00 15.95 125 PRO B N 1
ATOM 5764 C CA . PRO B 1 125 ? 43.904 16.647 56.305 1.00 17.33 125 PRO B CA 1
ATOM 5765 C C . PRO B 1 125 ? 45.075 16.412 55.352 1.00 17.61 125 PRO B C 1
ATOM 5766 O O . PRO B 1 125 ? 44.877 16.165 54.165 1.00 16.20 125 PRO B O 1
ATOM 5770 N N . GLU B 1 126 ? 46.296 16.486 55.874 1.00 17.96 126 GLU B N 1
ATOM 5771 C CA . GLU B 1 126 ? 47.474 16.289 55.038 1.00 19.16 126 GLU B CA 1
ATOM 5772 C C . GLU B 1 126 ? 47.575 14.899 54.425 1.00 18.97 126 GLU B C 1
ATOM 5773 O O . GLU B 1 126 ? 47.945 14.762 53.260 1.00 18.76 126 GLU B O 1
ATOM 5779 N N . TRP B 1 127 ? 47.241 13.871 55.198 1.00 19.30 127 TRP B N 1
ATOM 5780 C CA . TRP B 1 127 ? 47.306 12.507 54.687 1.00 18.75 127 TRP B CA 1
ATOM 5781 C C . TRP B 1 127 ? 46.311 12.285 53.542 1.00 19.14 127 TRP B C 1
ATOM 5782 O O . TRP B 1 127 ? 46.563 11.489 52.635 1.00 17.10 127 TRP B O 1
ATOM 5793 N N . ALA B 1 128 ? 45.190 13.000 53.576 1.00 16.90 128 ALA B N 1
ATOM 5794 C CA . ALA B 1 128 ? 44.166 12.853 52.551 1.00 18.66 128 ALA B CA 1
ATOM 5795 C C . ALA B 1 128 ? 44.577 13.442 51.209 1.00 20.27 128 ALA B C 1
ATOM 5796 O O . ALA B 1 128 ? 43.975 13.131 50.182 1.00 22.11 128 ALA B O 1
ATOM 5798 N N . LYS B 1 129 ? 45.606 14.281 51.213 1.00 20.99 129 LYS B N 1
ATOM 5799 C CA . LYS B 1 129 ? 46.079 14.910 49.988 1.00 23.23 129 LYS B CA 1
ATOM 5800 C C . LYS B 1 129 ? 46.868 13.963 49.090 1.00 23.46 129 LYS B C 1
ATOM 5801 O O . LYS B 1 129 ? 47.085 14.254 47.919 1.00 24.34 129 LYS B O 1
ATOM 5807 N N . GLU B 1 130 ? 47.296 12.830 49.630 1.00 21.89 130 GLU B N 1
ATOM 5808 C CA . GLU B 1 130 ? 48.048 11.874 48.833 1.00 24.62 130 GLU B CA 1
ATOM 5809 C C . GLU B 1 130 ? 47.542 10.458 49.037 1.00 22.23 130 GLU B C 1
ATOM 5810 O O . GLU B 1 130 ? 48.293 9.496 48.896 1.00 23.20 130 GLU B O 1
ATOM 5816 N N . ALA B 1 131 ? 46.259 10.329 49.347 1.00 18.90 131 ALA B N 1
ATOM 5817 C CA . ALA B 1 131 ? 45.681 9.018 49.596 1.00 19.23 131 ALA B CA 1
ATOM 5818 C C . ALA B 1 131 ? 45.169 8.288 48.372 1.00 17.67 131 ALA B C 1
ATOM 5819 O O . ALA B 1 131 ? 44.977 8.865 47.302 1.00 16.24 131 ALA B O 1
ATOM 5821 N N . VAL B 1 132 ? 44.999 6.986 48.548 1.00 17.83 132 VAL B N 1
ATOM 5822 C CA . VAL B 1 132 ? 44.423 6.122 47.535 1.00 17.63 132 VAL B CA 1
ATOM 5823 C C . VAL B 1 132 ? 43.417 5.360 48.384 1.00 18.42 132 VAL B C 1
ATOM 5824 O O . VAL B 1 132 ? 43.797 4.608 49.282 1.00 19.08 132 VAL B O 1
ATOM 5828 N N . ILE B 1 133 ? 42.137 5.592 48.120 1.00 18.10 133 ILE B N 1
ATOM 5829 C CA . ILE B 1 133 ? 41.074 4.958 48.890 1.00 17.97 133 ILE B CA 1
ATOM 5830 C C . ILE B 1 133 ? 40.580 3.674 48.249 1.00 16.20 133 ILE B C 1
ATOM 5831 O O . ILE B 1 133 ? 40.522 3.554 47.028 1.00 15.22 133 ILE B O 1
ATOM 5836 N N . TYR B 1 134 ? 40.195 2.728 49.097 1.00 15.53 134 TYR B N 1
ATOM 5837 C CA . TYR B 1 134 ? 39.699 1.435 48.648 1.00 16.23 134 TYR B CA 1
ATOM 5838 C C . TYR B 1 134 ? 38.296 1.223 49.220 1.00 16.98 134 TYR B C 1
ATOM 5839 O O . TYR B 1 134 ? 38.111 1.218 50.438 1.00 16.70 134 TYR B O 1
ATOM 5848 N N . GLN B 1 135 ? 37.308 1.052 48.346 1.00 17.76 135 GLN B N 1
ATOM 5849 C CA . GLN B 1 135 ? 35.940 0.852 48.799 1.00 19.23 135 GLN B CA 1
ATOM 5850 C C . GLN B 1 135 ? 35.631 -0.614 49.045 1.00 20.23 135 GLN B C 1
ATOM 5851 O O . GLN B 1 135 ? 35.740 -1.448 48.143 1.00 18.64 135 GLN B O 1
ATOM 5857 N N . ILE B 1 136 ? 35.228 -0.924 50.270 1.00 18.90 136 ILE B N 1
ATOM 5858 C CA . ILE B 1 136 ? 34.896 -2.291 50.613 1.00 20.52 136 ILE B CA 1
ATOM 5859 C C . ILE B 1 136 ? 33.427 -2.467 50.954 1.00 21.47 136 ILE B C 1
ATOM 5860 O O . ILE B 1 136 ? 32.864 -1.738 51.776 1.00 20.83 136 ILE B O 1
ATOM 5865 N N . PHE B 1 137 ? 32.801 -3.413 50.261 1.00 22.48 137 PHE B N 1
ATOM 5866 C CA . PHE B 1 137 ? 31.412 -3.784 50.510 1.00 23.33 137 PHE B CA 1
ATOM 5867 C C . PHE B 1 137 ? 31.638 -5.029 51.361 1.00 22.86 137 PHE B C 1
ATOM 5868 O O . PHE B 1 137 ? 31.804 -6.125 50.836 1.00 22.57 137 PHE B O 1
ATOM 5876 N N . PRO B 1 138 ? 31.649 -4.868 52.690 1.00 24.11 138 PRO B N 1
ATOM 5877 C CA . PRO B 1 138 ? 31.871 -5.938 53.669 1.00 23.05 138 PRO B CA 1
ATOM 5878 C C . PRO B 1 138 ? 31.267 -7.312 53.393 1.00 23.37 138 PRO B C 1
ATOM 5879 O O . PRO B 1 138 ? 31.964 -8.320 53.500 1.00 21.58 138 PRO B O 1
ATOM 5883 N N . GLU B 1 139 ? 29.991 -7.363 53.027 1.00 23.66 139 GLU B N 1
ATOM 5884 C CA . GLU B 1 139 ? 29.343 -8.641 52.774 1.00 24.74 139 GLU B CA 1
ATOM 5885 C C . GLU B 1 139 ? 30.018 -9.435 51.660 1.00 25.97 139 GLU B C 1
ATOM 5886 O O . GLU B 1 139 ? 29.875 -10.657 51.598 1.00 26.65 139 GLU B O 1
ATOM 5892 N N . ARG B 1 140 ? 30.768 -8.761 50.791 1.00 25.08 140 ARG B N 1
ATOM 5893 C CA . ARG B 1 140 ? 31.403 -9.467 49.678 1.00 24.60 140 ARG B CA 1
ATOM 5894 C C . ARG B 1 140 ? 32.925 -9.382 49.555 1.00 24.12 140 ARG B C 1
ATOM 5895 O O . ARG B 1 140 ? 33.484 -9.763 48.521 1.00 23.44 140 ARG B O 1
ATOM 5903 N N . PHE B 1 141 ? 33.607 -8.907 50.594 1.00 22.43 141 PHE B N 1
ATOM 5904 C CA . PHE B 1 141 ? 35.066 -8.807 50.515 1.00 22.88 141 PHE B CA 1
ATOM 5905 C C . PHE B 1 141 ? 35.762 -10.095 50.949 1.00 22.31 141 PHE B C 1
ATOM 5906 O O . PHE B 1 141 ? 36.450 -10.744 50.158 1.00 22.62 141 PHE B O 1
ATOM 5914 N N . ALA B 1 142 ? 35.598 -10.459 52.214 1.00 22.44 142 ALA B N 1
ATOM 5915 C CA . ALA B 1 142 ? 36.208 -11.682 52.728 1.00 22.96 142 ALA B CA 1
ATOM 5916 C C . ALA B 1 142 ? 35.462 -12.197 53.955 1.00 23.45 142 ALA B C 1
ATOM 5917 O O . ALA B 1 142 ? 35.171 -11.439 54.883 1.00 22.97 142 ALA B O 1
ATOM 5919 N N . ASN B 1 143 ? 35.163 -13.492 53.956 1.00 24.34 143 ASN B N 1
ATOM 5920 C CA . ASN B 1 143 ? 34.462 -14.121 55.070 1.00 23.47 143 ASN B CA 1
ATOM 5921 C C . ASN B 1 143 ? 35.510 -14.679 56.022 1.00 25.21 143 ASN B C 1
ATOM 5922 O O . ASN B 1 143 ? 36.020 -15.782 55.813 1.00 25.36 143 ASN B O 1
ATOM 5927 N N . GLY B 1 144 ? 35.848 -13.909 57.050 1.00 24.56 144 GLY B N 1
ATOM 5928 C CA . GLY B 1 144 ? 36.846 -14.356 58.002 1.00 25.96 144 GLY B CA 1
ATOM 5929 C C . GLY B 1 144 ? 36.277 -15.182 59.138 1.00 26.87 144 GLY B C 1
ATOM 5930 O O . GLY B 1 144 ? 36.997 -15.942 59.778 1.00 25.61 144 GLY B O 1
ATOM 5931 N N . ASP B 1 145 ? 34.979 -15.043 59.389 1.00 28.45 145 ASP B N 1
ATOM 5932 C CA . ASP B 1 145 ? 34.328 -15.778 60.469 1.00 28.62 145 ASP B CA 1
ATOM 5933 C C . ASP B 1 145 ? 33.002 -16.384 60.003 1.00 30.06 145 ASP B C 1
ATOM 5934 O O . ASP B 1 145 ? 31.994 -15.689 59.877 1.00 29.68 145 ASP B O 1
ATOM 5939 N N . PRO B 1 146 ? 32.988 -17.701 59.753 1.00 30.71 146 PRO B N 1
ATOM 5940 C CA . PRO B 1 146 ? 31.794 -18.416 59.296 1.00 30.90 146 PRO B CA 1
ATOM 5941 C C . PRO B 1 146 ? 30.712 -18.564 60.365 1.00 30.36 146 PRO B C 1
ATOM 5942 O O . PRO B 1 146 ? 29.583 -18.934 60.053 1.00 31.79 146 PRO B O 1
ATOM 5946 N N . SER B 1 147 ? 31.054 -18.263 61.615 1.00 30.66 147 SER B N 1
ATOM 5947 C CA . SER B 1 147 ? 30.102 -18.386 62.714 1.00 30.61 147 SER B CA 1
ATOM 5948 C C . SER B 1 147 ? 29.043 -17.291 62.716 1.00 30.60 147 SER B C 1
ATOM 5949 O O . SER B 1 147 ? 27.998 -17.436 63.350 1.00 29.91 147 SER B O 1
ATOM 5952 N N . ASN B 1 148 ? 29.304 -16.197 62.009 1.00 29.53 148 ASN B N 1
ATOM 5953 C CA . ASN B 1 148 ? 28.336 -15.109 61.954 1.00 29.32 148 ASN B CA 1
ATOM 5954 C C . ASN B 1 148 ? 27.628 -15.049 60.606 1.00 30.83 148 ASN B C 1
ATOM 5955 O O . ASN B 1 148 ? 26.872 -14.115 60.345 1.00 30.23 148 ASN B O 1
ATOM 5960 N N . ASP B 1 149 ? 27.872 -16.036 59.748 1.00 31.63 149 ASP B N 1
ATOM 5961 C CA . ASP B 1 149 ? 27.225 -16.046 58.440 1.00 34.30 149 ASP B CA 1
ATOM 5962 C C . ASP B 1 149 ? 25.719 -16.229 58.580 1.00 36.69 149 ASP B C 1
ATOM 5963 O O . ASP B 1 149 ? 25.254 -17.105 59.305 1.00 36.04 149 ASP B O 1
ATOM 5968 N N . PRO B 1 150 ? 24.934 -15.393 57.887 1.00 38.78 150 PRO B N 1
ATOM 5969 C CA . PRO B 1 150 ? 23.474 -15.502 57.960 1.00 40.66 150 PRO B CA 1
ATOM 5970 C C . PRO B 1 150 ? 22.989 -16.747 57.217 1.00 41.91 150 PRO B C 1
ATOM 5971 O O . PRO B 1 150 ? 23.719 -17.320 56.406 1.00 42.23 150 PRO B O 1
ATOM 5975 N N . PRO B 1 151 ? 21.753 -17.187 57.493 1.00 43.03 151 PRO B N 1
ATOM 5976 C CA . PRO B 1 151 ? 21.205 -18.373 56.830 1.00 42.61 151 PRO B CA 1
ATOM 5977 C C . PRO B 1 151 ? 21.067 -18.177 55.325 1.00 41.93 151 PRO B C 1
ATOM 5978 O O . PRO B 1 151 ? 20.672 -17.107 54.863 1.00 41.91 151 PRO B O 1
ATOM 5982 N N . GLY B 1 152 ? 21.402 -19.215 54.565 1.00 41.12 152 GLY B N 1
ATOM 5983 C CA . GLY B 1 152 ? 21.300 -19.132 53.119 1.00 40.96 152 GLY B CA 1
ATOM 5984 C C . GLY B 1 152 ? 22.592 -18.713 52.445 1.00 40.24 152 GLY B C 1
ATOM 5985 O O . GLY B 1 152 ? 22.627 -18.530 51.228 1.00 40.10 152 GLY B O 1
ATOM 5986 N N . THR B 1 153 ? 23.655 -18.561 53.229 1.00 40.08 153 THR B N 1
ATOM 5987 C CA . THR B 1 153 ? 24.947 -18.161 52.684 1.00 40.11 153 THR B CA 1
ATOM 5988 C C . THR B 1 153 ? 25.345 -19.083 51.537 1.00 41.66 153 THR B C 1
ATOM 5989 O O . THR B 1 153 ? 25.481 -20.296 51.715 1.00 42.24 153 THR B O 1
ATOM 5993 N N . GLU B 1 154 ? 25.517 -18.495 50.357 1.00 42.03 154 GLU B N 1
ATOM 5994 C CA . GLU B 1 154 ? 25.891 -19.238 49.161 1.00 42.88 154 GLU B CA 1
ATOM 5995 C C . GLU B 1 154 ? 27.392 -19.478 49.070 1.00 44.57 154 GLU B C 1
ATOM 5996 O O . GLU B 1 154 ? 28.171 -18.919 49.842 1.00 44.87 154 GLU B O 1
ATOM 6002 N N . GLN B 1 155 ? 27.789 -20.314 48.117 1.00 45.56 155 GLN B N 1
ATOM 6003 C CA . GLN B 1 155 ? 29.194 -20.649 47.920 1.00 46.30 155 GLN B CA 1
ATOM 6004 C C . GLN B 1 155 ? 29.979 -19.434 47.425 1.00 44.73 155 GLN B C 1
ATOM 6005 O O . GLN B 1 155 ? 29.455 -18.608 46.680 1.00 44.30 155 GLN B O 1
ATOM 6011 N N . TRP B 1 156 ? 31.236 -19.334 47.842 1.00 43.84 156 TRP B N 1
ATOM 6012 C CA . TRP B 1 156 ? 32.093 -18.222 47.446 1.00 42.88 156 TRP B CA 1
ATOM 6013 C C . TRP B 1 156 ? 32.951 -18.623 46.247 1.00 44.09 156 TRP B C 1
ATOM 6014 O O . TRP B 1 156 ? 34.094 -19.049 46.409 1.00 44.63 156 TRP B O 1
ATOM 6025 N N . ALA B 1 157 ? 32.396 -18.483 45.046 1.00 45.38 157 ALA B N 1
ATOM 6026 C CA . ALA B 1 157 ? 33.113 -18.847 43.828 1.00 46.42 157 ALA B CA 1
ATOM 6027 C C . ALA B 1 157 ? 33.170 -17.705 42.819 1.00 46.93 157 ALA B C 1
ATOM 6028 O O . ALA B 1 157 ? 32.469 -16.704 42.955 1.00 47.51 157 ALA B O 1
ATOM 6030 N N . LYS B 1 158 ? 34.008 -17.870 41.800 1.00 47.39 158 LYS B N 1
ATOM 6031 C CA . LYS B 1 158 ? 34.176 -16.856 40.766 1.00 47.61 158 LYS B CA 1
ATOM 6032 C C . LYS B 1 158 ? 32.991 -16.827 39.809 1.00 48.19 158 LYS B C 1
ATOM 6033 O O . LYS B 1 158 ? 32.622 -15.772 39.289 1.00 47.66 158 LYS B O 1
ATOM 6039 N N . ASP B 1 159 ? 32.399 -17.993 39.576 1.00 48.81 159 ASP B N 1
ATOM 6040 C CA . ASP B 1 159 ? 31.257 -18.103 38.677 1.00 49.46 159 ASP B CA 1
ATOM 6041 C C . ASP B 1 159 ? 29.952 -17.785 39.406 1.00 48.80 159 ASP B C 1
ATOM 6042 O O . ASP B 1 159 ? 28.864 -17.973 38.862 1.00 49.09 159 ASP B O 1
ATOM 6047 N N . ALA B 1 160 ? 30.066 -17.301 40.639 1.00 47.55 160 ALA B N 1
ATOM 6048 C CA . ALA B 1 160 ? 28.889 -16.964 41.434 1.00 46.45 160 ALA B CA 1
ATOM 6049 C C . ALA B 1 160 ? 28.237 -15.674 40.948 1.00 45.23 160 ALA B C 1
ATOM 6050 O O . ALA B 1 160 ? 28.889 -14.637 40.846 1.00 44.64 160 ALA B O 1
ATOM 6052 N N . ARG B 1 161 ? 26.946 -15.750 40.643 1.00 44.24 161 ARG B N 1
ATOM 6053 C CA . ARG B 1 161 ? 26.195 -14.591 40.176 1.00 43.85 161 ARG B CA 1
ATOM 6054 C C . ARG B 1 161 ? 25.173 -14.184 41.231 1.00 43.93 161 ARG B C 1
ATOM 6055 O O . ARG B 1 161 ? 24.052 -14.685 41.258 1.00 42.98 161 ARG B O 1
ATOM 6063 N N . PRO B 1 162 ? 25.560 -13.257 42.118 1.00 43.54 162 PRO B N 1
ATOM 6064 C CA . PRO B 1 162 ? 24.742 -12.731 43.213 1.00 43.59 162 PRO B CA 1
ATOM 6065 C C . PRO B 1 162 ? 23.330 -12.280 42.844 1.00 43.71 162 PRO B C 1
ATOM 6066 O O . PRO B 1 162 ? 23.095 -11.732 41.766 1.00 41.29 162 PRO B O 1
ATOM 6070 N N . ARG B 1 163 ? 22.391 -12.529 43.753 1.00 44.27 163 ARG B N 1
ATOM 6071 C CA . ARG B 1 163 ? 21.007 -12.118 43.566 1.00 45.16 163 ARG B CA 1
ATOM 6072 C C . ARG B 1 163 ? 20.786 -10.961 44.520 1.00 44.97 163 ARG B C 1
ATOM 6073 O O . ARG B 1 163 ? 21.650 -10.661 45.341 1.00 44.01 163 ARG B O 1
ATOM 6081 N N . HIS B 1 164 ? 19.628 -10.320 44.427 1.00 45.67 164 HIS B N 1
ATOM 6082 C CA . HIS B 1 164 ? 19.317 -9.189 45.293 1.00 45.85 164 HIS B CA 1
ATOM 6083 C C . HIS B 1 164 ? 19.394 -9.521 46.780 1.00 44.50 164 HIS B C 1
ATOM 6084 O O . HIS B 1 164 ? 19.773 -8.675 47.587 1.00 43.56 164 HIS B O 1
ATOM 6091 N N . ASP B 1 165 ? 19.048 -10.752 47.141 1.00 43.07 165 ASP B N 1
ATOM 6092 C CA . ASP B 1 165 ? 19.061 -11.155 48.545 1.00 41.90 165 ASP B CA 1
ATOM 6093 C C . ASP B 1 165 ? 20.090 -12.229 48.893 1.00 39.65 165 ASP B C 1
ATOM 6094 O O . ASP B 1 165 ? 19.964 -12.907 49.913 1.00 37.70 165 ASP B O 1
ATOM 6099 N N . SER B 1 166 ? 21.108 -12.378 48.051 1.00 37.53 166 SER B N 1
ATOM 6100 C CA . SER B 1 166 ? 22.148 -13.373 48.291 1.00 35.69 166 SER B CA 1
ATOM 6101 C C . SER B 1 166 ? 22.983 -13.024 49.523 1.00 35.39 166 SER B C 1
ATOM 6102 O O . SER B 1 166 ? 23.007 -11.877 49.969 1.00 35.59 166 SER B O 1
ATOM 6105 N N . PHE B 1 167 ? 23.656 -14.033 50.064 1.00 35.06 167 PHE B N 1
ATOM 6106 C CA . PHE B 1 167 ? 24.523 -13.887 51.230 1.00 34.60 167 PHE B CA 1
ATOM 6107 C C . PHE B 1 167 ? 25.780 -14.705 50.990 1.00 33.06 167 PHE B C 1
ATOM 6108 O O . PHE B 1 167 ? 25.699 -15.859 50.567 1.00 32.35 167 PHE B O 1
ATOM 6116 N N . TYR B 1 168 ? 26.939 -14.117 51.264 1.00 30.17 168 TYR B N 1
ATOM 6117 C CA . TYR B 1 168 ? 28.196 -14.820 51.063 1.00 27.09 168 TYR B CA 1
ATOM 6118 C C . TYR B 1 168 ? 29.030 -14.896 52.331 1.00 26.31 168 TYR B C 1
ATOM 6119 O O . TYR B 1 168 ? 30.004 -15.643 52.392 1.00 25.15 168 TYR B O 1
ATOM 6128 N N . GLY B 1 169 ? 28.640 -14.129 53.345 1.00 24.60 169 GLY B N 1
ATOM 6129 C CA . GLY B 1 169 ? 29.351 -14.172 54.608 1.00 23.79 169 GLY B CA 1
ATOM 6130 C C . GLY B 1 169 ? 30.493 -13.210 54.861 1.00 22.70 169 GLY B C 1
ATOM 6131 O O . GLY B 1 169 ? 31.219 -13.374 55.844 1.00 23.08 169 GLY B O 1
ATOM 6132 N N . GLY B 1 170 ? 30.663 -12.213 53.998 1.00 22.17 170 GLY B N 1
ATOM 6133 C CA . GLY B 1 170 ? 31.735 -11.251 54.206 1.00 21.40 170 GLY B CA 1
ATOM 6134 C C . GLY B 1 170 ? 31.589 -10.587 55.565 1.00 21.29 170 GLY B C 1
ATOM 6135 O O . GLY B 1 170 ? 30.473 -10.290 55.991 1.00 21.24 170 GLY B O 1
ATOM 6136 N N . ASP B 1 171 ? 32.706 -10.351 56.248 1.00 20.05 171 ASP B N 1
ATOM 6137 C CA . ASP B 1 171 ? 32.676 -9.740 57.573 1.00 21.21 171 ASP B CA 1
ATOM 6138 C C . ASP B 1 171 ? 33.963 -8.961 57.910 1.00 20.70 171 ASP B C 1
ATOM 6139 O O . ASP B 1 171 ? 34.899 -8.912 57.110 1.00 22.04 171 ASP B O 1
ATOM 6144 N N . LEU B 1 172 ? 33.996 -8.336 59.083 1.00 21.86 172 LEU B N 1
ATOM 6145 C CA . LEU B 1 172 ? 35.156 -7.554 59.497 1.00 21.06 172 LEU B CA 1
ATOM 6146 C C . LEU B 1 172 ? 36.415 -8.391 59.712 1.00 23.09 172 LEU B C 1
ATOM 6147 O O . LEU B 1 172 ? 37.527 -7.945 59.412 1.00 22.38 172 LEU B O 1
ATOM 6152 N N . LYS B 1 173 ? 36.249 -9.598 60.243 1.00 22.23 173 LYS B N 1
ATOM 6153 C CA . LYS B 1 173 ? 37.393 -10.478 60.470 1.00 22.88 173 LYS B CA 1
ATOM 6154 C C . LYS B 1 173 ? 38.038 -10.762 59.117 1.00 21.75 173 LYS B C 1
ATOM 6155 O O . LYS B 1 173 ? 39.262 -10.845 58.997 1.00 21.47 173 LYS B O 1
ATOM 6161 N N . GLY B 1 174 ? 37.199 -10.915 58.098 1.00 20.10 174 GLY B N 1
ATOM 6162 C CA . GLY B 1 174 ? 37.700 -11.180 56.763 1.00 20.32 174 GLY B CA 1
ATOM 6163 C C . GLY B 1 174 ? 38.594 -10.051 56.287 1.00 20.43 174 GLY B C 1
ATOM 6164 O O . GLY B 1 174 ? 39.633 -10.287 55.670 1.00 19.91 174 GLY B O 1
ATOM 6165 N N . VAL B 1 175 ? 38.194 -8.817 56.576 1.00 20.70 175 VAL B N 1
ATOM 6166 C CA . VAL B 1 175 ? 38.980 -7.662 56.171 1.00 19.67 175 VAL B CA 1
ATOM 6167 C C . VAL B 1 175 ? 40.346 -7.697 56.855 1.00 20.28 175 VAL B C 1
ATOM 6168 O O . VAL B 1 175 ? 41.367 -7.436 56.222 1.00 20.01 175 VAL B O 1
ATOM 6172 N N . ILE B 1 176 ? 40.362 -8.030 58.144 1.00 19.59 176 ILE B N 1
ATOM 6173 C CA . ILE B 1 176 ? 41.612 -8.105 58.896 1.00 20.12 176 ILE B CA 1
ATOM 6174 C C . ILE B 1 176 ? 42.574 -9.136 58.292 1.00 21.47 176 ILE B C 1
ATOM 6175 O O . ILE B 1 176 ? 43.767 -8.861 58.124 1.00 21.02 176 ILE B O 1
ATOM 6180 N N . ASP B 1 177 ? 42.054 -10.314 57.958 1.00 22.46 177 ASP B N 1
ATOM 6181 C CA . ASP B 1 177 ? 42.872 -11.384 57.382 1.00 22.93 177 ASP B CA 1
ATOM 6182 C C . ASP B 1 177 ? 43.433 -11.032 56.011 1.00 22.46 177 ASP B C 1
ATOM 6183 O O . ASP B 1 177 ? 44.442 -11.593 55.583 1.00 20.89 177 ASP B O 1
ATOM 6188 N N . ARG B 1 178 ? 42.782 -10.101 55.324 1.00 23.30 178 ARG B N 1
ATOM 6189 C CA . ARG B 1 178 ? 43.224 -9.722 53.992 1.00 21.39 178 ARG B CA 1
ATOM 6190 C C . ARG B 1 178 ? 44.001 -8.410 53.933 1.00 21.25 178 ARG B C 1
ATOM 6191 O O . ARG B 1 178 ? 44.318 -7.916 52.848 1.00 19.67 178 ARG B O 1
ATOM 6199 N N . LEU B 1 179 ? 44.325 -7.859 55.098 1.00 19.79 179 LEU B N 1
ATOM 6200 C CA . LEU B 1 179 ? 45.080 -6.611 55.155 1.00 20.03 179 LEU B CA 1
ATOM 6201 C C . LEU B 1 179 ? 46.443 -6.681 54.458 1.00 21.20 179 LEU B C 1
ATOM 6202 O O . LEU B 1 179 ? 46.920 -5.676 53.929 1.00 20.96 179 LEU B O 1
ATOM 6207 N N . PRO B 1 180 ? 47.098 -7.860 54.460 1.00 21.28 180 PRO B N 1
ATOM 6208 C CA . PRO B 1 180 ? 48.404 -7.949 53.791 1.00 22.00 180 PRO B CA 1
ATOM 6209 C C . PRO B 1 180 ? 48.250 -7.719 52.289 1.00 21.55 180 PRO B C 1
ATOM 6210 O O . PRO B 1 180 ? 49.145 -7.188 51.626 1.00 19.76 180 PRO B O 1
ATOM 6214 N N . TYR B 1 181 ? 47.101 -8.133 51.764 1.00 21.09 181 TYR B N 1
ATOM 6215 C CA . TYR B 1 181 ? 46.784 -7.964 50.354 1.00 20.26 181 TYR B CA 1
ATOM 6216 C C . TYR B 1 181 ? 46.620 -6.475 50.074 1.00 19.78 181 TYR B C 1
ATOM 6217 O O . TYR B 1 181 ? 47.194 -5.945 49.127 1.00 19.44 181 TYR B O 1
ATOM 6226 N N . LEU B 1 182 ? 45.836 -5.811 50.916 1.00 19.25 182 LEU B N 1
ATOM 6227 C CA . LEU B 1 182 ? 45.580 -4.387 50.770 1.00 18.57 182 LEU B CA 1
ATOM 6228 C C . LEU B 1 182 ? 46.841 -3.561 50.980 1.00 19.20 182 LEU B C 1
ATOM 6229 O O . LEU B 1 182 ? 47.038 -2.547 50.306 1.00 18.62 182 LEU B O 1
ATOM 6234 N N . GLU B 1 183 ? 47.697 -3.980 51.910 1.00 19.10 183 GLU B N 1
ATOM 6235 C CA . GLU B 1 183 ? 48.931 -3.241 52.151 1.00 18.32 183 GLU B CA 1
ATOM 6236 C C . GLU B 1 183 ? 49.824 -3.375 50.927 1.00 18.99 183 GLU B C 1
ATOM 6237 O O . GLU B 1 183 ? 50.447 -2.405 50.497 1.00 16.24 183 GLU B O 1
ATOM 6243 N N . GLU B 1 184 ? 49.874 -4.581 50.362 1.00 17.81 184 GLU B N 1
ATOM 6244 C CA . GLU B 1 184 ? 50.691 -4.837 49.177 1.00 18.89 184 GLU B CA 1
ATOM 6245 C C . GLU B 1 184 ? 50.219 -3.982 48.000 1.00 19.36 184 GLU B C 1
ATOM 6246 O O . GLU B 1 184 ? 51.022 -3.490 47.199 1.00 18.17 184 GLU B O 1
ATOM 6252 N N . LEU B 1 185 ? 48.908 -3.810 47.895 1.00 18.96 185 LEU B N 1
ATOM 6253 C CA . LEU B 1 185 ? 48.339 -3.010 46.816 1.00 18.85 185 LEU B CA 1
ATOM 6254 C C . LEU B 1 185 ? 48.792 -1.559 46.961 1.00 18.59 185 LEU B C 1
ATOM 6255 O O . LEU B 1 185 ? 49.026 -0.863 45.969 1.00 18.67 185 LEU B O 1
ATOM 6260 N N . GLY B 1 186 ? 48.908 -1.106 48.205 1.00 19.54 186 GLY B N 1
ATOM 6261 C CA . GLY B 1 186 ? 49.348 0.255 48.458 1.00 19.10 186 GLY B CA 1
ATOM 6262 C C . GLY B 1 186 ? 48.251 1.225 48.862 1.00 19.12 186 GLY B C 1
ATOM 6263 O O . GLY B 1 186 ? 48.486 2.429 48.926 1.00 19.93 186 GLY B O 1
ATOM 6264 N N . VAL B 1 187 ? 47.051 0.724 49.132 1.00 18.64 187 VAL B N 1
ATOM 6265 C CA . VAL B 1 187 ? 45.963 1.611 49.532 1.00 18.95 187 VAL B CA 1
ATOM 6266 C C . VAL B 1 187 ? 46.298 2.209 50.884 1.00 19.27 187 VAL B C 1
ATOM 6267 O O . VAL B 1 187 ? 46.948 1.566 51.711 1.00 19.25 187 VAL B O 1
ATOM 6271 N N . THR B 1 188 ? 45.845 3.439 51.111 1.00 19.06 188 THR B N 1
ATOM 6272 C CA . THR B 1 188 ? 46.122 4.121 52.366 1.00 19.76 188 THR B CA 1
ATOM 6273 C C . THR B 1 188 ? 44.888 4.380 53.229 1.00 18.44 188 THR B C 1
ATOM 6274 O O . THR B 1 188 ? 44.988 4.937 54.320 1.00 16.78 188 THR B O 1
ATOM 6278 N N . ALA B 1 189 ? 43.724 3.976 52.740 1.00 17.61 189 ALA B N 1
ATOM 6279 C CA . ALA B 1 189 ? 42.498 4.135 53.498 1.00 17.40 189 ALA B CA 1
ATOM 6280 C C . ALA B 1 189 ? 41.437 3.200 52.955 1.00 18.84 189 ALA B C 1
ATOM 6281 O O . ALA B 1 189 ? 41.397 2.900 51.762 1.00 18.49 189 ALA B O 1
ATOM 6283 N N . LEU B 1 190 ? 40.579 2.743 53.853 1.00 18.84 190 LEU B N 1
ATOM 6284 C CA . LEU B 1 190 ? 39.488 1.854 53.502 1.00 20.58 190 LEU B CA 1
ATOM 6285 C C . LEU B 1 190 ? 38.180 2.588 53.731 1.00 20.01 190 LEU B C 1
ATOM 6286 O O . LEU B 1 190 ? 37.968 3.172 54.793 1.00 20.82 190 LEU B O 1
ATOM 6291 N N . TYR B 1 191 ? 37.316 2.575 52.726 1.00 18.91 191 TYR B N 1
ATOM 6292 C CA . TYR B 1 191 ? 36.007 3.200 52.836 1.00 18.89 191 TYR B CA 1
ATOM 6293 C C . TYR B 1 191 ? 34.987 2.068 52.852 1.00 18.08 191 TYR B C 1
ATOM 6294 O O . TYR B 1 191 ? 34.842 1.332 51.872 1.00 16.09 191 TYR B O 1
ATOM 6303 N N . PHE B 1 192 ? 34.294 1.937 53.979 1.00 18.79 192 PHE B N 1
ATOM 6304 C CA . PHE B 1 192 ? 33.283 0.901 54.166 1.00 19.57 192 PHE B CA 1
ATOM 6305 C C . PHE B 1 192 ? 31.873 1.447 54.001 1.00 20.81 192 PHE B C 1
ATOM 6306 O O . PHE B 1 192 ? 31.575 2.566 54.424 1.00 19.23 192 PHE B O 1
ATOM 6314 N N . THR B 1 193 ? 31.003 0.650 53.391 1.00 22.00 193 THR B N 1
ATOM 6315 C CA . THR B 1 193 ? 29.608 1.038 53.243 1.00 20.76 193 THR B CA 1
ATOM 6316 C C . THR B 1 193 ? 29.064 0.835 54.660 1.00 20.53 193 THR B C 1
ATOM 6317 O O . THR B 1 193 ? 29.797 0.381 55.539 1.00 20.02 193 THR B O 1
ATOM 6321 N N . PRO B 1 194 ? 27.788 1.162 54.911 1.00 22.02 194 PRO B N 1
ATOM 6322 C CA . PRO B 1 194 ? 27.279 0.970 56.276 1.00 21.29 194 PRO B CA 1
ATOM 6323 C C . PRO B 1 194 ? 27.511 -0.401 56.906 1.00 21.50 194 PRO B C 1
ATOM 6324 O O . PRO B 1 194 ? 27.262 -1.436 56.286 1.00 20.62 194 PRO B O 1
ATOM 6328 N N . ILE B 1 195 ? 28.000 -0.399 58.142 1.00 21.56 195 ILE B N 1
ATOM 6329 C CA . ILE B 1 195 ? 28.243 -1.645 58.857 1.00 23.01 195 ILE B CA 1
ATOM 6330 C C . ILE B 1 195 ? 27.556 -1.630 60.222 1.00 22.61 195 ILE B C 1
ATOM 6331 O O . ILE B 1 195 ? 27.783 -2.513 61.048 1.00 23.03 195 ILE B O 1
ATOM 6336 N N . PHE B 1 196 ? 26.723 -0.620 60.460 1.00 20.93 196 PHE B N 1
ATOM 6337 C CA . PHE B 1 196 ? 25.996 -0.522 61.724 1.00 21.44 196 PHE B CA 1
ATOM 6338 C C . PHE B 1 196 ? 24.794 -1.459 61.669 1.00 20.66 196 PHE B C 1
ATOM 6339 O O . PHE B 1 196 ? 24.280 -1.762 60.596 1.00 21.78 196 PHE B O 1
ATOM 6347 N N . ALA B 1 197 ? 24.337 -1.882 62.842 1.00 20.80 197 ALA B N 1
ATOM 6348 C CA . ALA B 1 197 ? 23.224 -2.811 62.958 1.00 20.59 197 ALA B CA 1
ATOM 6349 C C . ALA B 1 197 ? 21.984 -2.380 62.185 1.00 21.68 197 ALA B C 1
ATOM 6350 O O . ALA B 1 197 ? 21.469 -1.275 62.363 1.00 22.34 197 ALA B O 1
ATOM 6352 N N . SER B 1 198 ? 21.521 -3.278 61.320 1.00 22.03 198 SER B N 1
ATOM 6353 C CA . SER B 1 198 ? 20.339 -3.056 60.494 1.00 24.00 198 SER B CA 1
ATOM 6354 C C . SER B 1 198 ? 19.756 -4.405 60.075 1.00 24.05 198 SER B C 1
ATOM 6355 O O . SER B 1 198 ? 20.495 -5.358 59.837 1.00 24.78 198 SER B O 1
ATOM 6358 N N . PRO B 1 199 ? 18.422 -4.500 59.970 1.00 25.69 199 PRO B N 1
ATOM 6359 C CA . PRO B 1 199 ? 17.770 -5.752 59.576 1.00 26.69 199 PRO B CA 1
ATOM 6360 C C . PRO B 1 199 ? 17.781 -6.035 58.074 1.00 28.16 199 PRO B C 1
ATOM 6361 O O . PRO B 1 199 ? 17.443 -7.137 57.651 1.00 27.53 199 PRO B O 1
ATOM 6365 N N . SER B 1 200 ? 18.172 -5.051 57.271 1.00 28.96 200 SER B N 1
ATOM 6366 C CA . SER B 1 200 ? 18.198 -5.232 55.823 1.00 29.88 200 SER B CA 1
ATOM 6367 C C . SER B 1 200 ? 19.567 -5.680 55.323 1.00 30.30 200 SER B C 1
ATOM 6368 O O . SER B 1 200 ? 20.529 -5.750 56.090 1.00 29.05 200 SER B O 1
ATOM 6371 N N . HIS B 1 201 ? 19.651 -5.978 54.030 1.00 30.23 201 HIS B N 1
ATOM 6372 C CA . HIS B 1 201 ? 20.910 -6.413 53.438 1.00 31.79 201 HIS B CA 1
ATOM 6373 C C . HIS B 1 201 ? 21.834 -5.240 53.146 1.00 31.19 201 HIS B C 1
ATOM 6374 O O . HIS B 1 201 ? 23.050 -5.374 53.214 1.00 32.09 201 HIS B O 1
ATOM 6381 N N . HIS B 1 202 ? 21.253 -4.087 52.834 1.00 29.57 202 HIS B N 1
ATOM 6382 C CA . HIS B 1 202 ? 22.031 -2.897 52.506 1.00 29.31 202 HIS B CA 1
ATOM 6383 C C . HIS B 1 202 ? 22.430 -2.053 53.720 1.00 27.74 202 HIS B C 1
ATOM 6384 O O . HIS B 1 202 ? 23.397 -1.301 53.663 1.00 27.82 202 HIS B O 1
ATOM 6391 N N . LYS B 1 203 ? 21.666 -2.159 54.801 1.00 26.79 203 LYS B N 1
ATOM 6392 C CA . LYS B 1 203 ? 21.948 -1.430 56.033 1.00 26.62 203 LYS B CA 1
ATOM 6393 C C . LYS B 1 203 ? 21.902 0.097 55.932 1.00 24.83 203 LYS B C 1
ATOM 6394 O O . LYS B 1 203 ? 22.614 0.788 56.659 1.00 23.73 203 LYS B O 1
ATOM 6400 N N . TYR B 1 204 ? 21.051 0.627 55.059 1.00 24.28 204 TYR B N 1
ATOM 6401 C CA . TYR B 1 204 ? 20.924 2.078 54.923 1.00 24.53 204 TYR B CA 1
ATOM 6402 C C . TYR B 1 204 ? 19.782 2.545 55.813 1.00 23.56 204 TYR B C 1
ATOM 6403 O O . TYR B 1 204 ? 19.478 3.738 55.912 1.00 22.18 204 TYR B O 1
ATOM 6412 N N . ASP B 1 205 ? 19.153 1.568 56.456 1.00 22.84 205 ASP B N 1
ATOM 6413 C CA . ASP B 1 205 ? 18.060 1.809 57.395 1.00 22.91 205 ASP B CA 1
ATOM 6414 C C . ASP B 1 205 ? 18.588 1.328 58.744 1.00 22.15 205 ASP B C 1
ATOM 6415 O O . ASP B 1 205 ? 18.281 0.224 59.205 1.00 23.06 205 ASP B O 1
ATOM 6420 N N . THR B 1 206 ? 19.400 2.184 59.355 1.00 21.70 206 THR B N 1
ATOM 6421 C CA . THR B 1 206 ? 20.061 1.909 60.624 1.00 20.27 206 THR B CA 1
ATOM 6422 C C . THR B 1 206 ? 19.176 1.640 61.834 1.00 19.74 206 THR B C 1
ATOM 6423 O O . THR B 1 206 ? 18.366 2.481 62.224 1.00 19.52 206 THR B O 1
ATOM 6427 N N . ALA B 1 207 ? 19.368 0.469 62.437 1.00 20.00 207 ALA B N 1
ATOM 6428 C CA . ALA B 1 207 ? 18.618 0.059 63.618 1.00 19.93 207 ALA B CA 1
ATOM 6429 C C . ALA B 1 207 ? 19.338 0.511 64.888 1.00 20.38 207 ALA B C 1
ATOM 6430 O O . ALA B 1 207 ? 18.698 0.914 65.859 1.00 21.22 207 ALA B O 1
ATOM 6432 N N . ASP B 1 208 ? 20.668 0.451 64.879 1.00 17.53 208 ASP B N 1
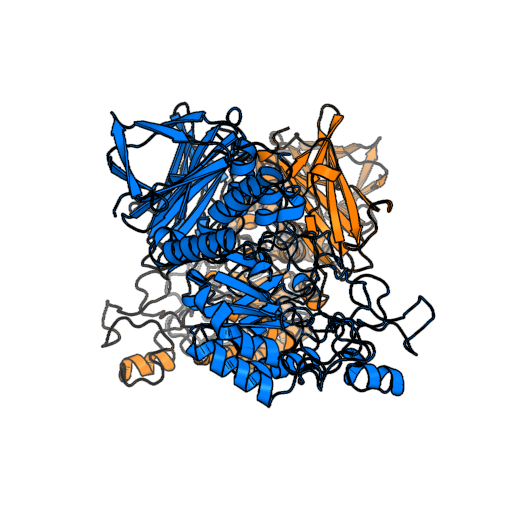ATOM 6433 C CA . ASP B 1 208 ? 21.460 0.853 66.045 1.00 19.23 208 ASP B CA 1
ATOM 6434 C C . ASP B 1 208 ? 22.770 1.508 65.600 1.00 19.46 208 ASP B C 1
ATOM 6435 O O . ASP B 1 208 ? 23.682 0.822 65.137 1.00 20.24 208 ASP B O 1
ATOM 6440 N N . TYR B 1 209 ? 22.848 2.832 65.738 1.00 18.02 209 TYR B N 1
ATOM 6441 C CA . TYR B 1 209 ? 24.035 3.592 65.343 1.00 20.37 209 TYR B CA 1
ATOM 6442 C C . TYR B 1 209 ? 25.261 3.320 66.211 1.00 21.28 209 TYR B C 1
ATOM 6443 O O . TYR B 1 209 ? 26.371 3.720 65.860 1.00 20.69 209 TYR B O 1
ATOM 6452 N N . LEU B 1 210 ? 25.068 2.639 67.336 1.00 20.34 210 LEU B N 1
ATOM 6453 C CA . LEU B 1 210 ? 26.178 2.372 68.236 1.00 21.64 210 LEU B CA 1
ATOM 6454 C C . LEU B 1 210 ? 26.646 0.917 68.266 1.00 21.82 210 LEU B C 1
ATOM 6455 O O . LEU B 1 210 ? 27.359 0.517 69.182 1.00 21.06 210 LEU B O 1
ATOM 6460 N N . ALA B 1 211 ? 26.257 0.126 67.271 1.00 20.61 211 ALA B N 1
ATOM 6461 C CA . ALA B 1 211 ? 26.671 -1.272 67.225 1.00 21.56 211 ALA B CA 1
ATOM 6462 C C . ALA B 1 211 ? 26.980 -1.761 65.819 1.00 21.74 211 ALA B C 1
ATOM 6463 O O . ALA B 1 211 ? 26.330 -1.359 64.848 1.00 23.24 211 ALA B O 1
ATOM 6465 N N . ILE B 1 212 ? 27.984 -2.625 65.713 1.00 21.50 212 ILE B N 1
ATOM 6466 C CA . ILE B 1 212 ? 28.340 -3.212 64.428 1.00 21.92 212 ILE B CA 1
ATOM 6467 C C . ILE B 1 212 ? 27.288 -4.287 64.206 1.00 22.59 212 ILE B C 1
ATOM 6468 O O . ILE B 1 212 ? 26.879 -4.957 65.150 1.00 21.12 212 ILE B O 1
ATOM 6473 N N . ASP B 1 213 ? 26.840 -4.449 62.971 1.00 22.01 213 ASP B N 1
ATOM 6474 C CA . ASP B 1 213 ? 25.849 -5.469 62.683 1.00 23.29 213 ASP B CA 1
ATOM 6475 C C . ASP B 1 213 ? 26.482 -6.836 62.976 1.00 24.82 213 ASP B C 1
ATOM 6476 O O . ASP B 1 213 ? 27.585 -7.124 62.512 1.00 23.04 213 ASP B O 1
ATOM 6481 N N . PRO B 1 214 ? 25.797 -7.687 63.762 1.00 25.68 214 PRO B N 1
ATOM 6482 C CA . PRO B 1 214 ? 26.286 -9.022 64.127 1.00 26.67 214 PRO B CA 1
ATOM 6483 C C . PRO B 1 214 ? 26.870 -9.863 63.000 1.00 25.50 214 PRO B C 1
ATOM 6484 O O . PRO B 1 214 ? 27.830 -10.605 63.214 1.00 26.33 214 PRO B O 1
ATOM 6488 N N . GLN B 1 215 ? 26.294 -9.761 61.808 1.00 25.18 215 GLN B N 1
ATOM 6489 C CA . GLN B 1 215 ? 26.784 -10.552 60.688 1.00 25.92 215 GLN B CA 1
ATOM 6490 C C . GLN B 1 215 ? 28.171 -10.113 60.227 1.00 26.49 215 GLN B C 1
ATOM 6491 O O . GLN B 1 215 ? 28.845 -10.846 59.496 1.00 26.91 215 GLN B O 1
ATOM 6497 N N . PHE B 1 216 ? 28.606 -8.931 60.664 1.00 24.18 216 PHE B N 1
ATOM 6498 C CA . PHE B 1 216 ? 29.928 -8.421 60.283 1.00 23.85 216 PHE B CA 1
ATOM 6499 C C . PHE B 1 216 ? 30.944 -8.556 61.405 1.00 23.11 216 PHE B C 1
ATOM 6500 O O . PHE B 1 216 ? 32.145 -8.664 61.156 1.00 23.31 216 PHE B O 1
ATOM 6508 N N . GLY B 1 217 ? 30.459 -8.534 62.641 1.00 23.64 217 GLY B N 1
ATOM 6509 C CA . GLY B 1 217 ? 31.354 -8.659 63.773 1.00 23.59 217 GLY B CA 1
ATOM 6510 C C . GLY B 1 217 ? 30.828 -7.983 65.018 1.00 24.50 217 GLY B C 1
ATOM 6511 O O . GLY B 1 217 ? 29.619 -7.881 65.220 1.00 23.14 217 GLY B O 1
ATOM 6512 N N . ASP B 1 218 ? 31.751 -7.530 65.857 1.00 26.09 218 ASP B N 1
ATOM 6513 C CA . ASP B 1 218 ? 31.414 -6.854 67.100 1.00 25.55 218 ASP B CA 1
ATOM 6514 C C . ASP B 1 218 ? 32.414 -5.722 67.335 1.00 25.37 218 ASP B C 1
ATOM 6515 O O . ASP B 1 218 ? 33.310 -5.511 66.520 1.00 24.88 218 ASP B O 1
ATOM 6520 N N . LEU B 1 219 ? 32.262 -4.997 68.437 1.00 24.35 219 LEU B N 1
ATOM 6521 C CA . LEU B 1 219 ? 33.151 -3.880 68.727 1.00 25.24 219 LEU B CA 1
ATOM 6522 C C . LEU B 1 219 ? 34.610 -4.317 68.877 1.00 25.66 219 LEU B C 1
ATOM 6523 O O . LEU B 1 219 ? 35.516 -3.703 68.305 1.00 24.13 219 LEU B O 1
ATOM 6528 N N . PRO B 1 220 ? 34.859 -5.386 69.653 1.00 24.78 220 PRO B N 1
ATOM 6529 C CA . PRO B 1 220 ? 36.233 -5.865 69.843 1.00 24.92 220 PRO B CA 1
ATOM 6530 C C . PRO B 1 220 ? 36.920 -6.156 68.511 1.00 23.28 220 PRO B C 1
ATOM 6531 O O . PRO B 1 220 ? 38.118 -5.926 68.355 1.00 22.73 220 PRO B O 1
ATOM 6535 N N . THR B 1 221 ? 36.150 -6.652 67.549 1.00 21.79 221 THR B N 1
ATOM 6536 C CA . THR B 1 221 ? 36.699 -6.973 66.239 1.00 22.26 221 THR B CA 1
ATOM 6537 C C . THR B 1 221 ? 36.976 -5.715 65.430 1.00 21.73 221 THR B C 1
ATOM 6538 O O . THR B 1 221 ? 37.996 -5.623 64.742 1.00 20.63 221 THR B O 1
ATOM 6542 N N . PHE B 1 222 ? 36.062 -4.752 65.500 1.00 21.30 222 PHE B N 1
ATOM 6543 C CA . PHE B 1 222 ? 36.241 -3.503 64.775 1.00 21.41 222 PHE B CA 1
ATOM 6544 C C . PHE B 1 222 ? 37.522 -2.832 65.264 1.00 21.20 222 PHE B C 1
ATOM 6545 O O . PHE B 1 222 ? 38.320 -2.343 64.468 1.00 22.83 222 PHE B O 1
ATOM 6553 N N . ARG B 1 223 ? 37.715 -2.815 66.579 1.00 22.08 223 ARG B N 1
ATOM 6554 C CA . ARG B 1 223 ? 38.900 -2.201 67.172 1.00 23.78 223 ARG B CA 1
ATOM 6555 C C . ARG B 1 223 ? 40.163 -2.854 66.640 1.00 23.71 223 ARG B C 1
ATOM 6556 O O . ARG B 1 223 ? 41.129 -2.173 66.289 1.00 25.28 223 ARG B O 1
ATOM 6564 N N . ARG B 1 224 ? 40.152 -4.182 66.583 1.00 22.50 224 ARG B N 1
ATOM 6565 C CA . ARG B 1 224 ? 41.302 -4.925 66.088 1.00 23.04 224 ARG B CA 1
ATOM 6566 C C . ARG B 1 224 ? 41.594 -4.470 64.660 1.00 21.17 224 ARG B C 1
ATOM 6567 O O . ARG B 1 224 ? 42.741 -4.203 64.305 1.00 18.82 224 ARG B O 1
ATOM 6575 N N . LEU B 1 225 ? 40.545 -4.378 63.848 1.00 19.96 225 LEU B N 1
ATOM 6576 C CA . LEU B 1 225 ? 40.692 -3.948 62.463 1.00 19.52 225 LEU B CA 1
ATOM 6577 C C . LEU B 1 225 ? 41.311 -2.550 62.388 1.00 19.32 225 LEU B C 1
ATOM 6578 O O . LEU B 1 225 ? 42.235 -2.307 61.614 1.00 20.19 225 LEU B O 1
ATOM 6583 N N . VAL B 1 226 ? 40.799 -1.628 63.192 1.00 18.90 226 VAL B N 1
ATOM 6584 C CA . VAL B 1 226 ? 41.323 -0.268 63.190 1.00 19.69 226 VAL B CA 1
ATOM 6585 C C . VAL B 1 226 ? 42.818 -0.268 63.516 1.00 19.94 226 VAL B C 1
ATOM 6586 O O . VAL B 1 226 ? 43.609 0.337 62.794 1.00 17.91 226 VAL B O 1
ATOM 6590 N N . ASP B 1 227 ? 43.203 -0.953 64.591 1.00 19.25 227 ASP B N 1
ATOM 6591 C CA . ASP B 1 227 ? 44.608 -1.026 64.982 1.00 20.41 227 ASP B CA 1
ATOM 6592 C C . ASP B 1 227 ? 45.478 -1.731 63.939 1.00 18.66 227 ASP B C 1
ATOM 6593 O O . ASP B 1 227 ? 46.531 -1.220 63.572 1.00 19.75 227 ASP B O 1
ATOM 6598 N N . GLU B 1 228 ? 45.046 -2.891 63.452 1.00 18.80 228 GLU B N 1
ATOM 6599 C CA . GLU B 1 228 ? 45.838 -3.614 62.459 1.00 18.68 228 GLU B CA 1
ATOM 6600 C C . GLU B 1 228 ? 45.974 -2.835 61.150 1.00 18.03 228 GLU B C 1
ATOM 6601 O O . GLU B 1 228 ? 47.019 -2.891 60.493 1.00 17.96 228 GLU B O 1
ATOM 6607 N N . ALA B 1 229 ? 44.928 -2.106 60.770 1.00 16.37 229 ALA B N 1
ATOM 6608 C CA . ALA B 1 229 ? 44.980 -1.307 59.550 1.00 16.16 229 ALA B CA 1
ATOM 6609 C C . ALA B 1 229 ? 45.971 -0.164 59.745 1.00 16.28 229 ALA B C 1
ATOM 6610 O O . ALA B 1 229 ? 46.839 0.075 58.903 1.00 17.36 229 ALA B O 1
ATOM 6612 N N . HIS B 1 230 ? 45.850 0.527 60.872 1.00 19.01 230 HIS B N 1
ATOM 6613 C CA . HIS B 1 230 ? 46.739 1.645 61.167 1.00 19.93 230 HIS B CA 1
ATOM 6614 C C . HIS B 1 230 ? 48.216 1.250 61.160 1.00 21.98 230 HIS B C 1
ATOM 6615 O O . HIS B 1 230 ? 49.046 1.990 60.628 1.00 20.64 230 HIS B O 1
ATOM 6622 N N . ARG B 1 231 ? 48.551 0.096 61.736 1.00 22.00 231 ARG B N 1
ATOM 6623 C CA . ARG B 1 231 ? 49.951 -0.328 61.766 1.00 24.51 231 ARG B CA 1
ATOM 6624 C C . ARG B 1 231 ? 50.447 -0.702 60.370 1.00 24.27 231 ARG B C 1
ATOM 6625 O O . ARG B 1 231 ? 51.629 -0.981 60.177 1.00 24.12 231 ARG B O 1
ATOM 6633 N N . ARG B 1 232 ? 49.534 -0.681 59.402 1.00 23.80 232 ARG B N 1
ATOM 6634 C CA . ARG B 1 232 ? 49.844 -1.006 58.012 1.00 23.18 232 ARG B CA 1
ATOM 6635 C C . ARG B 1 232 ? 49.806 0.254 57.148 1.00 21.83 232 ARG B C 1
ATOM 6636 O O . ARG B 1 232 ? 49.961 0.180 55.928 1.00 21.57 232 ARG B O 1
ATOM 6644 N N . GLY B 1 233 ? 49.601 1.404 57.785 1.00 19.30 233 GLY B N 1
ATOM 6645 C CA . GLY B 1 233 ? 49.523 2.661 57.055 1.00 19.26 233 GLY B CA 1
ATOM 6646 C C . GLY B 1 233 ? 48.190 2.796 56.339 1.00 20.65 233 GLY B C 1
ATOM 6647 O O . GLY B 1 233 ? 48.092 3.448 55.300 1.00 20.02 233 GLY B O 1
ATOM 6648 N N . ILE B 1 234 ? 47.155 2.181 56.904 1.00 17.52 234 ILE B N 1
ATOM 6649 C CA . ILE B 1 234 ? 45.823 2.212 56.309 1.00 18.08 234 ILE B CA 1
ATOM 6650 C C . ILE B 1 234 ? 44.790 2.813 57.260 1.00 18.91 234 ILE B C 1
ATOM 6651 O O . ILE B 1 234 ? 44.589 2.314 58.368 1.00 16.78 234 ILE B O 1
ATOM 6656 N N . LYS B 1 235 ? 44.125 3.877 56.818 1.00 17.77 235 LYS B N 1
ATOM 6657 C CA . LYS B 1 235 ? 43.121 4.517 57.649 1.00 19.06 235 LYS B CA 1
ATOM 6658 C C . LYS B 1 235 ? 41.741 3.920 57.391 1.00 18.15 235 LYS B C 1
ATOM 6659 O O . LYS B 1 235 ? 41.547 3.182 56.422 1.00 17.55 235 LYS B O 1
ATOM 6665 N N . ILE B 1 236 ? 40.793 4.239 58.268 1.00 18.00 236 ILE B N 1
ATOM 6666 C CA . ILE B 1 236 ? 39.435 3.710 58.173 1.00 17.27 236 ILE B CA 1
ATOM 6667 C C . ILE B 1 236 ? 38.394 4.814 58.111 1.00 17.35 236 ILE B C 1
ATOM 6668 O O . ILE B 1 236 ? 38.369 5.708 58.953 1.00 17.36 236 ILE B O 1
ATOM 6673 N N . ILE B 1 237 ? 37.540 4.752 57.096 1.00 15.59 237 ILE B N 1
ATOM 6674 C CA . ILE B 1 237 ? 36.484 5.743 56.915 1.00 16.51 237 ILE B CA 1
ATOM 6675 C C . ILE B 1 237 ? 35.152 5.011 56.956 1.00 17.09 237 ILE B C 1
ATOM 6676 O O . ILE B 1 237 ? 34.946 4.040 56.232 1.00 17.50 237 ILE B O 1
ATOM 6681 N N . LEU B 1 238 ? 34.256 5.472 57.816 1.00 17.50 238 LEU B N 1
ATOM 6682 C CA . LEU B 1 238 ? 32.952 4.849 57.947 1.00 18.94 238 LEU B CA 1
ATOM 6683 C C . LEU B 1 238 ? 31.857 5.658 57.277 1.00 20.33 238 LEU B C 1
ATOM 6684 O O . LEU B 1 238 ? 31.879 6.890 57.288 1.00 18.45 238 LEU B O 1
ATOM 6689 N N . ASP B 1 239 ? 30.902 4.946 56.693 1.00 20.13 239 ASP B N 1
ATOM 6690 C CA . ASP B 1 239 ? 29.781 5.570 56.023 1.00 21.44 239 ASP B CA 1
ATOM 6691 C C . ASP B 1 239 ? 28.683 5.791 57.057 1.00 22.52 239 ASP B C 1
ATOM 6692 O O . ASP B 1 239 ? 28.250 4.852 57.728 1.00 25.51 239 ASP B O 1
ATOM 6697 N N . ALA B 1 240 ? 28.256 7.040 57.207 1.00 22.91 240 ALA B N 1
ATOM 6698 C CA . ALA B 1 240 ? 27.208 7.374 58.162 1.00 23.46 240 ALA B CA 1
ATOM 6699 C C . ALA B 1 240 ? 25.984 7.915 57.439 1.00 21.81 240 ALA B C 1
ATOM 6700 O O . ALA B 1 240 ? 26.094 8.752 56.546 1.00 20.35 240 ALA B O 1
ATOM 6702 N N . VAL B 1 241 ? 24.819 7.409 57.821 1.00 21.04 241 VAL B N 1
ATOM 6703 C CA . VAL B 1 241 ? 23.560 7.834 57.227 1.00 21.08 241 VAL B CA 1
ATOM 6704 C C . VAL B 1 241 ? 22.837 8.675 58.270 1.00 20.64 241 VAL B C 1
ATOM 6705 O O . VAL B 1 241 ? 22.096 8.144 59.096 1.00 19.76 241 VAL B O 1
ATOM 6709 N N . PHE B 1 242 ? 23.067 9.983 58.246 1.00 18.96 242 PHE B N 1
ATOM 6710 C CA . PHE B 1 242 ? 22.435 10.873 59.213 1.00 18.70 242 PHE B CA 1
ATOM 6711 C C . PHE B 1 242 ? 21.174 11.549 58.691 1.00 18.11 242 PHE B C 1
ATOM 6712 O O . PHE B 1 242 ? 20.480 12.228 59.446 1.00 17.78 242 PHE B O 1
ATOM 6720 N N . ASN B 1 243 ? 20.876 11.380 57.406 1.00 16.93 243 ASN B N 1
ATOM 6721 C CA . ASN B 1 243 ? 19.684 11.999 56.843 1.00 16.77 243 ASN B CA 1
ATOM 6722 C C . ASN B 1 243 ? 18.430 11.323 57.376 1.00 18.22 243 ASN B C 1
ATOM 6723 O O . ASN B 1 243 ? 17.435 11.983 57.677 1.00 18.28 243 ASN B O 1
ATOM 6728 N N . HIS B 1 244 ? 18.493 10.000 57.473 1.00 17.17 244 HIS B N 1
ATOM 6729 C CA . HIS B 1 244 ? 17.375 9.200 57.937 1.00 18.10 244 HIS B CA 1
ATOM 6730 C C . HIS B 1 244 ? 17.880 7.997 58.723 1.00 19.76 244 HIS B C 1
ATOM 6731 O O . HIS B 1 244 ? 19.039 7.590 58.601 1.00 20.97 244 HIS B O 1
ATOM 6738 N N . ALA B 1 245 ? 16.994 7.444 59.540 1.00 20.15 245 ALA B N 1
ATOM 6739 C CA . ALA B 1 245 ? 17.312 6.276 60.348 1.00 19.90 245 ALA B CA 1
ATOM 6740 C C . ALA B 1 245 ? 16.443 5.149 59.811 1.00 20.47 245 ALA B C 1
ATOM 6741 O O . ALA B 1 245 ? 15.669 5.353 58.876 1.00 19.87 245 ALA B O 1
ATOM 6743 N N . GLY B 1 246 ? 16.591 3.959 60.380 1.00 20.78 246 GLY B N 1
ATOM 6744 C CA . GLY B 1 246 ? 15.784 2.831 59.954 1.00 20.53 246 GLY B CA 1
ATOM 6745 C C . GLY B 1 246 ? 14.564 2.783 60.851 1.00 22.30 246 GLY B C 1
ATOM 6746 O O . GLY B 1 246 ? 14.554 3.394 61.928 1.00 19.38 246 GLY B O 1
ATOM 6747 N N . ASP B 1 247 ? 13.532 2.064 60.418 1.00 22.88 247 ASP B N 1
ATOM 6748 C CA . ASP B 1 247 ? 12.305 1.962 61.203 1.00 25.32 247 ASP B CA 1
ATOM 6749 C C . ASP B 1 247 ? 12.516 1.186 62.506 1.00 25.85 247 ASP B C 1
ATOM 6750 O O . ASP B 1 247 ? 11.623 1.115 63.359 1.00 24.37 247 ASP B O 1
ATOM 6755 N N . GLN B 1 248 ? 13.704 0.605 62.653 1.00 26.25 248 GLN B N 1
ATOM 6756 C CA . GLN B 1 248 ? 14.044 -0.154 63.847 1.00 27.40 248 GLN B CA 1
ATOM 6757 C C . GLN B 1 248 ? 14.795 0.732 64.839 1.00 26.63 248 GLN B C 1
ATOM 6758 O O . GLN B 1 248 ? 15.129 0.297 65.941 1.00 25.73 248 GLN B O 1
ATOM 6764 N N . PHE B 1 249 ? 15.060 1.973 64.431 1.00 24.70 249 PHE B N 1
ATOM 6765 C CA . PHE B 1 249 ? 15.754 2.950 65.270 1.00 24.32 249 PHE B CA 1
ATOM 6766 C C . PHE B 1 249 ? 14.958 3.090 66.567 1.00 24.44 249 PHE B C 1
ATOM 6767 O O . PHE B 1 249 ? 13.753 3.339 66.530 1.00 24.38 249 PHE B O 1
ATOM 6775 N N . PHE B 1 250 ? 15.631 2.936 67.705 1.00 23.85 250 PHE B N 1
ATOM 6776 C CA . PHE B 1 250 ? 14.963 2.999 69.002 1.00 23.78 250 PHE B CA 1
ATOM 6777 C C . PHE B 1 250 ? 13.953 4.146 69.108 1.00 24.13 250 PHE B C 1
ATOM 6778 O O . PHE B 1 250 ? 12.819 3.940 69.538 1.00 23.83 250 PHE B O 1
ATOM 6786 N N . ALA B 1 251 ? 14.347 5.345 68.694 1.00 23.33 251 ALA B N 1
ATOM 6787 C CA . ALA B 1 251 ? 13.459 6.501 68.767 1.00 24.00 251 ALA B CA 1
ATOM 6788 C C . ALA B 1 251 ? 12.196 6.335 67.924 1.00 23.61 251 ALA B C 1
ATOM 6789 O O . ALA B 1 251 ? 11.110 6.715 68.354 1.00 23.89 251 ALA B O 1
ATOM 6791 N N . PHE B 1 252 ? 12.333 5.762 66.732 1.00 22.71 252 PHE B N 1
ATOM 6792 C CA . PHE B 1 252 ? 11.178 5.581 65.861 1.00 24.22 252 PHE B CA 1
ATOM 6793 C C . PHE B 1 252 ? 10.257 4.485 66.385 1.00 25.69 252 PHE B C 1
ATOM 6794 O O . PHE B 1 252 ? 9.030 4.589 66.280 1.00 25.88 252 PHE B O 1
ATOM 6802 N N . ARG B 1 253 ? 10.844 3.423 66.928 1.00 25.33 253 ARG B N 1
ATOM 6803 C CA . ARG B 1 253 ? 10.038 2.340 67.483 1.00 26.88 253 ARG B CA 1
ATOM 6804 C C . ARG B 1 253 ? 9.200 2.887 68.638 1.00 26.60 253 ARG B C 1
ATOM 6805 O O . ARG B 1 253 ? 8.056 2.474 68.840 1.00 27.98 253 ARG B O 1
ATOM 6813 N N . ASP B 1 254 ? 9.770 3.833 69.379 1.00 27.83 254 ASP B N 1
ATOM 6814 C CA . ASP B 1 254 ? 9.071 4.446 70.501 1.00 29.19 254 ASP B CA 1
ATOM 6815 C C . ASP B 1 254 ? 7.890 5.277 70.006 1.00 30.44 254 ASP B C 1
ATOM 6816 O O . ASP B 1 254 ? 6.830 5.299 70.634 1.00 31.04 254 ASP B O 1
ATOM 6821 N N . VAL B 1 255 ? 8.071 5.952 68.874 1.00 29.64 255 VAL B N 1
ATOM 6822 C CA . VAL B 1 255 ? 7.005 6.767 68.306 1.00 29.81 255 VAL B CA 1
ATOM 6823 C C . VAL B 1 255 ? 5.915 5.863 67.736 1.00 29.94 255 VAL B C 1
ATOM 6824 O O . VAL B 1 255 ? 4.732 6.195 67.786 1.00 30.39 255 VAL B O 1
ATOM 6828 N N . LEU B 1 256 ? 6.320 4.723 67.187 1.00 31.13 256 LEU B N 1
ATOM 6829 C CA . LEU B 1 256 ? 5.377 3.767 66.624 1.00 33.07 256 LEU B CA 1
ATOM 6830 C C . LEU B 1 256 ? 4.508 3.153 67.716 1.00 34.75 256 LEU B C 1
ATOM 6831 O O . LEU B 1 256 ? 3.368 2.767 67.465 1.00 35.15 256 LEU B O 1
ATOM 6836 N N . GLN B 1 257 ? 5.055 3.069 68.926 1.00 35.72 257 GLN B N 1
ATOM 6837 C CA . GLN B 1 257 ? 4.350 2.489 70.067 1.00 37.27 257 GLN B CA 1
ATOM 6838 C C . GLN B 1 257 ? 3.495 3.485 70.847 1.00 37.57 257 GLN B C 1
ATOM 6839 O O . GLN B 1 257 ? 2.354 3.186 71.191 1.00 38.53 257 GLN B O 1
ATOM 6845 N N . LYS B 1 258 ? 4.049 4.660 71.127 1.00 37.44 258 LYS B N 1
ATOM 6846 C CA . LYS B 1 258 ? 3.338 5.676 71.892 1.00 39.11 258 LYS B CA 1
ATOM 6847 C C . LYS B 1 258 ? 2.715 6.766 71.020 1.00 39.87 258 LYS B C 1
ATOM 6848 O O . LYS B 1 258 ? 1.656 7.301 71.346 1.00 41.09 258 LYS B O 1
ATOM 6854 N N . GLY B 1 259 ? 3.384 7.103 69.922 1.00 40.69 259 GLY B N 1
ATOM 6855 C CA . GLY B 1 259 ? 2.876 8.131 69.028 1.00 40.72 259 GLY B CA 1
ATOM 6856 C C . GLY B 1 259 ? 2.820 9.515 69.650 1.00 41.51 259 GLY B C 1
ATOM 6857 O O . GLY B 1 259 ? 3.849 10.078 70.021 1.00 40.58 259 GLY B O 1
ATOM 6858 N N . GLU B 1 260 ? 1.611 10.060 69.758 1.00 42.40 260 GLU B N 1
ATOM 6859 C CA . GLU B 1 260 ? 1.392 11.384 70.332 1.00 44.03 260 GLU B CA 1
ATOM 6860 C C . GLU B 1 260 ? 2.073 11.530 71.693 1.00 43.51 260 GLU B C 1
ATOM 6861 O O . GLU B 1 260 ? 2.507 12.619 72.060 1.00 44.06 260 GLU B O 1
ATOM 6867 N N . GLN B 1 261 ? 2.164 10.435 72.441 1.00 43.05 261 GLN B N 1
ATOM 6868 C CA . GLN B 1 261 ? 2.799 10.474 73.755 1.00 43.02 261 GLN B CA 1
ATOM 6869 C C . GLN B 1 261 ? 4.287 10.142 73.703 1.00 41.06 261 GLN B C 1
ATOM 6870 O O . GLN B 1 261 ? 4.962 10.131 74.734 1.00 41.18 261 GLN B O 1
ATOM 6876 N N . SER B 1 262 ? 4.799 9.866 72.508 1.00 38.39 262 SER B N 1
ATOM 6877 C CA . SER B 1 262 ? 6.210 9.534 72.360 1.00 35.38 262 SER B CA 1
ATOM 6878 C C . SER B 1 262 ? 7.091 10.762 72.558 1.00 34.47 262 SER B C 1
ATOM 6879 O O . SER B 1 262 ? 6.875 11.803 71.940 1.00 32.93 262 SER B O 1
ATOM 6882 N N . ARG B 1 263 ? 8.093 10.622 73.418 1.00 32.63 263 ARG B N 1
ATOM 6883 C CA . ARG B 1 263 ? 9.019 11.708 73.718 1.00 31.30 263 ARG B CA 1
ATOM 6884 C C . ARG B 1 263 ? 9.894 12.059 72.511 1.00 29.61 263 ARG B C 1
ATOM 6885 O O . ARG B 1 263 ? 10.554 13.101 72.489 1.00 27.41 263 ARG B O 1
ATOM 6893 N N . TYR B 1 264 ? 9.893 11.187 71.508 1.00 27.41 264 TYR B N 1
ATOM 6894 C CA . TYR B 1 264 ? 10.705 11.401 70.319 1.00 27.30 264 TYR B CA 1
ATOM 6895 C C . TYR B 1 264 ? 9.884 11.726 69.075 1.00 26.89 264 TYR B C 1
ATOM 6896 O O . TYR B 1 264 ? 10.399 11.665 67.956 1.00 25.44 264 TYR B O 1
ATOM 6905 N N . LYS B 1 265 ? 8.618 12.086 69.256 1.00 25.88 265 LYS B N 1
ATOM 6906 C CA . LYS B 1 265 ? 7.783 12.390 68.100 1.00 27.80 265 LYS B CA 1
ATOM 6907 C C . LYS B 1 265 ? 8.357 13.526 67.248 1.00 26.28 265 LYS B C 1
ATOM 6908 O O . LYS B 1 265 ? 8.182 13.537 66.032 1.00 26.66 265 LYS B O 1
ATOM 6914 N N . ASP B 1 266 ? 9.057 14.470 67.873 1.00 25.98 266 ASP B N 1
ATOM 6915 C CA . ASP B 1 266 ? 9.630 15.583 67.121 1.00 26.83 266 ASP B CA 1
ATOM 6916 C C . ASP B 1 266 ? 11.018 15.319 66.528 1.00 25.96 266 ASP B C 1
ATOM 6917 O O . ASP B 1 266 ? 11.662 16.235 66.012 1.00 24.65 266 ASP B O 1
ATOM 6922 N N . TRP B 1 267 ? 11.470 14.069 66.603 1.00 24.18 267 TRP B N 1
ATOM 6923 C CA . TRP B 1 267 ? 12.767 13.673 66.057 1.00 22.85 267 TRP B CA 1
ATOM 6924 C C . TRP B 1 267 ? 12.574 13.322 64.583 1.00 22.15 267 TRP B C 1
ATOM 6925 O O . TRP B 1 267 ? 13.540 13.106 63.849 1.00 21.18 267 TRP B O 1
ATOM 6936 N N . PHE B 1 268 ? 11.314 13.272 64.163 1.00 21.70 268 PHE B N 1
ATOM 6937 C CA . PHE B 1 268 ? 10.963 12.928 62.794 1.00 22.28 268 PHE B CA 1
ATOM 6938 C C . PHE B 1 268 ? 9.929 13.902 62.241 1.00 22.95 268 PHE B C 1
ATOM 6939 O O . PHE B 1 268 ? 9.543 14.853 62.920 1.00 22.21 268 PHE B O 1
ATOM 6947 N N . PHE B 1 269 ? 9.512 13.672 60.998 1.00 23.04 269 PHE B N 1
ATOM 6948 C CA . PHE B 1 269 ? 8.505 14.501 60.337 1.00 25.95 269 PHE B CA 1
ATOM 6949 C C . PHE B 1 269 ? 7.222 13.688 60.202 1.00 27.03 269 PHE B C 1
ATOM 6950 O O . PHE B 1 269 ? 7.008 13.022 59.195 1.00 26.16 269 PHE B O 1
ATOM 6958 N N . ILE B 1 270 ? 6.369 13.753 61.218 1.00 30.00 270 ILE B N 1
ATOM 6959 C CA . ILE B 1 270 ? 5.119 13.002 61.220 1.00 33.95 270 ILE B CA 1
ATOM 6960 C C . ILE B 1 270 ? 3.912 13.855 60.839 1.00 36.77 270 ILE B C 1
ATOM 6961 O O . ILE B 1 270 ? 3.666 14.898 61.443 1.00 35.65 270 ILE B O 1
ATOM 6966 N N . GLU B 1 271 ? 3.158 13.407 59.838 1.00 41.86 271 GLU B N 1
ATOM 6967 C CA . GLU B 1 271 ? 1.971 14.135 59.405 1.00 47.57 271 GLU B CA 1
ATOM 6968 C C . GLU B 1 271 ? 0.798 13.918 60.354 1.00 49.81 271 GLU B C 1
ATOM 6969 O O . GLU B 1 271 ? 0.204 14.883 60.838 1.00 50.23 271 GLU B O 1
ATOM 6975 N N . ASP B 1 272 ? 0.468 12.654 60.619 1.00 53.12 272 ASP B N 1
ATOM 6976 C CA . ASP B 1 272 ? -0.645 12.323 61.510 1.00 56.44 272 ASP B CA 1
ATOM 6977 C C . ASP B 1 272 ? -0.365 11.103 62.389 1.00 58.36 272 ASP B C 1
ATOM 6978 O O . ASP B 1 272 ? 0.704 10.498 62.308 1.00 58.64 272 ASP B O 1
ATOM 6983 N N . PHE B 1 273 ? -1.344 10.760 63.225 1.00 60.69 273 PHE B N 1
ATOM 6984 C CA . PHE B 1 273 ? -1.263 9.621 64.141 1.00 63.19 273 PHE B CA 1
ATOM 6985 C C . PHE B 1 273 ? -2.532 8.780 63.981 1.00 64.89 273 PHE B C 1
ATOM 6986 O O . PHE B 1 273 ? -3.622 9.333 63.844 1.00 65.18 273 PHE B O 1
ATOM 6994 N N . PRO B 1 274 ? -2.414 7.439 64.014 1.00 66.86 274 PRO B N 1
ATOM 6995 C CA . PRO B 1 274 ? -1.178 6.667 64.175 1.00 68.52 274 PRO B CA 1
ATOM 6996 C C . PRO B 1 274 ? -0.083 6.995 63.161 1.00 69.98 274 PRO B C 1
ATOM 6997 O O . PRO B 1 274 ? -0.359 7.270 61.991 1.00 69.77 274 PRO B O 1
ATOM 7001 N N . VAL B 1 275 ? 1.161 6.943 63.627 1.00 71.62 275 VAL B N 1
ATOM 7002 C CA . VAL B 1 275 ? 2.321 7.250 62.801 1.00 73.55 275 VAL B CA 1
ATOM 7003 C C . VAL B 1 275 ? 2.554 6.373 61.573 1.00 74.73 275 VAL B C 1
ATOM 7004 O O . VAL B 1 275 ? 3.399 6.701 60.741 1.00 75.61 275 VAL B O 1
ATOM 7008 N N . SER B 1 276 ? 1.817 5.275 61.435 1.00 75.60 276 SER B N 1
ATOM 7009 C CA . SER B 1 276 ? 2.030 4.404 60.282 1.00 76.80 276 SER B CA 1
ATOM 7010 C C . SER B 1 276 ? 1.104 3.199 60.216 1.00 78.07 276 SER B C 1
ATOM 7011 O O . SER B 1 276 ? 0.228 3.013 61.060 1.00 78.50 276 SER B O 1
ATOM 7014 N N . LYS B 1 277 ? 1.319 2.380 59.192 1.00 79.19 277 LYS B N 1
ATOM 7015 C CA . LYS B 1 277 ? 0.533 1.170 58.967 1.00 80.12 277 LYS B CA 1
ATOM 7016 C C . LYS B 1 277 ? 1.104 0.387 57.785 1.00 80.43 277 LYS B C 1
ATOM 7017 O O . LYS B 1 277 ? 2.040 0.843 57.120 1.00 80.85 277 LYS B O 1
ATOM 7023 N N . THR B 1 278 ? 0.537 -0.788 57.529 1.00 80.78 278 THR B N 1
ATOM 7024 C CA . THR B 1 278 ? 1.003 -1.656 56.450 1.00 80.90 278 THR B CA 1
ATOM 7025 C C . THR B 1 278 ? 0.850 -1.098 55.036 1.00 80.60 278 THR B C 1
ATOM 7026 O O . THR B 1 278 ? -0.265 -0.826 54.587 1.00 80.92 278 THR B O 1
ATOM 7030 N N . SER B 1 279 ? 1.971 -0.903 54.347 1.00 79.90 279 SER B N 1
ATOM 7031 C CA . SER B 1 279 ? 1.957 -0.426 52.965 1.00 78.78 279 SER B CA 1
ATOM 7032 C C . SER B 1 279 ? 1.662 1.060 52.855 1.00 77.53 279 SER B C 1
ATOM 7033 O O . SER B 1 279 ? 1.589 1.609 51.757 1.00 78.20 279 SER B O 1
ATOM 7036 N N . ARG B 1 280 ? 1.499 1.712 53.999 1.00 75.17 280 ARG B N 1
ATOM 7037 C CA . ARG B 1 280 ? 1.166 3.131 54.029 1.00 72.25 280 ARG B CA 1
ATOM 7038 C C . ARG B 1 280 ? 2.031 3.871 55.042 1.00 69.25 280 ARG B C 1
ATOM 7039 O O . ARG B 1 280 ? 2.271 3.377 56.148 1.00 70.14 280 ARG B O 1
ATOM 7047 N N . THR B 1 281 ? 2.489 5.061 54.663 1.00 64.53 281 THR B N 1
ATOM 7048 C CA . THR B 1 281 ? 3.339 5.858 55.538 1.00 58.81 281 THR B CA 1
ATOM 7049 C C . THR B 1 281 ? 2.838 7.301 55.575 1.00 54.30 281 THR B C 1
ATOM 7050 O O . THR B 1 281 ? 2.561 7.909 54.543 1.00 53.05 281 THR B O 1
ATOM 7054 N N . ASN B 1 282 ? 2.741 7.833 56.789 1.00 49.23 282 ASN B N 1
ATOM 7055 C CA . ASN B 1 282 ? 2.265 9.189 57.021 1.00 44.82 282 ASN B CA 1
ATOM 7056 C C . ASN B 1 282 ? 3.376 10.068 57.584 1.00 40.87 282 ASN B C 1
ATOM 7057 O O . ASN B 1 282 ? 3.120 11.067 58.264 1.00 40.65 282 ASN B O 1
ATOM 7062 N N . TYR B 1 283 ? 4.617 9.658 57.337 1.00 36.19 283 TYR B N 1
ATOM 7063 C CA . TYR B 1 283 ? 5.790 10.405 57.801 1.00 31.32 283 TYR B CA 1
ATOM 7064 C C . TYR B 1 283 ? 6.798 10.537 56.674 1.00 28.33 283 TYR B C 1
ATOM 7065 O O . TYR B 1 283 ? 6.869 9.684 55.793 1.00 27.32 283 TYR B O 1
ATOM 7074 N N . GLU B 1 284 ? 7.575 11.610 56.699 1.00 26.41 284 GLU B N 1
ATOM 7075 C CA . GLU B 1 284 ? 8.561 11.831 55.655 1.00 24.36 284 GLU B CA 1
ATOM 7076 C C . GLU B 1 284 ? 9.662 10.785 55.749 1.00 24.05 284 GLU B C 1
ATOM 7077 O O . GLU B 1 284 ? 10.114 10.439 56.840 1.00 21.64 284 GLU B O 1
ATOM 7083 N N . THR B 1 285 ? 10.083 10.279 54.596 1.00 24.02 285 THR B N 1
ATOM 7084 C CA . THR B 1 285 ? 11.132 9.268 54.545 1.00 24.37 285 THR B CA 1
ATOM 7085 C C . THR B 1 285 ? 12.125 9.618 53.451 1.00 25.04 285 THR B C 1
ATOM 7086 O O . THR B 1 285 ? 11.971 10.619 52.751 1.00 24.80 285 THR B O 1
ATOM 7090 N N . PHE B 1 286 ? 13.147 8.785 53.305 1.00 25.11 286 PHE B N 1
ATOM 7091 C CA . PHE B 1 286 ? 14.128 8.990 52.251 1.00 24.23 286 PHE B CA 1
ATOM 7092 C C . PHE B 1 286 ? 13.369 8.727 50.956 1.00 24.13 286 PHE B C 1
ATOM 7093 O O . PHE B 1 286 ? 12.502 7.852 50.917 1.00 23.25 286 PHE B O 1
ATOM 7101 N N . ALA B 1 287 ? 13.685 9.482 49.907 1.00 22.86 287 ALA B N 1
ATOM 7102 C CA . ALA B 1 287 ? 13.014 9.307 48.626 1.00 25.21 287 ALA B CA 1
ATOM 7103 C C . ALA B 1 287 ? 11.492 9.421 48.763 1.00 24.93 287 ALA B C 1
ATOM 7104 O O . ALA B 1 287 ? 10.983 10.321 49.436 1.00 23.56 287 ALA B O 1
ATOM 7106 N N . VAL B 1 288 ? 10.768 8.501 48.132 1.00 26.23 288 VAL B N 1
ATOM 7107 C CA . VAL B 1 288 ? 9.310 8.526 48.179 1.00 26.39 288 VAL B CA 1
ATOM 7108 C C . VAL B 1 288 ? 8.689 7.261 48.756 1.00 26.82 288 VAL B C 1
ATOM 7109 O O . VAL B 1 288 ? 8.889 6.162 48.243 1.00 26.28 288 VAL B O 1
ATOM 7113 N N . GLN B 1 289 ? 7.935 7.439 49.835 1.00 27.42 289 GLN B N 1
ATOM 7114 C CA . GLN B 1 289 ? 7.251 6.342 50.510 1.00 30.02 289 GLN B CA 1
ATOM 7115 C C . GLN B 1 289 ? 8.137 5.142 50.832 1.00 29.61 289 GLN B C 1
ATOM 7116 O O . GLN B 1 289 ? 7.877 4.026 50.382 1.00 27.72 289 GLN B O 1
ATOM 7122 N N . VAL B 1 290 ? 9.184 5.378 51.614 1.00 28.66 290 VAL B N 1
ATOM 7123 C CA . VAL B 1 290 ? 10.087 4.311 52.031 1.00 28.60 290 VAL B CA 1
ATOM 7124 C C . VAL B 1 290 ? 9.940 4.197 53.549 1.00 28.72 290 VAL B C 1
ATOM 7125 O O . VAL B 1 290 ? 10.726 4.764 54.308 1.00 28.53 290 VAL B O 1
ATOM 7129 N N . PRO B 1 291 ? 8.930 3.443 54.008 1.00 28.75 291 PRO B N 1
ATOM 7130 C CA . PRO B 1 291 ? 8.631 3.233 55.428 1.00 27.59 291 PRO B CA 1
ATOM 7131 C C . PRO B 1 291 ? 9.786 2.785 56.318 1.00 26.40 291 PRO B C 1
ATOM 7132 O O . PRO B 1 291 ? 9.804 3.080 57.516 1.00 25.34 291 PRO B O 1
ATOM 7136 N N . ALA B 1 292 ? 10.747 2.075 55.740 1.00 25.14 292 ALA B N 1
ATOM 7137 C CA . ALA B 1 292 ? 11.889 1.600 56.511 1.00 25.04 292 ALA B CA 1
ATOM 7138 C C . ALA B 1 292 ? 12.928 2.694 56.743 1.00 25.19 292 ALA B C 1
ATOM 7139 O O . ALA B 1 292 ? 13.889 2.495 57.498 1.00 23.77 292 ALA B O 1
ATOM 7141 N N . MET B 1 293 ? 12.725 3.854 56.120 1.00 22.91 293 MET B N 1
ATOM 7142 C CA . MET B 1 293 ? 13.684 4.950 56.236 1.00 22.45 293 MET B CA 1
ATOM 7143 C C . MET B 1 293 ? 13.128 6.322 56.602 1.00 22.27 293 MET B C 1
ATOM 7144 O O . MET B 1 293 ? 13.194 7.255 55.799 1.00 22.64 293 MET B O 1
ATOM 7149 N N . PRO B 1 294 ? 12.589 6.469 57.824 1.00 20.25 294 PRO B N 1
ATOM 7150 C CA . PRO B 1 294 ? 12.029 7.745 58.289 1.00 20.39 294 PRO B CA 1
ATOM 7151 C C . PRO B 1 294 ? 13.100 8.839 58.379 1.00 20.76 294 PRO B C 1
ATOM 7152 O O . PRO B 1 294 ? 14.166 8.634 58.962 1.00 19.70 294 PRO B O 1
ATOM 7156 N N . LYS B 1 295 ? 12.809 10.002 57.803 1.00 20.64 295 LYS B N 1
ATOM 7157 C CA . LYS B 1 295 ? 13.751 11.114 57.821 1.00 20.33 295 LYS B CA 1
ATOM 7158 C C . LYS B 1 295 ? 13.954 11.673 59.222 1.00 20.30 295 LYS B C 1
ATOM 7159 O O . LYS B 1 295 ? 12.994 11.890 59.965 1.00 20.19 295 LYS B O 1
ATOM 7165 N N . LEU B 1 296 ? 15.213 11.906 59.574 1.00 18.54 296 LEU B N 1
ATOM 7166 C CA . LEU B 1 296 ? 15.568 12.450 60.878 1.00 18.36 296 LEU B CA 1
ATOM 7167 C C . LEU B 1 296 ? 15.508 13.973 60.858 1.00 18.80 296 LEU B C 1
ATOM 7168 O O . LEU B 1 296 ? 15.965 14.606 59.903 1.00 18.01 296 LEU B O 1
ATOM 7173 N N . ARG B 1 297 ? 14.940 14.564 61.906 1.00 18.61 297 ARG B N 1
ATOM 7174 C CA . ARG B 1 297 ? 14.852 16.017 61.983 1.00 19.57 297 ARG B CA 1
ATOM 7175 C C . ARG B 1 297 ? 16.151 16.518 62.597 1.00 20.93 297 ARG B C 1
ATOM 7176 O O . ARG B 1 297 ? 16.216 16.798 63.795 1.00 20.63 297 ARG B O 1
ATOM 7184 N N . THR B 1 298 ? 17.189 16.621 61.774 1.00 18.86 298 THR B N 1
ATOM 7185 C CA . THR B 1 298 ? 18.487 17.073 62.255 1.00 18.60 298 THR B CA 1
ATOM 7186 C C . THR B 1 298 ? 18.466 18.516 62.751 1.00 18.58 298 THR B C 1
ATOM 7187 O O . THR B 1 298 ? 19.408 18.962 63.404 1.00 18.31 298 THR B O 1
ATOM 7191 N N . GLU B 1 299 ? 17.397 19.247 62.442 1.00 19.60 299 GLU B N 1
ATOM 7192 C CA . GLU B 1 299 ? 17.277 20.631 62.905 1.00 19.23 299 GLU B CA 1
ATOM 7193 C C . GLU B 1 299 ? 16.904 20.644 64.385 1.00 21.57 299 GLU B C 1
ATOM 7194 O O . GLU B 1 299 ? 17.065 21.656 65.075 1.00 19.67 299 GLU B O 1
ATOM 7200 N N . ASN B 1 300 ? 16.386 19.517 64.861 1.00 22.08 300 ASN B N 1
ATOM 7201 C CA . ASN B 1 300 ? 16.005 19.382 66.263 1.00 22.23 300 ASN B CA 1
ATOM 7202 C C . ASN B 1 300 ? 17.298 19.211 67.056 1.00 22.33 300 ASN B C 1
ATOM 7203 O O . ASN B 1 300 ? 18.043 18.262 66.829 1.00 23.18 300 ASN B O 1
ATOM 7208 N N . PRO B 1 301 ? 17.573 20.119 68.004 1.00 23.47 301 PRO B N 1
ATOM 7209 C CA . PRO B 1 301 ? 18.796 20.040 68.811 1.00 24.79 301 PRO B CA 1
ATOM 7210 C C . PRO B 1 301 ? 19.043 18.685 69.475 1.00 24.66 301 PRO B C 1
ATOM 7211 O O . PRO B 1 301 ? 20.193 18.271 69.636 1.00 24.10 301 PRO B O 1
ATOM 7215 N N . GLU B 1 302 ? 17.973 17.994 69.856 1.00 24.07 302 GLU B N 1
ATOM 7216 C CA . GLU B 1 302 ? 18.099 16.687 70.497 1.00 23.81 302 GLU B CA 1
ATOM 7217 C C . GLU B 1 302 ? 18.603 15.644 69.509 1.00 22.77 302 GLU B C 1
ATOM 7218 O O . GLU B 1 302 ? 19.407 14.781 69.858 1.00 22.64 302 GLU B O 1
ATOM 7224 N N . VAL B 1 303 ? 18.118 15.728 68.275 1.00 21.99 303 VAL B N 1
ATOM 7225 C CA . VAL B 1 303 ? 18.531 14.805 67.231 1.00 20.75 303 VAL B CA 1
ATOM 7226 C C . VAL B 1 303 ? 19.991 15.075 66.888 1.00 21.45 303 VAL B C 1
ATOM 7227 O O . VAL B 1 303 ? 20.799 14.151 66.789 1.00 20.39 303 VAL B O 1
ATOM 7231 N N . LYS B 1 304 ? 20.321 16.352 66.716 1.00 20.87 304 LYS B N 1
ATOM 7232 C CA . LYS B 1 304 ? 21.679 16.754 66.392 1.00 22.26 304 LYS B CA 1
ATOM 7233 C C . LYS B 1 304 ? 22.647 16.263 67.457 1.00 22.34 304 LYS B C 1
ATOM 7234 O O . LYS B 1 304 ? 23.699 15.706 67.143 1.00 22.11 304 LYS B O 1
ATOM 7240 N N . GLU B 1 305 ? 22.297 16.482 68.719 1.00 23.05 305 GLU B N 1
ATOM 7241 C CA . GLU B 1 305 ? 23.166 16.060 69.807 1.00 25.04 305 GLU B CA 1
ATOM 7242 C C . GLU B 1 305 ? 23.338 14.550 69.826 1.00 24.53 305 GLU B C 1
ATOM 7243 O O . GLU B 1 305 ? 24.434 14.054 70.088 1.00 24.36 305 GLU B O 1
ATOM 7249 N N . TYR B 1 306 ? 22.261 13.820 69.548 1.00 23.66 306 TYR B N 1
ATOM 7250 C CA . TYR B 1 306 ? 22.333 12.361 69.542 1.00 23.32 306 TYR B CA 1
ATOM 7251 C C . TYR B 1 306 ? 23.297 11.875 68.462 1.00 22.64 306 TYR B C 1
ATOM 7252 O O . TYR B 1 306 ? 24.141 11.017 68.720 1.00 21.27 306 TYR B O 1
ATOM 7261 N N . LEU B 1 307 ? 23.172 12.424 67.258 1.00 21.37 307 LEU B N 1
ATOM 7262 C CA . LEU B 1 307 ? 24.044 12.020 66.165 1.00 20.61 307 LEU B CA 1
ATOM 7263 C C . LEU B 1 307 ? 25.496 12.430 66.417 1.00 19.00 307 LEU B C 1
ATOM 7264 O O . LEU B 1 307 ? 26.423 11.744 65.988 1.00 19.39 307 LEU B O 1
ATOM 7269 N N . PHE B 1 308 ? 25.689 13.543 67.119 1.00 19.59 308 PHE B N 1
ATOM 7270 C CA . PHE B 1 308 ? 27.029 14.019 67.441 1.00 20.84 308 PHE B CA 1
ATOM 7271 C C . PHE B 1 308 ? 27.650 13.062 68.459 1.00 21.88 308 PHE B C 1
ATOM 7272 O O . PHE B 1 308 ? 28.866 12.863 68.489 1.00 21.47 308 PHE B O 1
ATOM 7280 N N . ASP B 1 309 ? 26.809 12.472 69.303 1.00 23.21 309 ASP B N 1
ATOM 7281 C CA . ASP B 1 309 ? 27.292 11.524 70.295 1.00 23.75 309 ASP B CA 1
ATOM 7282 C C . ASP B 1 309 ? 27.684 10.253 69.553 1.00 22.99 309 ASP B C 1
ATOM 7283 O O . ASP B 1 309 ? 28.651 9.584 69.914 1.00 22.13 309 ASP B O 1
ATOM 7288 N N . VAL B 1 310 ? 26.937 9.933 68.502 1.00 21.99 310 VAL B N 1
ATOM 7289 C CA . VAL B 1 310 ? 27.241 8.764 67.687 1.00 21.78 310 VAL B CA 1
ATOM 7290 C C . VAL B 1 310 ? 28.630 8.974 67.083 1.00 22.95 310 VAL B C 1
ATOM 7291 O O . VAL B 1 310 ? 29.495 8.103 67.173 1.00 22.57 310 VAL B O 1
ATOM 7295 N N . ALA B 1 311 ? 28.842 10.138 66.474 1.00 21.64 311 ALA B N 1
ATOM 7296 C CA . ALA B 1 311 ? 30.134 10.459 65.870 1.00 21.50 311 ALA B CA 1
ATOM 7297 C C . ALA B 1 311 ? 31.243 10.358 66.920 1.00 21.54 311 ALA B C 1
ATOM 7298 O O . ALA B 1 311 ? 32.309 9.795 66.657 1.00 21.42 311 ALA B O 1
ATOM 7300 N N . ARG B 1 312 ? 30.987 10.907 68.108 1.00 21.26 312 ARG B N 1
ATOM 7301 C CA . ARG B 1 312 ? 31.970 10.869 69.191 1.00 21.96 312 ARG B CA 1
ATOM 7302 C C . ARG B 1 312 ? 32.366 9.432 69.499 1.00 22.37 312 ARG B C 1
ATOM 7303 O O . ARG B 1 312 ? 33.550 9.099 69.590 1.00 20.89 312 ARG B O 1
ATOM 7311 N N . PHE B 1 313 ? 31.364 8.577 69.657 1.00 21.40 313 PHE B N 1
ATOM 7312 C CA . PHE B 1 313 ? 31.609 7.181 69.982 1.00 21.41 313 PHE B CA 1
ATOM 7313 C C . PHE B 1 313 ? 32.504 6.465 68.974 1.00 21.32 313 PHE B C 1
ATOM 7314 O O . PHE B 1 313 ? 33.483 5.826 69.358 1.00 20.91 313 PHE B O 1
ATOM 7322 N N . TRP B 1 314 ? 32.177 6.559 67.689 1.00 20.14 314 TRP B N 1
ATOM 7323 C CA . TRP B 1 314 ? 32.989 5.890 66.682 1.00 20.44 314 TRP B CA 1
ATOM 7324 C C . TRP B 1 314 ? 34.379 6.499 66.519 1.00 20.77 314 TRP B C 1
ATOM 7325 O O . TRP B 1 314 ? 35.337 5.793 66.212 1.00 23.46 314 TRP B O 1
ATOM 7336 N N . MET B 1 315 ? 34.510 7.800 66.737 1.00 22.33 315 MET B N 1
ATOM 7337 C CA . MET B 1 315 ? 35.827 8.405 66.617 1.00 23.01 315 MET B CA 1
ATOM 7338 C C . MET B 1 315 ? 36.693 7.927 67.780 1.00 23.71 315 MET B C 1
ATOM 7339 O O . MET B 1 315 ? 37.901 7.740 67.632 1.00 22.54 315 MET B O 1
ATOM 7344 N N . GLU B 1 316 ? 36.067 7.708 68.931 1.00 23.99 316 GLU B N 1
ATOM 7345 C CA . GLU B 1 316 ? 36.785 7.202 70.089 1.00 26.17 316 GLU B CA 1
ATOM 7346 C C . GLU B 1 316 ? 37.388 5.835 69.751 1.00 24.76 316 GLU B C 1
ATOM 7347 O O . GLU B 1 316 ? 38.374 5.416 70.357 1.00 24.97 316 GLU B O 1
ATOM 7353 N N . GLN B 1 317 ? 36.801 5.147 68.774 1.00 22.55 317 GLN B N 1
ATOM 7354 C CA . GLN B 1 317 ? 37.301 3.837 68.366 1.00 23.00 317 GLN B CA 1
ATOM 7355 C C . GLN B 1 317 ? 38.518 3.974 67.450 1.00 22.87 317 GLN B C 1
ATOM 7356 O O . GLN B 1 317 ? 39.133 2.974 67.071 1.00 22.66 317 GLN B O 1
ATOM 7362 N N . GLY B 1 318 ? 38.854 5.210 67.090 1.00 21.86 318 GLY B N 1
ATOM 7363 C CA . GLY B 1 318 ? 40.010 5.455 66.244 1.00 21.58 318 GLY B CA 1
ATOM 7364 C C . GLY B 1 318 ? 39.791 5.602 64.747 1.00 21.34 318 GLY B C 1
ATOM 7365 O O . GLY B 1 318 ? 40.759 5.548 63.982 1.00 19.87 318 GLY B O 1
ATOM 7366 N N . ILE B 1 319 ? 38.547 5.794 64.312 1.00 19.85 319 ILE B N 1
ATOM 7367 C CA . ILE B 1 319 ? 38.295 5.940 62.879 1.00 20.12 319 ILE B CA 1
ATOM 7368 C C . ILE B 1 319 ? 38.935 7.226 62.361 1.00 19.65 319 ILE B C 1
ATOM 7369 O O . ILE B 1 319 ? 39.193 8.151 63.130 1.00 18.28 319 ILE B O 1
ATOM 7374 N N . ASP B 1 320 ? 39.170 7.281 61.055 1.00 19.19 320 ASP B N 1
ATOM 7375 C CA . ASP B 1 320 ? 39.837 8.412 60.434 1.00 19.04 320 ASP B CA 1
ATOM 7376 C C . ASP B 1 320 ? 38.984 9.347 59.591 1.00 19.92 320 ASP B C 1
ATOM 7377 O O . ASP B 1 320 ? 39.488 10.323 59.035 1.00 18.37 320 ASP B O 1
ATOM 7382 N N . GLY B 1 321 ? 37.696 9.059 59.492 1.00 19.69 321 GLY B N 1
ATOM 7383 C CA . GLY B 1 321 ? 36.845 9.924 58.705 1.00 18.49 321 GLY B CA 1
ATOM 7384 C C . GLY B 1 321 ? 35.456 9.382 58.491 1.00 19.14 321 GLY B C 1
ATOM 7385 O O . GLY B 1 321 ? 35.137 8.261 58.900 1.00 17.34 321 GLY B O 1
ATOM 7386 N N . TRP B 1 322 ? 34.642 10.199 57.828 1.00 17.86 322 TRP B N 1
ATOM 7387 C CA . TRP B 1 322 ? 33.258 9.873 57.540 1.00 18.11 322 TRP B CA 1
ATOM 7388 C C . TRP B 1 322 ? 32.864 10.137 56.090 1.00 18.53 322 TRP B C 1
ATOM 7389 O O . TRP B 1 322 ? 33.325 11.098 55.471 1.00 18.60 322 TRP B O 1
ATOM 7400 N N . ARG B 1 323 ? 31.993 9.279 55.570 1.00 17.94 323 ARG B N 1
ATOM 7401 C CA . ARG B 1 323 ? 31.451 9.429 54.227 1.00 19.62 323 ARG B CA 1
ATOM 7402 C C . ARG B 1 323 ? 29.953 9.549 54.520 1.00 19.83 323 ARG B C 1
ATOM 7403 O O . ARG B 1 323 ? 29.366 8.638 55.111 1.00 21.91 323 ARG B O 1
ATOM 7411 N N . LEU B 1 324 ? 29.338 10.660 54.116 1.00 19.58 324 LEU B N 1
ATOM 7412 C CA . LEU B 1 324 ? 27.919 10.908 54.405 1.00 20.76 324 LEU B CA 1
ATOM 7413 C C . LEU B 1 324 ? 26.950 10.766 53.236 1.00 20.58 324 LEU B C 1
ATOM 7414 O O . LEU B 1 324 ? 27.052 11.495 52.250 1.00 20.17 324 LEU B O 1
ATOM 7419 N N . ASP B 1 325 ? 25.992 9.850 53.357 1.00 20.68 325 ASP B N 1
ATOM 7420 C CA . ASP B 1 325 ? 24.989 9.656 52.306 1.00 22.23 325 ASP B CA 1
ATOM 7421 C C . ASP B 1 325 ? 23.874 10.692 52.423 1.00 19.92 325 ASP B C 1
ATOM 7422 O O . ASP B 1 325 ? 23.539 11.136 53.524 1.00 19.52 325 ASP B O 1
ATOM 7427 N N . VAL B 1 326 ? 23.327 11.091 51.280 1.00 19.21 326 VAL B N 1
ATOM 7428 C CA . VAL B 1 326 ? 22.231 12.054 51.242 1.00 20.46 326 VAL B CA 1
ATOM 7429 C C . VAL B 1 326 ? 22.595 13.254 52.110 1.00 18.90 326 VAL B C 1
ATOM 7430 O O . VAL B 1 326 ? 21.763 13.766 52.854 1.00 18.16 326 VAL B O 1
ATOM 7434 N N . ALA B 1 327 ? 23.842 13.699 52.005 1.00 16.94 327 ALA B N 1
ATOM 7435 C CA . ALA B 1 327 ? 24.314 14.822 52.803 1.00 16.86 327 ALA B CA 1
ATOM 7436 C C . ALA B 1 327 ? 23.572 16.123 52.499 1.00 17.27 327 ALA B C 1
ATOM 7437 O O . ALA B 1 327 ? 23.341 16.938 53.397 1.00 18.39 327 ALA B O 1
ATOM 7439 N N . ASN B 1 328 ? 23.208 16.323 51.237 1.00 15.71 328 ASN B N 1
ATOM 7440 C CA . ASN B 1 328 ? 22.518 17.545 50.826 1.00 17.22 328 ASN B CA 1
ATOM 7441 C C . ASN B 1 328 ? 21.086 17.702 51.352 1.00 18.17 328 ASN B C 1
ATOM 7442 O O . ASN B 1 328 ? 20.434 18.715 51.091 1.00 17.69 328 ASN B O 1
ATOM 7447 N N . GLU B 1 329 ? 20.589 16.717 52.094 1.00 18.19 329 GLU B N 1
ATOM 7448 C CA . GLU B 1 329 ? 19.238 16.818 52.627 1.00 16.82 329 GLU B CA 1
ATOM 7449 C C . GLU B 1 329 ? 19.238 17.057 54.139 1.00 18.07 329 GLU B C 1
ATOM 7450 O O . GLU B 1 329 ? 18.187 17.082 54.785 1.00 18.21 329 GLU B O 1
ATOM 7456 N N . VAL B 1 330 ? 20.439 17.236 54.687 1.00 16.76 330 VAL B N 1
ATOM 7457 C CA . VAL B 1 330 ? 20.621 17.562 56.096 1.00 16.49 330 VAL B CA 1
ATOM 7458 C C . VAL B 1 330 ? 21.000 19.054 56.055 1.00 18.30 330 VAL B C 1
ATOM 7459 O O . VAL B 1 330 ? 21.680 19.488 55.124 1.00 17.12 330 VAL B O 1
ATOM 7463 N N . ASP B 1 331 ? 20.552 19.834 57.040 1.00 17.05 331 ASP B N 1
ATOM 7464 C CA . ASP B 1 331 ? 20.805 21.282 57.071 1.00 16.99 331 ASP B CA 1
ATOM 7465 C C . ASP B 1 331 ? 22.280 21.693 57.197 1.00 16.61 331 ASP B C 1
ATOM 7466 O O . ASP B 1 331 ? 23.101 20.930 57.698 1.00 15.61 331 ASP B O 1
ATOM 7471 N N . HIS B 1 332 ? 22.613 22.906 56.754 1.00 17.36 332 HIS B N 1
ATOM 7472 C CA . HIS B 1 332 ? 24.000 23.365 56.814 1.00 16.38 332 HIS B CA 1
ATOM 7473 C C . HIS B 1 332 ? 24.538 23.608 58.217 1.00 17.46 332 HIS B C 1
ATOM 7474 O O . HIS B 1 332 ? 25.717 23.361 58.474 1.00 17.33 332 HIS B O 1
ATOM 7481 N N . ALA B 1 333 ? 23.701 24.108 59.122 1.00 15.78 333 ALA B N 1
ATOM 7482 C CA . ALA B 1 333 ? 24.173 24.352 60.479 1.00 16.21 333 ALA B CA 1
ATOM 7483 C C . ALA B 1 333 ? 24.652 23.026 61.065 1.00 16.46 333 ALA B C 1
ATOM 7484 O O . ALA B 1 333 ? 25.680 22.971 61.743 1.00 16.62 333 ALA B O 1
ATOM 7486 N N . PHE B 1 334 ? 23.906 21.954 60.804 1.00 15.77 334 PHE B N 1
ATOM 7487 C CA . PHE B 1 334 ? 24.296 20.638 61.314 1.00 15.46 334 PHE B CA 1
ATOM 7488 C C . PHE B 1 334 ? 25.684 20.289 60.788 1.00 13.65 334 PHE B C 1
ATOM 7489 O O . PHE B 1 334 ? 26.550 19.847 61.542 1.00 14.53 334 PHE B O 1
ATOM 7497 N N . TRP B 1 335 ? 25.905 20.498 59.495 1.00 14.75 335 TRP B N 1
ATOM 7498 C CA . TRP B 1 335 ? 27.208 20.188 58.915 1.00 15.09 335 TRP B CA 1
ATOM 7499 C C . TRP B 1 335 ? 28.327 21.100 59.419 1.00 14.47 335 TRP B C 1
ATOM 7500 O O . TRP B 1 335 ? 29.462 20.646 59.573 1.00 15.45 335 TRP B O 1
ATOM 7511 N N . ARG B 1 336 ? 28.028 22.376 59.672 1.00 14.13 336 ARG B N 1
ATOM 7512 C CA . ARG B 1 336 ? 29.057 23.296 60.178 1.00 15.09 336 ARG B CA 1
ATOM 7513 C C . ARG B 1 336 ? 29.479 22.903 61.593 1.00 15.92 336 ARG B C 1
ATOM 7514 O O . ARG B 1 336 ? 30.655 22.999 61.957 1.00 13.71 336 ARG B O 1
ATOM 7522 N N . GLU B 1 337 ? 28.511 22.470 62.392 1.00 15.03 337 GLU B N 1
ATOM 7523 C CA . GLU B 1 337 ? 28.784 22.061 63.765 1.00 15.48 337 GLU B CA 1
ATOM 7524 C C . GLU B 1 337 ? 29.413 20.676 63.799 1.00 14.98 337 GLU B C 1
ATOM 7525 O O . GLU B 1 337 ? 30.227 20.368 64.674 1.00 16.34 337 GLU B O 1
ATOM 7531 N N . PHE B 1 338 ? 29.040 19.850 62.827 1.00 14.37 338 PHE B N 1
ATOM 7532 C CA . PHE B 1 338 ? 29.587 18.505 62.728 1.00 15.47 338 PHE B CA 1
ATOM 7533 C C . PHE B 1 338 ? 31.085 18.626 62.452 1.00 16.41 338 PHE B C 1
ATOM 7534 O O . PHE B 1 338 ? 31.898 17.926 63.054 1.00 16.26 338 PHE B O 1
ATOM 7542 N N . ARG B 1 339 ? 31.448 19.540 61.555 1.00 17.61 339 ARG B N 1
ATOM 7543 C CA . ARG B 1 339 ? 32.854 19.731 61.213 1.00 17.29 339 ARG B CA 1
ATOM 7544 C C . ARG B 1 339 ? 33.623 20.233 62.427 1.00 16.81 339 ARG B C 1
ATOM 7545 O O . ARG B 1 339 ? 34.740 19.797 62.696 1.00 15.46 339 ARG B O 1
ATOM 7553 N N . ARG B 1 340 ? 33.013 21.160 63.156 1.00 17.90 340 ARG B N 1
ATOM 7554 C CA . ARG B 1 340 ? 33.645 21.728 64.337 1.00 20.50 340 ARG B CA 1
ATOM 7555 C C . ARG B 1 340 ? 33.903 20.610 65.348 1.00 20.11 340 ARG B C 1
ATOM 7556 O O . ARG B 1 340 ? 34.987 20.511 65.920 1.00 21.53 340 ARG B O 1
ATOM 7564 N N . LEU B 1 341 ? 32.902 19.762 65.562 1.00 19.93 341 LEU B N 1
ATOM 7565 C CA . LEU B 1 341 ? 33.040 18.651 66.501 1.00 20.35 341 LEU B CA 1
ATOM 7566 C C . LEU B 1 341 ? 34.120 17.670 66.048 1.00 19.51 341 LEU B C 1
ATOM 7567 O O . LEU B 1 341 ? 35.074 17.392 66.780 1.00 18.26 341 LEU B O 1
ATOM 7572 N N . VAL B 1 342 ? 33.965 17.145 64.838 1.00 17.31 342 VAL B N 1
ATOM 7573 C CA . VAL B 1 342 ? 34.924 16.189 64.294 1.00 18.47 342 VAL B CA 1
ATOM 7574 C C . VAL B 1 342 ? 36.359 16.708 64.286 1.00 17.24 342 VAL B C 1
ATOM 7575 O O . VAL B 1 342 ? 37.273 16.016 64.741 1.00 18.14 342 VAL B O 1
ATOM 7579 N N . LYS B 1 343 ? 36.566 17.921 63.783 1.00 17.13 343 LYS B N 1
ATOM 7580 C CA . LYS B 1 343 ? 37.920 18.469 63.735 1.00 17.06 343 LYS B CA 1
ATOM 7581 C C . LYS B 1 343 ? 38.508 18.727 65.121 1.00 18.72 343 LYS B C 1
ATOM 7582 O O . LYS B 1 343 ? 39.728 18.678 65.297 1.00 18.41 343 LYS B O 1
ATOM 7588 N N . SER B 1 344 ? 37.656 19.005 66.105 1.00 19.84 344 SER B N 1
ATOM 7589 C CA . SER B 1 344 ? 38.159 19.261 67.452 1.00 21.63 344 SER B CA 1
ATOM 7590 C C . SER B 1 344 ? 38.644 17.959 68.073 1.00 21.96 344 SER B C 1
ATOM 7591 O O . SER B 1 344 ? 39.616 17.940 68.826 1.00 23.26 344 SER B O 1
ATOM 7594 N N . LEU B 1 345 ? 37.968 16.864 67.747 1.00 22.30 345 LEU B N 1
ATOM 7595 C CA . LEU B 1 345 ? 38.341 15.560 68.273 1.00 22.59 345 LEU B CA 1
ATOM 7596 C C . LEU B 1 345 ? 39.540 14.997 67.514 1.00 23.40 345 LEU B C 1
ATOM 7597 O O . LEU B 1 345 ? 40.360 14.278 68.083 1.00 23.48 345 LEU B O 1
ATOM 7602 N N . ASN B 1 346 ? 39.636 15.330 66.230 1.00 22.22 346 ASN B N 1
ATOM 7603 C CA . ASN B 1 346 ? 40.735 14.856 65.388 1.00 22.57 346 ASN B CA 1
ATOM 7604 C C . ASN B 1 346 ? 40.811 15.706 64.118 1.00 21.96 346 ASN B C 1
ATOM 7605 O O . ASN B 1 346 ? 40.051 15.494 63.175 1.00 20.45 346 ASN B O 1
ATOM 7610 N N . PRO B 1 347 ? 41.728 16.687 64.082 1.00 22.70 347 PRO B N 1
ATOM 7611 C CA . PRO B 1 347 ? 41.878 17.561 62.914 1.00 23.06 347 PRO B CA 1
ATOM 7612 C C . PRO B 1 347 ? 42.207 16.815 61.628 1.00 22.50 347 PRO B C 1
ATOM 7613 O O . PRO B 1 347 ? 42.017 17.340 60.533 1.00 22.98 347 PRO B O 1
ATOM 7617 N N . ASP B 1 348 ? 42.687 15.583 61.765 1.00 22.18 348 ASP B N 1
ATOM 7618 C CA . ASP B 1 348 ? 43.042 14.761 60.609 1.00 23.00 348 ASP B CA 1
ATOM 7619 C C . ASP B 1 348 ? 41.879 13.889 60.140 1.00 21.08 348 ASP B C 1
ATOM 7620 O O . ASP B 1 348 ? 42.034 13.095 59.214 1.00 22.37 348 ASP B O 1
ATOM 7625 N N . ALA B 1 349 ? 40.726 14.014 60.790 1.00 19.20 349 ALA B N 1
ATOM 7626 C CA . ALA B 1 349 ? 39.563 13.224 60.402 1.00 16.39 349 ALA B CA 1
ATOM 7627 C C . ALA B 1 349 ? 38.947 13.844 59.152 1.00 16.83 349 ALA B C 1
ATOM 7628 O O . ALA B 1 349 ? 38.655 15.040 59.120 1.00 16.23 349 ALA B O 1
ATOM 7630 N N . LEU B 1 350 ? 38.742 13.019 58.129 1.00 16.50 350 LEU B N 1
ATOM 7631 C CA . LEU B 1 350 ? 38.188 13.471 56.858 1.00 15.09 350 LEU B CA 1
ATOM 7632 C C . LEU B 1 350 ? 36.663 13.441 56.806 1.00 16.34 350 LEU B C 1
ATOM 7633 O O . LEU B 1 350 ? 36.025 12.561 57.391 1.00 16.93 350 LEU B O 1
ATOM 7638 N N . ILE B 1 351 ? 36.072 14.403 56.104 1.00 15.96 351 ILE B N 1
ATOM 7639 C CA . ILE B 1 351 ? 34.616 14.454 55.976 1.00 15.46 351 ILE B CA 1
ATOM 7640 C C . ILE B 1 351 ? 34.249 14.530 54.492 1.00 16.15 351 ILE B C 1
ATOM 7641 O O . ILE B 1 351 ? 34.489 15.539 53.832 1.00 17.49 351 ILE B O 1
ATOM 7646 N N . VAL B 1 352 ? 33.662 13.451 53.983 1.00 14.42 352 VAL B N 1
ATOM 7647 C CA . VAL B 1 352 ? 33.280 13.359 52.578 1.00 14.03 352 VAL B CA 1
ATOM 7648 C C . VAL B 1 352 ? 31.766 13.230 52.421 1.00 15.50 352 VAL B C 1
ATOM 7649 O O . VAL B 1 352 ? 31.132 12.420 53.102 1.00 16.58 352 VAL B O 1
ATOM 7653 N N . GLY B 1 353 ? 31.194 14.038 51.533 1.00 14.31 353 GLY B N 1
ATOM 7654 C CA . GLY B 1 353 ? 29.764 13.992 51.308 1.00 15.58 353 GLY B CA 1
ATOM 7655 C C . GLY B 1 353 ? 29.397 13.389 49.963 1.00 17.11 353 GLY B C 1
ATOM 7656 O O . GLY B 1 353 ? 30.232 13.276 49.066 1.00 17.36 353 GLY B O 1
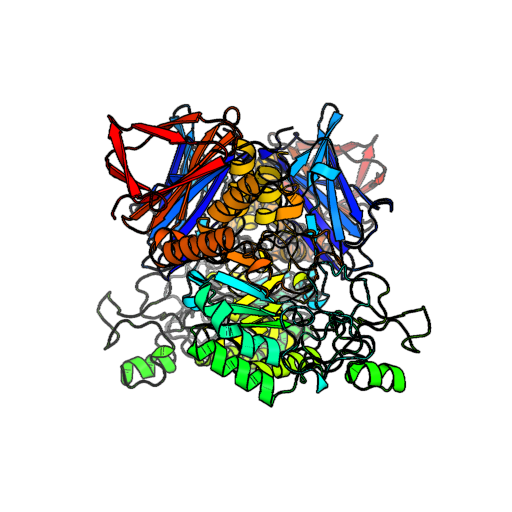ATOM 7657 N N . GLU B 1 354 ? 28.140 12.982 49.833 1.00 19.22 354 GLU B N 1
ATOM 7658 C CA . GLU B 1 354 ? 27.646 12.412 48.593 1.00 19.20 354 GLU B CA 1
ATOM 7659 C C . GLU B 1 354 ? 26.524 13.322 48.117 1.00 19.50 354 GLU B C 1
ATOM 7660 O O . GLU B 1 354 ? 25.436 13.357 48.701 1.00 20.68 354 GLU B O 1
ATOM 7666 N N . ILE B 1 355 ? 26.820 14.083 47.068 1.00 18.78 355 ILE B N 1
ATOM 7667 C CA . ILE B 1 355 ? 25.880 15.037 46.501 1.00 18.22 355 ILE B CA 1
ATOM 7668 C C . ILE B 1 355 ? 25.984 14.951 44.985 1.00 18.04 355 ILE B C 1
ATOM 7669 O O . ILE B 1 355 ? 27.050 15.184 44.413 1.00 17.45 355 ILE B O 1
ATOM 7674 N N . TRP B 1 356 ? 24.870 14.609 44.342 1.00 16.43 356 TRP B N 1
ATOM 7675 C CA . TRP B 1 356 ? 24.834 14.436 42.894 1.00 19.87 356 TRP B CA 1
ATOM 7676 C C . TRP B 1 356 ? 24.505 15.677 42.070 1.00 18.20 356 TRP B C 1
ATOM 7677 O O . TRP B 1 356 ? 23.811 15.591 41.057 1.00 18.28 356 TRP B O 1
ATOM 7688 N N . HIS B 1 357 ? 24.982 16.829 42.520 1.00 16.90 357 HIS B N 1
ATOM 7689 C CA . HIS B 1 357 ? 24.803 18.076 41.794 1.00 16.04 357 HIS B CA 1
ATOM 7690 C C . HIS B 1 357 ? 25.840 19.049 42.355 1.00 16.92 357 HIS B C 1
ATOM 7691 O O . HIS B 1 357 ? 26.584 18.687 43.272 1.00 16.29 357 HIS B O 1
ATOM 7698 N N . ASP B 1 358 ? 25.908 20.264 41.814 1.00 16.19 358 ASP B N 1
ATOM 7699 C CA . ASP B 1 358 ? 26.894 21.251 42.270 1.00 16.39 358 ASP B CA 1
ATOM 7700 C C . ASP B 1 358 ? 26.896 21.344 43.798 1.00 15.72 358 ASP B C 1
ATOM 7701 O O . ASP B 1 358 ? 25.909 21.764 44.407 1.00 16.47 358 ASP B O 1
ATOM 7706 N N . ALA B 1 359 ? 28.010 20.956 44.419 1.00 16.09 359 ALA B N 1
ATOM 7707 C CA . ALA B 1 359 ? 28.116 20.968 45.880 1.00 15.45 359 ALA B CA 1
ATOM 7708 C C . ALA B 1 359 ? 28.895 22.152 46.453 1.00 14.34 359 ALA B C 1
ATOM 7709 O O . ALA B 1 359 ? 29.380 22.095 47.581 1.00 13.21 359 ALA B O 1
ATOM 7711 N N . SER B 1 360 ? 28.991 23.238 45.693 1.00 14.95 360 SER B N 1
ATOM 7712 C CA . SER B 1 360 ? 29.729 24.402 46.171 1.00 16.71 360 SER B CA 1
ATOM 7713 C C . SER B 1 360 ? 29.241 24.887 47.545 1.00 16.96 360 SER B C 1
ATOM 7714 O O . SER B 1 360 ? 30.039 25.315 48.375 1.00 19.04 360 SER B O 1
ATOM 7717 N N . GLY B 1 361 ? 27.936 24.811 47.785 1.00 17.54 361 GLY B N 1
ATOM 7718 C CA . GLY B 1 361 ? 27.397 25.249 49.061 1.00 18.64 361 GLY B CA 1
ATOM 7719 C C . GLY B 1 361 ? 27.940 24.491 50.262 1.00 18.46 361 GLY B C 1
ATOM 7720 O O . GLY B 1 361 ? 27.852 24.961 51.393 1.00 19.49 361 GLY B O 1
ATOM 7721 N N . TRP B 1 362 ? 28.506 23.315 50.024 1.00 17.41 362 TRP B N 1
ATOM 7722 C CA . TRP B 1 362 ? 29.061 22.501 51.100 1.00 15.68 362 TRP B CA 1
ATOM 7723 C C . TRP B 1 362 ? 30.584 22.453 51.032 1.00 15.78 362 TRP B C 1
ATOM 7724 O O . TRP B 1 362 ? 31.233 21.867 51.901 1.00 15.63 362 TRP B O 1
ATOM 7735 N N . LEU B 1 363 ? 31.154 23.068 49.999 1.00 14.57 363 LEU B N 1
ATOM 7736 C CA . LEU B 1 363 ? 32.603 23.041 49.808 1.00 16.42 363 LEU B CA 1
ATOM 7737 C C . LEU B 1 363 ? 33.330 24.377 49.897 1.00 17.44 363 LEU B C 1
ATOM 7738 O O . LEU B 1 363 ? 34.226 24.657 49.099 1.00 18.00 363 LEU B O 1
ATOM 7743 N N . MET B 1 364 ? 32.960 25.187 50.882 1.00 18.57 364 MET B N 1
ATOM 7744 C CA . MET B 1 364 ? 33.589 26.487 51.092 1.00 21.21 364 MET B CA 1
ATOM 7745 C C . MET B 1 364 ? 34.681 26.358 52.156 1.00 19.59 364 MET B C 1
ATOM 7746 O O . MET B 1 364 ? 35.526 27.242 52.307 1.00 19.21 364 MET B O 1
ATOM 7751 N N . GLY B 1 365 ? 34.652 25.255 52.900 1.00 18.51 365 GLY B N 1
ATOM 7752 C CA . GLY B 1 365 ? 35.657 25.038 53.929 1.00 16.79 365 GLY B CA 1
ATOM 7753 C C . GLY B 1 365 ? 35.106 24.930 55.343 1.00 18.00 365 GLY B C 1
ATOM 7754 O O . GLY B 1 365 ? 35.828 24.560 56.268 1.00 17.65 365 GLY B O 1
ATOM 7755 N N . ASP B 1 366 ? 33.830 25.258 55.522 1.00 16.98 366 ASP B N 1
ATOM 7756 C CA . ASP B 1 366 ? 33.215 25.186 56.845 1.00 16.96 366 ASP B CA 1
ATOM 7757 C C . ASP B 1 366 ? 32.383 23.921 57.057 1.00 16.69 366 ASP B C 1
ATOM 7758 O O . ASP B 1 366 ? 31.874 23.683 58.160 1.00 14.60 366 ASP B O 1
ATOM 7763 N N . GLN B 1 367 ? 32.233 23.115 56.007 1.00 14.80 367 GLN B N 1
ATOM 7764 C CA . GLN B 1 367 ? 31.463 21.882 56.134 1.00 15.01 367 GLN B CA 1
ATOM 7765 C C . GLN B 1 367 ? 32.238 20.625 55.749 1.00 13.94 367 GLN B C 1
ATOM 7766 O O . GLN B 1 367 ? 32.941 20.046 56.592 1.00 14.65 367 GLN B O 1
ATOM 7772 N N . PHE B 1 368 ? 32.149 20.212 54.488 1.00 13.25 368 PHE B N 1
ATOM 7773 C CA . PHE B 1 368 ? 32.876 19.019 54.056 1.00 13.85 368 PHE B CA 1
ATOM 7774 C C . PHE B 1 368 ? 34.249 19.344 53.498 1.00 15.19 368 PHE B C 1
ATOM 7775 O O . PHE B 1 368 ? 34.535 20.476 53.110 1.00 14.33 368 PHE B O 1
ATOM 7783 N N . ASP B 1 369 ? 35.099 18.326 53.475 1.00 14.88 369 ASP B N 1
ATOM 7784 C CA . ASP B 1 369 ? 36.437 18.447 52.935 1.00 14.96 369 ASP B CA 1
ATOM 7785 C C . ASP B 1 369 ? 36.339 18.181 51.438 1.00 15.45 369 ASP B C 1
ATOM 7786 O O . ASP B 1 369 ? 37.078 18.765 50.635 1.00 16.94 369 ASP B O 1
ATOM 7791 N N . SER B 1 370 ? 35.426 17.285 51.075 1.00 14.96 370 S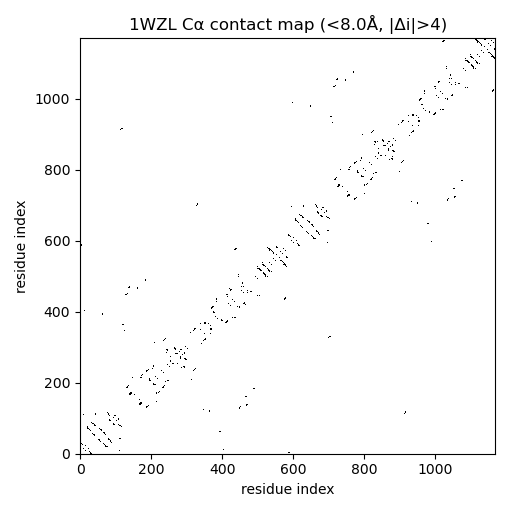ER B N 1
ATOM 7792 C CA . SER B 1 370 ? 35.233 16.929 49.686 1.00 17.10 370 SER B CA 1
ATOM 7793 C C . SER B 1 370 ? 33.965 16.116 49.491 1.00 16.33 370 SER B C 1
ATOM 7794 O O . SER B 1 370 ? 33.226 15.863 50.442 1.00 18.41 370 SER B O 1
ATOM 7797 N N . VAL B 1 371 ? 33.699 15.757 48.239 1.00 16.39 371 VAL B N 1
ATOM 7798 C CA . VAL B 1 371 ? 32.547 14.942 47.890 1.00 15.96 371 VAL B CA 1
ATOM 7799 C C . VAL B 1 371 ? 32.965 13.952 46.816 1.00 16.95 371 VAL B C 1
ATOM 7800 O O . VAL B 1 371 ? 34.084 13.994 46.308 1.00 16.07 371 VAL B O 1
ATOM 7804 N N . MET B 1 372 ? 32.050 13.059 46.469 1.00 15.92 372 MET B N 1
ATOM 7805 C CA . MET B 1 372 ? 32.304 12.064 45.435 1.00 16.29 372 MET B CA 1
ATOM 7806 C C . MET B 1 372 ? 32.302 12.783 44.091 1.00 16.41 372 MET B C 1
ATOM 7807 O O . MET B 1 372 ? 31.343 13.485 43.765 1.00 15.11 372 MET B O 1
ATOM 7812 N N . ASN B 1 373 ? 33.360 12.606 43.306 1.00 16.09 373 ASN B N 1
ATOM 7813 C CA . ASN B 1 373 ? 33.443 13.275 42.009 1.00 15.99 373 ASN B CA 1
ATOM 7814 C C . ASN B 1 373 ? 32.696 12.478 40.932 1.00 15.33 373 ASN B C 1
ATOM 7815 O O . ASN B 1 373 ? 33.309 11.766 40.142 1.00 14.10 373 ASN B O 1
ATOM 7820 N N . TYR B 1 374 ? 31.373 12.601 40.892 1.00 17.10 374 TYR B N 1
ATOM 7821 C CA . TYR B 1 374 ? 30.591 11.863 39.901 1.00 17.57 374 TYR B CA 1
ATOM 7822 C C . TYR B 1 374 ? 30.841 12.388 38.489 1.00 17.69 374 TYR B C 1
ATOM 7823 O O . TYR B 1 374 ? 30.669 11.659 37.512 1.00 17.83 374 TYR B O 1
ATOM 7832 N N . LEU B 1 375 ? 31.248 13.650 38.378 1.00 16.31 375 LEU B N 1
ATOM 7833 C CA . LEU B 1 375 ? 31.528 14.240 37.071 1.00 14.99 375 LEU B CA 1
ATOM 7834 C C . LEU B 1 375 ? 32.754 13.561 36.458 1.00 15.91 375 LEU B C 1
ATOM 7835 O O . LEU B 1 375 ? 32.808 13.326 35.251 1.00 14.35 375 LEU B O 1
ATOM 7840 N N . PHE B 1 376 ? 33.738 13.253 37.298 1.00 14.05 376 PHE B N 1
ATOM 7841 C CA . PHE B 1 376 ? 34.945 12.573 36.844 1.00 15.24 376 PHE B CA 1
ATOM 7842 C C . PHE B 1 376 ? 34.551 11.224 36.261 1.00 14.78 376 PHE B C 1
ATOM 7843 O O . PHE B 1 376 ? 34.987 10.868 35.169 1.00 14.69 376 PHE B O 1
ATOM 7851 N N . ARG B 1 377 ? 33.718 10.479 36.981 1.00 14.16 377 ARG B N 1
ATOM 7852 C CA . ARG B 1 377 ? 33.286 9.177 36.496 1.00 17.28 377 ARG B CA 1
ATOM 7853 C C . ARG B 1 377 ? 32.579 9.293 35.151 1.00 18.55 377 ARG B C 1
ATOM 7854 O O . ARG B 1 377 ? 32.892 8.550 34.219 1.00 17.74 377 ARG B O 1
ATOM 7862 N N . GLU B 1 378 ? 31.632 10.221 35.042 1.00 18.03 378 GLU B N 1
ATOM 7863 C CA . GLU B 1 378 ? 30.902 10.402 33.789 1.00 19.08 378 GLU B CA 1
ATOM 7864 C C . GLU B 1 378 ? 31.842 10.707 32.630 1.00 18.64 378 GLU B C 1
ATOM 7865 O O . GLU B 1 378 ? 31.714 10.127 31.555 1.00 18.96 378 GLU B O 1
ATOM 7871 N N . SER B 1 379 ? 32.783 11.621 32.847 1.00 19.82 379 SER B N 1
ATOM 7872 C CA . SER B 1 379 ? 33.729 11.981 31.801 1.00 19.48 379 SER B CA 1
ATOM 7873 C C . SER B 1 379 ? 34.605 10.799 31.389 1.00 18.74 379 SER B C 1
ATOM 7874 O O . SER B 1 379 ? 34.825 10.570 30.197 1.00 20.71 379 SER B O 1
ATOM 7877 N N . VAL B 1 380 ? 35.097 10.043 32.365 1.00 18.01 380 VAL B N 1
ATOM 7878 C CA . VAL B 1 380 ? 35.955 8.902 32.058 1.00 18.81 380 VAL B CA 1
ATOM 7879 C C . VAL B 1 380 ? 35.187 7.778 31.362 1.00 19.52 380 VAL B C 1
ATOM 7880 O O . VAL B 1 380 ? 35.716 7.107 30.475 1.00 18.74 380 VAL B O 1
ATOM 7884 N N . ILE B 1 381 ? 33.934 7.575 31.752 1.00 19.29 381 ILE B N 1
ATOM 7885 C CA . ILE B 1 381 ? 33.129 6.541 31.116 1.00 20.93 381 ILE B CA 1
ATOM 7886 C C . ILE B 1 381 ? 32.912 6.886 29.646 1.00 20.55 381 ILE B C 1
ATOM 7887 O O . ILE B 1 381 ? 33.152 6.065 28.760 1.00 21.54 381 ILE B O 1
ATOM 7892 N N . ARG B 1 382 ? 32.469 8.108 29.384 1.00 20.14 382 ARG B N 1
ATOM 7893 C CA . ARG B 1 382 ? 32.212 8.538 28.013 1.00 20.12 382 ARG B CA 1
ATOM 7894 C C . ARG B 1 382 ? 33.450 8.622 27.123 1.00 19.75 382 ARG B C 1
ATOM 7895 O O . ARG B 1 382 ? 33.369 8.370 25.920 1.00 17.71 382 ARG B O 1
ATOM 7903 N N . PHE B 1 383 ? 34.593 8.977 27.702 1.00 17.46 383 PHE B N 1
ATOM 7904 C CA . PHE B 1 383 ? 35.825 9.082 26.928 1.00 18.11 383 PHE B CA 1
ATOM 7905 C C . PHE B 1 383 ? 36.532 7.737 26.759 1.00 18.41 383 PHE B C 1
ATOM 7906 O O . PHE B 1 383 ? 36.827 7.329 25.638 1.00 19.42 383 PHE B O 1
ATOM 7914 N N . PHE B 1 384 ? 36.796 7.040 27.861 1.00 17.96 384 PHE B N 1
ATOM 7915 C CA . PHE B 1 384 ? 37.503 5.757 27.791 1.00 18.97 384 PHE B CA 1
ATOM 7916 C C . PHE B 1 384 ? 36.667 4.501 27.540 1.00 20.21 384 PHE B C 1
ATOM 7917 O O . PHE B 1 384 ? 37.098 3.607 26.807 1.00 19.07 384 PHE B O 1
ATOM 7925 N N . ALA B 1 385 ? 35.483 4.433 28.146 1.00 20.06 385 ALA B N 1
ATOM 7926 C CA . ALA B 1 385 ? 34.627 3.253 28.038 1.00 21.38 385 ALA B CA 1
ATOM 7927 C C . ALA B 1 385 ? 33.681 3.137 26.845 1.00 23.17 385 ALA B C 1
ATOM 7928 O O . ALA B 1 385 ? 33.734 2.152 26.105 1.00 23.99 385 ALA B O 1
ATOM 7930 N N . THR B 1 386 ? 32.810 4.125 26.661 1.00 24.20 386 THR B N 1
ATOM 7931 C CA . THR B 1 386 ? 31.849 4.080 25.558 1.00 24.19 386 THR B CA 1
ATOM 7932 C C . THR B 1 386 ? 32.279 4.848 24.320 1.00 25.62 386 THR B C 1
ATOM 7933 O O . THR B 1 386 ? 31.698 4.669 23.252 1.00 25.84 386 THR B O 1
ATOM 7937 N N . GLY B 1 387 ? 33.281 5.709 24.462 1.00 26.27 387 GLY B N 1
ATOM 7938 C CA . GLY B 1 387 ? 33.739 6.484 23.323 1.00 26.37 387 GLY B CA 1
ATOM 7939 C C . GLY B 1 387 ? 32.699 7.482 22.839 1.00 26.56 387 GLY B C 1
ATOM 7940 O O . GLY B 1 387 ? 32.701 7.871 21.675 1.00 25.59 387 GLY B O 1
ATOM 7941 N N . GLU B 1 388 ? 31.808 7.902 23.731 1.00 26.29 388 GLU B N 1
ATOM 7942 C CA . GLU B 1 388 ? 30.768 8.861 23.378 1.00 26.40 388 GLU B CA 1
ATOM 7943 C C . GLU B 1 388 ? 31.300 10.269 23.126 1.00 25.73 388 GLU B C 1
ATOM 7944 O O . GLU B 1 388 ? 30.683 11.038 22.396 1.00 24.44 388 GLU B O 1
ATOM 7950 N N . ILE B 1 389 ? 32.430 10.617 23.734 1.00 23.87 389 ILE B N 1
ATOM 7951 C CA . ILE B 1 389 ? 33.022 11.939 23.529 1.00 21.84 389 ILE B CA 1
ATOM 7952 C C . ILE B 1 389 ? 34.482 11.820 23.113 1.00 21.31 389 ILE B C 1
ATOM 7953 O O . ILE B 1 389 ? 35.130 10.805 23.383 1.00 19.18 389 ILE B O 1
ATOM 7958 N N . HIS B 1 390 ? 34.987 12.856 22.444 1.00 21.45 390 HIS B N 1
ATOM 7959 C CA . HIS B 1 390 ? 36.379 12.888 22.003 1.00 22.21 390 HIS B CA 1
ATOM 7960 C C . HIS B 1 390 ? 37.262 13.646 22.992 1.00 22.03 390 HIS B C 1
ATOM 7961 O O . HIS B 1 390 ? 36.778 14.157 24.003 1.00 22.28 390 HIS B O 1
ATOM 7968 N N . ALA B 1 391 ? 38.559 13.695 22.704 1.00 20.07 391 ALA B N 1
ATOM 7969 C CA . ALA B 1 391 ? 39.539 14.353 23.574 1.00 19.80 391 ALA B CA 1
ATOM 7970 C C . ALA B 1 391 ? 39.261 15.811 23.953 1.00 19.85 391 ALA B C 1
ATOM 7971 O O . ALA B 1 391 ? 39.574 16.228 25.064 1.00 18.60 391 ALA B O 1
ATOM 7973 N N . GLU B 1 392 ? 38.701 16.588 23.034 1.00 20.83 392 GLU B N 1
ATOM 7974 C CA . GLU B 1 392 ? 38.414 17.991 23.320 1.00 22.70 392 GLU B CA 1
ATOM 7975 C C . GLU B 1 392 ? 37.229 18.155 24.258 1.00 22.09 392 GLU B C 1
ATOM 7976 O O . GLU B 1 392 ? 37.243 19.017 25.135 1.00 22.37 392 GLU B O 1
ATOM 7982 N N . ARG B 1 393 ? 36.208 17.325 24.072 1.00 21.65 393 ARG B N 1
ATOM 7983 C CA . ARG B 1 393 ? 35.028 17.359 24.928 1.00 22.03 393 ARG B CA 1
ATOM 7984 C C . ARG B 1 393 ? 35.452 16.883 26.320 1.00 20.70 393 ARG B C 1
ATOM 7985 O O . ARG B 1 393 ? 35.049 17.453 27.330 1.00 20.96 393 ARG B O 1
ATOM 7993 N N . PHE B 1 394 ? 36.265 15.831 26.357 1.00 18.98 394 PHE B N 1
ATOM 7994 C CA . PHE B 1 394 ? 36.779 15.277 27.608 1.00 17.60 394 PHE B CA 1
ATOM 7995 C C . PHE B 1 394 ? 37.481 16.409 28.350 1.00 17.50 394 PHE B C 1
ATOM 7996 O O . PHE B 1 394 ? 37.184 16.683 29.513 1.00 16.64 394 PHE B O 1
ATOM 8004 N N . ASP B 1 395 ? 38.403 17.067 27.652 1.00 15.76 395 ASP B N 1
ATOM 8005 C CA . ASP B 1 395 ? 39.167 18.183 28.200 1.00 18.40 395 ASP B CA 1
ATOM 8006 C C . ASP B 1 395 ? 38.238 19.248 28.776 1.00 18.08 395 ASP B C 1
ATOM 8007 O O . ASP B 1 395 ? 38.444 19.728 29.890 1.00 16.35 395 ASP B O 1
ATOM 8012 N N . ALA B 1 396 ? 37.215 19.617 28.014 1.00 16.77 396 ALA B N 1
ATOM 8013 C CA . ALA B 1 396 ? 36.266 20.632 28.458 1.00 18.25 396 ALA B CA 1
ATOM 8014 C C . ALA B 1 396 ? 35.500 20.214 29.714 1.00 17.60 396 ALA B C 1
ATOM 8015 O O . ALA B 1 396 ? 35.294 21.030 30.612 1.00 18.37 396 ALA B O 1
ATOM 8017 N N . GLU B 1 397 ? 35.068 18.956 29.771 1.00 18.27 397 GLU B N 1
ATOM 8018 C CA . GLU B 1 397 ? 34.318 18.462 30.924 1.00 17.77 397 GLU B CA 1
ATOM 8019 C C . GLU B 1 397 ? 35.145 18.467 32.202 1.00 18.66 397 GLU B C 1
ATOM 8020 O O . GLU B 1 397 ? 34.643 18.805 33.280 1.00 18.22 397 GLU B O 1
ATOM 8026 N N . LEU B 1 398 ? 36.413 18.091 32.086 1.00 16.27 398 LEU B N 1
ATOM 8027 C CA . LEU B 1 398 ? 37.301 18.058 33.246 1.00 16.87 398 LEU B CA 1
ATOM 8028 C C . LEU B 1 398 ? 37.573 19.472 33.756 1.00 16.85 398 LEU B C 1
ATOM 8029 O O . LEU B 1 398 ? 37.540 19.725 34.958 1.00 16.06 398 LEU B O 1
ATOM 8034 N N . THR B 1 399 ? 37.857 20.380 32.826 1.00 15.90 399 THR B N 1
ATOM 8035 C CA . THR B 1 399 ? 38.153 21.764 33.157 1.00 14.38 399 THR B CA 1
ATOM 8036 C C . THR B 1 399 ? 36.970 22.452 33.828 1.00 15.14 399 THR B C 1
ATOM 8037 O O . THR B 1 399 ? 37.140 23.137 34.839 1.00 15.61 399 THR B O 1
ATOM 8041 N N . ARG B 1 400 ? 35.778 22.283 33.260 1.00 15.16 400 ARG B N 1
ATOM 8042 C CA . ARG B 1 400 ? 34.580 22.897 33.826 1.00 17.74 400 ARG B CA 1
ATOM 8043 C C . ARG B 1 400 ? 34.396 22.424 35.264 1.00 17.73 400 ARG B C 1
ATOM 8044 O O . ARG B 1 400 ? 34.124 23.226 36.161 1.00 18.10 400 ARG B O 1
ATOM 8052 N N . ALA B 1 401 ? 34.536 21.120 35.483 1.00 16.00 401 ALA B N 1
ATOM 8053 C CA . ALA B 1 401 ? 34.378 20.553 36.820 1.00 15.18 401 ALA B CA 1
ATOM 8054 C C . ALA B 1 401 ? 35.447 21.077 37.774 1.00 14.32 401 ALA B C 1
ATOM 8055 O O . ALA B 1 401 ? 35.161 21.408 38.928 1.00 14.32 401 ALA B O 1
ATOM 8057 N N . ARG B 1 402 ? 36.681 21.159 37.287 1.00 13.96 402 ARG B N 1
ATOM 8058 C CA . ARG B 1 402 ? 37.800 21.634 38.103 1.00 16.52 402 ARG B CA 1
ATOM 8059 C C . ARG B 1 402 ? 37.559 23.038 38.659 1.00 16.70 402 ARG B C 1
ATOM 8060 O O . ARG B 1 402 ? 37.960 23.349 39.778 1.00 17.56 402 ARG B O 1
ATOM 8068 N N . MET B 1 403 ? 36.879 23.870 37.878 1.00 15.67 403 MET B N 1
ATOM 8069 C CA . MET B 1 403 ? 36.598 25.245 38.274 1.00 17.28 403 MET B CA 1
ATOM 8070 C C . MET B 1 403 ? 35.361 25.440 39.142 1.00 16.48 403 MET B C 1
ATOM 8071 O O . MET B 1 403 ? 35.008 26.569 39.490 1.00 17.82 403 MET B O 1
ATOM 8076 N N . LEU B 1 404 ? 34.698 24.348 39.494 1.00 16.37 404 LEU B N 1
ATOM 8077 C CA . LEU B 1 404 ? 33.477 24.428 40.300 1.00 16.25 404 LEU B CA 1
ATOM 8078 C C . LEU B 1 404 ? 33.699 24.875 41.738 1.00 16.17 404 LEU B C 1
ATOM 8079 O O . LEU B 1 404 ? 32.930 25.675 42.277 1.00 15.12 404 LEU B O 1
ATOM 8084 N N . TYR B 1 405 ? 34.753 24.347 42.354 1.00 14.69 405 TYR B N 1
ATOM 8085 C CA . TYR B 1 405 ? 35.056 24.631 43.757 1.00 14.80 405 TYR B CA 1
ATOM 8086 C C . TYR B 1 405 ? 36.449 25.187 44.020 1.00 13.56 405 TYR B C 1
ATOM 8087 O O . TYR B 1 405 ? 37.289 25.251 43.121 1.00 14.39 405 TYR B O 1
ATOM 8096 N N . PRO B 1 406 ? 36.699 25.618 45.268 1.00 14.24 406 PRO B N 1
ATOM 8097 C CA . PRO B 1 406 ? 38.023 26.144 45.599 1.00 13.53 406 PRO B CA 1
ATOM 8098 C C . PRO B 1 406 ? 38.991 24.981 45.426 1.00 13.80 406 PRO B C 1
ATOM 8099 O O . PRO B 1 406 ? 38.599 23.821 45.564 1.00 11.80 406 PRO B O 1
ATOM 8103 N N . GLU B 1 407 ? 40.251 25.290 45.145 1.00 13.19 407 GLU B N 1
ATOM 8104 C CA . GLU B 1 407 ? 41.263 24.261 44.929 1.00 15.68 407 GLU B CA 1
ATOM 8105 C C . GLU B 1 407 ? 41.441 23.245 46.057 1.00 15.38 407 GLU B C 1
ATOM 8106 O O . GLU B 1 407 ? 41.821 22.102 45.801 1.00 12.83 407 GLU B O 1
ATOM 8112 N N . GLN B 1 408 ? 41.179 23.645 47.298 1.00 14.24 408 GLN B N 1
ATOM 8113 C CA . GLN B 1 408 ? 41.345 22.711 48.405 1.00 15.11 408 GLN B CA 1
ATOM 8114 C C . GLN B 1 408 ? 40.337 21.574 48.306 1.00 15.39 408 GLN B C 1
ATOM 8115 O O . GLN B 1 408 ? 40.619 20.442 48.707 1.00 15.42 408 GLN B O 1
ATOM 8121 N N . ALA B 1 409 ? 39.159 21.872 47.772 1.00 14.95 409 ALA B N 1
ATOM 8122 C CA . ALA B 1 409 ? 38.130 20.850 47.621 1.00 12.23 409 ALA B CA 1
ATOM 8123 C C . ALA B 1 409 ? 38.434 19.983 46.395 1.00 14.46 409 ALA B C 1
ATOM 8124 O O . ALA B 1 409 ? 38.399 18.752 46.464 1.00 12.99 409 ALA B O 1
ATOM 8126 N N . ALA B 1 410 ? 38.735 20.631 45.272 1.00 13.14 410 ALA B N 1
ATOM 8127 C CA . ALA B 1 410 ? 39.035 19.908 44.036 1.00 13.74 410 ALA B CA 1
ATOM 8128 C C . ALA B 1 410 ? 40.181 18.906 44.193 1.00 14.02 410 ALA B C 1
ATOM 8129 O O . ALA B 1 410 ? 40.132 17.812 43.640 1.00 13.61 410 ALA B O 1
ATOM 8131 N N . GLN B 1 411 ? 41.199 19.283 44.959 1.00 13.54 411 GLN B N 1
ATOM 8132 C CA . GLN B 1 411 ? 42.366 18.434 45.171 1.00 16.26 411 GLN B CA 1
ATOM 8133 C C . GLN B 1 411 ? 42.066 17.110 45.882 1.00 15.81 411 GLN B C 1
ATOM 8134 O O . GLN B 1 411 ? 42.800 16.139 45.718 1.00 16.51 411 GLN B O 1
ATOM 8140 N N . GLY B 1 412 ? 40.989 17.070 46.659 1.00 14.85 412 GLY B N 1
ATOM 8141 C CA . GLY B 1 412 ? 40.653 15.857 47.379 1.00 14.26 412 GLY B CA 1
ATOM 8142 C C . GLY B 1 412 ? 39.342 15.186 47.008 1.00 14.03 412 GLY B C 1
ATOM 8143 O O . GLY B 1 412 ? 38.858 14.323 47.745 1.00 12.80 412 GLY B O 1
ATOM 8144 N N . LEU B 1 413 ? 38.746 15.562 45.880 1.00 12.65 413 LEU B N 1
ATOM 8145 C CA . LEU B 1 413 ? 37.484 14.930 45.473 1.00 12.11 413 LEU B CA 1
ATOM 8146 C C . LEU B 1 413 ? 37.766 13.448 45.218 1.00 12.32 413 LEU B C 1
ATOM 8147 O O . LEU B 1 413 ? 38.829 13.092 44.716 1.00 13.66 413 LEU B O 1
ATOM 8152 N N . TRP B 1 414 ? 36.827 12.584 45.581 1.00 13.94 414 TRP B N 1
ATOM 8153 C CA . TRP B 1 414 ? 37.025 11.155 45.385 1.00 14.91 414 TRP B CA 1
ATOM 8154 C C . TRP B 1 414 ? 36.717 10.770 43.939 1.00 15.49 414 TRP B C 1
ATOM 8155 O O . TRP B 1 414 ? 35.557 10.741 43.539 1.00 15.56 414 TRP B O 1
ATOM 8166 N N . ASN B 1 415 ? 37.765 10.488 43.163 1.00 15.05 415 ASN B N 1
ATOM 8167 C CA . ASN B 1 415 ? 37.614 10.124 41.754 1.00 15.74 415 ASN B CA 1
ATOM 8168 C C . ASN B 1 415 ? 37.425 8.629 41.575 1.00 16.35 415 ASN B C 1
ATOM 8169 O O . ASN B 1 415 ? 38.395 7.868 41.494 1.00 14.69 415 ASN B O 1
ATOM 8174 N N . LEU B 1 416 ? 36.159 8.228 41.495 1.00 17.54 416 LEU B N 1
ATOM 8175 C CA . LEU B 1 416 ? 35.786 6.829 41.343 1.00 18.44 416 LEU B CA 1
ATOM 8176 C C . LEU B 1 416 ? 35.428 6.468 39.904 1.00 19.33 416 LEU B C 1
ATOM 8177 O O . LEU B 1 416 ? 35.005 7.319 39.119 1.00 20.43 416 LEU B O 1
ATOM 8182 N N . LEU B 1 417 ? 35.592 5.195 39.565 1.00 19.21 417 LEU B N 1
ATOM 8183 C CA . LEU B 1 417 ? 35.270 4.715 38.225 1.00 19.81 417 LEU B CA 1
ATOM 8184 C C . LEU B 1 417 ? 33.918 4.024 38.265 1.00 19.27 417 LEU B C 1
ATOM 8185 O O . LEU B 1 417 ? 33.201 3.951 37.265 1.00 19.31 417 LEU B O 1
ATOM 8190 N N . ASP B 1 418 ? 33.581 3.523 39.444 1.00 19.72 418 ASP B N 1
ATOM 8191 C CA . ASP B 1 418 ? 32.355 2.772 39.638 1.00 19.93 418 ASP B CA 1
ATOM 8192 C C . ASP B 1 418 ? 32.070 2.653 41.122 1.00 20.76 418 ASP B C 1
ATOM 8193 O O . ASP B 1 418 ? 32.826 3.177 41.941 1.00 20.27 418 ASP B O 1
ATOM 8198 N N . SER B 1 419 ? 30.984 1.968 41.471 1.00 20.37 419 SER B N 1
ATOM 8199 C CA . SER B 1 419 ? 30.617 1.801 42.874 1.00 22.54 419 SER B CA 1
ATOM 8200 C C . SER B 1 419 ? 29.649 0.642 43.063 1.00 22.45 419 SER B C 1
ATOM 8201 O O . SER B 1 419 ? 29.337 -0.089 42.121 1.00 19.87 419 SER B O 1
ATOM 8204 N N . HIS B 1 420 ? 29.218 0.456 44.305 1.00 22.24 420 HIS B N 1
ATOM 8205 C CA . HIS B 1 420 ? 28.283 -0.604 44.647 1.00 25.64 420 HIS B CA 1
ATOM 8206 C C . HIS B 1 420 ? 26.913 -0.399 43.999 1.00 26.41 420 HIS B C 1
ATOM 8207 O O . HIS B 1 420 ? 26.063 -1.289 44.051 1.00 28.20 420 HIS B O 1
ATOM 8214 N N . ASP B 1 421 ? 26.695 0.771 43.399 1.00 27.17 421 ASP B N 1
ATOM 8215 C CA . ASP B 1 421 ? 25.415 1.065 42.752 1.00 28.39 421 ASP B CA 1
ATOM 8216 C C . ASP B 1 421 ? 25.529 1.232 41.241 1.00 27.43 421 ASP B C 1
ATOM 8217 O O . ASP B 1 421 ? 24.621 1.778 40.613 1.00 28.27 421 ASP B O 1
ATOM 8222 N N . THR B 1 422 ? 26.637 0.785 40.657 1.00 25.84 422 THR B N 1
ATOM 8223 C CA . THR B 1 422 ? 26.825 0.916 39.214 1.00 23.23 422 THR B CA 1
ATOM 8224 C C . THR B 1 422 ? 27.455 -0.338 38.635 1.00 23.37 422 THR B C 1
ATOM 8225 O O . THR B 1 422 ? 27.921 -1.198 39.370 1.00 21.67 422 THR B O 1
ATOM 8229 N N . GLU B 1 423 ? 27.476 -0.436 37.312 1.00 23.39 423 GLU B N 1
ATOM 8230 C CA . GLU B 1 423 ? 28.098 -1.581 36.669 1.00 23.83 423 GLU B CA 1
ATOM 8231 C C . GLU B 1 423 ? 29.604 -1.375 36.866 1.00 23.41 423 GLU B C 1
ATOM 8232 O O . GLU B 1 423 ? 30.047 -0.250 37.103 1.00 20.97 423 GLU B O 1
ATOM 8238 N N . ARG B 1 424 ? 30.374 -2.458 36.785 1.00 21.58 424 ARG B N 1
ATOM 8239 C CA . ARG B 1 424 ? 31.827 -2.406 36.933 1.00 21.86 424 ARG B CA 1
ATOM 8240 C C . ARG B 1 424 ? 32.398 -1.637 35.749 1.00 21.18 424 ARG B C 1
ATOM 8241 O O . ARG B 1 424 ? 31.900 -1.772 34.631 1.00 21.02 424 ARG B O 1
ATOM 8249 N N . PHE B 1 425 ? 33.452 -0.856 35.973 1.00 20.01 425 PHE B N 1
ATOM 8250 C CA . PHE B 1 425 ? 34.037 -0.080 34.880 1.00 20.06 425 PHE B CA 1
ATOM 8251 C C . PHE B 1 425 ? 34.576 -0.959 33.751 1.00 20.56 425 PHE B C 1
ATOM 8252 O O . PHE B 1 425 ? 34.532 -0.575 32.583 1.00 20.55 425 PHE B O 1
ATOM 8260 N N . LEU B 1 426 ? 35.115 -2.125 34.090 1.00 21.80 426 LEU B N 1
ATOM 8261 C CA . LEU B 1 426 ? 35.635 -3.013 33.053 1.00 22.37 426 LEU B CA 1
ATOM 8262 C C . LEU B 1 426 ? 34.453 -3.408 32.169 1.00 22.85 426 LEU B C 1
ATOM 8263 O O . LEU B 1 426 ? 34.584 -3.548 30.956 1.00 23.31 426 LEU B O 1
ATOM 8268 N N . THR B 1 427 ? 33.292 -3.573 32.792 1.00 23.33 427 THR B N 1
ATOM 8269 C CA . THR B 1 427 ? 32.090 -3.925 32.054 1.00 23.60 427 THR B CA 1
ATOM 8270 C C . THR B 1 427 ? 31.678 -2.733 31.187 1.00 22.68 427 THR B C 1
ATOM 8271 O O . THR B 1 427 ? 31.266 -2.914 30.041 1.00 23.50 427 THR B O 1
ATOM 8275 N N . SER B 1 428 ? 31.805 -1.519 31.719 1.00 22.02 428 SER B N 1
ATOM 8276 C CA . SER B 1 428 ? 31.467 -0.328 30.948 1.00 21.86 428 SER B CA 1
ATOM 8277 C C . SER B 1 428 ? 32.357 -0.299 29.705 1.00 21.60 428 SER B C 1
ATOM 8278 O O . SER B 1 428 ? 31.955 0.202 28.659 1.00 21.24 428 SER B O 1
ATOM 8281 N N . CYS B 1 429 ? 33.571 -0.828 29.840 1.00 21.34 429 CYS B N 1
ATOM 8282 C CA . CYS B 1 429 ? 34.527 -0.872 28.733 1.00 21.91 429 CYS B CA 1
ATOM 8283 C C . CYS B 1 429 ? 34.272 -2.073 27.816 1.00 22.85 429 CYS B C 1
ATOM 8284 O O . CYS B 1 429 ? 35.024 -2.326 26.880 1.00 22.21 429 CYS B O 1
ATOM 8287 N N . GLY B 1 430 ? 33.207 -2.818 28.092 1.00 23.75 430 GLY B N 1
ATOM 8288 C CA . GLY B 1 430 ? 32.892 -3.971 27.265 1.00 24.69 430 GLY B CA 1
ATOM 8289 C C . GLY B 1 430 ? 33.987 -5.023 27.338 1.00 25.60 430 GLY B C 1
ATOM 8290 O O . GLY B 1 430 ? 34.243 -5.741 26.369 1.00 25.35 430 GLY B O 1
ATOM 8291 N N . GLY B 1 431 ? 34.620 -5.129 28.502 1.00 23.82 431 GLY B N 1
ATOM 8292 C CA . GLY B 1 431 ? 35.659 -6.122 28.688 1.00 22.82 431 GLY B CA 1
ATOM 8293 C C . GLY B 1 431 ? 37.015 -5.766 28.109 1.00 21.93 431 GLY B C 1
ATOM 8294 O O . GLY B 1 431 ? 37.948 -6.557 28.245 1.00 23.00 431 GLY B O 1
ATOM 8295 N N . ASN B 1 432 ? 37.142 -4.602 27.470 1.00 21.99 432 ASN B N 1
ATOM 8296 C CA . ASN B 1 432 ? 38.417 -4.204 26.888 1.00 22.73 432 ASN B CA 1
ATOM 8297 C C . ASN B 1 432 ? 39.365 -3.738 27.988 1.00 23.22 432 ASN B C 1
ATOM 8298 O O . ASN B 1 432 ? 39.189 -2.655 28.552 1.00 20.57 432 ASN B O 1
ATOM 8303 N N . GLU B 1 433 ? 40.384 -4.546 28.275 1.00 23.41 433 GLU B N 1
ATOM 8304 C CA . GLU B 1 433 ? 41.345 -4.210 29.319 1.00 24.75 433 GLU B CA 1
ATOM 8305 C C . GLU B 1 433 ? 42.240 -3.038 28.938 1.00 23.80 433 GLU B C 1
ATOM 8306 O O . GLU B 1 433 ? 42.652 -2.263 29.801 1.00 25.04 433 GLU B O 1
ATOM 8312 N N . ALA B 1 434 ? 42.544 -2.913 27.650 1.00 22.14 434 ALA B N 1
ATOM 8313 C CA . ALA B 1 434 ? 43.384 -1.819 27.184 1.00 20.82 434 ALA B CA 1
ATOM 8314 C C . ALA B 1 434 ? 42.689 -0.500 27.505 1.00 21.56 434 ALA B C 1
ATOM 8315 O O . ALA B 1 434 ? 43.318 0.439 27.995 1.00 20.95 434 ALA B O 1
ATOM 8317 N N . LYS B 1 435 ? 41.390 -0.427 27.229 1.00 20.44 435 LYS B N 1
ATOM 8318 C CA . LYS B 1 435 ? 40.637 0.793 27.515 1.00 20.78 435 LYS B CA 1
ATOM 8319 C C . LYS B 1 435 ? 40.551 1.003 29.028 1.00 19.27 435 LYS B C 1
ATOM 8320 O O . LYS B 1 435 ? 40.704 2.122 29.523 1.00 18.50 435 LYS B O 1
ATOM 8326 N N . PHE B 1 436 ? 40.329 -0.088 29.754 1.00 19.53 436 PHE B N 1
ATOM 8327 C CA . PHE B 1 436 ? 40.233 -0.049 31.208 1.00 17.51 436 PHE B CA 1
ATOM 8328 C C . PHE B 1 436 ? 41.529 0.493 31.816 1.00 18.62 436 PHE B C 1
ATOM 8329 O O . PHE B 1 436 ? 41.499 1.364 32.688 1.00 16.37 436 PHE B O 1
ATOM 8337 N N . ARG B 1 437 ? 42.664 -0.020 31.349 1.00 17.48 437 ARG B N 1
ATOM 8338 C CA . ARG B 1 437 ? 43.965 0.404 31.860 1.00 18.20 437 ARG B CA 1
ATOM 8339 C C . ARG B 1 437 ? 44.292 1.869 31.620 1.00 17.50 437 ARG B C 1
ATOM 8340 O O . ARG B 1 437 ? 44.927 2.506 32.453 1.00 15.44 437 ARG B O 1
ATOM 8348 N N . LEU B 1 438 ? 43.875 2.398 30.476 1.00 16.17 438 LEU B N 1
ATOM 8349 C CA . LEU B 1 438 ? 44.163 3.785 30.170 1.00 17.68 438 LEU B CA 1
ATOM 8350 C C . LEU B 1 438 ? 43.380 4.694 31.109 1.00 17.00 438 LEU B C 1
ATOM 8351 O O . LEU B 1 438 ? 43.871 5.748 31.522 1.00 19.03 438 LEU B O 1
ATOM 8356 N N . ALA B 1 439 ? 42.162 4.281 31.449 1.00 16.29 439 ALA B N 1
ATOM 8357 C CA . ALA B 1 439 ? 41.322 5.052 32.356 1.00 15.65 439 ALA B CA 1
ATOM 8358 C C . ALA B 1 439 ? 41.912 5.025 33.760 1.00 16.90 439 ALA B C 1
ATOM 8359 O O . ALA B 1 439 ? 41.866 6.023 34.479 1.00 16.72 439 ALA B O 1
ATOM 8361 N N . VAL B 1 440 ? 42.466 3.879 34.149 1.00 15.76 440 VAL B N 1
ATOM 8362 C CA . VAL B 1 440 ? 43.079 3.749 35.469 1.00 15.25 440 VAL B CA 1
ATOM 8363 C C . VAL B 1 440 ? 44.358 4.582 35.524 1.00 15.38 440 VAL B C 1
ATOM 8364 O O . VAL B 1 440 ? 44.658 5.220 36.539 1.00 15.67 440 VAL B O 1
ATOM 8368 N N . LEU B 1 441 ? 45.110 4.577 34.430 1.00 13.58 441 LEU B N 1
ATOM 8369 C CA . LEU B 1 441 ? 46.340 5.355 34.367 1.00 15.55 441 LEU B CA 1
ATOM 8370 C C . LEU B 1 441 ? 45.979 6.828 34.579 1.00 16.24 441 LEU B C 1
ATOM 8371 O O . LEU B 1 441 ? 46.654 7.552 35.318 1.00 13.58 441 LEU B O 1
ATOM 8376 N N . PHE B 1 442 ? 44.909 7.265 33.923 1.00 16.18 442 PHE B N 1
ATOM 8377 C CA . PHE B 1 442 ? 44.443 8.640 34.061 1.00 17.17 442 PHE B CA 1
ATOM 8378 C C . PHE B 1 442 ? 43.986 8.884 35.500 1.00 18.41 442 PHE B C 1
ATOM 8379 O O . PHE B 1 442 ? 44.330 9.900 36.105 1.00 20.53 442 PHE B O 1
ATOM 8387 N N . GLN B 1 443 ? 43.214 7.950 36.046 1.00 16.91 443 GLN B N 1
ATOM 8388 C CA . GLN B 1 443 ? 42.725 8.075 37.416 1.00 16.44 443 GLN B CA 1
ATOM 8389 C C . GLN B 1 443 ? 43.861 8.269 38.413 1.00 18.33 443 GLN B C 1
ATOM 8390 O O . GLN B 1 443 ? 43.783 9.123 39.303 1.00 17.10 443 GLN B O 1
ATOM 8396 N N . MET B 1 444 ? 44.916 7.477 38.260 1.00 14.89 444 MET B N 1
ATOM 8397 C CA . MET B 1 444 ? 46.058 7.539 39.167 1.00 16.51 444 MET B CA 1
ATOM 8398 C C . MET B 1 444 ? 47.000 8.726 38.982 1.00 16.05 444 MET B C 1
ATOM 8399 O O . MET B 1 444 ? 47.907 8.916 39.788 1.00 16.41 444 MET B O 1
ATOM 8404 N N . THR B 1 445 ? 46.799 9.504 37.922 1.00 14.40 445 THR B N 1
ATOM 8405 C CA . THR B 1 445 ? 47.645 10.658 37.657 1.00 14.57 445 THR B CA 1
ATOM 8406 C C . THR B 1 445 ? 46.876 11.978 37.605 1.00 14.77 445 THR B C 1
ATOM 8407 O O . THR B 1 445 ? 47.481 13.037 37.439 1.00 15.20 445 THR B O 1
ATOM 8411 N N . TYR B 1 446 ? 45.554 11.929 37.749 1.00 13.20 446 TYR B N 1
ATOM 8412 C CA . TYR B 1 446 ? 44.744 13.145 37.687 1.00 15.85 446 TYR B CA 1
ATOM 8413 C C . TYR B 1 446 ? 44.524 13.799 39.063 1.00 15.99 446 TYR B C 1
ATOM 8414 O O . TYR B 1 446 ? 44.794 13.196 40.109 1.00 17.01 446 TYR B O 1
ATOM 8423 N N . LEU B 1 447 ? 44.037 15.040 39.039 1.00 15.97 447 LEU B N 1
ATOM 8424 C CA . LEU B 1 447 ? 43.762 15.827 40.242 1.00 15.79 447 LEU B CA 1
ATOM 8425 C C . LEU B 1 447 ? 42.585 15.262 41.020 1.00 17.07 447 LEU B C 1
ATOM 8426 O O . LEU B 1 447 ? 41.468 15.170 40.501 1.00 15.57 447 LEU B O 1
ATOM 8431 N N . GLY B 1 448 ? 42.829 14.907 42.274 1.00 15.45 448 GLY B N 1
ATOM 8432 C CA . GLY B 1 448 ? 41.772 14.354 43.095 1.00 16.61 448 GLY B CA 1
ATOM 8433 C C . GLY B 1 448 ? 42.257 13.082 43.757 1.00 18.51 448 GLY B C 1
ATOM 8434 O O . GLY B 1 448 ? 43.389 12.660 43.540 1.00 19.19 448 GLY B O 1
ATOM 8435 N N . THR B 1 449 ? 41.394 12.468 44.555 1.00 17.33 449 THR B N 1
ATOM 8436 C CA . THR B 1 449 ? 41.732 11.253 45.277 1.00 16.88 449 THR B CA 1
ATOM 8437 C C . THR B 1 449 ? 41.247 9.983 44.574 1.00 17.30 449 THR B C 1
ATOM 8438 O O . THR B 1 449 ? 40.045 9.775 44.403 1.00 17.35 449 THR B O 1
ATOM 8442 N N . PRO B 1 450 ? 42.177 9.112 44.158 1.00 16.96 450 PRO B N 1
ATOM 8443 C CA . PRO B 1 450 ? 41.742 7.883 43.487 1.00 16.05 450 PRO B CA 1
ATOM 8444 C C . PRO B 1 450 ? 40.947 6.987 44.443 1.00 17.65 450 PRO B C 1
ATOM 8445 O O . PRO B 1 450 ? 41.321 6.826 45.606 1.00 14.14 450 PRO B O 1
ATOM 8449 N N . LEU B 1 451 ? 39.847 6.417 43.955 1.00 15.89 451 LEU B N 1
ATOM 8450 C CA . LEU B 1 451 ? 39.024 5.513 44.760 1.00 17.31 451 LEU B CA 1
ATOM 8451 C C . LEU B 1 451 ? 38.871 4.223 43.959 1.00 17.55 451 LEU B C 1
ATOM 8452 O O . LEU B 1 451 ? 38.340 4.233 42.846 1.00 17.16 451 LEU B O 1
ATOM 8457 N N . ILE B 1 452 ? 39.343 3.120 44.533 1.00 17.80 452 ILE B N 1
ATOM 8458 C CA . ILE B 1 452 ? 39.281 1.814 43.887 1.00 17.38 452 ILE B CA 1
ATOM 8459 C C . ILE B 1 452 ? 38.126 1.000 44.455 1.00 17.38 452 ILE B C 1
ATOM 8460 O O . ILE B 1 452 ? 37.982 0.889 45.671 1.00 19.16 452 ILE B O 1
ATOM 8465 N N . TYR B 1 453 ? 37.301 0.444 43.573 1.00 18.33 453 TYR B N 1
ATOM 8466 C CA . TYR B 1 453 ? 36.170 -0.384 43.985 1.00 17.43 453 TYR B CA 1
ATOM 8467 C C . TYR B 1 453 ? 36.717 -1.809 44.124 1.00 17.18 453 TYR B C 1
ATOM 8468 O O . TYR B 1 453 ? 37.348 -2.327 43.201 1.00 17.10 453 TYR B O 1
ATOM 8477 N N . TYR B 1 454 ? 36.488 -2.430 45.280 1.00 17.73 454 TYR B N 1
ATOM 8478 C CA . TYR B 1 454 ? 37.004 -3.773 45.559 1.00 19.73 454 TYR B CA 1
ATOM 8479 C C . TYR B 1 454 ? 36.899 -4.738 44.386 1.00 19.62 454 TYR B C 1
ATOM 8480 O O . TYR B 1 454 ? 35.825 -4.926 43.810 1.00 19.74 454 TYR B O 1
ATOM 8489 N N . GLY B 1 455 ? 38.032 -5.331 44.020 1.00 21.41 455 GLY B N 1
ATOM 8490 C CA . GLY B 1 455 ? 38.040 -6.295 42.934 1.00 20.63 455 GLY B CA 1
ATOM 8491 C C . GLY B 1 455 ? 38.452 -5.763 41.577 1.00 19.00 455 GLY B C 1
ATOM 8492 O O . GLY B 1 455 ? 38.961 -6.516 40.749 1.00 20.03 455 GLY B O 1
ATOM 8493 N N . ASP B 1 456 ? 38.221 -4.478 41.327 1.00 18.49 456 ASP B N 1
ATOM 8494 C CA . ASP B 1 456 ? 38.604 -3.903 40.041 1.00 18.10 456 ASP B CA 1
ATOM 8495 C C . ASP B 1 456 ? 40.084 -4.126 39.771 1.00 18.19 456 ASP B C 1
ATOM 8496 O O . ASP B 1 456 ? 40.481 -4.349 38.626 1.00 19.30 456 ASP B O 1
ATOM 8501 N N . GLU B 1 457 ? 40.898 -4.080 40.824 1.00 18.44 457 GLU B N 1
ATOM 8502 C CA . GLU B 1 457 ? 42.338 -4.248 40.659 1.00 19.66 457 GLU B CA 1
ATOM 8503 C C . GLU B 1 457 ? 42.761 -5.648 40.200 1.00 21.11 457 GLU B C 1
ATOM 8504 O O . GLU B 1 457 ? 43.881 -5.824 39.721 1.00 20.25 457 GLU B O 1
ATOM 8510 N N . ILE B 1 458 ? 41.879 -6.638 40.337 1.00 21.56 458 ILE B N 1
ATOM 8511 C CA . ILE B 1 458 ? 42.210 -7.988 39.883 1.00 22.66 458 ILE B CA 1
ATOM 8512 C C . ILE B 1 458 ? 41.368 -8.444 38.701 1.00 23.07 458 ILE B C 1
ATOM 8513 O O . ILE B 1 458 ? 41.273 -9.640 38.428 1.00 23.10 458 ILE B O 1
ATOM 8518 N N . GLY B 1 459 ? 40.734 -7.491 38.023 1.00 21.29 459 GLY B N 1
ATOM 8519 C CA . GLY B 1 459 ? 39.956 -7.811 36.838 1.00 22.01 459 GLY B CA 1
ATOM 8520 C C . GLY B 1 459 ? 38.516 -8.241 37.001 1.00 22.75 459 GLY B C 1
ATOM 8521 O O . GLY B 1 459 ? 37.936 -8.805 36.077 1.00 24.25 459 GLY B O 1
ATOM 8522 N N . MET B 1 460 ? 37.924 -7.987 38.160 1.00 23.46 460 MET B N 1
ATOM 8523 C CA . MET B 1 460 ? 36.535 -8.373 38.352 1.00 24.11 460 MET B CA 1
ATOM 8524 C C . MET B 1 460 ? 35.621 -7.557 37.441 1.00 24.48 460 MET B C 1
ATOM 8525 O O . MET B 1 460 ? 35.879 -6.384 37.172 1.00 23.33 460 MET B O 1
ATOM 8530 N N . ALA B 1 461 ? 34.560 -8.196 36.958 1.00 24.30 461 ALA B N 1
ATOM 8531 C CA . ALA B 1 461 ? 33.596 -7.547 36.083 1.00 24.52 461 ALA B CA 1
ATOM 8532 C C . ALA B 1 461 ? 32.194 -7.740 36.651 1.00 24.86 461 ALA B C 1
ATOM 8533 O O . ALA B 1 461 ? 32.015 -8.419 37.663 1.00 24.58 461 ALA B O 1
ATOM 8535 N N . GLY B 1 462 ? 31.206 -7.131 36.003 1.00 25.96 462 GLY B N 1
ATOM 8536 C CA . GLY B 1 462 ? 29.836 -7.265 36.460 1.00 25.85 462 GLY B CA 1
ATOM 8537 C C . GLY B 1 462 ? 28.925 -6.104 36.102 1.00 29.19 462 GLY B C 1
ATOM 8538 O O . GLY B 1 462 ? 29.368 -4.959 35.945 1.00 27.04 462 GLY B O 1
ATOM 8539 N N . ALA B 1 463 ? 27.642 -6.414 35.934 1.00 28.46 463 ALA B N 1
ATOM 8540 C CA . ALA B 1 463 ? 26.636 -5.408 35.627 1.00 28.70 463 ALA B CA 1
ATOM 8541 C C . ALA B 1 463 ? 26.321 -4.696 36.932 1.00 28.80 463 ALA B C 1
ATOM 8542 O O . ALA B 1 463 ? 26.866 -5.044 37.977 1.00 29.76 463 ALA B O 1
ATOM 8544 N N . THR B 1 464 ? 25.448 -3.699 36.876 1.00 28.46 464 THR B N 1
ATOM 8545 C CA . THR B 1 464 ? 25.093 -2.961 38.077 1.00 29.38 464 THR B CA 1
ATOM 8546 C C . THR B 1 464 ? 24.417 -3.856 39.109 1.00 29.53 464 THR B C 1
ATOM 8547 O O . THR B 1 464 ? 24.014 -4.982 38.808 1.00 28.37 464 THR B O 1
ATOM 8551 N N . ASP B 1 465 ? 24.319 -3.339 40.330 1.00 28.37 465 ASP B N 1
ATOM 8552 C CA . ASP B 1 465 ? 23.690 -4.030 41.449 1.00 29.88 465 ASP B CA 1
ATOM 8553 C C . ASP B 1 465 ? 22.602 -4.975 40.932 1.00 30.59 465 ASP B C 1
ATOM 8554 O O . ASP B 1 465 ? 21.744 -4.573 40.143 1.00 29.43 465 ASP B O 1
ATOM 8559 N N . PRO B 1 466 ? 22.606 -6.238 41.394 1.00 30.38 466 PRO B N 1
ATOM 8560 C CA . PRO B 1 466 ? 23.556 -6.829 42.342 1.00 29.82 466 PRO B CA 1
ATOM 8561 C C . PRO B 1 466 ? 24.755 -7.532 41.720 1.00 28.82 466 PRO B C 1
ATOM 8562 O O . PRO B 1 466 ? 25.597 -8.074 42.437 1.00 29.09 466 PRO B O 1
ATOM 8566 N N . ASP B 1 467 ? 24.843 -7.529 40.395 1.00 26.06 467 ASP B N 1
ATOM 8567 C CA . ASP B 1 467 ? 25.947 -8.212 39.741 1.00 26.26 467 ASP B CA 1
ATOM 8568 C C . ASP B 1 467 ? 27.299 -7.527 39.923 1.00 26.36 467 ASP B C 1
ATOM 8569 O O . ASP B 1 467 ? 28.329 -8.056 39.503 1.00 24.98 467 ASP B O 1
ATOM 8574 N N . CYS B 1 468 ? 27.294 -6.354 40.549 1.00 26.21 468 CYS B N 1
ATOM 8575 C CA . CYS B 1 468 ? 28.531 -5.614 40.793 1.00 26.22 468 CYS B CA 1
ATOM 8576 C C . CYS B 1 468 ? 28.998 -5.933 42.209 1.00 26.19 468 CYS B C 1
ATOM 8577 O O . CYS B 1 468 ? 30.013 -5.413 42.674 1.00 24.69 468 CYS B O 1
ATOM 8580 N N . LEU B 1 469 ? 28.246 -6.798 42.885 1.00 26.07 469 LEU B N 1
ATOM 8581 C CA . LEU B 1 469 ? 28.555 -7.197 44.254 1.00 25.51 469 LEU B CA 1
ATOM 8582 C C . LEU B 1 469 ? 28.972 -8.659 44.331 1.00 25.72 469 LEU B C 1
ATOM 8583 O O . LEU B 1 469 ? 28.640 -9.355 45.295 1.00 24.31 469 LEU B O 1
ATOM 8588 N N . ARG B 1 470 ? 29.703 -9.127 43.326 1.00 26.11 470 ARG B N 1
ATOM 8589 C CA . ARG B 1 470 ? 30.130 -10.519 43.307 1.00 28.22 470 ARG B CA 1
ATOM 8590 C C . ARG B 1 470 ? 31.255 -10.781 44.301 1.00 28.30 470 ARG B C 1
ATOM 8591 O O . ARG B 1 470 ? 32.049 -9.889 44.605 1.00 29.18 470 ARG B O 1
ATOM 8599 N N . PRO B 1 471 ? 31.318 -12.008 44.841 1.00 27.93 471 PRO B N 1
ATOM 8600 C CA . PRO B 1 471 ? 32.348 -12.401 45.808 1.00 27.89 471 PRO B CA 1
ATOM 8601 C C . PRO B 1 471 ? 33.746 -12.044 45.309 1.00 27.17 471 PRO B C 1
ATOM 8602 O O . PRO B 1 471 ? 34.092 -12.342 44.169 1.00 27.68 471 PRO B O 1
ATOM 8606 N N . MET B 1 472 ? 34.544 -11.412 46.163 1.00 27.26 472 MET B N 1
ATOM 8607 C CA . MET B 1 472 ? 35.904 -11.032 45.804 1.00 25.81 472 MET B CA 1
ATOM 8608 C C . MET B 1 472 ? 36.694 -12.269 45.376 1.00 27.00 472 MET B C 1
ATOM 8609 O O . MET B 1 472 ? 36.593 -13.326 46.005 1.00 27.08 472 MET B O 1
ATOM 8614 N N . ILE B 1 473 ? 37.474 -12.127 44.307 1.00 25.79 473 ILE B N 1
ATOM 8615 C CA . ILE B 1 473 ? 38.296 -13.219 43.791 1.00 26.05 473 ILE B CA 1
ATOM 8616 C C . ILE B 1 473 ? 39.607 -13.292 44.569 1.00 26.87 473 ILE B C 1
ATOM 8617 O O . ILE B 1 473 ? 40.441 -12.397 44.460 1.00 25.91 473 ILE B O 1
ATOM 8622 N N . TRP B 1 474 ? 39.794 -14.355 45.346 1.00 27.42 474 TRP B N 1
ATOM 8623 C CA . TRP B 1 474 ? 41.017 -14.511 46.128 1.00 28.11 474 TRP B CA 1
ATOM 8624 C C . TRP B 1 474 ? 41.977 -15.538 45.533 1.00 30.14 474 TRP B C 1
ATOM 8625 O O . TRP B 1 474 ? 43.156 -15.573 45.887 1.00 29.58 474 TRP B O 1
ATOM 8636 N N . GLU B 1 475 ? 41.465 -16.366 44.629 1.00 31.39 475 GLU B N 1
ATOM 8637 C CA . GLU B 1 475 ? 42.270 -17.381 43.964 1.00 34.48 475 GLU B CA 1
ATOM 8638 C C . GLU B 1 475 ? 43.212 -16.656 43.005 1.00 34.05 475 GLU B C 1
ATOM 8639 O O . GLU B 1 475 ? 42.764 -16.087 42.010 1.00 31.39 475 GLU B O 1
ATOM 8645 N N . GLU B 1 476 ? 44.509 -16.673 43.302 1.00 34.28 476 GLU B N 1
ATOM 8646 C CA . GLU B 1 476 ? 45.489 -15.996 42.458 1.00 36.65 476 GLU B CA 1
ATOM 8647 C C . GLU B 1 476 ? 45.380 -16.398 40.996 1.00 36.39 476 GLU B C 1
ATOM 8648 O O . GLU B 1 476 ? 45.603 -15.584 40.101 1.00 36.07 476 GLU B O 1
ATOM 8654 N N . LYS B 1 477 ? 45.027 -17.654 40.756 1.00 36.31 477 LYS B N 1
ATOM 8655 C CA . LYS B 1 477 ? 44.880 -18.156 39.399 1.00 36.27 477 LYS B CA 1
ATOM 8656 C C . LYS B 1 477 ? 43.732 -17.448 38.682 1.00 34.61 477 LYS B C 1
ATOM 8657 O O . LYS B 1 477 ? 43.791 -17.220 37.474 1.00 33.63 477 LYS B O 1
ATOM 8663 N N . GLU B 1 478 ? 42.694 -17.100 39.436 1.00 32.76 478 GLU B N 1
ATOM 8664 C CA . GLU B 1 478 ? 41.521 -16.428 38.884 1.00 33.19 478 GLU B CA 1
ATOM 8665 C C . GLU B 1 478 ? 41.695 -14.913 38.838 1.00 31.46 478 GLU B C 1
ATOM 8666 O O . GLU B 1 478 ? 40.893 -14.205 38.226 1.00 30.46 478 GLU B O 1
ATOM 8672 N N . GLN B 1 479 ? 42.735 -14.420 39.501 1.00 30.55 479 GLN B N 1
ATOM 8673 C CA . GLN B 1 479 ? 43.000 -12.989 39.541 1.00 28.34 479 GLN B CA 1
ATOM 8674 C C . GLN B 1 479 ? 43.832 -12.537 38.352 1.00 28.31 479 GLN B C 1
ATOM 8675 O O . GLN B 1 479 ? 44.672 -13.281 37.843 1.00 27.41 479 GLN B O 1
ATOM 8681 N N . ASN B 1 480 ? 43.583 -11.311 37.910 1.00 27.11 480 ASN B N 1
ATOM 8682 C CA . ASN B 1 480 ? 44.331 -10.732 36.808 1.00 26.64 480 ASN B CA 1
ATOM 8683 C C . ASN B 1 480 ? 45.530 -10.067 37.483 1.00 26.68 480 ASN B C 1
ATOM 8684 O O . ASN B 1 480 ? 45.513 -8.863 37.748 1.00 26.53 480 ASN B O 1
ATOM 8689 N N . ARG B 1 481 ? 46.559 -10.859 37.781 1.00 25.46 481 ARG B N 1
ATOM 8690 C CA . ARG B 1 481 ? 47.756 -10.351 38.454 1.00 24.78 481 ARG B CA 1
ATOM 8691 C C . ARG B 1 481 ? 48.484 -9.283 37.652 1.00 23.32 481 ARG B C 1
ATOM 8692 O O . ARG B 1 481 ? 49.169 -8.430 38.215 1.00 22.79 481 ARG B O 1
ATOM 8700 N N . GLY B 1 482 ? 48.355 -9.346 36.332 1.00 23.59 482 GLY B N 1
ATOM 8701 C CA . GLY B 1 482 ? 49.002 -8.358 35.489 1.00 22.25 482 GLY B CA 1
ATOM 8702 C C . GLY B 1 482 ? 48.418 -6.994 35.790 1.00 21.99 482 GLY B C 1
ATOM 8703 O O . GLY B 1 482 ? 49.140 -6.000 35.906 1.00 21.68 482 GLY B O 1
ATOM 8704 N N . LEU B 1 483 ? 47.098 -6.943 35.925 1.00 20.50 483 LEU B N 1
ATOM 8705 C CA . LEU B 1 483 ? 46.427 -5.684 36.227 1.00 21.40 483 LEU B CA 1
ATOM 8706 C C . LEU B 1 483 ? 46.819 -5.238 37.633 1.00 20.40 483 LEU B C 1
ATOM 8707 O O . LEU B 1 483 ? 47.119 -4.063 37.865 1.00 21.26 483 LEU B O 1
ATOM 8712 N N . PHE B 1 484 ? 46.820 -6.190 38.564 1.00 18.90 484 PHE B N 1
ATOM 8713 C CA . PHE B 1 484 ? 47.193 -5.929 39.953 1.00 18.73 484 PHE B CA 1
ATOM 8714 C C . PHE B 1 484 ? 48.561 -5.239 40.017 1.00 19.31 484 PHE B C 1
ATOM 8715 O O . PHE B 1 484 ? 48.733 -4.257 40.739 1.00 17.45 484 PHE B O 1
ATOM 8723 N N . GLU B 1 485 ? 49.528 -5.756 39.261 1.00 18.84 485 GLU B N 1
ATOM 8724 C CA . GLU B 1 485 ? 50.865 -5.173 39.234 1.00 19.13 485 GLU B CA 1
ATOM 8725 C C . GLU B 1 485 ? 50.834 -3.787 38.600 1.00 19.02 485 GLU B C 1
ATOM 8726 O O . GLU B 1 485 ? 51.653 -2.933 38.930 1.00 17.39 485 GLU B O 1
ATOM 8732 N N . PHE B 1 486 ? 49.893 -3.583 37.681 1.00 18.03 486 PHE B N 1
ATOM 8733 C CA . PHE B 1 486 ? 49.731 -2.308 36.997 1.00 18.56 486 PHE B CA 1
ATOM 8734 C C . PHE B 1 486 ? 49.242 -1.289 38.017 1.00 17.74 486 PHE B C 1
ATOM 8735 O O . PHE B 1 486 ? 49.740 -0.166 38.078 1.00 17.82 486 PHE B O 1
ATOM 8743 N N . TYR B 1 487 ? 48.260 -1.684 38.821 1.00 17.41 487 TYR B N 1
ATOM 8744 C CA . TYR B 1 487 ? 47.739 -0.797 39.852 1.00 16.31 487 TYR B CA 1
ATOM 8745 C C . TYR B 1 487 ? 48.849 -0.466 40.838 1.00 17.24 487 TYR B C 1
ATOM 8746 O O . TYR B 1 487 ? 49.075 0.697 41.172 1.00 15.78 487 TYR B O 1
ATOM 8755 N N . LYS B 1 488 ? 49.530 -1.503 41.316 1.00 15.90 488 LYS B N 1
ATOM 8756 C CA . LYS B 1 488 ? 50.615 -1.328 42.274 1.00 17.31 488 LYS B CA 1
ATOM 8757 C C . LYS B 1 488 ? 51.659 -0.329 41.779 1.00 16.99 488 LYS B C 1
ATOM 8758 O O . LYS B 1 488 ? 52.082 0.564 42.519 1.00 18.62 488 LYS B O 1
ATOM 8764 N N . GLU B 1 489 ? 52.065 -0.482 40.524 1.00 17.38 489 GLU B N 1
ATOM 8765 C CA . GLU B 1 489 ? 53.065 0.398 39.940 1.00 16.75 489 GLU B CA 1
ATOM 8766 C C . GLU B 1 489 ? 52.590 1.851 39.882 1.00 16.57 489 GLU B C 1
ATOM 8767 O O . GLU B 1 489 ? 53.349 2.781 40.188 1.00 14.48 489 GLU B O 1
ATOM 8773 N N . LEU B 1 490 ? 51.336 2.056 39.488 1.00 16.73 490 LEU B N 1
ATOM 8774 C CA . LEU B 1 490 ? 50.791 3.414 39.401 1.00 15.83 490 LEU B CA 1
ATOM 8775 C C . LEU B 1 490 ? 50.686 4.047 40.786 1.00 15.49 490 LEU B C 1
ATOM 8776 O O . LEU B 1 490 ? 50.934 5.242 40.952 1.00 15.47 490 LEU B O 1
ATOM 8781 N N . ILE B 1 491 ? 50.326 3.243 41.781 1.00 13.29 491 ILE B N 1
ATOM 8782 C CA . ILE B 1 491 ? 50.195 3.753 43.140 1.00 15.69 491 ILE B CA 1
ATOM 8783 C C . ILE B 1 491 ? 51.559 4.174 43.679 1.00 16.26 491 ILE B C 1
ATOM 8784 O O . ILE B 1 491 ? 51.693 5.222 44.323 1.00 16.85 491 ILE B O 1
ATOM 8789 N N . ARG B 1 492 ? 52.576 3.366 43.405 1.00 17.02 492 ARG B N 1
ATOM 8790 C CA . ARG B 1 492 ? 53.926 3.688 43.850 1.00 18.08 492 ARG B CA 1
ATOM 8791 C C . ARG B 1 492 ? 54.371 5.003 43.219 1.00 18.11 492 ARG B C 1
ATOM 8792 O O . ARG B 1 492 ? 54.961 5.856 43.892 1.00 18.37 492 ARG B O 1
ATOM 8800 N N . LEU B 1 493 ? 54.080 5.176 41.932 1.00 17.39 493 LEU B N 1
ATOM 8801 C CA . LEU B 1 493 ? 54.460 6.406 41.233 1.00 19.80 493 LEU B CA 1
ATOM 8802 C C . LEU B 1 493 ? 53.781 7.644 41.796 1.00 20.55 493 LEU B C 1
ATOM 8803 O O . LEU B 1 493 ? 54.415 8.689 41.968 1.00 18.19 493 LEU B O 1
ATOM 8808 N N . ARG B 1 494 ? 52.484 7.533 42.063 1.00 21.21 494 ARG B N 1
ATOM 8809 C CA . ARG B 1 494 ? 51.730 8.659 42.600 1.00 21.89 494 ARG B CA 1
ATOM 8810 C C . ARG B 1 494 ? 52.330 9.118 43.936 1.00 22.61 494 ARG B C 1
ATOM 8811 O O . ARG B 1 494 ? 52.392 10.313 44.223 1.00 21.63 494 ARG B O 1
ATOM 8819 N N . HIS B 1 495 ? 52.780 8.163 44.742 1.00 22.34 495 HIS B N 1
ATOM 8820 C CA . HIS B 1 495 ? 53.359 8.481 46.040 1.00 25.10 495 HIS B CA 1
ATOM 8821 C C . HIS B 1 495 ? 54.759 9.090 45.952 1.00 24.62 495 HIS B C 1
ATOM 8822 O O . HIS B 1 495 ? 55.187 9.814 46.853 1.00 25.62 495 HIS B O 1
ATOM 8829 N N . ARG B 1 496 ? 55.473 8.800 44.870 1.00 23.58 496 ARG B N 1
ATOM 8830 C CA . ARG B 1 496 ? 56.818 9.325 44.701 1.00 23.91 496 ARG B CA 1
ATOM 8831 C C . ARG B 1 496 ? 56.861 10.649 43.940 1.00 24.30 496 ARG B C 1
ATOM 8832 O O . ARG B 1 496 ? 57.800 11.428 44.099 1.00 24.02 496 ARG B O 1
ATOM 8840 N N . LEU B 1 497 ? 55.857 10.893 43.104 1.00 22.54 497 LEU B N 1
ATOM 8841 C CA . LEU B 1 497 ? 55.782 12.131 42.332 1.00 21.79 497 LEU B CA 1
ATOM 8842 C C . LEU B 1 497 ? 54.871 13.145 43.012 1.00 21.31 497 LEU B C 1
ATOM 8843 O O . LEU B 1 497 ? 53.650 13.070 42.889 1.00 21.24 497 LEU B O 1
ATOM 8848 N N . ALA B 1 498 ? 55.463 14.084 43.743 1.00 19.07 498 ALA B N 1
ATOM 8849 C CA . ALA B 1 498 ? 54.690 15.098 44.450 1.00 17.88 498 ALA B CA 1
ATOM 8850 C C . ALA B 1 498 ? 53.657 15.787 43.569 1.00 17.39 498 ALA B C 1
ATOM 8851 O O . ALA B 1 498 ? 52.547 16.064 44.019 1.00 16.82 498 ALA B O 1
ATOM 8853 N N . SER B 1 499 ? 54.009 16.059 42.316 1.00 16.21 499 SER B N 1
ATOM 8854 C CA . SER B 1 499 ? 53.076 16.751 41.434 1.00 17.12 499 SER B CA 1
ATOM 8855 C C . SER B 1 499 ? 51.788 15.977 41.175 1.00 17.74 499 SER B C 1
ATOM 8856 O O . SER B 1 499 ? 50.763 16.578 40.857 1.00 17.12 499 SER B O 1
ATOM 8859 N N . LEU B 1 500 ? 51.825 14.656 41.317 1.00 15.79 500 LEU B N 1
ATOM 8860 C CA . LEU B 1 500 ? 50.629 13.865 41.064 1.00 17.07 500 LEU B CA 1
ATOM 8861 C C . LEU B 1 500 ? 49.619 13.951 42.202 1.00 17.79 500 LEU B C 1
ATOM 8862 O O . LEU B 1 500 ? 48.426 13.722 42.001 1.00 18.25 500 LEU B O 1
ATOM 8867 N N . THR B 1 501 ? 50.093 14.295 43.394 1.00 17.33 501 THR B N 1
ATOM 8868 C CA . THR B 1 501 ? 49.213 14.404 44.551 1.00 19.75 501 THR B CA 1
ATOM 8869 C C . THR B 1 501 ? 48.945 15.842 44.980 1.00 21.69 501 THR B C 1
ATOM 8870 O O . THR B 1 501 ? 47.848 16.163 45.440 1.00 22.59 501 THR B O 1
ATOM 8874 N N . ARG B 1 502 ? 49.942 16.708 44.824 1.00 20.97 502 ARG B N 1
ATOM 8875 C CA . ARG B 1 502 ? 49.801 18.105 45.231 1.00 22.76 502 ARG B CA 1
ATOM 8876 C C . ARG B 1 502 ? 49.976 19.122 44.107 1.00 22.08 502 ARG B C 1
ATOM 8877 O O . ARG B 1 502 ? 49.925 20.328 44.348 1.00 22.50 502 ARG B O 1
ATOM 8885 N N . GLY B 1 503 ? 50.169 18.650 42.881 1.00 21.30 503 GLY B N 1
ATOM 8886 C CA . GLY B 1 503 ? 50.344 19.580 41.779 1.00 20.53 503 GLY B CA 1
ATOM 8887 C C . GLY B 1 503 ? 49.036 20.112 41.223 1.00 20.05 503 GLY B C 1
ATOM 8888 O O . GLY B 1 503 ? 47.961 19.585 41.528 1.00 19.77 503 GLY B O 1
ATOM 8889 N N . ASN B 1 504 ? 49.122 21.179 40.433 1.00 19.78 504 ASN B N 1
ATOM 8890 C CA . ASN B 1 504 ? 47.939 21.746 39.795 1.00 18.78 504 ASN B CA 1
ATOM 8891 C C . ASN B 1 504 ? 47.740 20.944 38.512 1.00 18.71 504 ASN B C 1
ATOM 8892 O O . ASN B 1 504 ? 48.494 20.004 38.242 1.00 17.84 504 ASN B O 1
ATOM 8897 N N . VAL B 1 505 ? 46.708 21.289 37.750 1.00 18.70 505 VAL B N 1
ATOM 8898 C CA . VAL B 1 505 ? 46.403 20.614 36.490 1.00 20.96 505 VAL B CA 1
ATOM 8899 C C . VAL B 1 505 ? 46.268 21.633 35.347 1.00 20.38 505 VAL B C 1
ATOM 8900 O O . VAL B 1 505 ? 45.606 22.659 35.499 1.00 19.91 505 VAL B O 1
ATOM 8904 N N . ARG B 1 506 ? 46.907 21.352 34.215 1.00 19.22 506 ARG B N 1
ATOM 8905 C CA . ARG B 1 506 ? 46.832 22.212 33.032 1.00 18.84 506 ARG B CA 1
ATOM 8906 C C . ARG B 1 506 ? 46.796 21.331 31.787 1.00 18.45 506 ARG B C 1
ATOM 8907 O O . ARG B 1 506 ? 47.625 20.430 31.631 1.00 17.55 506 ARG B O 1
ATOM 8915 N N . SER B 1 507 ? 45.842 21.586 30.899 1.00 18.63 507 SER B N 1
ATOM 8916 C CA . SER B 1 507 ? 45.749 20.802 29.680 1.00 18.07 507 SER B CA 1
ATOM 8917 C C . SER B 1 507 ? 46.975 21.081 28.820 1.00 18.48 507 SER B C 1
ATOM 8918 O O . SER B 1 507 ? 47.422 22.223 28.698 1.00 18.87 507 SER B O 1
ATOM 8921 N N . TRP B 1 508 ? 47.517 20.021 28.237 1.00 18.09 508 TRP B N 1
ATOM 8922 C CA . TRP B 1 508 ? 48.721 20.102 27.422 1.00 19.21 508 TRP B CA 1
ATOM 8923 C C . TRP B 1 508 ? 48.421 19.918 25.930 1.00 20.71 508 TRP B C 1
ATOM 8924 O O . TRP B 1 508 ? 49.012 20.588 25.083 1.00 19.92 508 TRP B O 1
ATOM 8935 N N . HIS B 1 509 ? 47.503 19.007 25.623 1.00 20.68 509 HIS B N 1
ATOM 8936 C CA . HIS B 1 509 ? 47.135 18.728 24.248 1.00 22.12 509 HIS B CA 1
ATOM 8937 C C . HIS B 1 509 ? 45.764 18.070 24.221 1.00 22.30 509 HIS B C 1
ATOM 8938 O O . HIS B 1 509 ? 45.422 17.297 25.118 1.00 21.53 509 HIS B O 1
ATOM 8945 N N . ALA B 1 510 ? 44.973 18.395 23.205 1.00 21.40 510 ALA B N 1
ATOM 8946 C CA . ALA B 1 510 ? 43.642 17.811 23.038 1.00 21.68 510 ALA B CA 1
ATOM 8947 C C . ALA B 1 510 ? 43.350 17.842 21.545 1.00 23.07 510 ALA B C 1
ATOM 8948 O O . ALA B 1 510 ? 43.171 18.912 20.964 1.00 22.46 510 ALA B O 1
ATOM 8950 N N . ASP B 1 511 ? 43.333 16.664 20.930 1.00 22.93 511 ASP B N 1
ATOM 8951 C CA . ASP B 1 511 ? 43.088 16.529 19.498 1.00 24.23 511 ASP B CA 1
ATOM 8952 C C . ASP B 1 511 ? 41.892 15.610 19.285 1.00 23.92 511 ASP B C 1
ATOM 8953 O O . ASP B 1 511 ? 41.983 14.403 19.502 1.00 25.94 511 ASP B O 1
ATOM 8958 N N . LYS B 1 512 ? 40.770 16.195 18.875 1.00 25.16 512 LYS B N 1
ATOM 8959 C CA . LYS B 1 512 ? 39.530 15.447 18.643 1.00 26.91 512 LYS B CA 1
ATOM 8960 C C . LYS B 1 512 ? 39.668 14.411 17.526 1.00 27.37 512 LYS B C 1
ATOM 8961 O O . LYS B 1 512 ? 38.929 13.426 17.482 1.00 27.16 512 LYS B O 1
ATOM 8967 N N . GLN B 1 513 ? 40.601 14.652 16.613 1.00 28.88 513 GLN B N 1
ATOM 8968 C CA . GLN B 1 513 ? 40.818 13.751 15.490 1.00 31.31 513 GLN B CA 1
ATOM 8969 C C . GLN B 1 513 ? 41.537 12.483 15.919 1.00 29.77 513 GLN B C 1
ATOM 8970 O O . GLN B 1 513 ? 41.049 11.370 15.709 1.00 31.17 513 GLN B O 1
ATOM 8976 N N . ALA B 1 514 ? 42.704 12.656 16.526 1.00 28.20 514 ALA B N 1
ATOM 8977 C CA . ALA B 1 514 ? 43.496 11.521 16.979 1.00 25.60 514 ALA B CA 1
ATOM 8978 C C . ALA B 1 514 ? 42.963 10.974 18.302 1.00 24.95 514 ALA B C 1
ATOM 8979 O O . ALA B 1 514 ? 43.303 9.859 18.707 1.00 24.72 514 ALA B O 1
ATOM 8981 N N . ASN B 1 515 ? 42.101 11.760 18.948 1.00 24.54 515 ASN B N 1
ATOM 8982 C CA . ASN B 1 515 ? 41.510 11.417 20.247 1.00 23.20 515 ASN B CA 1
ATOM 8983 C C . ASN B 1 515 ? 42.616 11.245 21.274 1.00 23.15 515 ASN B C 1
ATOM 8984 O O . ASN B 1 515 ? 42.592 10.341 22.111 1.00 22.63 515 ASN B O 1
ATOM 8989 N N . LEU B 1 516 ? 43.595 12.131 21.195 1.00 23.07 516 LEU B N 1
ATOM 8990 C CA . LEU B 1 516 ? 44.714 12.093 22.104 1.00 23.42 516 LEU B CA 1
ATOM 8991 C C . LEU B 1 516 ? 44.588 13.273 23.069 1.00 22.92 516 LEU B C 1
ATOM 8992 O O . LEU B 1 516 ? 44.303 14.394 22.653 1.00 21.59 516 LEU B O 1
ATOM 8997 N N . TYR B 1 517 ? 44.769 13.010 24.360 1.00 21.94 517 TYR B N 1
ATOM 8998 C CA . TYR B 1 517 ? 44.680 14.057 25.371 1.00 19.92 517 TYR B CA 1
ATOM 8999 C C . TYR B 1 517 ? 45.890 14.003 26.294 1.00 20.28 517 TYR B C 1
ATOM 9000 O O . TYR B 1 517 ? 46.315 12.930 26.730 1.00 21.15 517 TYR B O 1
ATOM 9009 N N . ALA B 1 518 ? 46.443 15.172 26.589 1.00 17.74 518 ALA B N 1
ATOM 9010 C CA . ALA B 1 518 ? 47.593 15.250 27.470 1.00 18.16 518 ALA B CA 1
ATOM 9011 C C . ALA B 1 518 ? 47.429 16.398 28.447 1.00 18.78 518 ALA B C 1
ATOM 9012 O O . ALA B 1 518 ? 46.834 17.426 28.117 1.00 17.61 518 ALA B O 1
ATOM 9014 N N . PHE B 1 519 ? 47.949 16.213 29.654 1.00 17.30 519 PHE B N 1
ATOM 9015 C CA . PHE B 1 519 ? 47.902 17.258 30.663 1.00 16.99 519 PHE B CA 1
ATOM 9016 C C . PHE B 1 519 ? 49.195 17.249 31.459 1.00 16.49 519 PHE B C 1
ATOM 9017 O O . PHE B 1 519 ? 49.978 16.299 31.387 1.00 15.19 519 PHE B O 1
ATOM 9025 N N . VAL B 1 520 ? 49.422 18.322 32.203 1.00 15.19 520 VAL B N 1
ATOM 9026 C CA . VAL B 1 520 ? 50.616 18.434 33.011 1.00 17.18 520 VAL B CA 1
ATOM 9027 C C . VAL B 1 520 ? 50.262 18.735 34.455 1.00 18.08 520 VAL B C 1
ATOM 9028 O O . VAL B 1 520 ? 49.401 19.576 34.744 1.00 18.39 520 VAL B O 1
ATOM 9032 N N . ARG B 1 521 ? 50.921 18.024 35.362 1.00 16.96 521 ARG B N 1
ATOM 9033 C CA . ARG B 1 521 ? 50.721 18.227 36.787 1.00 17.09 521 ARG B CA 1
ATOM 9034 C C . ARG B 1 521 ? 51.975 18.967 37.211 1.00 17.37 521 ARG B C 1
ATOM 9035 O O . ARG B 1 521 ? 53.087 18.559 36.861 1.00 18.31 521 ARG B O 1
ATOM 9043 N N . THR B 1 522 ? 51.807 20.055 37.952 1.00 18.54 522 THR B N 1
ATOM 9044 C CA . THR B 1 522 ? 52.949 20.850 38.365 1.00 19.72 522 THR B CA 1
ATOM 9045 C C . THR B 1 522 ? 52.993 21.204 39.839 1.00 21.34 522 THR B C 1
ATOM 9046 O O . THR B 1 522 ? 51.997 21.622 40.430 1.00 20.15 522 THR B O 1
ATOM 9050 N N . VAL B 1 523 ? 54.168 21.019 40.420 1.00 22.71 523 VAL B N 1
ATOM 9051 C CA . VAL B 1 523 ? 54.410 21.354 41.809 1.00 26.95 523 VAL B CA 1
ATOM 9052 C C . VAL B 1 523 ? 55.816 21.942 41.843 1.00 26.14 523 VAL B C 1
ATOM 9053 O O . VAL B 1 523 ? 56.786 21.280 41.470 1.00 25.69 523 VAL B O 1
ATOM 9057 N N . GLN B 1 524 ? 55.919 23.203 42.248 1.00 27.02 524 GLN B N 1
ATOM 9058 C CA . GLN B 1 524 ? 57.214 23.863 42.317 1.00 28.73 524 GLN B CA 1
ATOM 9059 C C . GLN B 1 524 ? 57.870 23.739 40.938 1.00 26.84 524 GLN B C 1
ATOM 9060 O O . GLN B 1 524 ? 57.290 24.132 39.928 1.00 25.70 524 GLN B O 1
ATOM 9066 N N . ASP B 1 525 ? 59.068 23.167 40.893 1.00 24.77 525 ASP B N 1
ATOM 9067 C CA . ASP B 1 525 ? 59.772 23.001 39.629 1.00 25.78 525 ASP B CA 1
ATOM 9068 C C . ASP B 1 525 ? 59.495 21.658 38.965 1.00 23.26 525 ASP B C 1
ATOM 9069 O O . ASP B 1 525 ? 59.905 21.432 37.829 1.00 24.15 525 ASP B O 1
ATOM 9074 N N . GLN B 1 526 ? 58.793 20.772 39.660 1.00 20.83 526 GLN B N 1
ATOM 9075 C CA . GLN B 1 526 ? 58.489 19.465 39.096 1.00 19.47 526 GLN B CA 1
ATOM 9076 C C . GLN B 1 526 ? 57.329 19.520 38.106 1.00 20.25 526 GLN B C 1
ATOM 9077 O O . GLN B 1 526 ? 56.297 20.131 38.375 1.00 18.18 526 GLN B O 1
ATOM 9083 N N . HIS B 1 527 ? 57.512 18.866 36.963 1.00 18.85 527 HIS B N 1
ATOM 9084 C CA . HIS B 1 527 ? 56.487 18.788 35.931 1.00 19.70 527 HIS B CA 1
ATOM 9085 C C . HIS B 1 527 ? 56.326 17.326 35.552 1.00 19.50 527 HIS B C 1
ATOM 9086 O O . HIS B 1 527 ? 57.311 16.623 35.329 1.00 20.03 527 HIS B O 1
ATOM 9093 N N . VAL B 1 528 ? 55.085 16.863 35.502 1.00 18.07 528 VAL B N 1
ATOM 9094 C CA . VAL B 1 528 ? 54.814 15.495 35.102 1.00 17.21 528 VAL B CA 1
ATOM 9095 C C . VAL B 1 528 ? 53.745 15.567 34.033 1.00 16.72 528 VAL B C 1
ATOM 9096 O O . VAL B 1 528 ? 52.598 15.921 34.308 1.00 16.27 528 VAL B O 1
ATOM 9100 N N . GLY B 1 529 ? 54.143 15.251 32.805 1.00 17.59 529 GLY B N 1
ATOM 9101 C CA . GLY B 1 529 ? 53.218 15.286 31.691 1.00 16.28 529 GLY B CA 1
ATOM 9102 C C . GLY B 1 529 ? 52.658 13.910 31.401 1.00 17.98 529 GLY B C 1
ATOM 9103 O O . GLY B 1 529 ? 53.403 12.944 31.218 1.00 20.37 529 GLY B O 1
ATOM 9104 N N . VAL B 1 530 ? 51.335 13.824 31.363 1.00 17.30 530 VAL B N 1
ATOM 9105 C CA . VAL B 1 530 ? 50.658 12.566 31.091 1.00 16.27 530 VAL B CA 1
ATOM 9106 C C . VAL B 1 530 ? 50.065 12.637 29.687 1.00 17.65 530 VAL B C 1
ATOM 9107 O O . VAL B 1 530 ? 49.282 13.542 29.385 1.00 16.78 530 VAL B O 1
ATOM 9111 N N . VAL B 1 531 ? 50.456 11.700 28.828 1.00 16.82 531 VAL B N 1
ATOM 9112 C CA . VAL B 1 531 ? 49.971 11.669 27.448 1.00 18.67 531 VAL B CA 1
ATOM 9113 C C . VAL B 1 531 ? 49.100 10.441 27.236 1.00 19.11 531 VAL B C 1
ATOM 9114 O O . VAL B 1 531 ? 49.548 9.312 27.436 1.00 21.34 531 VAL B O 1
ATOM 9118 N N . LEU B 1 532 ? 47.858 10.661 26.825 1.00 18.88 532 LEU B N 1
ATOM 9119 C CA . LEU B 1 532 ? 46.932 9.555 26.627 1.00 19.34 532 LEU B CA 1
ATOM 9120 C C . LEU B 1 532 ? 46.535 9.347 25.171 1.00 20.00 532 LEU B C 1
ATOM 9121 O O . LEU B 1 532 ? 45.899 10.206 24.564 1.00 19.89 532 LEU B O 1
ATOM 9126 N N . ASN B 1 533 ? 46.925 8.207 24.611 1.00 19.81 533 ASN B N 1
ATOM 9127 C CA . ASN B 1 533 ? 46.572 7.889 23.232 1.00 21.16 533 ASN B CA 1
ATOM 9128 C C . ASN B 1 533 ? 45.333 7.009 23.277 1.00 19.62 533 ASN B C 1
ATOM 9129 O O . ASN B 1 533 ? 45.413 5.783 23.175 1.00 20.87 533 ASN B O 1
ATOM 9134 N N . ASN B 1 534 ? 44.183 7.649 23.434 1.00 19.97 534 ASN B N 1
ATOM 9135 C CA . ASN B 1 534 ? 42.931 6.930 23.527 1.00 20.62 534 ASN B CA 1
ATOM 9136 C C . ASN B 1 534 ? 42.361 6.559 22.169 1.00 22.58 534 ASN B C 1
ATOM 9137 O O . ASN B 1 534 ? 41.280 7.017 21.783 1.00 21.57 534 ASN B O 1
ATOM 9142 N N . ARG B 1 535 ? 43.098 5.718 21.452 1.00 23.52 535 ARG B N 1
ATOM 9143 C CA . ARG B 1 535 ? 42.684 5.268 20.132 1.00 25.36 535 ARG B CA 1
ATOM 9144 C C . ARG B 1 535 ? 43.318 3.915 19.829 1.00 24.76 535 ARG B C 1
ATOM 9145 O O . ARG B 1 535 ? 44.468 3.664 20.198 1.00 22.89 535 ARG B O 1
ATOM 9153 N N . GLY B 1 536 ? 42.566 3.045 19.160 1.00 25.25 536 GLY B N 1
ATOM 9154 C CA . GLY B 1 536 ? 43.091 1.736 18.816 1.00 26.29 536 GLY B CA 1
ATOM 9155 C C . GLY B 1 536 ? 43.965 1.853 17.584 1.00 27.36 536 GLY B C 1
ATOM 9156 O O . GLY B 1 536 ? 43.725 1.194 16.570 1.00 28.38 536 GLY B O 1
ATOM 9157 N N . GLU B 1 537 ? 44.988 2.697 17.682 1.00 27.40 537 GLU B N 1
ATOM 9158 C CA . GLU B 1 537 ? 45.900 2.951 16.568 1.00 28.84 537 GLU B CA 1
ATOM 9159 C C . GLU B 1 537 ? 47.208 3.577 17.038 1.00 28.70 537 GLU B C 1
ATOM 9160 O O . GLU B 1 537 ? 47.206 4.466 17.886 1.00 28.47 537 GLU B O 1
ATOM 9166 N N . LYS B 1 538 ? 48.323 3.116 16.484 1.00 29.71 538 LYS B N 1
ATOM 9167 C CA . LYS B 1 538 ? 49.627 3.663 16.836 1.00 31.06 538 LYS B CA 1
ATOM 9168 C C . LYS B 1 538 ? 49.709 5.064 16.229 1.00 31.73 538 LYS B C 1
ATOM 9169 O O . LYS B 1 538 ? 49.622 5.223 15.012 1.00 32.09 538 LYS B O 1
ATOM 9175 N N . GLN B 1 539 ? 49.863 6.081 17.075 1.00 30.72 539 GLN B N 1
ATOM 9176 C CA . GLN B 1 539 ? 49.927 7.458 16.586 1.00 30.34 539 GLN B CA 1
ATOM 9177 C C . GLN B 1 539 ? 51.144 8.238 17.065 1.00 30.31 539 GLN B C 1
ATOM 9178 O O . GLN B 1 539 ? 51.762 7.905 18.075 1.00 28.42 539 GLN B O 1
ATOM 9184 N N . THR B 1 540 ? 51.477 9.287 16.322 1.00 30.41 540 THR B N 1
ATOM 9185 C CA . THR B 1 540 ? 52.598 10.144 16.663 1.00 32.51 540 THR B CA 1
ATOM 9186 C C . THR B 1 540 ? 52.023 11.520 16.954 1.00 32.76 540 THR B C 1
ATOM 9187 O O . THR B 1 540 ? 51.031 11.922 16.349 1.00 33.42 540 THR B O 1
ATOM 9191 N N . VAL B 1 541 ? 52.632 12.233 17.894 1.00 32.50 541 VAL B N 1
ATOM 9192 C CA . VAL B 1 541 ? 52.157 13.561 18.244 1.00 32.06 541 VAL B CA 1
ATOM 9193 C C . VAL B 1 541 ? 53.324 14.493 18.531 1.00 32.50 541 VAL B C 1
ATOM 9194 O O . VAL B 1 541 ? 54.369 14.062 19.017 1.00 31.99 541 VAL B O 1
ATOM 9198 N N . LEU B 1 542 ? 53.143 15.770 18.215 1.00 32.69 542 LEU B N 1
ATOM 9199 C CA . LEU B 1 542 ? 54.173 16.771 18.445 1.00 33.36 542 LEU B CA 1
ATOM 9200 C C . LEU B 1 542 ? 53.642 17.731 19.502 1.00 33.15 542 LEU B C 1
ATOM 9201 O O . LEU B 1 542 ? 52.742 18.527 19.234 1.00 33.23 542 LEU B O 1
ATOM 9206 N N . LEU B 1 543 ? 54.192 17.644 20.708 1.00 31.80 543 LEU B N 1
ATOM 9207 C CA . LEU B 1 543 ? 53.753 18.501 21.805 1.00 31.35 543 LEU B CA 1
ATOM 9208 C C . LEU B 1 543 ? 54.675 19.698 21.994 1.00 31.18 543 LEU B C 1
ATOM 9209 O O . LEU B 1 543 ? 55.882 19.604 21.769 1.00 30.06 543 LEU B O 1
ATOM 9214 N N . GLN B 1 544 ? 54.103 20.821 22.414 1.00 31.29 544 GLN B N 1
ATOM 9215 C CA . GLN B 1 544 ? 54.891 22.024 22.639 1.00 32.58 544 GLN B CA 1
ATOM 9216 C C . GLN B 1 544 ? 55.574 21.930 23.998 1.00 33.30 544 GLN B C 1
ATOM 9217 O O . GLN B 1 544 ? 54.933 21.630 25.006 1.00 33.02 544 GLN B O 1
ATOM 9223 N N . VAL B 1 545 ? 56.878 22.189 24.020 1.00 33.18 545 VAL B N 1
ATOM 9224 C CA . VAL B 1 545 ? 57.649 22.125 25.255 1.00 34.76 545 VAL B CA 1
ATOM 9225 C C . VAL B 1 545 ? 58.734 23.193 25.346 1.00 36.81 545 VAL B C 1
ATOM 9226 O O . VAL B 1 545 ? 59.875 22.970 24.946 1.00 37.16 545 VAL B O 1
ATOM 9230 N N . PRO B 1 546 ? 58.392 24.373 25.881 1.00 39.97 546 PRO B N 1
ATOM 9231 C CA . PRO B 1 546 ? 59.372 25.456 26.014 1.00 41.84 546 PRO B CA 1
ATOM 9232 C C . PRO B 1 546 ? 60.513 25.024 26.938 1.00 43.18 546 PRO B C 1
ATOM 9233 O O . PRO B 1 546 ? 60.273 24.389 27.967 1.00 43.87 546 PRO B O 1
ATOM 9237 N N . GLU B 1 547 ? 61.746 25.367 26.570 1.00 44.86 547 GLU B N 1
ATOM 9238 C CA . GLU B 1 547 ? 62.919 24.993 27.360 1.00 46.56 547 GLU B CA 1
ATOM 9239 C C . GLU B 1 547 ? 62.821 25.340 28.839 1.00 46.34 547 GLU B C 1
ATOM 9240 O O . GLU B 1 547 ? 63.538 24.770 29.663 1.00 46.42 547 GLU B O 1
ATOM 9246 N N . SER B 1 548 ? 61.936 26.272 29.177 1.00 45.81 548 SER B N 1
ATOM 9247 C CA . SER B 1 548 ? 61.764 26.677 30.567 1.00 45.96 548 SER B CA 1
ATOM 9248 C C . SER B 1 548 ? 61.340 25.494 31.434 1.00 45.26 548 SER B C 1
ATOM 9249 O O . SER B 1 548 ? 61.789 25.358 32.573 1.00 46.24 548 SER B O 1
ATOM 9252 N N . GLY B 1 549 ? 60.484 24.635 30.887 1.00 43.02 549 GLY B N 1
ATOM 9253 C CA . GLY B 1 549 ? 60.016 23.481 31.636 1.00 41.66 549 GLY B CA 1
ATOM 9254 C C . GLY B 1 549 ? 60.949 22.289 31.545 1.00 40.85 549 GLY B C 1
ATOM 9255 O O . GLY B 1 549 ? 60.757 21.285 32.236 1.00 39.56 549 GLY B O 1
ATOM 9256 N N . GLY B 1 550 ? 61.960 22.399 30.687 1.00 40.35 550 GLY B N 1
ATOM 9257 C CA . GLY B 1 550 ? 62.912 21.316 30.519 1.00 39.54 550 GLY B CA 1
ATOM 9258 C C . GLY B 1 550 ? 63.037 20.867 29.077 1.00 39.17 550 GLY B C 1
ATOM 9259 O O . GLY B 1 550 ? 62.233 21.251 28.225 1.00 39.69 550 GLY B O 1
ATOM 9260 N N . LYS B 1 551 ? 64.051 20.052 28.800 1.00 38.02 551 LYS B N 1
ATOM 9261 C CA . LYS B 1 551 ? 64.287 19.545 27.450 1.00 36.98 551 LYS B CA 1
ATOM 9262 C C . LYS B 1 551 ? 64.412 18.026 27.410 1.00 34.26 551 LYS B C 1
ATOM 9263 O O . LYS B 1 551 ? 64.560 17.441 26.339 1.00 32.22 551 LYS B O 1
ATOM 9269 N N . THR B 1 552 ? 64.363 17.393 28.578 1.00 32.24 552 THR B N 1
ATOM 9270 C CA . THR B 1 552 ? 64.454 15.940 28.659 1.00 31.16 552 THR B CA 1
ATOM 9271 C C . THR B 1 552 ? 63.450 15.391 29.665 1.00 29.21 552 THR B C 1
ATOM 9272 O O . THR B 1 552 ? 63.252 15.961 30.739 1.00 28.23 552 THR B O 1
ATOM 9276 N N . TRP B 1 553 ? 62.818 14.278 29.309 1.00 26.80 553 TRP B N 1
ATOM 9277 C CA . TRP B 1 553 ? 61.821 13.653 30.172 1.00 25.93 553 TRP B CA 1
ATOM 9278 C C . TRP B 1 553 ? 62.021 12.141 30.245 1.00 24.59 553 TRP B C 1
ATOM 9279 O O . TRP B 1 553 ? 62.599 11.534 29.347 1.00 24.33 553 TRP B O 1
ATOM 9290 N N . LEU B 1 554 ? 61.529 11.541 31.319 1.00 24.75 554 LEU B N 1
ATOM 9291 C CA . LEU B 1 554 ? 61.637 10.108 31.519 1.00 23.73 554 LEU B CA 1
ATOM 9292 C C . LEU B 1 554 ? 60.236 9.514 31.664 1.00 23.99 554 LEU B C 1
ATOM 9293 O O . LEU B 1 554 ? 59.457 9.960 32.509 1.00 24.22 554 LEU B O 1
ATOM 9298 N N . ASP B 1 555 ? 59.902 8.524 30.836 1.00 23.08 555 ASP B N 1
ATOM 9299 C CA . ASP B 1 555 ? 58.592 7.885 30.944 1.00 23.56 555 ASP B CA 1
ATOM 9300 C C . ASP B 1 555 ? 58.728 6.915 32.106 1.00 23.25 555 ASP B C 1
ATOM 9301 O O . ASP B 1 555 ? 59.375 5.876 31.998 1.00 22.82 555 ASP B O 1
ATOM 9306 N N . CYS B 1 556 ? 58.127 7.278 33.227 1.00 22.74 556 CYS B N 1
ATOM 9307 C CA . CYS B 1 556 ? 58.202 6.481 34.439 1.00 23.23 556 CYS B CA 1
ATOM 9308 C C . CYS B 1 556 ? 57.659 5.062 34.352 1.00 22.63 556 CYS B C 1
ATOM 9309 O O . CYS B 1 556 ? 57.928 4.243 35.232 1.00 21.61 556 CYS B O 1
ATOM 9312 N N . LEU B 1 557 ? 56.902 4.765 33.302 1.00 21.93 557 LEU B N 1
ATOM 9313 C CA . LEU B 1 557 ? 56.343 3.428 33.131 1.00 23.09 557 LEU B CA 1
ATOM 9314 C C . LEU B 1 557 ? 57.210 2.502 32.272 1.00 24.63 557 LEU B C 1
ATOM 9315 O O . LEU B 1 557 ? 57.195 1.285 32.456 1.00 24.87 557 LEU B O 1
ATOM 9320 N N . THR B 1 558 ? 57.971 3.070 31.341 1.00 25.75 558 THR B N 1
ATOM 9321 C CA . THR B 1 558 ? 58.813 2.256 30.461 1.00 25.19 558 THR B CA 1
ATOM 9322 C C . THR B 1 558 ? 60.306 2.500 30.659 1.00 25.76 558 THR B C 1
ATOM 9323 O O . THR B 1 558 ? 61.135 1.666 30.296 1.00 25.80 558 THR B O 1
ATOM 9327 N N . GLY B 1 559 ? 60.644 3.650 31.228 1.00 24.30 559 GLY B N 1
ATOM 9328 C CA . GLY B 1 559 ? 62.039 3.981 31.432 1.00 25.09 559 GLY B CA 1
ATOM 9329 C C . GLY B 1 559 ? 62.619 4.615 30.180 1.00 26.79 559 GLY B C 1
ATOM 9330 O O . GLY B 1 559 ? 63.812 4.900 30.114 1.00 27.93 559 GLY B O 1
ATOM 9331 N N . GLU B 1 560 ? 61.771 4.842 29.181 1.00 28.83 560 GLU B N 1
ATOM 9332 C CA . GLU B 1 560 ? 62.212 5.448 27.930 1.00 30.78 560 GLU B CA 1
ATOM 9333 C C . GLU B 1 560 ? 62.513 6.927 28.132 1.00 31.38 560 GLU B C 1
ATOM 9334 O O . GLU B 1 560 ? 61.723 7.655 28.733 1.00 31.25 560 GLU B O 1
ATOM 9340 N N . GLU B 1 561 ? 63.657 7.373 27.627 1.00 31.16 561 GLU B N 1
ATOM 9341 C CA . GLU B 1 561 ? 64.037 8.771 27.757 1.00 30.95 561 GLU B CA 1
ATOM 9342 C C . GLU B 1 561 ? 63.665 9.516 26.475 1.00 30.63 561 GLU B C 1
ATOM 9343 O O . GLU B 1 561 ? 63.941 9.045 25.373 1.00 28.92 561 GLU B O 1
ATOM 9349 N N . VAL B 1 562 ? 63.015 10.666 26.621 1.00 29.46 562 VAL B N 1
ATOM 9350 C CA . VAL B 1 562 ? 62.620 11.460 25.463 1.00 29.82 562 VAL B CA 1
ATOM 9351 C C . VAL B 1 562 ? 63.197 12.869 25.575 1.00 30.11 562 VAL B C 1
ATOM 9352 O O . VAL B 1 562 ? 63.327 13.417 26.673 1.00 28.67 562 VAL B O 1
ATOM 9356 N N . HIS B 1 563 ? 63.562 13.445 24.435 1.00 31.27 563 HIS B N 1
ATOM 9357 C CA . HIS B 1 563 ? 64.143 14.780 24.412 1.00 32.62 563 HIS B CA 1
ATOM 9358 C C . HIS B 1 563 ? 63.364 15.723 23.510 1.00 32.63 563 HIS B C 1
ATOM 9359 O O . HIS B 1 563 ? 62.826 15.318 22.476 1.00 32.87 563 HIS B O 1
ATOM 9366 N N . GLY B 1 564 ? 63.310 16.989 23.906 1.00 32.12 564 GLY B N 1
ATOM 9367 C CA . GLY B 1 564 ? 62.608 17.974 23.109 1.00 34.36 564 GLY B CA 1
ATOM 9368 C C . GLY B 1 564 ? 63.571 18.628 22.139 1.00 35.90 564 GLY B C 1
ATOM 9369 O O . GLY B 1 564 ? 64.772 18.708 22.405 1.00 34.87 564 GLY B O 1
ATOM 9370 N N . LYS B 1 565 ? 63.048 19.079 21.005 1.00 37.14 565 LYS B N 1
ATOM 9371 C CA . LYS B 1 565 ? 63.860 19.743 19.998 1.00 40.11 565 LYS B CA 1
ATOM 9372 C C . LYS B 1 565 ? 63.192 21.030 19.529 1.00 40.12 565 LYS B C 1
ATOM 9373 O O . LYS B 1 565 ? 62.128 21.009 18.910 1.00 40.35 565 LYS B O 1
ATOM 9379 N N . GLN B 1 566 ? 63.826 22.152 19.854 1.00 40.64 566 GLN B N 1
ATOM 9380 C CA . GLN B 1 566 ? 63.335 23.476 19.490 1.00 41.81 566 GLN B CA 1
ATOM 9381 C C . GLN B 1 566 ? 61.930 23.748 20.023 1.00 40.19 566 GLN B C 1
ATOM 9382 O O . GLN B 1 566 ? 61.069 24.253 19.302 1.00 40.35 566 GLN B O 1
ATOM 9388 N N . GLY B 1 567 ? 61.707 23.410 21.290 1.00 37.99 567 GLY B N 1
ATOM 9389 C CA . GLY B 1 567 ? 60.414 23.641 21.907 1.00 36.31 567 GLY B CA 1
ATOM 9390 C C . GLY B 1 567 ? 59.336 22.640 21.538 1.00 35.34 567 GLY B C 1
ATOM 9391 O O . GLY B 1 567 ? 58.162 22.857 21.832 1.00 34.56 567 GLY B O 1
ATOM 9392 N N . GLN B 1 568 ? 59.727 21.546 20.895 1.00 35.00 568 GLN B N 1
ATOM 9393 C CA . GLN B 1 568 ? 58.779 20.515 20.495 1.00 35.49 568 GLN B CA 1
ATOM 9394 C C . GLN B 1 568 ? 59.225 19.145 20.978 1.00 34.48 568 GLN B C 1
ATOM 9395 O O . GLN B 1 568 ? 60.420 18.871 21.079 1.00 34.89 568 GLN B O 1
ATOM 9401 N N . LEU B 1 569 ? 58.255 18.287 21.276 1.00 32.38 569 LEU B N 1
ATOM 9402 C CA . LEU B 1 569 ? 58.547 16.943 21.754 1.00 31.85 569 LEU B CA 1
ATOM 9403 C C . LEU B 1 569 ? 57.758 15.947 20.916 1.00 31.24 569 LEU B C 1
ATOM 9404 O O . LEU B 1 569 ? 56.526 15.938 20.946 1.00 29.97 569 LEU B O 1
ATOM 9409 N N . LYS B 1 570 ? 58.471 15.109 20.174 1.00 30.20 570 LYS B N 1
ATOM 9410 C CA . LYS B 1 570 ? 57.831 14.115 19.327 1.00 30.72 570 LYS B CA 1
ATOM 9411 C C . LYS B 1 570 ? 57.676 12.810 20.093 1.00 29.74 570 LYS B C 1
ATOM 9412 O O . LYS B 1 570 ? 58.639 12.288 20.654 1.00 29.39 570 LYS B O 1
ATOM 9418 N N . LEU B 1 571 ? 56.455 12.289 20.121 1.00 27.50 571 LEU B N 1
ATOM 9419 C CA . LEU B 1 571 ? 56.180 11.048 20.832 1.00 26.90 571 LEU B CA 1
ATOM 9420 C C . LEU B 1 571 ? 55.394 10.088 19.954 1.00 26.60 571 LEU B C 1
ATOM 9421 O O . LEU B 1 571 ? 54.568 10.503 19.139 1.00 26.27 571 LEU B O 1
ATOM 9426 N N . THR B 1 572 ? 55.663 8.800 20.125 1.00 27.07 572 THR B N 1
ATOM 9427 C CA . THR B 1 572 ? 54.973 7.765 19.370 1.00 27.06 572 THR B CA 1
ATOM 9428 C C . THR B 1 572 ? 54.361 6.815 20.383 1.00 26.72 572 THR B C 1
ATOM 9429 O O . THR B 1 572 ? 55.072 6.219 21.196 1.00 26.31 572 THR B O 1
ATOM 9433 N N . LEU B 1 573 ? 53.038 6.694 20.341 1.00 25.11 573 LEU B N 1
ATOM 9434 C CA . LEU B 1 573 ? 52.325 5.833 21.271 1.00 24.99 573 LEU B CA 1
ATOM 9435 C C . LEU B 1 573 ? 51.566 4.710 20.585 1.00 24.79 573 LEU B C 1
ATOM 9436 O O . LEU B 1 573 ? 50.960 4.901 19.532 1.00 24.00 573 LEU B O 1
ATOM 9441 N N . ARG B 1 574 ? 51.613 3.535 21.202 1.00 24.13 574 ARG B N 1
ATOM 9442 C CA . ARG B 1 574 ? 50.928 2.352 20.703 1.00 24.83 574 ARG B CA 1
ATOM 9443 C C . ARG B 1 574 ? 49.450 2.455 21.078 1.00 24.59 574 ARG B C 1
ATOM 9444 O O . ARG B 1 574 ? 49.072 3.308 21.880 1.00 24.35 574 ARG B O 1
ATOM 9452 N N . PRO B 1 575 ? 48.593 1.600 20.496 1.00 23.89 575 PRO B N 1
ATOM 9453 C CA . PRO B 1 575 ? 47.162 1.656 20.815 1.00 22.88 575 PRO B CA 1
ATOM 9454 C C . PRO B 1 575 ? 46.877 1.731 22.316 1.00 22.04 575 PRO B C 1
ATOM 9455 O O . PRO B 1 575 ? 47.334 0.889 23.088 1.00 21.81 575 PRO B O 1
ATOM 9459 N N . TYR B 1 576 ? 46.125 2.754 22.709 1.00 22.12 576 TYR B N 1
ATOM 9460 C CA . TYR B 1 576 ? 45.745 3.001 24.093 1.00 21.78 576 TYR B CA 1
ATOM 9461 C C . TYR B 1 576 ? 46.908 3.110 25.069 1.00 21.60 576 TYR B C 1
ATOM 9462 O O . TYR B 1 576 ? 46.770 2.783 26.251 1.00 21.92 576 TYR B O 1
ATOM 9471 N N . GLN B 1 577 ? 48.045 3.605 24.593 1.00 21.31 577 GLN B N 1
ATOM 9472 C CA . GLN B 1 577 ? 49.217 3.747 25.459 1.00 21.81 577 GLN B CA 1
ATOM 9473 C C . GLN B 1 577 ? 49.147 5.065 26.225 1.00 21.35 577 GLN B C 1
ATOM 9474 O O . GLN B 1 577 ? 48.692 6.085 25.700 1.00 20.80 577 GLN B O 1
ATOM 9480 N N . GLY B 1 578 ? 49.607 5.035 27.469 1.00 20.50 578 GLY B N 1
ATOM 9481 C CA . GLY B 1 578 ? 49.623 6.231 28.285 1.00 20.37 578 GLY B CA 1
ATOM 9482 C C . GLY B 1 578 ? 51.053 6.462 28.738 1.00 21.32 578 GLY B C 1
ATOM 9483 O O . GLY B 1 578 ? 51.728 5.518 29.146 1.00 22.91 578 GLY B O 1
ATOM 9484 N N . MET B 1 579 ? 51.533 7.699 28.648 1.00 21.63 579 MET B N 1
ATOM 9485 C CA . MET B 1 579 ? 52.894 8.009 29.074 1.00 20.74 579 MET B CA 1
ATOM 9486 C C . MET B 1 579 ? 52.886 8.944 30.266 1.00 19.93 579 MET B C 1
ATOM 9487 O O . MET B 1 579 ? 52.084 9.877 30.333 1.00 20.12 579 MET B O 1
ATOM 9492 N N . ILE B 1 580 ? 53.797 8.700 31.198 1.00 18.97 580 ILE B N 1
ATOM 9493 C CA . ILE B 1 580 ? 53.911 9.524 32.392 1.00 18.51 580 ILE B CA 1
ATOM 9494 C C . ILE B 1 580 ? 55.332 10.065 32.357 1.00 20.06 580 ILE B C 1
ATOM 9495 O O . ILE B 1 580 ? 56.268 9.422 32.826 1.00 20.38 580 ILE B O 1
ATOM 9500 N N . LEU B 1 581 ? 55.470 11.260 31.792 1.00 18.39 581 LEU B N 1
ATOM 9501 C CA . LEU B 1 581 ? 56.761 11.908 31.615 1.00 18.93 581 LEU B CA 1
ATOM 9502 C C . LEU B 1 581 ? 57.201 12.838 32.734 1.00 20.27 581 LEU B C 1
ATOM 9503 O O . LEU B 1 581 ? 56.625 13.908 32.936 1.00 19.49 581 LEU B O 1
ATOM 9508 N N . TRP B 1 582 ? 58.251 12.426 33.435 1.00 20.59 582 TRP B N 1
ATOM 9509 C CA . TRP B 1 582 ? 58.822 13.197 34.532 1.00 21.02 582 TRP B CA 1
ATOM 9510 C C . TRP B 1 582 ? 59.973 14.049 33.995 1.00 22.19 582 TRP B C 1
ATOM 9511 O O . TRP B 1 582 ? 60.831 13.550 33.261 1.00 23.60 582 TRP B O 1
ATOM 9522 N N . ASN B 1 583 ? 59.990 15.329 34.362 1.00 21.64 583 ASN B N 1
ATOM 9523 C CA . ASN B 1 583 ? 61.029 16.249 33.895 1.00 24.84 583 ASN B CA 1
ATOM 9524 C C . ASN B 1 583 ? 62.304 16.204 34.743 1.00 25.83 583 ASN B C 1
ATOM 9525 O O . ASN B 1 583 ? 63.206 17.018 34.555 1.00 26.43 583 ASN B O 1
ATOM 9530 N N . GLY B 1 584 ? 62.375 15.261 35.679 1.00 26.55 584 GLY B N 1
ATOM 9531 C CA . GLY B 1 584 ? 63.560 15.135 36.511 1.00 27.96 584 GLY B CA 1
ATOM 9532 C C . GLY B 1 584 ? 63.654 16.113 37.668 1.00 29.98 584 GLY B C 1
ATOM 9533 O O . GLY B 1 584 ? 64.653 16.121 38.390 1.00 28.83 584 GLY B O 1
ATOM 9534 N N . ARG B 1 585 ? 62.621 16.932 37.846 1.00 29.04 585 ARG B N 1
ATOM 9535 C CA . ARG B 1 585 ? 62.586 17.923 38.918 1.00 30.49 585 ARG B CA 1
ATOM 9536 C C . ARG B 1 585 ? 61.505 17.621 39.955 1.00 30.69 585 ARG B C 1
ATOM 9537 O O . ARG B 1 585 ? 60.922 16.534 39.964 1.00 29.04 585 ARG B O 1
#

Nearest PDB structures (foldseek):
  1wzl-assembly1_A  TM=1.002E+00  e=0.000E+00  Thermoactinomyces vulgaris
  1wzk-assembly1_A  TM=1.001E+00  e=0.000E+00  Thermoactinomyces vulgaris
  1ji2-assembly1_B  TM=9.997E-01  e=0.000E+00  Thermoactinomyces vulgaris
  1jf5-assembly1_B  TM=9.995E-01  e=0.000E+00  Thermoactinomyces vulgaris
  1vb9-assembly1_A  TM=9.961E-01  e=0.000E+00  Thermoactinomyces vulgaris

Radius of gyration: 32.99 Å; Cα contacts (8 Å, |Δi|>4): 2759; chains: 2; bounding box: 73×100×69 Å

Secondary structure (DSSP, 8-state):
--GGG-B--SSTTTEEEEETTEEEEEEEEETTT-SEEEEEEE-TT--TTSPPEEEE-EEEEE-SSEEEEEEEEE-TTS-EEEEEEEE-TTS-EEEEETTEEESSHHHH--EEE----GGGS----SGGGG--EEEE-GGGT----GGGPPTTPPP--TT----TT------HHHHHHTHHHHHHHT--EEEE---EE-SSSS--S-SEEEEE-TTT--HHHHHHHHHHHHTTT-EEEEEE--SB--TTSHHHHHHHHHGGG-TTGGGB-BSSSS---SS--SB-BSSSS-TT-BBB-TTSHHHHHHHHHHHHHHHHTT--EEEETTGGGS-HHHHHHHHHHHHHH-TT-EEEE--SS--GGG-SSSS-SEEB-HHHHHHHIIIIIS--S-HHHHHHHHHHHHTTS-HHHHTT-EEES--TTS--HHHHTTT-HHHHHHHHHHHHHSSSEEEEETTGGGT----STTGGGPPP---GGGS-HHHHHHHHHHHHHHHH-HHHHH-EEEEEEEETTTTEEEEEEEETTEEEEEEEE-SSS-EEEEEE--GGG-SEEEETTT--EEE-BTTEEEEEEPTT-EEEEE---/--GGG-B--SSTTTEEEEETTEEEEEEEEETTT-SEEEEEEE-TT--TTSPPEEEE-EEEEE-SSEEEEEEEEE-TTS-EEEEEEEE-TT--EEEE-SS-EESSHHHH--EEE----GGGS----TGGGG--EEEE-GGGT----GGGPPTTPPP--TT----TT------HHHHHHTHHHHHHHT--EEEE---EE-SSSS--S-SEEEEE-TTT--HHHHHHHHHHHHTTT-EEEEEE--SB--TTSHHHHHHHHHGGG-TTGGGB-B-SSS-EETTEE-B-BSSSS-TT-BBB-TTSHHHHHHHHHHHHHHHHTT--EEEETTGGGS-HHHHHHHHHHHHHH-TT-EEEE--SS--GGG-SSSS-SEEB-HHHHHHHIIIIIS--S-HHHHHHHHHHHHTSS-HHHHTT-EEES--TTS--HHHHTTT-HHHHHHHHHHHHHSSSEEEEETTGGGT----STTTTSPPP---TTTS-HHHHHHHHHHHHHHHH-HHHHH-EEEEEEEETTTTEEEEEEEETTEEEEEEEE-SSS-EEEEEE--GGG-SEEEETTT--EEE-BTTEEEEEE-TT-EEEEE---

InterPro domains:
  IPR004185 Glycoside hydrolase, family 13, N-terminal Ig-like domain [PF02903] (1-117)
  IPR004185 Glycoside hydrolase, family 13, N-terminal Ig-like domain [cd02857] (6-115)
  IPR006047 Glycosyl hydrolase family 13, catalytic domain [PF00128] (135-482)
  IPR006047 Glycosyl hydrolase family 13, catalytic domain [SM00642] (135-494)
  IPR013780 Glycosyl hydrolase, all-beta [G3DSA:2.60.40.1180] (503-585)
  IPR013783 Immunoglobulin-like fold [G3DSA:2.60.40.10] (1-121)
  IPR014756 Immunoglobulin E-set [SSF81296] (1-119)
  IPR017853 Glycoside hydrolase superfamily [SSF51445] (105-503)
  IPR032091 Maltogenic amylase-like, C-terminal [PF16657] (508-580)
  IPR045857 Oligo-1,6-glucosidase, domain 2 [G3DSA:3.90.400.10] (243-297)

GO terms:
  GO:0031216 neopullulanase activity (F, EXP)

Solvent-accessible surface area: 43916 Å² total; per-residue (Å²): 48,71,29,25,2,11,25,10,39,27,69,19,8,23,1,14,7,46,31,47,54,45,0,48,1,9,1,32,0,63,103,48,23,2,92,94,1,16,0,15,15,16,24,39,67,17,44,140,158,100,163,38,43,123,10,122,4,42,113,1,16,38,6,89,81,33,3,11,5,33,5,53,0,101,6,98,53,23,12,1,46,1,6,2,32,0,29,2,85,163,50,58,56,16,48,15,0,35,74,14,37,20,86,102,117,92,126,0,18,42,17,28,38,5,11,2,7,123,77,55,25,12,93,15,4,100,39,9,56,68,2,0,0,0,1,0,22,2,3,9,0,0,47,22,42,95,106,30,46,13,131,70,45,65,155,75,38,104,116,15,130,10,114,136,86,2,21,4,0,0,0,0,81,0,0,24,65,65,0,74,24,0,86,87,2,21,4,37,0,0,1,0,4,5,2,5,15,9,84,22,64,83,8,40,5,2,23,58,0,70,28,6,8,99,17,4,15,69,49,96,32,0,74,117,0,0,51,32,0,69,171,54,48,0,57,0,0,1,4,0,3,1,1,3,0,0,41,84,2,85,0,1,126,25,0,86,150,116,15,116,148,3,180,59,73,77,16,1,19,39,111,76,70,118,5,76,132,115,109,125,10,10,20,39,8,55,20,86,83,43,61,32,18,0,6,2,51,5,40,21,93,67,1,50,78,45,1,12,69,1,0,80,58,0,18,143,25,26,4,13,0,0,2,0,15,18,0,9,3,4,8,45,49,0,3,55,32,0,22,130,19,0,37,82,80,39,96,74,0,6,0,0,0,24,1,122,6,54,0,9,22,20,0,69,15,42,2,1,1,2,5,4,15,41,51,3,44,74,4,0,22,73,2,3,7,70,54,122,17,66,0,75,70,0,22,8,25,8,4,93,16,26,8,41,11,2,53,26,0,7,26,13,12,1,0,9,3,2,12,15,92,29,57,0,0,21,49,14,5,70,51,53,59,41,56,1,72,2,0,0,6,0,0,0,2,12,18,3,6,0,3,3,2,0,0,1,0,4,24,10,35,3,51,68,53,25,27,0,15,37,0,1,16,50,104,93,169,68,17,48,73,43,1,0,81,26,1,29,52,2,3,98,20,4,82,170,10,46,0,0,4,93,4,58,5,80,55,48,47,34,44,101,146,14,21,0,4,0,0,29,0,34,38,168,95,20,51,0,4,0,0,0,0,8,109,39,115,139,33,70,13,94,0,113,12,92,127,112,16,22,127,54,18,69,0,31,40,85,48,91,101,12,109,20,110,172,22,69,1,110,8,60,0,132,65,46,27,8,5,0,0,76,24,46,181,68,21,34,15,3,14,28,11,30,26,77,13,8,16,1,14,6,47,33,47,55,47,0,50,1,10,1,39,0,70,113,42,17,1,84,116,1,23,0,15,16,16,23,38,71,18,40,125,163,92,162,32,43,122,13,105,4,41,109,2,14,32,8,95,83,32,3,10,4,30,5,51,0,100,6,99,52,22,11,0,39,1,0,1,33,0,30,1,93,167,52,58,59,21,40,14,0,34,71,12,34,23,86,88,106,97,121,0,19,45,17,30,36,5,11,2,7,108,79,52,24,12,92,14,4,93,42,10,52,72,2,0,1,0,1,0,25,4,4,13,0,5,53,25,47,102,98,32,40,20,126,66,50,64,153,70,35,101,118,14,134,10,124,140,84,2,28,4,1,0,0,1,88,1,0,24,68,89,1,67,22,0,78,84,2,22,4,34,0,0,1,1,4,5,1,5,16,9,85,24,66,78,4,43,6,3,21,59,0,77,34,9,8,101,23,4,16,71,65,96,31,1,71,106,0,0,50,33,0,67,172,60,51,1,58,0,0,0,1,0,2,1,1,4,0,0,41,76,2,69,0,1,97,27,0,80,135,110,9,122,133,3,159,58,74,75,14,1,14,31,114,90,92,112,4,24,126,122,117,95,11,28,12,26,7,58,18,86,112,36,60,31,24,0,6,2,43,4,38,21,94,65,1,37,82,44,0,12,68,1,0,82,49,0,19,137,20,27,4,12,0,0,1,0,11,21,0,8,4,3,6,46,47,0,2,57,28,0,24,142,19,0,37,85,88,39,95,73,0,8,0,0,0,29,2,122,6,53,0,6,28,20,0,66,15,43,2,1,2,1,5,5,16,41,46,4,42,75,5,0,24,70,2,3,8,73,56,120,20,72,0,66,61,0,20,6,22,7,3,91,16,21,5,39,12,3,48,26,0,6,28,12,11,1,0,8,4,2,12,16,89,29,61,0,0,20,45,14,7,70,52,54,58,44,58,0,75,2,0,0,6,0,1,0,1,10,20,3,7,0,2,3,2,0,0,2,0,3,21,12,34,4,50,67,57,25,28,0,13,29,2,1,13,43,94,113,164,58,13,48,72,41,1,0,80,27,1,30,55,2,2,100,19,4,75,162,12,44,0,0,7,100,3,61,5,77,52,50,52,33,45,116,136,20,22,1,3,0,0,29,0,34,38,170,99,24,55,0,5,0,0,0,0,9,98,44,102,125,31,78,15,74,0,119,8,88,128,99,14,7,47,61,16,66,0,31,41,77,50,90,100,11,104,13,95,173,18,49,0,135,5,62,0,125,68,48,23,9,2,0,0,77,11,47,120

Sequence (1170 aa):
MLLEAIFHEAKGSYAYPISETQLRVRLRAKKGDVVRCEVLYADRYASPEEELAHALAGKAGSDERFDYFEALLECSTKRVKYVFLLTGPQGEAVYFGETGFSAERSKAGVFQYAYIHRSEVFTTPEWAKEAVIYQIFPERFANGDPSNDPPGTEQWAKDARPRHDSFYGGDLKGVIDRLPYLEELGVTALYFTPIFASPSHHKYDTADYLAIDPQFGDLPTFRRLVDEAHRRGIKIILDAVFNHAGDQFFAFRDVLQKGEQSRYKDWFFIEDFPVSKTSRTNYETFAVQVPAMPKLRTENPEVKEYLFDVARFWMEQGIDGWRLDVANEVDHAFWREFRRLVKSLNPDALIVGEIWHDASGWLMGDQFDSVMNYLFRESVIRFFATGEIHAERFDAELTRARMLYPEQAAQGLWNLLDSHDTERFLTSCGGNEAKFRLAVLFQMTYLGTPLIYYGDEIGMAGATDPDCLRPMIWEEKEQNRGLFEFYKELIRLRHRLASLTRGNVRSWHADKQANLYAFVRTVQDQHVGVVLNNRGEKQTVLLQVPESGGKTWLDCLTGEEVHGKQGQLKLTLRPYQGMILWNGRMLLEAIFHEAKGSYAYPISETQLRVRLRAKKGDVVRCEVLYADRYASPEEELAHALAGKAGSDERFDYFEALLECSTKRVKYVFLLTGPQGEAVYFGETGFSAERSKAGVFQYAYIHRSEVFTTPEWAKEAVIYQIFPERFANGDPSNDPPGTEQWAKDARPRHDSFYGGDLKGVIDRLPYLEELGVTALYFTPIFASPSHHKYDTADYLAIDPQFGDLPTFRRLVDEAHRRGIKIILDAVFNHAGDQFFAFRDVLQKGEQSRYKDWFFIEDFPVSKTSRTNYETFAVQVPAMPKLRTENPEVKEYLFDVARFWMEQGIDGWRLDVANEVDHAFWREFRRLVKSLNPDALIVGEIWHDASGWLMGDQFDSVMNYLFRESVIRFFATGEIHAERFDAELTRARMLYPEQAAQGLWNLLDSHDTERFLTSCGGNEAKFRLAVLFQMTYLGTPLIYYGDEIGMAGATDPDCLRPMIWEEKEQNRGLFEFYKELIRLRHRLASLTRGNVRSWHADKQANLYAFVRTVQDQHVGVVLNNRGEKQTVLLQVPESGGKTWLDCLTGEEVHGKQGQLKLTLRPYQGMILWNGR

Organism: Thermoactinomyces vulgaris (NCBI:txid2026)